Protein AF-0000000067166427 (afdb_homodimer)

InterPro domains:
  IPR001345 Phosphoglycerate/bisphosphoglycerate mutase, active site [PS00175] (255-264)
  IPR003094 Fructose-2,6-bisphosphatase [PR00991] (126-140)
  IPR003094 Fructose-2,6-bisphosphatase [PR00991] (152-166)
  IPR003094 Fructose-2,6-bisphosphatase [PR00991] (178-192)
  IPR003094 Fructose-2,6-bisphosphatase [PR00991] (231-252)
  IPR003094 Fructose-2,6-bisphosphatase [PR00991] (253-275)
  IPR003094 Fructose-2,6-bisphosphatase [PR00991] (330-346)
  IPR003094 Fructose-2,6-bisphosphatase [PTHR10606] (32-430)
  IPR013078 Histidine phosphatase superfamily, clade-1 [PF00300] (253-425)
  IPR013078 Histidine phosphatase superfamily, clade-1 [SM00855] (252-399)
  IPR013078 Histidine phosphatase superfamily, clade-1 [cd07067] (253-432)
  IPR013079 6-phosphofructo-2-kinase [PF01591] (29-250)
  IPR027417 P-loop containing nucleoside triphosphate hydrolase [G3DSA:3.40.50.300] (39-248)
  IPR027417 P-loop containing nucleoside triphosphate hydrolase [SSF52540] (40-251)
  IPR029033 Histidine phosphatase superfamily [G3DSA:3.40.50.1240] (249-439)
  IPR029033 Histidine phosphatase superfamily [SSF53254] (253-432)

pLDDT: mean 77.47, std 27.69, range [13.41, 98.5]

Solvent-accessible surface area (backbone atoms only — not comparable to full-atom values): 59251 Å² total; per-residue (Å²): 130,79,78,75,74,88,74,52,67,40,62,41,82,46,59,65,37,61,38,66,65,79,54,82,71,74,79,64,76,81,50,70,54,54,77,80,64,92,54,40,34,36,38,36,35,26,34,63,79,55,37,51,59,66,30,50,51,47,42,48,36,49,52,38,38,66,75,69,40,46,45,49,78,45,48,35,65,56,45,40,47,69,70,47,79,74,64,82,59,41,66,57,54,30,86,82,32,62,68,42,49,50,52,54,49,49,26,48,51,52,47,50,50,51,46,48,46,36,52,72,69,65,75,31,38,34,38,34,41,44,47,38,59,40,33,62,68,55,47,48,51,51,50,51,55,29,58,75,70,61,37,44,65,34,36,40,32,33,42,58,84,53,65,68,60,34,50,48,39,40,57,66,55,46,59,75,28,80,74,32,66,91,53,52,68,67,58,44,50,54,37,49,53,49,31,41,50,37,49,58,74,60,51,45,74,91,40,75,74,90,42,58,87,44,31,34,36,37,35,33,60,80,58,44,31,37,39,39,28,51,58,81,44,70,70,48,43,51,49,51,50,53,60,63,35,43,66,81,68,85,41,38,41,33,43,26,41,27,30,47,24,50,36,58,76,70,52,26,40,64,72,68,47,46,54,30,74,67,10,50,51,30,16,46,42,50,28,53,51,54,60,71,62,66,62,73,80,64,41,36,38,22,16,54,42,43,24,22,43,54,28,47,56,52,52,75,56,82,67,36,34,30,61,66,39,38,59,68,42,42,34,80,52,46,59,32,32,70,66,55,38,44,72,77,34,46,66,59,45,52,42,33,70,73,39,55,34,58,20,33,33,64,88,41,39,21,53,55,53,51,49,60,58,31,45,67,54,52,52,48,58,47,53,48,53,34,36,36,38,30,30,30,58,64,42,47,23,48,55,47,18,61,60,63,68,49,50,67,84,50,26,78,68,51,88,65,61,72,43,30,38,36,39,34,31,76,45,74,72,62,36,52,42,45,38,50,41,70,56,57,84,78,84,75,67,75,56,68,53,66,53,64,71,65,70,69,73,70,75,78,71,72,74,74,72,74,76,63,82,79,69,77,77,73,77,78,70,78,73,75,74,73,81,74,78,76,74,75,80,78,87,83,85,90,86,88,93,83,89,92,82,88,82,91,84,84,91,80,84,83,83,84,86,88,89,90,79,85,90,82,90,86,86,131,130,80,76,76,74,88,73,53,66,41,62,41,80,44,59,64,37,60,39,64,65,78,56,82,69,74,80,64,76,80,48,71,55,53,76,80,64,92,55,39,33,35,37,36,33,26,34,63,79,54,39,51,59,66,30,51,51,47,43,48,35,50,51,39,37,68,76,69,39,47,46,48,77,46,50,37,66,57,44,41,48,69,71,44,77,74,66,83,61,40,66,58,54,30,88,81,33,61,67,42,48,50,51,53,48,50,26,48,51,51,48,50,52,50,45,47,47,36,50,74,69,66,76,31,38,35,37,35,39,44,48,40,60,38,34,63,67,56,46,48,52,52,49,51,53,29,57,75,69,59,37,45,64,35,37,40,31,32,42,60,84,53,64,69,59,35,51,50,40,40,59,66,54,46,60,74,28,80,75,33,67,90,52,53,68,67,56,43,50,53,38,49,52,49,31,41,49,34,49,58,75,61,51,46,75,91,40,77,74,89,42,56,86,43,28,33,36,37,35,34,59,80,58,44,31,36,40,39,27,51,60,80,44,70,68,48,43,52,50,52,50,53,59,63,36,44,66,81,68,84,40,38,41,34,42,25,40,26,29,46,24,51,38,56,75,69,52,25,40,64,73,69,46,45,56,30,74,67,10,50,52,31,16,46,43,49,29,52,51,53,61,71,63,66,62,74,79,62,42,37,38,23,18,53,42,42,24,24,44,53,26,47,57,52,52,74,56,81,68,36,33,29,59,66,40,40,59,68,42,43,35,80,53,47,60,32,32,70,68,54,39,44,70,77,35,46,68,60,46,51,42,34,71,73,38,55,33,56,20,34,33,66,87,41,39,22,51,56,53,50,48,60,57,32,46,68,56,52,52,48,58,45,52,48,53,34,36,36,39,29,30,29,56,66,42,45,23,49,55,47,18,61,59,62,65,48,50,70,84,51,26,78,69,52,89,66,61,70,43,30,38,34,40,35,31,77,44,74,72,61,36,53,42,44,37,50,41,67,56,61,85,79,83,78,66,71,56,69,53,67,53,63,72,66,68,69,72,70,76,76,72,71,75,75,72,74,77,65,81,79,71,78,79,74,75,85,70,81,75,78,77,78,83,76,81,79,77,79,85,76,91,82,85,92,82,88,90,82,93,82,89,83,88,83,84,82,85,83,89,83,84,84,87,80,94,79,82,82,84,77,90,74,89,133

Radius of gyration: 35.1 Å; Cα contacts (8 Å, |Δi|>4): 1684; chains: 2; bounding box: 89×103×136 Å

Secondary structure (DSSP, 8-state):
-----TT-EEE-TTT--EEES-TTS------SS----SS-EEEEEES-TTSSHHHHHHHHHHHHHHTT--EEEEEHHHHHHHH-S----GGGG-TT-HHHHHHHHHHHHHHHHHHHHHHHHS---EEEEES---SHHHHHHHHHHHHHHT-EEEEEEEE---HHHHHHHIIIIITTSGGGTT--HHHHHHHHHHHHHHHHTT-----TTTTTTS-EEEEETTTTEEEEE---SHHHHHHHHHHHT---S---EEEEEPPPBHHHHHT--S----B-HHHHHHHHHHHHHHHHHT-TT-EEEE-SSHHHHHHHHTTTS--EE-GGGSPPP-GGGTT--HHHHHHH-HHHHHHHHH-TTT---TTS--HHHHHHHTHHHHHHHHH-SSEEEEE-HHHHHHHHHHHTT--TTTGGG----TTEEEEEEE-GGG-EEEEEEE-SSSS-------B-------------------------------------------------------------------------/-----TT-EEE-TTT--EEES-TTSS-----SS----SS-EEEEEES-TTSSHHHHHHHHHHHHHHTT--EEEEEHHHHHHHH-S----GGGG-TT-HHHHHHHHHHHHHHHHHHHHHHHHS---EEEEES---SHHHHHHHHHHHHHHT-EEEEEEEE---HHHHHHHIIIIITTSGGGTT--HHHHHHHHHHHHHHHHTT-----TTTTTTS-EEEEETTTTEEEEE---SHHHHHHHHHHHT---S---EEEEEPPPBHHHHHT--S----B-HHHHHHHHHHHHHHHHHT-TT-EEEE-SSHHHHHHHHTTTS--EE-GGGSPP--GGGTT--HHHHHHH-HHHHHHHHH-TTT---TTS--HHHHHHHTHHHHHHHHH-SSEEEEE-HHHHHHHHHHHTT--TTTGGG----TTEEEEEEE-GGG-EEEEEEE-SSSS-------B-------------------------------------------------------------------------

Sequence (1048 aa):
MAAVASGQLTQNPLQKVWVPLSLHRLRRRGSTVPQFTNCPTMVILVGLPARGKTYISRKLTRYLNWIGMPTRVFNVGQYRREAVQSYKNYEFFRHDNEEAMQIRRQCALAALQDVRTYLSSEEGQVAVFDATNTTRERRALIMQFARENGYKVLFVESICDDPAIIEENIKQVKLSSPDYKGCTPEEAVADFLQRIECYKATYEPLDEQLDSGLSYIKIFDVGVRYLANRVQGHVQSRTVYYLMNTHVTPRAIYLSRHGESQLNLKGRIGGDAGLSTRGRQYAQALAEFIRSQSIRELKVWTSHMKRTIETAEALGVPYEQWKALNEIDAGVCEEMTYEEIQERYPEEFALRDQDKYRYRYPKGESYEDLVQRLEPVIMELERQENVLVICHQAVMRCLLAYFLDKSSEELPYLRCPLHTVLKLTPVAYGEWGHNRYHLGGGGGRTDITPCVCPSPPHPKGWPQLHHGPFCPLHSFDGEIRVRSGVHLPQRGGGEHPSRAAPGEGGAYFGGGGGVEKKGTLSACMAAVASGQLTQNPLQKVWVPLSLHRLRRRGSTVPQFTNCPTMVILVGLPARGKTYISRKLTRYLNWIGMPTRVFNVGQYRREAVQSYKNYEFFRHDNEEAMQIRRQCALAALQDVRTYLSSEEGQVAVFDATNTTRERRALIMQFARENGYKVLFVESICDDPAIIEENIKQVKLSSPDYKGCTPEEAVADFLQRIECYKATYEPLDEQLDSGLSYIKIFDVGVRYLANRVQGHVQSRTVYYLMNTHVTPRAIYLSRHGESQLNLKGRIGGDAGLSTRGRQYAQALAEFIRSQSIRELKVWTSHMKRTIETAEALGVPYEQWKALNEIDAGVCEEMTYEEIQERYPEEFALRDQDKYRYRYPKGESYEDLVQRLEPVIMELERQENVLVICHQAVMRCLLAYFLDKSSEELPYLRCPLHTVLKLTPVAYGEWGHNRYHLGGGGGRTDITPCVCPSPPHPKGWPQLHHGPFCPLHSFDGEIRVRSGVHLPQRGGGEHPSRAAPGEGGAYFGGGGGVEKKGTLSAC

Organism: Gallus gallus (NCBI:txid9031)

Foldseek 3Di:
DPPPDDDDWDADQFQRDTDDPVPPPDVPPPPPQPPQDPAAAEEEEAEFPLLCLLLLQVLLCLLCVLLPAHEDEQELVVLLCVVDVAADFLVLLAPPPPVSVVSSVVSLVVSLVVVLCCVPPVVHRYYYYRDNLFAPVSVVVVVVSCVVSRYHYEYEYREEDDPVSSLVSCQAPVCPPSNQVPHDSVVSSVRVVSNSVSSVVRGDDDDCPVCLPHFYKYAYHFQPDIDTHPQDGPSSVVSVLLSNQAGDDWFKEKEAEFFAFPLNVVQFDADQGAHDPLRLVLLLLVLVVVVVVVDPPEAEEEEPGHRLVSSVVNNVDDYHYDPLQADWWLAPRGRHHLVRCCVVPVPLNVSCVVQVQSGAHDRTGHLSRSSNSCSVVQSVVSRDGHYYYHGHDSSSLSSCCSQQVNDSRCSRPDDHDHQKMKMWIDDPSNHIWIFIFRRGDPDRPRPRPRPPVPPPPPPDDPPPPPPDDPPPPPPPPPDPPPVPPPPPDPDDYDDDDDDDDDDDDDDDYYDDDYDDDDDDDDDD/DPPPDDDDWDADQFQRDTDDPVCPPDVPPPPPQPPQDPAAAEEEEAEFPLLCLLLLQVLLCLLCVLLPAHEDEQELVVLLCVVPVAQDFLVLLAPPPVVSVVSSVVSLVVSLVVVLCCVPPVVHRYYYYRDNLFAPVSVVVVVVSCVVSRYHYEYEYREEDDPVSSLVSQQAPVCPPSNQVPHDSVVSSVRVVVNSVSSVVRGDDDDCPVCLVHFYKYAYHFQPDIDTHPQDGPSSVVSVLLSNQAGDDWFKEKEAEFFAFPLNVVQFDADQGAHDPLRLVLLLLVLVVVVVVVDPPEAEEEEPGHRLVSSVVNNVDDYHYDPLQADWWLAPRGRHHLVRCCVVPVVLNVSCVVQVQSGAHVRTGHLSRSSNSCSVVQSVVSRDGHYYYHGHDSSSLSSCCSQQVNDSRCSNVDDHDHQKMKMWIDDPSNHIWIFIFRRGDPDRPRPRPRPPVPPPPDPDDPPPPPPDDPPDPPPPPPDPDPPPDPDPDDDDDDDDDDDDDDDDDYDYDDDYDDDDDDDDDDDD

Structure (mmCIF, N/CA/C/O backbone):
data_AF-0000000067166427-model_v1
#
loop_
_entity.id
_entity.type
_entity.pdbx_description
1 polymer '6-phosphofructo-2-kinase/fructose-2,6-biphosphatase 1'
#
loop_
_atom_site.group_PDB
_atom_site.id
_atom_site.type_symbol
_atom_site.label_atom_id
_atom_site.label_alt_id
_atom_site.label_comp_id
_atom_site.label_asym_id
_atom_site.label_entity_id
_atom_site.label_seq_id
_atom_site.pdbx_PDB_ins_code
_atom_site.Cartn_x
_atom_site.Cartn_y
_atom_site.Cartn_z
_atom_site.occupancy
_atom_site.B_iso_or_equiv
_atom_site.auth_seq_id
_atom_site.auth_comp_id
_atom_site.auth_asym_id
_atom_site.auth_atom_id
_atom_site.pdbx_PDB_model_num
ATOM 1 N N . MET A 1 1 ? -5.441 40.406 -30.062 1 19.94 1 MET A N 1
ATOM 2 C CA . MET A 1 1 ? -5.957 39.375 -29.188 1 19.94 1 MET A CA 1
ATOM 3 C C . MET A 1 1 ? -4.906 38.938 -28.172 1 19.94 1 MET A C 1
ATOM 5 O O . MET A 1 1 ? -3.799 38.562 -28.547 1 19.94 1 MET A O 1
ATOM 9 N N . ALA A 1 2 ? -4.871 39.469 -26.984 1 23.67 2 ALA A N 1
ATOM 10 C CA . ALA A 1 2 ? -3.809 39.531 -25.984 1 23.67 2 ALA A CA 1
ATOM 11 C C . ALA A 1 2 ? -3.342 38.156 -25.562 1 23.67 2 ALA A C 1
ATOM 13 O O . ALA A 1 2 ? -4.16 37.25 -25.375 1 23.67 2 ALA A O 1
ATOM 14 N N . ALA A 1 3 ? -2.223 37.656 -26.062 1 28.84 3 ALA A N 1
ATOM 15 C CA . ALA A 1 3 ? -1.554 36.406 -25.656 1 28.84 3 ALA A CA 1
ATOM 16 C C . ALA A 1 3 ? -1.739 36.156 -24.172 1 28.84 3 ALA A C 1
ATOM 18 O O . ALA A 1 3 ? -1.253 36.906 -23.328 1 28.84 3 ALA A O 1
ATOM 19 N N . VAL A 1 4 ? -2.877 35.844 -23.734 1 35.09 4 VAL A N 1
ATOM 20 C CA . VAL A 1 4 ? -3.117 35.438 -22.344 1 35.09 4 VAL A CA 1
ATOM 21 C C . VAL A 1 4 ? -1.902 34.688 -21.797 1 35.09 4 VAL A C 1
ATOM 23 O O . VAL A 1 4 ? -1.38 33.781 -22.453 1 35.09 4 VAL A O 1
ATOM 26 N N . ALA A 1 5 ? -0.968 35.281 -21.016 1 37.97 5 ALA A N 1
ATOM 27 C CA . ALA A 1 5 ? 0.292 34.938 -20.359 1 37.97 5 ALA A CA 1
ATOM 28 C C . ALA A 1 5 ? 0.264 33.5 -19.828 1 37.97 5 ALA A C 1
ATOM 30 O O . ALA A 1 5 ? -0.624 33.125 -19.062 1 37.97 5 ALA A O 1
ATOM 31 N N . SER A 1 6 ? 0.683 32.406 -20.312 1 41.84 6 SER A N 1
ATOM 32 C CA . SER A 1 6 ? 1.153 31.047 -20.125 1 41.84 6 SER A CA 1
ATOM 33 C C . SER A 1 6 ? 1.799 30.859 -18.766 1 41.84 6 SER A C 1
ATOM 35 O O . SER A 1 6 ? 2.729 31.578 -18.406 1 41.84 6 SER A O 1
ATOM 37 N N . GLY A 1 7 ? 1.054 30.703 -17.578 1 58.16 7 GLY A N 1
ATOM 38 C CA . GLY A 1 7 ? 1.692 30.438 -16.297 1 58.16 7 GLY A CA 1
ATOM 39 C C . GLY A 1 7 ? 0.864 30.906 -15.109 1 58.16 7 GLY A C 1
ATOM 40 O O . GLY A 1 7 ? 1.258 30.703 -13.961 1 58.16 7 GLY A O 1
ATOM 41 N N . GLN A 1 8 ? -0.155 31.547 -15.422 1 74.81 8 GLN A N 1
ATOM 42 C CA . GLN A 1 8 ? -0.875 32.062 -14.258 1 74.81 8 GLN A CA 1
ATOM 43 C C . GLN A 1 8 ? -1.743 30.969 -13.633 1 74.81 8 GLN A C 1
ATOM 45 O O . GLN A 1 8 ? -2.375 30.188 -14.344 1 74.81 8 GLN A O 1
ATOM 50 N N . LEU A 1 9 ? -1.599 30.766 -12.344 1 84.62 9 LEU A N 1
ATOM 51 C CA . LEU A 1 9 ? -2.352 29.766 -11.586 1 84.62 9 LEU A CA 1
ATOM 52 C C . LEU A 1 9 ? -3.465 30.422 -10.781 1 84.62 9 LEU A C 1
ATOM 54 O O . LEU A 1 9 ? -3.365 31.594 -10.422 1 84.62 9 LEU A O 1
ATOM 58 N N . THR A 1 10 ? -4.641 29.812 -10.836 1 82.38 10 THR A N 1
ATOM 59 C CA . THR A 1 10 ? -5.707 30.188 -9.914 1 82.38 10 THR A CA 1
ATOM 60 C C . THR A 1 10 ? -5.992 29.062 -8.922 1 82.38 10 THR A C 1
ATOM 62 O O . THR A 1 10 ? -5.723 27.891 -9.211 1 82.38 10 THR A O 1
ATOM 65 N N . GLN A 1 11 ? -6.426 29.5 -7.824 1 80.56 11 GLN A N 1
ATOM 66 C CA . GLN A 1 11 ? -6.703 28.5 -6.805 1 80.56 11 GLN A CA 1
ATOM 67 C C . GLN A 1 11 ? -8.195 28.203 -6.715 1 80.56 11 GLN A C 1
ATOM 69 O O . GLN A 1 11 ? -9.008 29.125 -6.609 1 80.56 11 GLN A O 1
ATOM 74 N N . ASN A 1 12 ? -8.539 26.953 -6.844 1 80.62 12 ASN A N 1
ATOM 75 C CA . ASN A 1 12 ? -9.922 26.562 -6.578 1 80.62 12 ASN A CA 1
ATOM 76 C C . ASN A 1 12 ? -10.32 26.844 -5.133 1 80.62 12 ASN A C 1
ATOM 78 O O . ASN A 1 12 ? -9.695 26.328 -4.203 1 80.62 12 ASN A O 1
ATOM 82 N N . PRO A 1 13 ? -11.242 27.672 -4.93 1 82.31 13 PRO A N 1
ATOM 83 C CA . PRO A 1 13 ? -11.562 28.078 -3.562 1 82.31 13 PRO A CA 1
ATOM 84 C C . PRO A 1 13 ? -12.031 26.906 -2.693 1 82.31 13 PRO A C 1
ATOM 86 O O . PRO A 1 13 ? -11.828 26.922 -1.476 1 82.31 13 PRO A O 1
ATOM 89 N N . LEU A 1 14 ? -12.641 25.969 -3.293 1 83.69 14 LEU A N 1
ATOM 90 C CA . LEU A 1 14 ? -13.203 24.844 -2.553 1 83.69 14 LEU A CA 1
ATOM 91 C C . LEU A 1 14 ? -12.109 23.875 -2.148 1 83.69 14 LEU A C 1
ATOM 93 O O . LEU A 1 14 ? -11.953 23.562 -0.964 1 83.69 14 LEU A O 1
ATOM 97 N N . GLN A 1 15 ? -11.242 23.453 -3.059 1 79.56 15 GLN A N 1
ATOM 98 C CA . GLN A 1 15 ? -10.242 22.406 -2.84 1 79.56 15 GLN A CA 1
ATOM 99 C C . GLN A 1 15 ? -8.891 23.016 -2.477 1 79.56 15 GLN A C 1
ATOM 101 O O . GLN A 1 15 ? -8 22.328 -1.986 1 79.56 15 GLN A O 1
ATOM 106 N N . LYS A 1 16 ? -8.812 24.344 -2.725 1 78.5 16 LYS A N 1
ATOM 107 C CA . LYS A 1 16 ? -7.582 25.078 -2.439 1 78.5 16 LYS A CA 1
ATOM 108 C C . LYS A 1 16 ? -6.406 24.5 -3.219 1 78.5 16 LYS A C 1
ATOM 110 O O . LYS A 1 16 ? -5.324 24.297 -2.664 1 78.5 16 LYS A O 1
ATOM 115 N N . VAL A 1 17 ? -6.695 24.016 -4.387 1 75.5 17 VAL A N 1
ATOM 116 C CA . VAL A 1 17 ? -5.66 23.516 -5.285 1 75.5 17 VAL A CA 1
ATOM 117 C C . VAL A 1 17 ? -5.418 24.516 -6.41 1 75.5 17 VAL A C 1
ATOM 119 O O . VAL A 1 17 ? -6.352 25.188 -6.867 1 75.5 17 VAL A O 1
ATOM 122 N N . TRP A 1 18 ? -4.195 24.625 -6.773 1 79.69 18 TRP A N 1
ATOM 123 C CA . TRP A 1 18 ? -3.812 25.531 -7.855 1 79.69 18 TRP A CA 1
ATOM 124 C C . TRP A 1 18 ? -4.012 24.875 -9.211 1 79.69 18 TRP A C 1
ATOM 126 O O . TRP A 1 18 ? -3.631 23.719 -9.406 1 79.69 18 TRP A O 1
ATOM 136 N N . VAL A 1 19 ? -4.762 25.531 -10.047 1 78.44 19 VAL A N 1
ATOM 137 C CA . VAL A 1 19 ? -5.016 25.031 -11.398 1 78.44 19 VAL A CA 1
ATOM 138 C C . VAL A 1 19 ? -4.676 26.109 -12.422 1 78.44 19 VAL A C 1
ATOM 140 O O . VAL A 1 19 ? -4.781 27.312 -12.133 1 78.44 19 VAL A O 1
ATOM 143 N N . PRO A 1 20 ? -4.137 25.688 -13.625 1 77.38 20 PRO A N 1
ATOM 144 C CA . PRO A 1 20 ? -3.891 26.688 -14.664 1 77.38 20 PRO A CA 1
ATOM 145 C C . PRO A 1 20 ? -5.164 27.406 -15.102 1 77.38 20 PRO A C 1
ATOM 147 O O . PRO A 1 20 ? -6.246 26.812 -15.086 1 77.38 20 PRO A O 1
ATOM 150 N N . LEU A 1 21 ? -5.121 28.672 -15.281 1 65.06 21 LEU A N 1
ATOM 151 C CA . LEU A 1 21 ? -6.262 29.469 -15.703 1 65.06 21 LEU A CA 1
ATOM 152 C C . LEU A 1 21 ? -6.793 29 -17.047 1 65.06 21 LEU A C 1
ATOM 154 O O . LEU A 1 21 ? -7.996 29.078 -17.312 1 65.06 21 LEU A O 1
ATOM 158 N N . SER A 1 22 ? -6 28.734 -18.172 1 57.34 22 SER A N 1
ATOM 159 C CA . SER A 1 22 ? -6.457 28.359 -19.5 1 57.34 22 SER A CA 1
ATOM 160 C C . SER A 1 22 ? -7.082 26.969 -19.516 1 57.34 22 SER A C 1
ATOM 162 O O . SER A 1 22 ? -6.402 25.984 -19.797 1 57.34 22 SER A O 1
ATOM 164 N N . LEU A 1 23 ? -7.91 26.625 -18.812 1 48.72 23 LEU A N 1
ATOM 165 C CA . LEU A 1 23 ? -8.43 25.281 -18.594 1 48.72 23 LEU A CA 1
ATOM 166 C C . LEU A 1 23 ? -8.93 24.672 -19.891 1 48.72 23 LEU A C 1
ATOM 168 O O . LEU A 1 23 ? -9.539 23.594 -19.875 1 48.72 23 LEU A O 1
ATOM 172 N N . HIS A 1 24 ? -9.297 25.391 -21.016 1 40.91 24 HIS A N 1
ATOM 173 C CA . HIS A 1 24 ? -9.859 24.516 -22.031 1 40.91 24 HIS A CA 1
ATOM 174 C C . HIS A 1 24 ? -9.008 23.25 -22.219 1 40.91 24 HIS A C 1
ATOM 176 O O . HIS A 1 24 ? -9.477 22.25 -22.766 1 40.91 24 HIS A O 1
ATOM 182 N N . ARG A 1 25 ? -7.73 23.453 -22.5 1 38.03 25 ARG A N 1
ATOM 183 C CA . ARG A 1 25 ? -6.934 22.391 -23.109 1 38.03 25 ARG A CA 1
ATOM 184 C C . ARG A 1 25 ? -6.934 21.141 -22.25 1 38.03 25 ARG A C 1
ATOM 186 O O . ARG A 1 25 ? -7.219 20.047 -22.734 1 38.03 25 ARG A O 1
ATOM 193 N N . LEU A 1 26 ? -5.875 20.875 -21.406 1 38.66 26 LEU A N 1
ATOM 194 C CA . LEU A 1 26 ? -5.555 19.547 -20.891 1 38.66 26 LEU A CA 1
ATOM 195 C C . LEU A 1 26 ? -6.48 19.172 -19.734 1 38.66 26 LEU A C 1
ATOM 197 O O . LEU A 1 26 ? -6.523 19.875 -18.719 1 38.66 26 LEU A O 1
ATOM 201 N N . ARG A 1 27 ? -7.766 18.969 -20.016 1 39 27 ARG A N 1
ATOM 202 C CA . ARG A 1 27 ? -8.703 18.391 -19.078 1 39 27 ARG A CA 1
ATOM 203 C C . ARG A 1 27 ? -7.961 17.656 -17.953 1 39 27 ARG A C 1
ATOM 205 O O . ARG A 1 27 ? -7.684 16.453 -18.062 1 39 27 A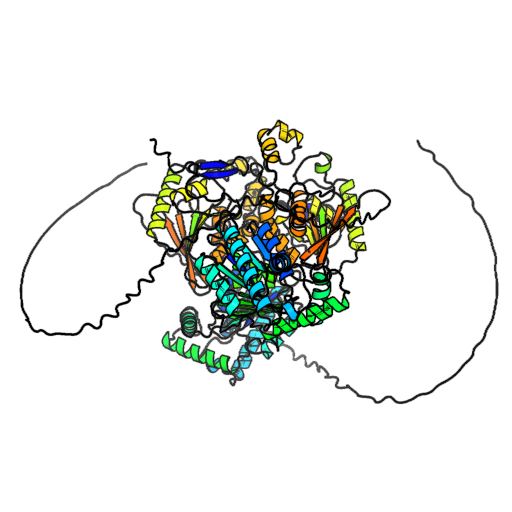RG A O 1
ATOM 212 N N . ARG A 1 28 ? -6.926 18.219 -17.391 1 40.34 28 ARG A N 1
ATOM 213 C CA . ARG A 1 28 ? -6.219 17.672 -16.234 1 40.34 28 ARG A CA 1
ATOM 214 C C . ARG A 1 28 ? -7.133 17.609 -15.023 1 40.34 28 ARG A C 1
ATOM 216 O O . ARG A 1 28 ? -7.691 18.625 -14.609 1 40.34 28 ARG A O 1
ATOM 223 N N . ARG A 1 29 ? -7.98 16.672 -14.875 1 37.59 29 ARG A N 1
ATOM 224 C CA . ARG A 1 29 ? -8.812 16.5 -13.688 1 37.59 29 ARG A CA 1
ATOM 225 C C . ARG A 1 29 ? -8.031 16.844 -12.414 1 37.59 29 ARG A C 1
ATOM 227 O O . ARG A 1 29 ? -6.941 16.312 -12.195 1 37.59 29 ARG A O 1
ATOM 234 N N . GLY A 1 30 ? -8.07 17.938 -11.844 1 37.91 30 GLY A N 1
ATOM 235 C CA . GLY A 1 30 ? -7.66 18.469 -10.555 1 37.91 30 GLY A CA 1
ATOM 236 C C . GLY A 1 30 ? -7.812 17.484 -9.422 1 37.91 30 GLY A C 1
ATOM 237 O O . GLY A 1 30 ? -8.211 17.844 -8.312 1 37.91 30 GLY A O 1
ATOM 238 N N . SER A 1 31 ? -7.996 16.266 -9.711 1 40.12 31 SER A N 1
ATOM 239 C CA . SER A 1 31 ? -8.219 15.43 -8.539 1 40.12 31 SER A CA 1
ATOM 240 C C . SER A 1 31 ? -6.953 15.297 -7.699 1 40.12 31 SER A C 1
ATOM 242 O O . SER A 1 31 ? -5.844 15.375 -8.234 1 40.12 31 SER A O 1
ATOM 244 N N . THR A 1 32 ? -7.035 15.727 -6.48 1 43.25 32 THR A N 1
ATOM 245 C CA . THR A 1 32 ? -6.031 15.555 -5.434 1 43.25 32 THR A CA 1
ATOM 246 C C . THR A 1 32 ? -5.418 14.164 -5.5 1 43.25 32 THR A C 1
ATOM 248 O O . THR A 1 32 ? -4.395 13.898 -4.863 1 43.25 32 THR A O 1
ATOM 251 N N . VAL A 1 33 ? -6.156 13.258 -6.164 1 44.97 33 VAL A N 1
ATOM 252 C CA . VAL A 1 33 ? -5.629 11.898 -6.258 1 44.97 33 VAL A CA 1
ATOM 253 C C . VAL A 1 33 ? -4.969 11.695 -7.621 1 44.97 33 VAL A C 1
ATOM 255 O O . VAL A 1 33 ? -5.52 12.086 -8.648 1 44.97 33 VAL A O 1
ATOM 258 N N . PRO A 1 34 ? -3.67 11.492 -7.656 1 45.69 34 PRO A N 1
ATOM 259 C CA . PRO A 1 34 ? -2.986 11.266 -8.93 1 45.69 34 PRO A CA 1
ATOM 260 C C . PRO A 1 34 ? -3.801 10.398 -9.891 1 45.69 34 PRO A C 1
ATOM 262 O O . PRO A 1 34 ? -4.414 9.414 -9.469 1 45.69 34 PRO A O 1
ATOM 265 N N . GLN A 1 35 ? -4.371 10.953 -10.945 1 47.72 35 GLN A N 1
ATOM 266 C CA . GLN A 1 35 ? -4.949 10.117 -11.992 1 47.72 35 GLN A CA 1
ATOM 267 C C . GLN A 1 35 ? -3.895 9.211 -12.625 1 47.72 35 GLN A C 1
ATOM 269 O O . GLN A 1 35 ? -3.172 9.633 -13.531 1 47.72 35 GLN A O 1
ATOM 274 N N . PHE A 1 36 ? -3.504 8.211 -11.883 1 47.62 36 PHE A N 1
ATOM 275 C CA . PHE A 1 36 ? -2.414 7.312 -12.258 1 47.62 36 PHE A CA 1
ATOM 276 C C . PHE A 1 36 ? -2.688 6.652 -13.602 1 47.62 36 PHE A C 1
ATOM 278 O O . PHE A 1 36 ? -1.81 6.004 -14.172 1 47.62 36 PHE A O 1
ATOM 285 N N . THR A 1 37 ? -4.152 6.645 -14.055 1 52.75 37 THR A N 1
ATOM 286 C CA . THR A 1 37 ? -4.332 5.77 -15.203 1 52.75 37 THR A CA 1
ATOM 287 C C . THR A 1 37 ? -4.629 6.582 -16.469 1 52.75 37 THR A C 1
ATOM 289 O O . THR A 1 37 ? -5.621 7.312 -16.516 1 52.75 37 THR A O 1
ATOM 292 N N . ASN A 1 38 ? -3.617 6.801 -17.266 1 59.28 38 ASN A N 1
ATOM 293 C CA . ASN A 1 38 ? -3.871 7.375 -18.578 1 59.28 38 ASN A CA 1
ATOM 294 C C . ASN A 1 38 ? -4.723 6.441 -19.438 1 59.28 38 ASN A C 1
ATOM 296 O O . ASN A 1 38 ? -5.375 6.887 -20.391 1 59.28 38 ASN A O 1
ATOM 300 N N . CYS A 1 39 ? -4.824 5.129 -19.031 1 76.88 39 CYS A N 1
ATOM 301 C CA . CYS A 1 39 ? -5.555 4.18 -19.875 1 76.88 39 CYS A CA 1
ATOM 302 C C . CYS A 1 39 ? -6.605 3.434 -19.062 1 76.88 39 CYS A C 1
ATOM 304 O O . CYS A 1 39 ? -6.305 2.906 -17.984 1 76.88 39 CYS A O 1
ATOM 306 N N . PRO A 1 40 ? -7.91 3.48 -19.594 1 91.12 40 PRO A N 1
ATOM 307 C CA . PRO A 1 40 ? -8.945 2.711 -18.891 1 91.12 40 PRO A CA 1
ATOM 308 C C . PRO A 1 40 ? -8.609 1.224 -18.812 1 91.12 40 PRO A C 1
ATOM 310 O O . PRO A 1 40 ? -7.875 0.702 -19.641 1 91.12 40 PRO A O 1
ATOM 313 N N . THR A 1 41 ? -9.086 0.557 -17.734 1 95.12 41 THR A N 1
ATOM 314 C CA . THR A 1 41 ? -8.727 -0.837 -17.484 1 95.12 41 THR A CA 1
ATOM 315 C C . THR A 1 41 ? -9.984 -1.691 -17.328 1 95.12 41 THR A C 1
ATOM 317 O O . THR A 1 41 ? -10.945 -1.272 -16.672 1 95.12 41 THR A O 1
ATOM 320 N N . MET A 1 42 ? -10 -2.824 -18 1 97.44 42 MET A N 1
ATOM 321 C CA . MET A 1 42 ? -11.039 -3.83 -17.797 1 97.44 42 MET A CA 1
ATOM 322 C C . MET A 1 42 ? -10.539 -4.957 -16.906 1 97.44 42 MET A C 1
ATOM 324 O O . MET A 1 42 ? -9.469 -5.52 -17.141 1 97.44 42 MET A O 1
ATOM 328 N N . VAL A 1 43 ? -11.258 -5.23 -15.812 1 97.88 43 VAL A N 1
ATOM 329 C CA . VAL A 1 43 ? -11.008 -6.398 -14.977 1 97.88 43 VAL A CA 1
ATOM 330 C C . VAL A 1 43 ? -12.008 -7.5 -15.305 1 97.88 43 VAL A C 1
ATOM 332 O O . VAL A 1 43 ? -13.211 -7.34 -15.078 1 97.88 43 VAL A O 1
ATOM 335 N N . ILE A 1 44 ? -11.5 -8.578 -15.859 1 98.44 44 ILE A N 1
ATOM 336 C CA . ILE A 1 44 ? -12.367 -9.641 -16.359 1 98.44 44 ILE A CA 1
ATOM 337 C C . ILE A 1 44 ? -12.328 -10.828 -15.398 1 98.44 44 ILE A C 1
ATOM 339 O O . ILE A 1 44 ? -11.281 -11.461 -15.219 1 98.44 44 ILE A O 1
ATOM 343 N N . LEU A 1 45 ? -13.445 -11.141 -14.805 1 97.94 45 LEU A N 1
ATOM 344 C CA . LEU A 1 45 ? -13.5 -12.305 -13.93 1 97.94 45 LEU A CA 1
ATOM 345 C C . LEU A 1 45 ? -13.602 -13.594 -14.742 1 97.94 45 LEU A C 1
ATOM 347 O O . LEU A 1 45 ? -14.211 -13.609 -15.812 1 97.94 45 LEU A O 1
ATOM 351 N N . VAL A 1 46 ? -12.992 -14.586 -14.297 1 97.94 46 VAL A N 1
ATOM 352 C CA . VAL A 1 46 ? -12.977 -15.914 -14.891 1 97.94 46 VAL A CA 1
ATOM 353 C C . VAL A 1 46 ? -13.211 -16.969 -13.805 1 97.94 46 VAL A C 1
ATOM 355 O O . VAL A 1 46 ? -12.703 -16.844 -12.688 1 97.94 46 VAL A O 1
ATOM 358 N N . GLY A 1 47 ? -13.992 -17.969 -14.117 1 96.31 47 GLY A N 1
ATOM 359 C CA . GLY A 1 47 ? -14.164 -19.062 -13.188 1 96.31 47 GLY A CA 1
ATOM 360 C C . GLY A 1 47 ? -15.547 -19.688 -13.242 1 96.31 47 GLY A C 1
ATOM 361 O O . GLY A 1 47 ? -16.484 -19.094 -13.781 1 96.31 47 GLY A O 1
ATOM 362 N N . LEU A 1 48 ? -15.703 -20.844 -12.641 1 95.25 48 LEU A N 1
ATOM 363 C CA . LEU A 1 48 ? -16.984 -21.547 -12.57 1 95.25 48 LEU A CA 1
ATOM 364 C C . LEU A 1 48 ? -17.938 -20.844 -11.602 1 95.25 48 LEU A C 1
ATOM 366 O O . LEU A 1 48 ? -17.5 -20.047 -10.766 1 95.25 48 LEU A O 1
ATOM 370 N N . PRO A 1 49 ? -19.219 -21.047 -11.82 1 91.88 49 PRO A N 1
ATOM 371 C CA . PRO A 1 49 ? -20.188 -20.438 -10.891 1 91.88 49 PRO A CA 1
ATOM 372 C C . PRO A 1 49 ? -19.953 -20.859 -9.445 1 91.88 49 PRO A C 1
ATOM 374 O O . PRO A 1 49 ? -19.469 -21.969 -9.188 1 91.88 49 PRO A O 1
ATOM 377 N N . ALA A 1 50 ? -20.234 -20 -8.508 1 89.62 50 ALA A N 1
ATOM 378 C CA . ALA A 1 50 ? -20.203 -20.219 -7.062 1 89.62 50 ALA A CA 1
ATOM 379 C C . ALA A 1 50 ? -18.766 -20.344 -6.566 1 89.62 50 ALA A C 1
ATOM 381 O O . ALA A 1 50 ? -18.484 -21.094 -5.629 1 89.62 50 ALA A O 1
ATOM 382 N N . ARG A 1 51 ? -17.859 -19.75 -7.273 1 91.75 51 ARG A N 1
ATOM 383 C CA . ARG A 1 51 ? -16.469 -19.766 -6.848 1 91.75 51 ARG A CA 1
ATOM 384 C C . ARG A 1 51 ? -16.062 -18.422 -6.223 1 91.75 51 ARG A C 1
ATOM 386 O O . ARG A 1 51 ? -14.883 -18.172 -6.004 1 91.75 51 ARG A O 1
ATOM 393 N N . GLY A 1 52 ? -16.984 -17.516 -6.008 1 86.94 52 GLY A N 1
ATOM 394 C CA . GLY A 1 52 ? -16.719 -16.266 -5.289 1 86.94 52 GLY A CA 1
ATOM 395 C C . GLY A 1 52 ? -16.453 -15.094 -6.203 1 86.94 52 GLY A C 1
ATOM 396 O O . GLY A 1 52 ? -15.984 -14.047 -5.754 1 86.94 52 GLY A O 1
ATOM 397 N N . LYS A 1 53 ? -16.719 -15.172 -7.473 1 89.81 53 LYS A N 1
ATOM 398 C CA . LYS A 1 53 ? -16.453 -14.117 -8.445 1 89.81 53 LYS A CA 1
ATOM 399 C C . LYS A 1 53 ? -17.219 -12.844 -8.078 1 89.81 53 LYS A C 1
ATOM 401 O O . LYS A 1 53 ? -16.641 -11.75 -8.102 1 89.81 53 LYS A O 1
ATOM 406 N N . THR A 1 54 ? -18.5 -13.016 -7.777 1 84.69 54 THR A N 1
ATOM 407 C CA . THR A 1 54 ? -19.312 -11.852 -7.453 1 84.69 54 THR A CA 1
ATOM 408 C C . THR A 1 54 ? -18.828 -11.18 -6.176 1 84.69 54 THR A C 1
ATOM 410 O O . THR A 1 54 ? -18.844 -9.945 -6.066 1 84.69 54 THR A O 1
ATOM 413 N N . TYR A 1 55 ? -18.406 -11.961 -5.242 1 85.25 55 TYR A N 1
ATOM 414 C CA . TYR A 1 55 ? -17.797 -11.43 -4.031 1 85.25 55 TYR A CA 1
ATOM 415 C C . TYR A 1 55 ? -16.578 -10.586 -4.367 1 85.25 55 TYR A C 1
ATOM 417 O O . TYR A 1 55 ? -16.438 -9.461 -3.877 1 85.25 55 TYR A O 1
ATOM 425 N N . ILE A 1 56 ? -15.742 -11.125 -5.191 1 91.19 56 ILE A N 1
ATOM 426 C CA . ILE A 1 56 ? -14.523 -10.438 -5.613 1 91.19 56 ILE A CA 1
ATOM 427 C C . ILE A 1 56 ? -14.883 -9.141 -6.34 1 91.19 56 ILE A C 1
ATOM 429 O O . ILE A 1 56 ? -14.289 -8.094 -6.074 1 91.19 56 ILE A O 1
ATOM 433 N N . SER A 1 57 ? -15.836 -9.227 -7.211 1 92.62 57 SER A N 1
ATOM 434 C CA . SER A 1 57 ? -16.25 -8.078 -8.008 1 92.62 57 SER A CA 1
ATOM 435 C C . SER A 1 57 ? -16.75 -6.941 -7.121 1 92.62 57 SER A C 1
ATOM 437 O O . SER A 1 57 ? -16.375 -5.781 -7.316 1 92.62 57 SER A O 1
ATOM 439 N N . ARG A 1 58 ? -17.562 -7.238 -6.195 1 89.25 58 ARG A N 1
ATOM 440 C CA . ARG A 1 58 ? -18.141 -6.223 -5.32 1 89.25 58 ARG A CA 1
ATOM 441 C C . ARG A 1 58 ? -17.078 -5.602 -4.422 1 89.25 58 ARG A C 1
ATOM 443 O O . ARG A 1 58 ? -17.016 -4.379 -4.277 1 89.25 58 ARG A O 1
ATOM 450 N N . LYS A 1 59 ? -16.266 -6.434 -3.846 1 91.19 59 LYS A N 1
ATOM 451 C CA . LYS A 1 59 ? -15.211 -5.945 -2.963 1 91.19 59 LYS A CA 1
ATOM 452 C C . LYS A 1 59 ? -14.227 -5.059 -3.721 1 91.19 59 LYS A C 1
ATOM 454 O O . LYS A 1 59 ? -13.852 -3.99 -3.24 1 91.19 59 LYS A O 1
ATOM 459 N N . LEU A 1 60 ? -13.891 -5.582 -4.828 1 93.94 60 LEU A N 1
ATOM 460 C CA . LEU A 1 60 ? -12.938 -4.84 -5.645 1 93.94 60 LEU A CA 1
ATOM 461 C C . LEU A 1 60 ? -13.508 -3.492 -6.066 1 93.94 60 LEU A C 1
ATOM 463 O O . LEU A 1 60 ? -12.82 -2.473 -6.004 1 93.94 60 LEU A O 1
ATOM 467 N N . THR A 1 61 ? -14.742 -3.453 -6.48 1 94.44 61 THR A N 1
ATOM 468 C CA . THR A 1 61 ? -15.398 -2.229 -6.922 1 94.44 61 THR A CA 1
ATOM 469 C C . THR A 1 61 ? -15.492 -1.221 -5.781 1 94.44 61 THR A C 1
ATOM 471 O O . THR A 1 61 ? -15.227 -0.033 -5.973 1 94.44 61 THR A O 1
ATOM 474 N N . ARG A 1 62 ? -15.836 -1.682 -4.645 1 92.5 62 ARG A N 1
ATOM 475 C CA . ARG A 1 62 ? -15.906 -0.823 -3.467 1 92.5 62 ARG A CA 1
ATOM 476 C C . ARG A 1 62 ? -14.555 -0.19 -3.17 1 92.5 62 ARG A C 1
ATOM 478 O O . ARG A 1 62 ? -14.461 1.02 -2.953 1 92.5 62 ARG A O 1
ATOM 485 N N . TYR A 1 63 ? -13.523 -0.972 -3.143 1 93.31 63 TYR A N 1
ATOM 486 C CA . TYR A 1 63 ? -12.18 -0.502 -2.832 1 93.31 63 TYR A CA 1
ATOM 487 C C . TYR A 1 63 ? -11.711 0.521 -3.857 1 93.31 63 TYR A C 1
ATOM 489 O O . TYR A 1 63 ? -11.258 1.608 -3.494 1 93.31 63 TYR A O 1
ATOM 497 N N . LEU A 1 64 ? -11.867 0.144 -5.152 1 92.88 64 LEU A N 1
ATOM 498 C CA . LEU A 1 64 ? -11.367 1.014 -6.211 1 92.88 64 LEU A CA 1
ATOM 499 C C . LEU A 1 64 ? -12.125 2.336 -6.234 1 92.88 64 LEU A C 1
ATOM 501 O O . LEU A 1 64 ? -11.523 3.398 -6.418 1 92.88 64 LEU A O 1
ATOM 505 N N . ASN A 1 65 ? -13.414 2.334 -6.043 1 91.25 65 ASN A N 1
ATOM 506 C CA . ASN A 1 65 ? -14.188 3.57 -5.957 1 91.25 65 ASN A CA 1
ATOM 507 C C . ASN A 1 65 ? -13.758 4.414 -4.762 1 91.25 65 ASN A C 1
ATOM 509 O O . ASN A 1 65 ? -13.672 5.641 -4.859 1 91.25 65 ASN A O 1
ATOM 513 N N . TRP A 1 66 ? -13.531 3.73 -3.729 1 89 66 TRP A N 1
ATOM 514 C CA . TRP A 1 66 ? -13.156 4.422 -2.5 1 89 66 TRP A CA 1
ATOM 515 C C . TRP A 1 66 ? -11.836 5.164 -2.672 1 89 66 TRP A C 1
ATOM 517 O O . TRP A 1 66 ? -11.672 6.281 -2.178 1 89 66 TRP A O 1
ATOM 527 N N . ILE A 1 67 ? -10.906 4.598 -3.391 1 83.69 67 ILE A N 1
ATOM 528 C CA . ILE A 1 67 ? -9.594 5.23 -3.52 1 83.69 67 ILE A CA 1
ATOM 529 C C . ILE A 1 67 ? -9.617 6.223 -4.676 1 83.69 67 ILE A C 1
ATOM 531 O O . ILE A 1 67 ? -8.57 6.738 -5.078 1 83.69 67 ILE A O 1
ATOM 535 N N . GLY A 1 68 ? -10.758 6.395 -5.305 1 81.38 68 GLY A N 1
ATOM 536 C CA . GLY A 1 68 ? -10.914 7.473 -6.266 1 81.38 68 GLY A CA 1
ATOM 537 C C . GLY A 1 68 ? -10.797 7.008 -7.707 1 81.38 68 GLY A C 1
ATOM 538 O O . GLY A 1 68 ? -10.531 7.812 -8.602 1 81.38 68 GLY A O 1
ATOM 539 N N . MET A 1 69 ? -10.891 5.77 -7.938 1 87.5 69 MET A N 1
ATOM 540 C CA . MET A 1 69 ? -10.953 5.219 -9.289 1 87.5 69 MET A CA 1
ATOM 541 C C . MET A 1 69 ? -12.367 4.777 -9.633 1 87.5 69 MET A C 1
ATOM 543 O O . MET A 1 69 ? -12.781 3.674 -9.281 1 87.5 69 MET A O 1
ATOM 547 N N . PRO A 1 70 ? -13.016 5.664 -10.375 1 91.19 70 PRO A N 1
ATOM 548 C CA . PRO A 1 70 ? -14.391 5.293 -10.703 1 91.19 70 PRO A CA 1
ATOM 549 C C . PRO A 1 70 ? -14.492 3.91 -11.344 1 91.19 70 PRO A C 1
ATOM 551 O O . PRO A 1 70 ? -13.883 3.666 -12.391 1 91.19 70 PRO A O 1
ATOM 554 N N . THR A 1 71 ? -15.219 3.033 -10.711 1 95.25 71 THR A N 1
ATOM 555 C CA . THR A 1 71 ? -15.32 1.632 -11.102 1 95.25 71 THR A CA 1
ATOM 556 C C . THR A 1 71 ? -16.766 1.171 -11.109 1 95.25 71 THR A C 1
ATOM 558 O O . THR A 1 71 ? -17.547 1.527 -10.211 1 95.25 71 THR A O 1
ATOM 561 N N . ARG A 1 72 ? -17.125 0.442 -12.141 1 96.62 72 ARG A N 1
ATOM 562 C CA . ARG A 1 72 ? -18.484 -0.11 -12.242 1 96.62 72 ARG A CA 1
ATOM 563 C C . ARG A 1 72 ? -18.438 -1.588 -12.617 1 96.62 72 ARG A C 1
ATOM 565 O O . ARG A 1 72 ? -17.609 -2.008 -13.422 1 96.62 72 ARG A O 1
ATOM 572 N N . VAL A 1 73 ? -19.422 -2.334 -12.031 1 96.19 73 VAL A N 1
ATOM 573 C CA . VAL A 1 73 ? -19.531 -3.76 -12.328 1 96.19 73 VAL A CA 1
ATOM 574 C C . VAL A 1 73 ? -20.562 -3.984 -13.438 1 96.19 73 VAL A C 1
ATOM 576 O O . VAL A 1 73 ? 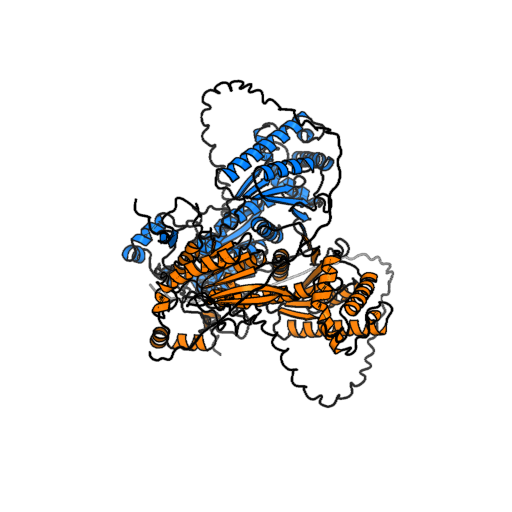-21.609 -3.352 -13.453 1 96.19 73 VAL A O 1
ATOM 579 N N . PHE A 1 74 ? -20.172 -4.727 -14.375 1 97.12 74 PHE A N 1
ATOM 580 C CA . PHE A 1 74 ? -21.062 -5.211 -15.414 1 97.12 74 PHE A CA 1
ATOM 581 C C . PHE A 1 74 ? -21.266 -6.719 -15.297 1 97.12 74 PHE A C 1
ATOM 583 O O . PHE A 1 74 ? -20.438 -7.496 -15.805 1 97.12 74 PHE A O 1
ATOM 590 N N . ASN A 1 75 ? -22.297 -7.078 -14.609 1 94.81 75 ASN A N 1
ATOM 591 C CA . ASN A 1 75 ? -22.609 -8.477 -14.359 1 94.81 75 ASN A CA 1
ATOM 592 C C . ASN A 1 75 ? -23.438 -9.086 -15.492 1 94.81 75 ASN A C 1
ATOM 594 O O . ASN A 1 75 ? -24.609 -8.75 -15.648 1 94.81 75 ASN A O 1
ATOM 598 N N . VAL A 1 76 ? -22.938 -10.039 -16.172 1 93.81 76 VAL A N 1
ATOM 599 C CA . VAL A 1 76 ? -23.578 -10.602 -17.359 1 93.81 76 VAL A CA 1
ATOM 600 C C . VAL A 1 76 ? -24.797 -11.422 -16.938 1 93.81 76 VAL A C 1
ATOM 602 O O . VAL A 1 76 ? -25.766 -11.523 -17.688 1 93.81 76 VAL A O 1
ATOM 605 N N . GLY A 1 77 ? -24.781 -11.992 -15.727 1 89.56 77 GLY A N 1
ATOM 606 C CA . GLY A 1 77 ? -25.953 -12.68 -15.219 1 89.56 77 GLY A CA 1
ATOM 607 C C . GLY A 1 77 ? -27.188 -11.789 -15.148 1 89.56 77 GLY A C 1
ATOM 608 O O . GLY A 1 77 ? -28.297 -12.242 -15.406 1 89.56 77 GLY A O 1
ATOM 609 N N . GLN A 1 78 ? -27 -10.594 -14.859 1 89.69 78 GLN A N 1
ATOM 610 C CA . GLN A 1 78 ? -28.094 -9.641 -14.805 1 89.69 78 GLN A CA 1
ATOM 611 C C . GLN A 1 78 ? -28.656 -9.367 -16.188 1 89.69 78 GLN A C 1
ATOM 613 O O . GLN A 1 78 ? -29.875 -9.25 -16.375 1 89.69 78 GLN A O 1
ATOM 618 N N . TYR A 1 79 ? -27.797 -9.234 -17.141 1 93.12 79 TYR A N 1
ATOM 619 C CA . TYR A 1 79 ? -28.234 -9.039 -18.531 1 93.12 79 TYR A CA 1
ATOM 620 C C . TYR A 1 79 ? -29.047 -10.227 -19 1 93.12 79 TYR A C 1
ATOM 622 O O . TYR A 1 79 ? -30.062 -10.055 -19.703 1 93.12 79 TYR A O 1
ATOM 630 N N . ARG A 1 80 ? -28.609 -11.406 -18.625 1 90.56 80 ARG A N 1
ATOM 631 C CA . ARG A 1 80 ? -29.344 -12.617 -18.984 1 90.56 80 ARG A CA 1
ATOM 632 C C . ARG A 1 80 ? -30.734 -12.617 -18.359 1 90.56 80 ARG A C 1
ATOM 634 O O . ARG A 1 80 ? -31.719 -12.961 -19.031 1 90.56 80 ARG A O 1
ATOM 641 N N . ARG A 1 81 ? -30.812 -12.273 -17.094 1 87.44 81 ARG A N 1
ATOM 642 C CA . ARG A 1 81 ? -32.094 -12.258 -16.375 1 87.44 81 ARG A CA 1
ATOM 643 C C . ARG A 1 81 ? -33.062 -11.25 -17 1 87.44 81 ARG A C 1
ATOM 645 O O . ARG A 1 81 ? -34.25 -11.469 -17.031 1 87.44 81 ARG A O 1
ATOM 652 N N . GLU A 1 82 ? -32.531 -10.242 -17.5 1 88.38 82 GLU A N 1
ATOM 653 C CA . GLU A 1 82 ? -33.344 -9.234 -18.156 1 88.38 82 GLU A CA 1
ATOM 654 C C . GLU A 1 82 ? -33.812 -9.711 -19.531 1 88.38 82 GLU A C 1
ATOM 656 O O . GLU A 1 82 ? -34.906 -9.398 -19.969 1 88.38 82 GLU A O 1
ATOM 661 N N . ALA A 1 83 ? -32.938 -10.484 -20.094 1 87 83 ALA A N 1
ATOM 662 C CA . ALA A 1 83 ? -33.25 -10.977 -21.422 1 87 83 ALA A CA 1
ATOM 663 C C . ALA A 1 83 ? -34.219 -12.172 -21.375 1 87 83 ALA A C 1
ATOM 665 O O . ALA A 1 83 ? -35.094 -12.312 -22.219 1 87 83 ALA A O 1
ATOM 666 N N . VAL A 1 84 ? -33.844 -13.062 -20.438 1 84.38 84 VAL A N 1
ATOM 667 C CA . VAL A 1 84 ? -34.688 -14.258 -20.281 1 84.38 84 VAL A CA 1
ATOM 668 C C . VAL A 1 84 ? -35.438 -14.195 -18.953 1 84.38 84 VAL A C 1
ATOM 670 O O . VAL A 1 84 ? -34.906 -14.547 -17.906 1 84.38 84 VAL A O 1
ATOM 673 N N . GLN A 1 85 ? -36.562 -13.766 -18.953 1 74.38 85 GLN A N 1
ATOM 674 C CA . GLN A 1 85 ? -37.344 -13.523 -17.734 1 74.38 85 GLN A CA 1
ATOM 675 C C . GLN A 1 85 ? -37.75 -14.836 -17.062 1 74.38 85 GLN A C 1
ATOM 677 O O . GLN A 1 85 ? -38 -14.875 -15.859 1 74.38 85 GLN A O 1
ATOM 682 N N . SER A 1 86 ? -37.75 -15.867 -17.812 1 74.19 86 SER A N 1
ATOM 683 C CA . SER A 1 86 ? -38.156 -17.109 -17.188 1 74.19 86 SER A CA 1
ATOM 684 C C . SER A 1 86 ? -37.062 -18.156 -17.234 1 74.19 86 SER A C 1
ATOM 686 O O . SER A 1 86 ? -36.75 -18.672 -18.312 1 74.19 86 SER A O 1
ATOM 688 N N . TYR A 1 87 ? -36.344 -18.344 -16.219 1 76 87 TYR A N 1
ATOM 689 C CA . TYR A 1 87 ? -35.344 -19.391 -16.078 1 76 87 TYR A CA 1
ATOM 690 C C . TYR A 1 87 ? -36 -20.719 -15.711 1 76 87 TYR A C 1
ATOM 692 O O . TYR A 1 87 ? -36.75 -20.812 -14.734 1 76 87 TYR A O 1
ATOM 700 N N . LYS A 1 88 ? -35.781 -21.641 -16.516 1 76.25 88 LYS A N 1
ATOM 701 C CA . LYS A 1 88 ? -36.406 -22.938 -16.266 1 76.25 88 LYS A CA 1
ATOM 702 C C . LYS A 1 88 ? -35.5 -23.844 -15.445 1 76.25 88 LYS A C 1
ATOM 704 O O . LYS A 1 88 ? -35.875 -24.25 -14.336 1 76.25 88 LYS A O 1
ATOM 709 N N . ASN A 1 89 ? -34.438 -24.219 -15.977 1 83.44 89 ASN A N 1
ATOM 710 C CA . ASN A 1 89 ? -33.5 -25.078 -15.273 1 83.44 89 ASN A CA 1
ATOM 711 C C . ASN A 1 89 ? -32.094 -25 -15.891 1 83.44 89 ASN A C 1
ATOM 713 O O . ASN A 1 89 ? -31.844 -24.156 -16.75 1 83.44 89 ASN A O 1
ATOM 717 N N . TYR A 1 90 ? -31.281 -25.812 -15.375 1 88.62 90 TYR A N 1
ATOM 718 C CA . TYR A 1 90 ? -29.875 -25.812 -15.711 1 88.62 90 TYR A CA 1
ATOM 719 C C . TYR A 1 90 ? -29.656 -26.062 -17.203 1 88.62 90 TYR A C 1
ATOM 721 O O . TYR A 1 90 ? -28.594 -25.781 -17.734 1 88.62 90 TYR A O 1
ATOM 729 N N . GLU A 1 91 ? -30.609 -26.531 -17.969 1 89.31 91 GLU A N 1
ATOM 730 C CA . GLU A 1 91 ? -30.469 -26.891 -19.375 1 89.31 91 GLU A CA 1
ATOM 731 C C . GLU A 1 91 ? -30.172 -25.656 -20.219 1 89.31 91 GLU A C 1
ATOM 733 O O . GLU A 1 91 ? -29.641 -25.781 -21.328 1 89.31 91 GLU A O 1
ATOM 738 N N . PHE A 1 92 ? -30.531 -24.547 -19.703 1 90.44 92 PHE A N 1
ATOM 739 C CA . PHE A 1 92 ? -30.234 -23.281 -20.359 1 90.44 92 PHE A CA 1
ATOM 740 C C . PHE A 1 92 ? -28.719 -23.109 -20.547 1 90.44 92 PHE A C 1
ATOM 742 O O . PHE A 1 92 ? -28.281 -22.422 -21.469 1 90.44 92 PHE A O 1
ATOM 749 N N . PHE A 1 93 ? -27.969 -23.828 -19.781 1 91.81 93 PHE A N 1
ATOM 750 C CA . PHE A 1 93 ? -26.531 -23.578 -19.766 1 91.81 93 PHE A CA 1
ATOM 751 C C . PHE A 1 93 ? -25.766 -24.719 -20.422 1 91.81 93 PHE A C 1
ATOM 753 O O . PHE A 1 93 ? -24.547 -24.734 -20.453 1 91.81 93 PHE A O 1
ATOM 760 N N . ARG A 1 94 ? -26.469 -25.625 -21 1 90.94 94 ARG A N 1
ATOM 761 C CA . ARG A 1 94 ? -25.844 -26.719 -21.719 1 90.94 94 ARG A CA 1
ATOM 762 C C . ARG A 1 94 ? -25.125 -26.219 -22.969 1 90.94 94 ARG A C 1
ATOM 764 O O . ARG A 1 94 ? -25.625 -25.328 -23.656 1 90.94 94 ARG A O 1
ATOM 771 N N . HIS A 1 95 ? -24 -26.844 -23.312 1 88.62 95 HIS A N 1
ATOM 772 C CA . HIS A 1 95 ? -23.188 -26.406 -24.438 1 88.62 95 HIS A CA 1
ATOM 773 C C . HIS A 1 95 ? -23.828 -26.797 -25.766 1 88.62 95 HIS A C 1
ATOM 775 O O . HIS A 1 95 ? -23.484 -26.234 -26.812 1 88.62 95 HIS A O 1
ATOM 781 N N . ASP A 1 96 ? -24.734 -27.766 -25.688 1 90.06 96 ASP A N 1
ATOM 782 C CA . ASP A 1 96 ? -25.359 -28.219 -26.922 1 90.06 96 ASP A CA 1
ATOM 783 C C . ASP A 1 96 ? -26.688 -27.5 -27.141 1 90.06 96 ASP A C 1
ATOM 785 O O . ASP A 1 96 ? -27.375 -27.75 -28.141 1 90.06 96 ASP A O 1
ATOM 789 N N . ASN A 1 97 ? -27.094 -26.672 -26.25 1 92.06 97 ASN A N 1
ATOM 790 C CA . ASN A 1 97 ? -28.266 -25.828 -26.438 1 92.06 97 ASN A CA 1
ATOM 791 C C . ASN A 1 97 ? -27.953 -24.578 -27.25 1 92.06 97 ASN A C 1
ATOM 793 O O . ASN A 1 97 ? -27.609 -23.531 -26.688 1 92.06 97 ASN A O 1
ATOM 797 N N . GLU A 1 98 ? -28.156 -24.594 -28.5 1 91.81 98 GLU A N 1
ATOM 798 C CA . GLU A 1 98 ? -27.703 -23.562 -29.422 1 91.81 98 GLU A CA 1
ATOM 799 C C . GLU A 1 98 ? -28.438 -22.234 -29.172 1 91.81 98 GLU A C 1
ATOM 801 O O . GLU A 1 98 ? -27.828 -21.172 -29.234 1 91.81 98 GLU A O 1
ATOM 806 N N . GLU A 1 99 ? -29.688 -22.328 -28.969 1 90.69 99 GLU A N 1
ATOM 807 C CA . GLU A 1 99 ? -30.469 -21.125 -28.719 1 90.69 99 GLU A CA 1
ATOM 808 C C . GLU A 1 99 ? -29.984 -20.391 -27.469 1 90.69 99 GLU A C 1
ATOM 810 O O . GLU A 1 99 ? -29.797 -19.172 -27.484 1 90.69 99 GLU A O 1
ATOM 815 N N . ALA A 1 100 ? -29.875 -21.125 -26.453 1 91.38 100 ALA A N 1
ATOM 816 C CA . ALA A 1 100 ? -29.422 -20.547 -25.203 1 91.38 100 ALA A CA 1
ATOM 817 C C . ALA A 1 100 ? -28.016 -19.969 -25.344 1 91.38 100 ALA A C 1
ATOM 819 O O . ALA A 1 100 ? -27.703 -18.922 -24.75 1 91.38 100 ALA A O 1
ATOM 820 N N . MET A 1 101 ? -27.156 -20.609 -26.125 1 91 101 MET A N 1
ATOM 821 C CA . MET A 1 101 ? -25.797 -20.141 -26.375 1 91 101 MET A CA 1
ATOM 822 C C . MET A 1 101 ? -25.812 -18.781 -27.062 1 91 101 MET A C 1
ATOM 824 O O . MET A 1 101 ? -24.984 -17.922 -26.75 1 91 101 MET A O 1
ATOM 828 N N . GLN A 1 102 ? -26.703 -18.656 -27.953 1 92.06 102 GLN A N 1
ATOM 829 C CA . GLN A 1 102 ? -26.812 -17.406 -28.672 1 92.06 102 GLN A CA 1
ATOM 830 C C . GLN A 1 102 ? -27.281 -16.281 -27.75 1 92.06 102 GLN A C 1
ATOM 832 O O . GLN A 1 102 ? -26.781 -15.156 -27.828 1 92.06 102 GLN A O 1
ATOM 837 N N . ILE A 1 103 ? -28.203 -16.625 -26.938 1 92.56 103 ILE A N 1
ATOM 838 C CA . ILE A 1 103 ? -28.703 -15.633 -26 1 92.56 103 ILE A CA 1
ATOM 839 C C . ILE A 1 103 ? -27.578 -15.203 -25.047 1 92.56 103 ILE A C 1
ATOM 841 O O . ILE A 1 103 ? -27.391 -14.008 -24.797 1 92.56 103 ILE A O 1
ATOM 845 N N . ARG A 1 104 ? -26.828 -16.094 -24.547 1 91.62 104 ARG A N 1
ATOM 846 C CA . ARG A 1 104 ? -25.719 -15.797 -23.641 1 91.62 104 ARG A CA 1
ATOM 847 C C . ARG A 1 104 ? -24.672 -14.93 -24.344 1 91.62 104 ARG A C 1
ATOM 849 O O . ARG A 1 104 ? -24.125 -14 -23.734 1 91.62 104 ARG A O 1
ATOM 856 N N . ARG A 1 105 ? -24.406 -15.25 -25.516 1 92.06 105 ARG A N 1
ATOM 857 C CA . ARG A 1 105 ? -23.453 -14.461 -26.297 1 92.06 105 ARG A CA 1
ATOM 858 C C . ARG A 1 105 ? -23.938 -13.031 -26.484 1 92.06 105 ARG A C 1
ATOM 860 O O . ARG A 1 105 ? -23.172 -12.078 -26.344 1 92.06 105 ARG A O 1
ATOM 867 N N . GLN A 1 106 ? -25.188 -12.906 -26.797 1 93.62 106 GLN A N 1
ATOM 868 C CA . GLN A 1 106 ? -25.766 -11.578 -27 1 93.62 106 GLN A CA 1
ATOM 869 C C . GLN A 1 106 ? -25.734 -10.758 -25.719 1 93.62 106 GLN A C 1
ATOM 871 O O . GLN A 1 106 ? -25.5 -9.547 -25.75 1 93.62 106 GLN A O 1
ATOM 876 N N . CYS A 1 107 ? -25.984 -11.398 -24.656 1 95.06 107 CYS A N 1
ATOM 877 C CA . CYS A 1 107 ? -25.922 -10.711 -23.359 1 95.06 107 CYS A CA 1
ATOM 878 C C . CYS A 1 107 ? -24.516 -10.211 -23.062 1 95.06 107 CYS A C 1
ATOM 880 O O . CYS A 1 107 ? -24.344 -9.094 -22.578 1 95.06 107 CYS A O 1
ATOM 882 N N . ALA A 1 108 ? -23.531 -11.031 -23.359 1 95.5 108 ALA A N 1
ATOM 883 C CA . ALA A 1 108 ? -22.141 -10.648 -23.156 1 95.5 108 ALA A CA 1
ATOM 884 C C . ALA A 1 108 ? -21.766 -9.461 -24.047 1 95.5 108 ALA A C 1
ATOM 886 O O . ALA A 1 108 ? -21.094 -8.531 -23.594 1 95.5 108 ALA A O 1
ATOM 887 N N . LEU A 1 109 ? -22.234 -9.516 -25.25 1 95.56 109 LEU A N 1
ATOM 888 C CA . LEU A 1 109 ? -21.938 -8.438 -26.188 1 95.56 109 LEU A CA 1
ATOM 889 C C . LEU A 1 109 ? -22.625 -7.137 -25.766 1 95.56 109 LEU A C 1
ATOM 891 O O . LEU A 1 109 ? -22.031 -6.059 -25.875 1 95.56 109 LEU A O 1
ATOM 895 N N . ALA A 1 110 ? -23.828 -7.277 -25.281 1 96.75 110 ALA A N 1
ATOM 896 C CA . ALA A 1 110 ? -24.531 -6.105 -24.781 1 96.75 110 ALA A CA 1
ATOM 897 C C . ALA A 1 110 ? -23.812 -5.488 -23.594 1 96.75 110 ALA A C 1
ATOM 899 O O . ALA A 1 110 ? -23.703 -4.266 -23.484 1 96.75 110 ALA A O 1
ATOM 900 N N . ALA A 1 111 ? -23.359 -6.32 -22.734 1 97.38 111 ALA A N 1
ATOM 901 C CA . ALA A 1 111 ? -22.594 -5.848 -21.578 1 97.38 111 ALA A CA 1
ATOM 902 C C . ALA A 1 111 ? -21.312 -5.129 -22.016 1 97.38 111 ALA A C 1
ATOM 904 O O . ALA A 1 111 ? -20.953 -4.094 -21.453 1 97.38 111 ALA A O 1
ATOM 905 N N . LEU A 1 112 ? -20.625 -5.68 -23 1 97.56 112 LEU A N 1
ATOM 906 C CA . LEU A 1 112 ? -19.406 -5.074 -23.5 1 97.56 112 LEU A CA 1
ATOM 907 C C . LEU A 1 112 ? -19.672 -3.697 -24.094 1 97.56 112 LEU A C 1
ATOM 909 O O . LEU A 1 112 ? -18.875 -2.775 -23.953 1 97.56 112 LEU A O 1
ATOM 913 N N . GLN A 1 113 ? -20.781 -3.594 -24.719 1 96.88 113 GLN A N 1
ATOM 914 C CA . GLN A 1 113 ? -21.156 -2.293 -25.266 1 96.88 113 GLN A CA 1
ATOM 915 C C . GLN A 1 113 ? -21.375 -1.27 -24.156 1 96.88 113 GLN A C 1
ATOM 917 O O . GLN A 1 113 ? -21 -0.106 -24.297 1 96.88 113 GLN A O 1
ATOM 922 N N . ASP A 1 114 ? -22 -1.715 -23.172 1 97.44 114 ASP A N 1
ATOM 923 C CA . ASP A 1 114 ? -22.188 -0.831 -22.031 1 97.44 114 ASP A CA 1
ATOM 924 C C . ASP A 1 114 ? -20.859 -0.461 -21.391 1 97.44 114 ASP A C 1
ATOM 926 O O . ASP A 1 114 ? -20.688 0.657 -20.891 1 97.44 114 ASP A O 1
ATOM 930 N N . VAL A 1 115 ? -19.969 -1.423 -21.391 1 97.62 115 VAL A N 1
ATOM 931 C CA . VAL A 1 115 ? -18.625 -1.148 -20.891 1 97.62 115 VAL A CA 1
ATOM 932 C C . VAL A 1 115 ? -17.984 -0.039 -21.734 1 97.62 115 VAL A C 1
ATOM 934 O O . VAL A 1 115 ? -17.391 0.894 -21.188 1 97.62 115 VAL A O 1
ATOM 937 N N . ARG A 1 116 ? -18.109 -0.152 -22.984 1 96.69 116 ARG A N 1
ATOM 938 C CA . ARG A 1 116 ? -17.562 0.86 -23.875 1 96.69 116 ARG A CA 1
ATOM 939 C C . ARG A 1 116 ? -18.156 2.234 -23.578 1 96.69 116 ARG A C 1
ATOM 941 O O . ARG A 1 116 ? -17.422 3.23 -23.516 1 96.69 116 ARG A O 1
ATOM 948 N N . THR A 1 117 ? -19.422 2.277 -23.391 1 96.62 117 THR A N 1
ATOM 949 C CA . THR A 1 117 ? -20.078 3.537 -23.078 1 96.62 117 THR A CA 1
ATOM 950 C C . THR A 1 117 ? -19.562 4.117 -21.766 1 96.62 117 THR A C 1
ATOM 952 O O . THR A 1 117 ? -19.266 5.312 -21.688 1 96.62 117 THR A O 1
ATOM 955 N N . TYR A 1 118 ? -19.391 3.297 -20.844 1 96.44 118 TYR A N 1
ATOM 956 C CA . TYR A 1 118 ? -18.969 3.719 -19.516 1 96.44 118 TYR A CA 1
ATOM 957 C C . TYR A 1 118 ? -17.531 4.227 -19.547 1 96.44 118 TYR A C 1
ATOM 959 O O . TYR A 1 118 ? -17.219 5.289 -19 1 96.44 118 TYR A O 1
ATOM 967 N N . LEU A 1 119 ? -16.609 3.514 -20.203 1 94 119 LEU A N 1
ATOM 968 C CA . LEU A 1 119 ? -15.188 3.82 -20.172 1 94 119 LEU A CA 1
ATOM 969 C C . LEU A 1 119 ? -14.852 4.934 -21.156 1 94 119 LEU A C 1
ATOM 971 O O . LEU A 1 119 ? -13.891 5.684 -20.953 1 94 119 LEU A O 1
ATOM 975 N N . SER A 1 120 ? -15.609 5.086 -22.188 1 88.62 120 SER A N 1
ATOM 976 C CA . SER A 1 120 ? -15.258 6.039 -23.234 1 88.62 120 SER A CA 1
ATOM 977 C C . SER A 1 120 ? -16.078 7.32 -23.109 1 88.62 120 SER A C 1
ATOM 979 O O . SER A 1 120 ? -15.617 8.391 -23.516 1 88.62 120 SER A O 1
ATOM 981 N N . SER A 1 121 ? -17.266 7.266 -22.484 1 85.56 121 SER A N 1
ATOM 982 C CA . SER A 1 121 ? -18.141 8.422 -22.547 1 85.56 121 SER A CA 1
ATOM 983 C C . SER A 1 121 ? -18.484 8.938 -21.156 1 85.56 121 SER A C 1
ATOM 985 O O . SER A 1 121 ? -18.781 10.125 -20.969 1 85.56 121 SER A O 1
ATOM 987 N N . GLU A 1 122 ? -18.562 8.094 -20.141 1 84.69 122 GLU A N 1
ATOM 988 C CA . GLU A 1 122 ? -19.047 8.469 -18.812 1 84.69 122 GLU A CA 1
ATOM 989 C C . GLU A 1 122 ? -17.891 8.68 -17.844 1 84.69 122 GLU A C 1
ATOM 991 O O . GLU A 1 122 ? -18.062 8.625 -16.625 1 84.69 122 GLU A O 1
ATOM 996 N N . GLU A 1 123 ? -16.672 8.867 -18.234 1 81.75 123 GLU A N 1
ATOM 997 C CA . GLU A 1 123 ? -15.5 9.156 -17.406 1 81.75 123 GLU A CA 1
ATOM 998 C C . GLU A 1 123 ? -15.164 7.977 -16.5 1 81.75 123 GLU A C 1
ATOM 1000 O O . GLU A 1 123 ? -14.664 8.172 -15.391 1 81.75 123 GLU A O 1
ATOM 1005 N N . GLY A 1 124 ? -15.641 6.789 -16.859 1 89.88 124 GLY A N 1
ATOM 1006 C CA . GLY A 1 124 ? -15.211 5.602 -16.141 1 89.88 124 GLY A CA 1
ATOM 1007 C C . GLY A 1 124 ? -13.734 5.285 -16.328 1 89.88 124 GLY A C 1
ATOM 1008 O O . GLY A 1 124 ? -13.156 5.621 -17.359 1 89.88 124 GLY A O 1
ATOM 1009 N N . GLN A 1 125 ? -13.18 4.664 -15.25 1 91.38 125 GLN A N 1
ATOM 1010 C CA . GLN A 1 125 ? -11.773 4.316 -15.352 1 91.38 125 GLN A CA 1
ATOM 1011 C C . GLN A 1 125 ? -11.57 2.805 -15.336 1 91.38 125 GLN A C 1
ATOM 1013 O O . GLN A 1 125 ? -10.68 2.283 -16 1 91.38 125 GLN A O 1
ATOM 1018 N N . VAL A 1 126 ? -12.344 2.127 -14.547 1 96.19 126 VAL A N 1
ATOM 1019 C CA . VAL A 1 126 ? -12.219 0.677 -14.438 1 96.19 126 VAL A CA 1
ATOM 1020 C C . VAL A 1 126 ? -13.586 0.025 -14.625 1 96.19 126 VAL A C 1
ATOM 1022 O O . VAL A 1 126 ? -14.586 0.49 -14.07 1 96.19 126 VAL A O 1
ATOM 1025 N N . ALA A 1 127 ? -13.68 -0.922 -15.469 1 98 127 ALA A N 1
ATOM 1026 C CA . ALA A 1 127 ? -14.883 -1.732 -15.648 1 98 127 ALA A CA 1
ATOM 1027 C C . ALA A 1 127 ? -14.641 -3.18 -15.234 1 98 127 ALA A C 1
ATOM 1029 O O . ALA A 1 127 ? -13.727 -3.832 -15.742 1 98 127 ALA A O 1
ATOM 1030 N N . VAL A 1 128 ? -15.43 -3.639 -14.266 1 97.88 128 VAL A N 1
ATOM 1031 C CA . VAL A 1 128 ? -15.344 -5.031 -13.844 1 97.88 128 VAL A CA 1
ATOM 1032 C C . VAL A 1 128 ? -16.375 -5.863 -14.609 1 97.88 128 VAL A C 1
ATOM 1034 O O . VAL A 1 128 ? -17.578 -5.641 -14.484 1 97.88 128 VAL A O 1
ATOM 1037 N N . PHE A 1 129 ? -15.883 -6.715 -15.453 1 98 129 PHE A N 1
ATOM 1038 C CA . PHE A 1 129 ? -16.734 -7.59 -16.25 1 98 129 PHE A CA 1
ATOM 1039 C C . PHE A 1 129 ? -16.938 -8.93 -15.547 1 98 129 PHE A C 1
ATOM 1041 O O . PHE A 1 129 ? -16.109 -9.828 -15.656 1 98 129 PHE A O 1
ATOM 1048 N N . ASP A 1 130 ? -18.078 -9.039 -14.852 1 96.06 130 ASP A N 1
ATOM 1049 C CA . ASP A 1 130 ? -18.359 -10.172 -13.977 1 96.06 130 ASP A CA 1
ATOM 1050 C C . ASP A 1 130 ? -19.156 -11.242 -14.719 1 96.06 130 ASP A C 1
ATOM 1052 O O . ASP A 1 130 ? -20.391 -11.141 -14.844 1 96.06 130 ASP A O 1
ATOM 1056 N N . ALA A 1 131 ? -18.5 -12.211 -15.211 1 95.5 131 ALA A N 1
ATOM 1057 C CA . ALA A 1 131 ? -19.031 -13.383 -15.891 1 95.5 131 ALA A CA 1
ATOM 1058 C C . ALA A 1 131 ? -18.109 -14.594 -15.719 1 95.5 131 ALA A C 1
ATOM 1060 O O . ALA A 1 131 ? -17.078 -14.5 -15.055 1 95.5 131 ALA A O 1
ATOM 1061 N N . THR A 1 132 ? -18.484 -15.75 -16.219 1 94.81 132 THR A N 1
ATOM 1062 C CA . THR A 1 132 ? -17.672 -16.953 -16.078 1 94.81 132 THR A CA 1
ATOM 1063 C C . THR A 1 132 ? -16.484 -16.906 -17.016 1 94.81 132 THR A C 1
ATOM 1065 O O . THR A 1 132 ? -15.367 -17.266 -16.641 1 94.81 132 THR A O 1
ATOM 1068 N N . ASN A 1 133 ? -16.688 -16.422 -18.234 1 95.75 133 ASN A N 1
ATOM 1069 C CA . ASN A 1 133 ? -15.648 -16.328 -19.25 1 95.75 133 ASN A CA 1
ATOM 1070 C C . ASN A 1 133 ? -14.812 -17.609 -19.312 1 95.75 133 ASN A C 1
ATOM 1072 O O . ASN A 1 133 ? -13.578 -17.547 -19.25 1 95.75 133 ASN A O 1
ATOM 1076 N N . THR A 1 134 ? -15.438 -18.719 -19.562 1 92.56 134 THR A N 1
ATOM 1077 C CA . THR A 1 134 ? -14.922 -20.062 -19.297 1 92.56 134 THR A CA 1
ATOM 1078 C C . THR A 1 134 ? -13.992 -20.516 -20.438 1 92.56 134 THR A C 1
ATOM 1080 O O . THR A 1 134 ? -13.102 -21.328 -20.219 1 92.56 134 THR A O 1
ATOM 1083 N N . THR A 1 135 ? -14.164 -20.016 -21.641 1 94.31 135 THR A N 1
ATOM 1084 C CA . THR A 1 135 ? -13.414 -20.531 -22.766 1 94.31 135 THR A CA 1
ATOM 1085 C C . THR A 1 135 ? -12.383 -19.516 -23.25 1 94.31 135 THR A C 1
ATOM 1087 O O . THR A 1 135 ? -12.547 -18.312 -23.031 1 94.31 135 THR A O 1
ATOM 1090 N N . ARG A 1 136 ? -11.336 -20.031 -23.875 1 95.81 136 ARG A N 1
ATOM 1091 C CA . ARG A 1 136 ? -10.305 -19.188 -24.453 1 95.81 136 ARG A CA 1
ATOM 1092 C C . ARG A 1 136 ? -10.875 -18.312 -25.562 1 95.81 136 ARG A C 1
ATOM 1094 O O . ARG A 1 136 ? -10.461 -17.172 -25.75 1 95.81 136 ARG A O 1
ATOM 1101 N N . GLU A 1 137 ? -11.797 -18.938 -26.297 1 93.75 137 GLU A N 1
ATOM 1102 C CA . GLU A 1 137 ? -12.438 -18.203 -27.375 1 93.75 137 GLU A CA 1
ATOM 1103 C C . GLU A 1 137 ? -13.18 -16.984 -26.844 1 93.75 137 GLU A C 1
ATOM 1105 O O . GLU A 1 137 ? -13.078 -15.898 -27.422 1 93.75 137 GLU A O 1
ATOM 1110 N N . ARG A 1 138 ? -13.898 -17.172 -25.812 1 94.25 138 ARG A N 1
ATOM 1111 C CA . ARG A 1 138 ? -14.625 -16.078 -25.172 1 94.25 138 ARG A CA 1
ATOM 1112 C C . ARG A 1 138 ? -13.664 -14.992 -24.688 1 94.25 138 ARG A C 1
ATOM 1114 O O . ARG A 1 138 ? -13.914 -13.805 -24.891 1 94.25 138 ARG A O 1
ATOM 1121 N N . ARG A 1 139 ? -12.586 -15.305 -24.109 1 97.19 139 ARG A N 1
ATOM 1122 C CA . ARG A 1 139 ? -11.609 -14.359 -23.578 1 97.19 139 ARG A CA 1
ATOM 1123 C C . ARG A 1 139 ? -10.875 -13.648 -24.719 1 97.19 139 ARG A C 1
ATOM 1125 O O . ARG A 1 139 ? -10.516 -12.477 -24.594 1 97.19 139 ARG A O 1
ATOM 1132 N N . ALA A 1 140 ? -10.695 -14.375 -25.797 1 96.31 140 ALA A N 1
ATOM 1133 C CA . ALA A 1 140 ? -10.094 -13.758 -26.984 1 96.31 140 ALA A CA 1
ATOM 1134 C C . ALA A 1 140 ? -10.984 -12.656 -27.547 1 96.31 140 ALA A C 1
ATOM 1136 O O . ALA A 1 140 ? -10.5 -11.617 -28 1 96.31 140 ALA A O 1
ATOM 1137 N N . LEU A 1 141 ? -12.258 -12.969 -27.531 1 95.69 141 LEU A N 1
ATOM 1138 C CA . LEU A 1 141 ? -13.219 -11.961 -27.984 1 95.69 141 LEU A CA 1
ATOM 1139 C C . LEU A 1 141 ? -13.141 -10.711 -27.109 1 95.69 141 LEU A C 1
ATOM 1141 O O . LEU A 1 141 ? -13.156 -9.594 -27.641 1 95.69 141 LEU A O 1
ATOM 1145 N N . ILE A 1 142 ? -13.055 -10.867 -25.875 1 97.31 142 ILE A N 1
ATOM 1146 C CA . ILE A 1 142 ? -12.969 -9.75 -24.938 1 97.31 142 ILE A CA 1
ATOM 1147 C C . ILE A 1 142 ? -11.664 -9 -25.156 1 97.31 142 ILE A C 1
ATOM 1149 O O . ILE A 1 142 ? -11.641 -7.766 -25.141 1 97.31 142 ILE A O 1
ATOM 1153 N N . MET A 1 143 ? -10.602 -9.742 -25.344 1 97.38 143 MET A N 1
ATOM 1154 C CA . MET A 1 143 ? -9.289 -9.141 -25.594 1 97.38 143 MET A CA 1
ATOM 1155 C C . MET A 1 143 ? -9.305 -8.297 -26.859 1 97.38 143 MET A C 1
ATOM 1157 O O . MET A 1 143 ? -8.719 -7.215 -26.891 1 97.38 143 MET A O 1
ATOM 1161 N N . GLN A 1 144 ? -9.93 -8.852 -27.859 1 96.62 144 GLN A N 1
ATOM 1162 C CA . GLN A 1 144 ? -10.047 -8.109 -29.125 1 96.62 144 GLN A CA 1
ATOM 1163 C C . GLN A 1 144 ? -10.836 -6.82 -28.922 1 96.62 144 GLN A C 1
ATOM 1165 O O . GLN A 1 144 ? -10.438 -5.762 -29.422 1 96.62 144 GLN A O 1
ATOM 1170 N N . PHE A 1 145 ? -11.891 -6.906 -28.234 1 97.31 145 PHE A N 1
ATOM 1171 C CA . PHE A 1 145 ? -12.695 -5.734 -27.906 1 97.31 145 PHE A CA 1
ATOM 1172 C C . PHE A 1 145 ? -11.859 -4.691 -27.172 1 97.31 145 PHE A C 1
ATOM 1174 O O . PHE A 1 145 ? -11.898 -3.508 -27.516 1 97.31 145 PHE A O 1
ATOM 1181 N N . ALA A 1 146 ? -11.102 -5.082 -26.188 1 96.62 146 ALA A N 1
ATOM 1182 C CA . ALA A 1 146 ? -10.266 -4.184 -25.391 1 96.62 146 ALA A CA 1
ATOM 1183 C C . ALA A 1 146 ? -9.203 -3.521 -26.266 1 96.62 146 ALA A C 1
ATOM 1185 O O . ALA A 1 146 ? -8.961 -2.316 -26.156 1 96.62 146 ALA A O 1
ATOM 1186 N N . ARG A 1 147 ? -8.609 -4.309 -27.125 1 94.88 147 ARG A N 1
ATOM 1187 C CA . ARG A 1 147 ? -7.566 -3.799 -28 1 94.88 147 ARG A CA 1
ATOM 1188 C C . ARG A 1 147 ? -8.117 -2.74 -28.953 1 94.88 147 ARG A C 1
ATOM 1190 O O . ARG A 1 147 ? -7.488 -1.699 -29.156 1 94.88 147 ARG A O 1
ATOM 1197 N N . GLU A 1 148 ? -9.242 -3.014 -29.438 1 95.06 148 GLU A N 1
ATOM 1198 C CA . GLU A 1 148 ? -9.875 -2.104 -30.391 1 95.06 148 GLU A CA 1
ATOM 1199 C C . GLU A 1 148 ? -10.227 -0.774 -29.734 1 95.06 148 GLU A C 1
ATOM 1201 O O . GLU A 1 148 ? -10.281 0.262 -30.391 1 95.06 148 GLU A O 1
ATOM 1206 N N . ASN A 1 149 ? -10.445 -0.802 -28.5 1 94.62 149 ASN A N 1
ATOM 1207 C CA . ASN A 1 149 ? -10.859 0.413 -27.797 1 94.62 149 ASN A CA 1
ATOM 1208 C C . ASN A 1 149 ? -9.734 0.988 -26.953 1 94.62 149 ASN A C 1
ATOM 1210 O O . ASN A 1 149 ? -9.922 2.004 -26.281 1 94.62 149 ASN A O 1
ATOM 1214 N N . GLY A 1 150 ? -8.586 0.331 -26.906 1 91.88 150 GLY A N 1
ATOM 1215 C CA . GLY A 1 150 ? -7.426 0.829 -26.188 1 91.88 150 GLY A CA 1
ATOM 1216 C C . GLY A 1 150 ? -7.523 0.633 -24.688 1 91.88 150 GLY A C 1
ATOM 1217 O O . GLY A 1 150 ? -7.098 1.495 -23.922 1 91.88 150 GLY A O 1
ATOM 1218 N N . TYR A 1 151 ? -8.18 -0.407 -24.266 1 94.44 151 TYR A N 1
ATOM 1219 C CA . TYR A 1 151 ? -8.312 -0.702 -22.844 1 94.44 151 TYR A CA 1
ATOM 1220 C C . TYR A 1 151 ? -7.25 -1.697 -22.391 1 94.44 151 TYR A C 1
ATOM 1222 O O . TYR A 1 151 ? -6.891 -2.613 -23.141 1 94.44 151 TYR A O 1
ATOM 1230 N N . LYS A 1 152 ? -6.727 -1.533 -21.188 1 94 152 LYS A N 1
ATOM 1231 C CA . LYS A 1 152 ? -5.926 -2.576 -20.547 1 94 152 LYS A CA 1
ATOM 1232 C C . LYS A 1 152 ? -6.816 -3.652 -19.938 1 94 152 LYS A C 1
ATOM 1234 O O . LYS A 1 152 ? -7.969 -3.389 -19.578 1 94 152 LYS A O 1
ATOM 1239 N N . VAL A 1 153 ? -6.211 -4.859 -19.906 1 96.56 153 VAL A N 1
ATOM 1240 C CA . VAL A 1 153 ? -7.035 -5.953 -19.406 1 96.56 153 VAL A CA 1
ATOM 1241 C C . VAL A 1 153 ? -6.293 -6.695 -18.297 1 96.56 153 VAL A C 1
ATOM 1243 O O . VAL A 1 153 ? -5.09 -6.941 -18.391 1 96.56 153 VAL A O 1
ATOM 1246 N N . LEU A 1 154 ? -7 -6.988 -17.203 1 97.5 154 LEU A N 1
ATOM 1247 C CA . LEU A 1 154 ? -6.562 -7.891 -16.156 1 97.5 154 LEU A CA 1
ATOM 1248 C C . LEU A 1 154 ? -7.59 -8.992 -15.914 1 97.5 154 LEU A C 1
ATOM 1250 O O . LEU A 1 154 ? -8.742 -8.711 -15.57 1 97.5 154 LEU A O 1
ATOM 1254 N N . PHE A 1 155 ? -7.156 -10.219 -16.156 1 98.25 155 PHE A N 1
ATOM 1255 C CA . PHE A 1 155 ? -8.031 -11.344 -15.836 1 98.25 155 PHE A CA 1
ATOM 1256 C C . PHE A 1 155 ? -7.883 -11.758 -14.375 1 98.25 155 PHE A C 1
ATOM 1258 O O . PHE A 1 155 ? -6.773 -11.781 -13.844 1 98.25 155 PHE A O 1
ATOM 1265 N N . VAL A 1 156 ? -9 -11.992 -13.711 1 97.69 156 VAL A N 1
ATOM 1266 C CA . VAL A 1 156 ? -9.016 -12.508 -12.344 1 97.69 156 VAL A CA 1
ATOM 1267 C C . VAL A 1 156 ? -9.758 -13.844 -12.312 1 97.69 156 VAL A C 1
ATOM 1269 O O . VAL A 1 156 ? -10.992 -13.875 -12.391 1 97.69 156 VAL A O 1
ATOM 1272 N N . GLU A 1 157 ? -9.023 -14.922 -12.156 1 97.81 157 GLU A N 1
ATOM 1273 C CA . GLU A 1 157 ? -9.648 -16.234 -12.125 1 97.81 157 GLU A CA 1
ATOM 1274 C C . GLU A 1 157 ? -9.773 -16.75 -10.695 1 97.81 157 GLU A C 1
ATOM 1276 O O . GLU A 1 157 ? -8.781 -16.828 -9.961 1 97.81 157 GLU A O 1
ATOM 1281 N N . SER A 1 158 ? -10.953 -17.031 -10.328 1 95.25 158 SER A N 1
ATOM 1282 C CA . SER A 1 158 ? -11.227 -17.609 -9.016 1 95.25 158 SER A CA 1
ATOM 1283 C C . SER A 1 158 ? -11.406 -19.125 -9.109 1 95.25 158 SER A C 1
ATOM 1285 O O . SER A 1 158 ? -12.305 -19.609 -9.797 1 95.25 158 SER A O 1
ATOM 1287 N N . ILE A 1 159 ? -10.562 -19.891 -8.414 1 95.12 159 ILE A N 1
ATOM 1288 C CA . ILE A 1 159 ? -10.57 -21.344 -8.453 1 95.12 159 ILE A CA 1
ATOM 1289 C C . ILE A 1 159 ? -10.789 -21.906 -7.051 1 95.12 159 ILE A C 1
ATOM 1291 O O . ILE A 1 159 ? -10.086 -21.516 -6.109 1 95.12 159 ILE A O 1
ATOM 1295 N N . CYS A 1 160 ? -11.773 -22.703 -6.902 1 92.12 160 CYS A N 1
ATOM 1296 C CA . CYS A 1 160 ? -12.055 -23.406 -5.652 1 92.12 160 CYS A CA 1
ATOM 1297 C C . CYS A 1 160 ? -12.656 -24.781 -5.918 1 92.12 160 CYS A C 1
ATOM 1299 O O . CYS A 1 160 ? -13.672 -24.891 -6.617 1 92.12 160 CYS A O 1
ATOM 1301 N N . ASP A 1 161 ? -12.055 -25.812 -5.355 1 89.38 161 ASP A N 1
ATOM 1302 C CA . ASP A 1 161 ? -12.547 -27.156 -5.578 1 89.38 161 ASP A CA 1
ATOM 1303 C C . ASP A 1 161 ? -13.078 -27.766 -4.285 1 89.38 161 ASP A C 1
ATOM 1305 O O . ASP A 1 161 ? -13.5 -28.938 -4.266 1 89.38 161 ASP A O 1
ATOM 1309 N N . ASP A 1 162 ? -13.125 -27.016 -3.27 1 89.56 162 ASP A N 1
ATOM 1310 C CA . ASP A 1 162 ? -13.664 -27.5 -2.004 1 89.56 162 ASP A CA 1
ATOM 1311 C C . ASP A 1 162 ? -15.195 -27.547 -2.045 1 89.56 162 ASP A C 1
ATOM 1313 O O . ASP A 1 162 ? -15.852 -26.516 -2.115 1 89.56 162 ASP A O 1
ATOM 1317 N N . PRO A 1 163 ? -15.75 -28.75 -1.919 1 89.62 163 PRO A N 1
ATOM 1318 C CA . PRO A 1 163 ? -17.203 -28.875 -2.043 1 89.62 163 PRO A CA 1
ATOM 1319 C C . PRO A 1 163 ? -17.969 -28.141 -0.94 1 89.62 163 PRO A C 1
ATOM 1321 O O . PRO A 1 163 ? -19.062 -27.625 -1.175 1 89.62 163 PRO A O 1
ATOM 1324 N N . ALA A 1 164 ? -17.375 -28.094 0.175 1 87.25 164 ALA A N 1
ATOM 1325 C CA . ALA A 1 164 ? -18.031 -27.422 1.287 1 87.25 164 ALA A CA 1
ATOM 1326 C C . ALA A 1 164 ? -18.172 -25.938 1.021 1 87.25 164 ALA A C 1
ATOM 1328 O O . ALA A 1 164 ? -19.219 -25.344 1.289 1 87.25 164 ALA A O 1
ATOM 1329 N N . ILE A 1 165 ? -17.172 -25.344 0.502 1 84.81 165 ILE A N 1
ATOM 1330 C CA . ILE A 1 165 ? -17.172 -23.922 0.194 1 84.81 165 ILE A CA 1
ATOM 1331 C C . ILE A 1 165 ? -18.156 -23.641 -0.949 1 84.81 165 ILE A C 1
ATOM 1333 O O . ILE A 1 165 ? -18.906 -22.672 -0.909 1 84.81 165 ILE A O 1
ATOM 1337 N N . ILE A 1 166 ? -18.172 -24.5 -1.922 1 88.38 166 ILE A N 1
ATOM 1338 C CA . ILE A 1 166 ? -19.047 -24.359 -3.08 1 88.38 166 ILE A CA 1
ATOM 1339 C C . ILE A 1 166 ? -20.5 -24.422 -2.641 1 88.38 166 ILE A C 1
ATOM 1341 O O . ILE A 1 166 ? -21.312 -23.578 -3.029 1 88.38 166 ILE A O 1
ATOM 1345 N N . GLU A 1 167 ? -20.766 -25.328 -1.807 1 86.06 167 GLU A N 1
ATOM 1346 C CA . GLU A 1 167 ? -22.141 -25.5 -1.317 1 86.06 167 GLU A CA 1
ATOM 1347 C C . GLU A 1 167 ? -22.578 -24.297 -0.493 1 86.06 167 GLU A C 1
ATOM 1349 O O . GLU A 1 167 ? -23.719 -23.844 -0.603 1 86.06 167 GLU A O 1
ATOM 1354 N N . GLU A 1 168 ? -21.703 -23.859 0.259 1 81.75 168 GLU A N 1
ATOM 1355 C CA . GLU A 1 168 ? -22.016 -22.688 1.069 1 81.75 168 GLU A CA 1
ATOM 1356 C C . GLU A 1 168 ? -22.281 -21.469 0.194 1 81.75 168 GLU A C 1
ATOM 1358 O O . GLU A 1 168 ? -23.188 -20.672 0.48 1 81.75 168 GLU A O 1
ATOM 1363 N N . ASN A 1 169 ? -21.5 -21.312 -0.798 1 81.56 169 ASN A N 1
ATOM 1364 C CA . ASN A 1 169 ? -21.688 -20.203 -1.725 1 81.56 169 ASN A CA 1
ATOM 1365 C C . ASN A 1 169 ? -23.031 -20.297 -2.453 1 81.56 169 ASN A C 1
ATOM 1367 O O . ASN A 1 169 ? -23.672 -19.281 -2.715 1 81.56 169 ASN A O 1
ATOM 1371 N N . ILE A 1 170 ? -23.422 -21.516 -2.762 1 85.44 170 ILE A N 1
ATOM 1372 C CA . ILE A 1 170 ? -24.703 -21.719 -3.434 1 85.44 170 ILE A CA 1
ATOM 1373 C C . ILE A 1 170 ? -25.844 -21.344 -2.5 1 85.44 170 ILE A C 1
ATOM 1375 O O . ILE A 1 170 ? -26.766 -20.625 -2.902 1 85.44 170 ILE A O 1
ATOM 1379 N N . LYS A 1 171 ? -25.688 -21.688 -1.315 1 78.38 171 LYS A N 1
ATOM 1380 C CA . LYS A 1 171 ? -26.734 -21.438 -0.337 1 78.38 171 LYS A CA 1
ATOM 1381 C C . LYS A 1 171 ? -26.859 -19.938 -0.026 1 78.38 171 LYS A C 1
ATOM 1383 O O . LYS A 1 171 ? -27.969 -19.422 0.144 1 78.38 171 LYS A O 1
ATOM 1388 N N . GLN A 1 172 ? -25.766 -19.281 0.052 1 71.88 172 GLN A N 1
ATOM 1389 C CA . GLN A 1 172 ? -25.766 -17.875 0.437 1 71.88 172 GLN A CA 1
ATOM 1390 C C . GLN A 1 172 ? -26.234 -16.984 -0.714 1 71.88 172 GLN A C 1
ATOM 1392 O O . GLN A 1 172 ? -26.906 -15.977 -0.493 1 71.88 172 GLN A O 1
ATOM 1397 N N . VAL A 1 173 ? -25.844 -17.203 -1.775 1 64.19 173 VAL A N 1
ATOM 1398 C CA . VAL A 1 173 ? -26.031 -16.25 -2.865 1 64.19 173 VAL A CA 1
ATOM 1399 C C . VAL A 1 173 ? -27.234 -16.656 -3.713 1 64.19 173 VAL A C 1
ATOM 1401 O O . VAL A 1 173 ? -28.016 -15.812 -4.148 1 64.19 173 VAL A O 1
ATOM 1404 N N . LYS A 1 174 ? -27.375 -17.875 -3.865 1 59.59 174 LYS A N 1
ATOM 1405 C CA . LYS A 1 174 ? -28.203 -18.266 -5.004 1 59.59 174 LYS A CA 1
ATOM 1406 C C . LYS A 1 174 ? -29.625 -18.625 -4.562 1 59.59 174 LYS A C 1
ATOM 1408 O O . LYS A 1 174 ? -30.562 -18.594 -5.363 1 59.59 174 LYS A O 1
ATOM 1413 N N . LEU A 1 175 ? -29.672 -18.703 -3.211 1 63.22 175 LEU A N 1
ATOM 1414 C CA . LEU A 1 175 ? -31.031 -18.984 -2.762 1 63.22 175 LEU A CA 1
ATOM 1415 C C . LEU A 1 175 ? -31.906 -17.734 -2.842 1 63.22 175 LEU A C 1
ATOM 1417 O O . LEU A 1 175 ? -33.125 -17.828 -3 1 63.22 175 LEU A O 1
ATOM 1421 N N . SER A 1 176 ? -31.172 -16.578 -2.846 1 63.78 176 SER A N 1
ATOM 1422 C CA . SER A 1 176 ? -31.922 -15.336 -2.938 1 63.78 176 SER A CA 1
ATOM 1423 C C . SER A 1 176 ? -31.938 -14.797 -4.367 1 63.78 176 SER A C 1
ATOM 1425 O O . SER A 1 176 ? -32.531 -13.75 -4.637 1 63.78 176 SER A O 1
ATOM 1427 N N . SER A 1 177 ? -31.438 -15.594 -5.246 1 72 177 SER A N 1
ATOM 1428 C CA . SER A 1 177 ? -31.375 -15.164 -6.637 1 72 177 SER A CA 1
ATOM 1429 C C . SER A 1 177 ? -32.75 -15.227 -7.297 1 72 177 SER A C 1
ATOM 1431 O O . SER A 1 177 ? -33.562 -16.109 -7.004 1 72 177 SER A O 1
ATOM 1433 N N . PRO A 1 178 ? -33 -14.281 -8.188 1 74.88 178 PRO A N 1
ATOM 1434 C CA . PRO A 1 178 ? -34.281 -14.281 -8.93 1 74.88 178 PRO A CA 1
ATOM 1435 C C . PRO A 1 178 ? -34.469 -15.547 -9.766 1 74.88 178 PRO A C 1
ATOM 1437 O O . PRO A 1 178 ? -35.594 -15.914 -10.094 1 74.88 178 PRO A O 1
ATOM 1440 N N . ASP A 1 179 ? -33.375 -16.234 -10.062 1 79.06 179 ASP A N 1
ATOM 1441 C CA . ASP A 1 179 ? -33.469 -17.438 -10.891 1 79.06 179 ASP A CA 1
ATOM 1442 C C . ASP A 1 179 ? -34.188 -18.562 -10.156 1 79.06 179 ASP A C 1
ATOM 1444 O O . ASP A 1 179 ? -34.75 -19.453 -10.789 1 79.06 179 ASP A O 1
ATOM 1448 N N . TYR A 1 180 ? -34.188 -18.469 -8.867 1 81.75 180 TYR A N 1
ATOM 1449 C CA . TYR A 1 180 ? -34.75 -19.578 -8.109 1 81.75 180 TYR A CA 1
ATOM 1450 C C . TYR A 1 180 ? -35.875 -19.141 -7.211 1 81.75 180 TYR A C 1
ATOM 1452 O O . TYR A 1 180 ? -36.125 -19.75 -6.168 1 81.75 180 TYR A O 1
ATOM 1460 N N . LYS A 1 181 ? -36.438 -18.031 -7.641 1 78.44 181 LYS A N 1
ATOM 1461 C CA . LYS A 1 181 ? -37.625 -17.594 -6.914 1 78.44 181 LYS A CA 1
ATOM 1462 C C . LYS A 1 181 ? -38.719 -18.672 -6.934 1 78.44 181 LYS A C 1
ATOM 1464 O O . LYS A 1 181 ? -39.062 -19.188 -7.996 1 78.44 181 LYS A O 1
ATOM 1469 N N . GLY A 1 182 ? -39.125 -19.109 -5.777 1 75.44 182 GLY A N 1
ATOM 1470 C CA . GLY A 1 182 ? -40.219 -20.062 -5.672 1 75.44 182 GLY A CA 1
ATOM 1471 C C . GLY A 1 182 ? -39.75 -21.516 -5.562 1 75.44 182 GLY A C 1
ATOM 1472 O O . GLY A 1 182 ? -40.562 -22.422 -5.449 1 75.44 182 GLY A O 1
ATOM 1473 N N . CYS A 1 183 ? -38.5 -21.75 -5.691 1 81.44 183 CYS A N 1
ATOM 1474 C CA . CYS A 1 183 ? -37.969 -23.094 -5.566 1 81.44 183 CYS A CA 1
ATOM 1475 C C . CYS A 1 183 ? -37.531 -23.375 -4.133 1 81.44 183 CYS A C 1
ATOM 1477 O O . CYS A 1 183 ? -37.219 -22.453 -3.379 1 81.44 183 CYS A O 1
ATOM 1479 N N . THR A 1 184 ? -37.625 -24.609 -3.775 1 83.94 184 THR A N 1
ATOM 1480 C CA . THR A 1 184 ? -37.094 -24.984 -2.477 1 83.94 184 THR A CA 1
ATOM 1481 C C . THR A 1 184 ? -35.562 -24.906 -2.48 1 83.94 184 THR A C 1
ATOM 1483 O O . THR A 1 184 ? -34.938 -25.031 -3.533 1 83.94 184 THR A O 1
ATOM 1486 N N . PRO A 1 185 ? -35 -24.672 -1.37 1 83.06 185 PRO A N 1
ATOM 1487 C CA . PRO A 1 185 ? -33.531 -24.578 -1.281 1 83.06 185 PRO A CA 1
ATOM 1488 C C . PRO A 1 185 ? -32.844 -25.828 -1.82 1 83.06 185 PRO A C 1
ATOM 1490 O O . PRO A 1 185 ? -31.781 -25.719 -2.467 1 83.06 185 PRO A O 1
ATOM 1493 N N . GLU A 1 186 ? -33.375 -26.969 -1.589 1 85.56 186 GLU A N 1
ATOM 1494 C CA . GLU A 1 186 ? -32.75 -28.219 -2.033 1 85.56 186 GLU A CA 1
ATOM 1495 C C . GLU A 1 186 ? -32.781 -28.328 -3.555 1 85.56 186 GLU A C 1
ATOM 1497 O O . GLU A 1 186 ? -31.812 -28.75 -4.168 1 85.56 186 GLU A O 1
ATOM 1502 N N . GLU A 1 187 ? -33.906 -27.969 -4.086 1 86.94 187 GLU A N 1
ATOM 1503 C CA . GLU A 1 187 ? -34.031 -28.016 -5.539 1 86.94 187 GLU A CA 1
ATOM 1504 C C . GLU A 1 187 ? -33.094 -27 -6.207 1 86.94 187 GLU A C 1
ATOM 1506 O O . GLU A 1 187 ? -32.531 -27.281 -7.258 1 86.94 187 GLU A O 1
ATOM 1511 N N . ALA A 1 188 ? -33.062 -25.891 -5.582 1 86.25 188 ALA A N 1
ATOM 1512 C CA . ALA A 1 188 ? -32.219 -24.844 -6.117 1 86.25 188 ALA A CA 1
ATOM 1513 C C . ALA A 1 188 ? -30.734 -25.266 -6.109 1 86.25 188 ALA A C 1
ATOM 1515 O O . ALA A 1 188 ? -30.016 -25.047 -7.086 1 86.25 188 ALA A O 1
ATOM 1516 N N . VAL A 1 189 ? -30.359 -25.891 -5.047 1 87.88 189 VAL A N 1
ATOM 1517 C CA . VAL A 1 189 ? -28.984 -26.344 -4.918 1 87.88 189 VAL A CA 1
ATOM 1518 C C . VAL A 1 189 ? -28.688 -27.422 -5.957 1 87.88 189 VAL A C 1
ATOM 1520 O O . VAL A 1 189 ? -27.641 -27.406 -6.605 1 87.88 189 VAL A O 1
ATOM 1523 N N . ALA A 1 190 ? -29.609 -28.312 -6.102 1 89.62 190 ALA A N 1
ATOM 1524 C CA . ALA A 1 190 ? -29.438 -29.422 -7.051 1 89.62 190 ALA A CA 1
ATOM 1525 C C . ALA A 1 190 ? -29.328 -28.891 -8.477 1 89.62 190 ALA A C 1
ATOM 1527 O O . ALA A 1 190 ? -28.5 -29.359 -9.258 1 89.62 190 ALA A O 1
ATOM 1528 N N . ASP A 1 191 ? -30.203 -28.031 -8.789 1 90.88 191 ASP A N 1
ATOM 1529 C CA . ASP A 1 191 ? -30.172 -27.438 -10.125 1 90.88 191 ASP A CA 1
ATOM 1530 C C . ASP A 1 191 ? -28.859 -26.672 -10.359 1 90.88 191 ASP A C 1
ATOM 1532 O O . ASP A 1 191 ? -28.266 -26.766 -11.438 1 90.88 191 ASP A O 1
ATOM 1536 N N . PHE A 1 192 ? -28.484 -25.938 -9.398 1 91.12 192 PHE A N 1
ATOM 1537 C CA . PHE A 1 192 ? -27.281 -25.125 -9.539 1 91.12 192 PHE A CA 1
ATOM 1538 C C . PHE A 1 192 ? -26.062 -26.016 -9.695 1 91.12 192 PHE A C 1
ATOM 1540 O O . PHE A 1 192 ? -25.125 -25.672 -10.43 1 91.12 192 PHE A O 1
ATOM 1547 N N . LEU A 1 193 ? -26.078 -27.094 -9.023 1 92.12 193 LEU A N 1
ATOM 1548 C CA . LEU A 1 193 ? -24.969 -28.031 -9.164 1 92.12 193 LEU A CA 1
ATOM 1549 C C . LEU A 1 193 ? -24.906 -28.578 -10.594 1 92.12 193 LEU A C 1
ATOM 1551 O O . LEU A 1 193 ? -23.812 -28.766 -11.133 1 92.12 193 LEU A O 1
ATOM 1555 N N . GLN A 1 194 ? -26.031 -28.812 -11.156 1 92.94 194 GLN A N 1
ATOM 1556 C CA . GLN A 1 194 ? -26.078 -29.25 -12.547 1 92.94 194 GLN A CA 1
ATOM 1557 C C . GLN A 1 194 ? -25.594 -28.141 -13.484 1 92.94 194 GLN A C 1
ATOM 1559 O O . GLN A 1 194 ? -24.953 -28.406 -14.492 1 92.94 194 GLN A O 1
ATOM 1564 N N . ARG A 1 195 ? -26 -26.953 -13.125 1 92.19 195 ARG A N 1
ATOM 1565 C CA . ARG A 1 195 ? -25.516 -25.812 -13.883 1 92.19 195 ARG A CA 1
ATOM 1566 C C . ARG A 1 195 ? -23.984 -25.75 -13.883 1 92.19 195 ARG A C 1
ATOM 1568 O O . ARG A 1 195 ? -23.375 -25.484 -14.922 1 92.19 195 ARG A O 1
ATOM 1575 N N . ILE A 1 196 ? -23.375 -26 -12.781 1 93.56 196 ILE A N 1
ATOM 1576 C CA . ILE A 1 196 ? -21.922 -26 -12.648 1 93.56 196 ILE A CA 1
ATOM 1577 C C . ILE A 1 196 ? -21.312 -27.078 -13.555 1 93.56 196 ILE A C 1
ATOM 1579 O O . ILE A 1 196 ? -20.297 -26.844 -14.219 1 93.56 196 ILE A O 1
ATOM 1583 N N . GLU A 1 197 ? -21.969 -28.188 -13.641 1 94 197 GLU A N 1
ATOM 1584 C CA . GLU A 1 197 ? -21.484 -29.281 -14.469 1 94 197 GLU A CA 1
ATOM 1585 C C . GLU A 1 197 ? -21.516 -28.906 -15.953 1 94 197 GLU A C 1
ATOM 1587 O O . GLU A 1 197 ? -20.641 -29.312 -16.719 1 94 197 GLU A O 1
ATOM 1592 N N . CYS A 1 198 ? -22.531 -28.234 -16.266 1 93.94 198 CYS A N 1
ATOM 1593 C CA . CYS A 1 198 ? -22.625 -27.766 -17.656 1 93.94 198 CYS A CA 1
ATOM 1594 C C . CYS A 1 198 ? -21.453 -26.875 -18.016 1 93.94 198 CYS A C 1
ATOM 1596 O O . CYS A 1 198 ? -20.844 -27.047 -19.078 1 93.94 198 CYS A O 1
ATOM 1598 N N . TYR A 1 199 ? -21.031 -25.953 -17.125 1 93.94 199 TYR A N 1
ATOM 1599 C CA . TYR A 1 199 ? -19.906 -25.062 -17.359 1 93.94 199 TYR A CA 1
ATOM 1600 C C . TYR A 1 199 ? -18.594 -25.812 -17.312 1 93.94 199 TYR A C 1
ATOM 1602 O O . TYR A 1 199 ? -17.672 -25.516 -18.078 1 93.94 199 TYR A O 1
ATOM 1610 N N . LYS A 1 200 ? -18.547 -26.75 -16.422 1 94.56 200 LYS A N 1
ATOM 1611 C CA . LYS A 1 200 ? -17.312 -27.516 -16.234 1 94.56 200 LYS A CA 1
ATOM 1612 C C . LYS A 1 200 ? -16.938 -28.281 -17.5 1 94.56 200 LYS A C 1
ATOM 1614 O O . LYS A 1 200 ? -15.758 -28.469 -17.781 1 94.56 200 LYS A O 1
ATOM 1619 N N . ALA A 1 201 ? -17.922 -28.656 -18.25 1 93.44 201 ALA A N 1
ATOM 1620 C CA . ALA A 1 201 ? -17.734 -29.453 -19.469 1 93.44 201 ALA A CA 1
ATOM 1621 C C . ALA A 1 201 ? -16.922 -28.688 -20.5 1 93.44 201 ALA A C 1
ATOM 1623 O O . ALA A 1 201 ? -16.203 -29.297 -21.312 1 93.44 201 ALA A O 1
ATOM 1624 N N . THR A 1 202 ? -16.922 -27.438 -20.453 1 92.69 202 THR A N 1
ATOM 1625 C CA . THR A 1 202 ? -16.234 -26.641 -21.469 1 92.69 202 THR A CA 1
ATOM 1626 C C . THR A 1 202 ? -15.234 -25.688 -20.844 1 92.69 202 THR A C 1
ATOM 1628 O O . THR A 1 202 ? -14.688 -24.812 -21.516 1 92.69 202 THR A O 1
ATOM 1631 N N . TYR A 1 203 ? -14.961 -25.797 -19.594 1 95.5 203 TYR A N 1
ATOM 1632 C CA . TYR A 1 203 ? -14.133 -24.844 -18.859 1 95.5 203 TYR A CA 1
ATOM 1633 C C . TYR A 1 203 ? -12.664 -25 -19.25 1 95.5 203 TYR A C 1
ATOM 1635 O O . TYR A 1 203 ? -12.094 -26.094 -19.156 1 95.5 203 TYR A O 1
ATOM 1643 N N . GLU A 1 204 ? -12.062 -23.969 -19.781 1 96.81 204 GLU A N 1
ATOM 1644 C CA . GLU A 1 204 ? -10.641 -23.844 -20.078 1 96.81 204 GLU A CA 1
ATOM 1645 C C . GLU A 1 204 ? -9.969 -22.828 -19.172 1 96.81 204 GLU A C 1
ATOM 1647 O O . GLU A 1 204 ? -9.883 -21.641 -19.516 1 96.81 204 GLU A O 1
ATOM 1652 N N . PRO A 1 205 ? -9.453 -23.312 -18.016 1 96.12 205 PRO A N 1
ATOM 1653 C CA . PRO A 1 205 ? -8.812 -22.375 -17.094 1 96.12 205 PRO A CA 1
ATOM 1654 C C . PRO A 1 205 ? -7.641 -21.625 -17.75 1 96.12 205 PRO A C 1
ATOM 1656 O O . PRO A 1 205 ? -7.105 -22.078 -18.75 1 96.12 205 PRO A O 1
ATOM 1659 N N . LEU A 1 206 ? -7.312 -20.484 -17.203 1 96.69 206 LEU A N 1
ATOM 1660 C CA . LEU A 1 206 ? -6.109 -19.781 -17.656 1 96.69 206 LEU A CA 1
ATOM 1661 C C . LEU A 1 206 ? -4.879 -20.672 -17.5 1 96.69 206 LEU A C 1
ATOM 1663 O O . LEU A 1 206 ? -4.715 -21.344 -16.484 1 96.69 206 LEU A O 1
ATOM 1667 N N . ASP A 1 207 ? -4.145 -20.703 -18.578 1 95.38 207 ASP A N 1
ATOM 1668 C CA . ASP A 1 207 ? -2.988 -21.594 -18.641 1 95.38 207 ASP A CA 1
ATOM 1669 C C . ASP A 1 207 ? -1.687 -20.797 -18.672 1 95.38 207 ASP A C 1
ATOM 1671 O O . ASP A 1 207 ? -1.578 -19.781 -19.375 1 95.38 207 ASP A O 1
ATOM 1675 N N . GLU A 1 208 ? -0.705 -21.234 -17.953 1 91 208 GLU A N 1
ATOM 1676 C CA . GLU A 1 208 ? 0.554 -20.516 -17.781 1 91 208 GLU A CA 1
ATOM 1677 C C . GLU A 1 208 ? 1.308 -20.391 -19.109 1 91 208 GLU A C 1
ATOM 1679 O O . GLU A 1 208 ? 2 -19.406 -19.344 1 91 208 GLU A O 1
ATOM 1684 N N . GLN A 1 209 ? 1.203 -21.391 -19.938 1 91.75 209 GLN A N 1
ATOM 1685 C CA . GLN A 1 209 ? 1.931 -21.391 -21.203 1 91.75 209 GLN A CA 1
ATOM 1686 C C . GLN A 1 209 ? 1.11 -20.75 -22.312 1 91.75 209 GLN A C 1
ATOM 1688 O O . GLN A 1 209 ? 1.56 -19.781 -22.938 1 91.75 209 GLN A O 1
ATOM 1693 N N . LEU A 1 210 ? -0.14 -21.203 -22.469 1 94.69 210 LEU A N 1
ATOM 1694 C CA . LEU A 1 210 ? -0.982 -20.734 -23.562 1 94.69 210 LEU A CA 1
ATOM 1695 C C . LEU A 1 210 ? -1.368 -19.266 -23.359 1 94.69 210 LEU A C 1
ATOM 1697 O O . LEU A 1 210 ? -1.572 -18.547 -24.344 1 94.69 210 LEU A O 1
ATOM 1701 N N . ASP A 1 211 ? -1.409 -18.875 -22.078 1 95.75 211 ASP A N 1
ATOM 1702 C CA . ASP A 1 211 ? -1.866 -17.531 -21.766 1 95.75 211 ASP A CA 1
ATOM 1703 C C . ASP A 1 211 ? -0.742 -16.703 -21.156 1 95.75 211 ASP A C 1
ATOM 1705 O O . ASP A 1 211 ? -0.998 -15.789 -20.359 1 95.75 211 ASP A O 1
ATOM 1709 N N . SER A 1 212 ? 0.492 -16.984 -21.5 1 92.56 212 SER A N 1
ATOM 1710 C CA . SER A 1 212 ? 1.663 -16.359 -20.891 1 92.56 212 SER A CA 1
ATOM 1711 C C . SER A 1 212 ? 1.726 -14.867 -21.203 1 92.56 212 SER A C 1
ATOM 1713 O O . SER A 1 212 ? 2.334 -14.094 -20.469 1 92.56 212 SER A O 1
ATOM 1715 N N . GLY A 1 213 ? 1.057 -14.5 -22.266 1 93.06 213 GLY A N 1
ATOM 1716 C CA . GLY A 1 213 ? 1.1 -13.109 -22.672 1 93.06 213 GLY A CA 1
ATOM 1717 C C . GLY A 1 213 ? 0.02 -12.266 -22.031 1 93.06 213 GLY A C 1
ATOM 1718 O O . GLY A 1 213 ? 0.019 -11.039 -22.156 1 93.06 213 GLY A O 1
ATOM 1719 N N . LEU A 1 214 ? -0.852 -12.859 -21.297 1 95.5 214 LEU A N 1
ATOM 1720 C CA . LEU A 1 214 ? -1.972 -12.148 -20.688 1 95.5 214 LEU A CA 1
ATOM 1721 C C . LEU A 1 214 ? -1.615 -11.68 -19.281 1 95.5 214 LEU A C 1
ATOM 1723 O O . LEU A 1 214 ? -0.722 -12.234 -18.641 1 95.5 214 LEU A O 1
ATOM 1727 N N . SER A 1 215 ? -2.184 -10.555 -18.906 1 95.81 215 SER A N 1
ATOM 1728 C CA . SER A 1 215 ? -2.141 -10.125 -17.516 1 95.81 215 SER A CA 1
ATOM 1729 C C . SER A 1 215 ? -3.252 -10.773 -16.688 1 95.81 215 SER A C 1
ATOM 1731 O O . SER A 1 215 ? -4.43 -10.641 -17.016 1 95.81 215 SER A O 1
ATOM 1733 N N . TYR A 1 216 ? -2.879 -11.586 -15.68 1 97.5 216 TYR A N 1
ATOM 1734 C CA . TYR A 1 216 ? -3.939 -12.211 -14.898 1 97.5 216 TYR A CA 1
ATOM 1735 C C . TYR A 1 216 ? -3.461 -12.539 -13.484 1 97.5 216 TYR A C 1
ATOM 1737 O O . TYR A 1 216 ? -2.26 -12.508 -13.211 1 97.5 216 TYR A O 1
ATOM 1745 N N . ILE A 1 217 ? -4.398 -12.711 -12.641 1 96.5 217 ILE A N 1
ATOM 1746 C CA . ILE A 1 217 ? -4.184 -13.289 -11.312 1 96.5 217 ILE A CA 1
ATOM 1747 C C . ILE A 1 217 ? -5.148 -14.445 -11.094 1 96.5 217 ILE A C 1
ATOM 1749 O O . ILE A 1 217 ? -6.332 -14.352 -11.422 1 96.5 217 ILE A O 1
ATOM 1753 N N . LYS A 1 218 ? -4.602 -15.555 -10.664 1 96.56 218 LYS A N 1
ATOM 1754 C CA . LYS A 1 218 ? -5.395 -16.703 -10.234 1 96.56 218 LYS A CA 1
ATOM 1755 C C . LYS A 1 218 ? -5.457 -16.781 -8.711 1 96.56 218 LYS A C 1
ATOM 1757 O O . LYS A 1 218 ? -4.434 -16.672 -8.031 1 96.56 218 LYS A O 1
ATOM 1762 N N . ILE A 1 219 ? -6.645 -16.875 -8.227 1 94.88 219 ILE A N 1
ATOM 1763 C CA . ILE A 1 219 ? -6.871 -17.016 -6.793 1 94.88 219 ILE A CA 1
ATOM 1764 C C . ILE A 1 219 ? -7.34 -18.438 -6.477 1 94.88 219 ILE A C 1
ATOM 1766 O O . ILE A 1 219 ? -8.406 -18.859 -6.926 1 94.88 219 ILE A O 1
ATOM 1770 N N . PHE A 1 220 ? -6.531 -19.156 -5.66 1 92.94 220 PHE A N 1
ATOM 1771 C CA . PHE A 1 220 ? -6.832 -20.547 -5.359 1 92.94 220 PHE A CA 1
ATOM 1772 C C . PHE A 1 220 ? -7.402 -20.688 -3.955 1 92.94 220 PHE A C 1
ATOM 1774 O O . PHE A 1 220 ? -6.867 -20.125 -3.002 1 92.94 220 PHE A O 1
ATOM 1781 N N . ASP A 1 221 ? -8.461 -21.422 -3.834 1 87.88 221 ASP A N 1
ATOM 1782 C CA . ASP A 1 221 ? -9.023 -21.891 -2.572 1 87.88 221 ASP A CA 1
ATOM 1783 C C . ASP A 1 221 ? -9.25 -20.719 -1.605 1 87.88 221 ASP A C 1
ATOM 1785 O O . ASP A 1 221 ? -8.766 -20.75 -0.471 1 87.88 221 ASP A O 1
ATOM 1789 N N . VAL A 1 222 ? -9.891 -19.75 -2.117 1 79.88 222 VAL A N 1
ATOM 1790 C CA . VAL A 1 222 ? -10.367 -18.609 -1.336 1 79.88 222 VAL A CA 1
ATOM 1791 C C . VAL A 1 222 ? -9.18 -17.875 -0.719 1 79.88 222 VAL A C 1
ATOM 1793 O O . VAL A 1 222 ? -9.172 -17.594 0.484 1 79.88 222 VAL A O 1
ATOM 1796 N N . GLY A 1 223 ? -8.07 -17.828 -1.388 1 79.75 223 GLY A N 1
ATOM 1797 C CA . GLY A 1 223 ? -7 -16.922 -0.995 1 79.75 223 GLY A CA 1
ATOM 1798 C C . GLY A 1 223 ? -5.859 -17.625 -0.285 1 79.75 223 GLY A C 1
ATOM 1799 O O . GLY A 1 223 ? -5.059 -16.984 0.401 1 79.75 223 GLY A O 1
ATOM 1800 N N . VAL A 1 224 ? -5.77 -18.922 -0.464 1 84.12 224 VAL A N 1
ATOM 1801 C CA . VAL A 1 224 ? -4.645 -19.672 0.105 1 84.12 224 VAL A CA 1
ATOM 1802 C C . VAL A 1 224 ? -3.406 -19.469 -0.766 1 84.12 224 VAL A C 1
ATOM 1804 O O . VAL A 1 224 ? -2.287 -19.391 -0.255 1 84.12 224 VAL A O 1
ATOM 1807 N N . ARG A 1 225 ? -3.65 -19.438 -2.057 1 91.81 225 ARG A N 1
ATOM 1808 C CA . ARG A 1 225 ? -2.566 -19.312 -3.025 1 91.81 225 ARG A CA 1
ATOM 1809 C C . ARG A 1 225 ? -2.955 -18.375 -4.164 1 91.81 225 ARG A C 1
ATOM 1811 O O . ARG A 1 225 ? -4.121 -18.312 -4.559 1 91.81 225 ARG A O 1
ATOM 1818 N N . TYR A 1 226 ? -1.938 -17.656 -4.672 1 94 226 TYR A N 1
ATOM 1819 C CA . TYR A 1 226 ? -2.145 -16.719 -5.766 1 94 226 TYR A CA 1
ATOM 1820 C C . TYR A 1 226 ? -1.09 -16.906 -6.848 1 94 226 TYR A C 1
ATOM 1822 O O . TYR A 1 226 ? 0.078 -17.156 -6.551 1 94 226 TYR A O 1
ATOM 1830 N N . LEU A 1 227 ? -1.512 -16.875 -8.047 1 95.06 227 LEU A N 1
ATOM 1831 C CA . LEU A 1 227 ? -0.608 -16.812 -9.188 1 95.06 227 LEU A CA 1
ATOM 1832 C C . LEU A 1 227 ? -0.867 -15.562 -10.023 1 95.06 227 LEU A C 1
ATOM 1834 O O . LEU A 1 227 ? -1.976 -15.367 -10.531 1 95.06 227 LEU A O 1
ATOM 1838 N N . ALA A 1 228 ? 0.105 -14.695 -10.023 1 94.5 228 ALA A N 1
ATOM 1839 C CA . ALA A 1 228 ? -0.016 -13.453 -10.781 1 94.5 228 ALA A CA 1
ATOM 1840 C C . ALA A 1 228 ? 0.931 -13.453 -11.977 1 94.5 228 ALA A C 1
ATOM 1842 O O . ALA A 1 228 ? 2.074 -13.898 -11.875 1 94.5 228 ALA A O 1
ATOM 1843 N N . ASN A 1 229 ? 0.393 -13.07 -13.156 1 94.94 229 ASN A N 1
ATOM 1844 C CA . ASN A 1 229 ? 1.165 -13.031 -14.391 1 94.94 229 ASN A CA 1
ATOM 1845 C C . ASN A 1 229 ? 1.108 -11.656 -15.047 1 94.94 229 ASN A C 1
ATOM 1847 O O . ASN A 1 229 ? 0.026 -11.102 -15.25 1 94.94 229 ASN A O 1
ATOM 1851 N N . ARG A 1 230 ? 2.25 -11.039 -15.398 1 92.25 230 ARG A N 1
ATOM 1852 C CA . ARG A 1 230 ? 2.434 -9.797 -16.141 1 92.25 230 ARG A CA 1
ATOM 1853 C C . ARG A 1 230 ? 1.571 -8.68 -15.562 1 92.25 230 ARG A C 1
ATOM 1855 O O . ARG A 1 230 ? 0.802 -8.047 -16.297 1 92.25 230 ARG A O 1
ATOM 1862 N N . VAL A 1 231 ? 1.735 -8.438 -14.305 1 88.88 231 VAL A N 1
ATOM 1863 C CA . VAL A 1 231 ? 1.034 -7.363 -13.609 1 88.88 231 VAL A CA 1
ATOM 1864 C C . VAL A 1 231 ? 1.853 -6.074 -13.695 1 88.88 231 VAL A C 1
ATOM 1866 O O . VAL A 1 231 ? 2.779 -5.871 -12.906 1 88.88 231 VAL A O 1
ATOM 1869 N N . GLN A 1 232 ? 1.689 -5.125 -14.602 1 76.88 232 GLN A N 1
ATOM 1870 C CA . GLN A 1 232 ? 2.584 -4 -14.859 1 76.88 232 GLN A CA 1
ATOM 1871 C C . GLN A 1 232 ? 1.854 -2.67 -14.68 1 76.88 232 GLN A C 1
ATOM 1873 O O . GLN A 1 232 ? 2.488 -1.63 -14.492 1 76.88 232 GLN A O 1
ATOM 1878 N N . GLY A 1 233 ? 0.623 -2.561 -14.539 1 80.38 233 GLY A N 1
ATOM 1879 C CA . GLY A 1 233 ? -0.09 -1.297 -14.43 1 80.38 233 GLY A CA 1
ATOM 1880 C C . GLY A 1 233 ? -0.528 -0.981 -13.016 1 80.38 233 GLY A C 1
ATOM 1881 O O . GLY A 1 233 ? -0.566 -1.868 -12.156 1 80.38 233 GLY A O 1
ATOM 1882 N N . HIS A 1 234 ? -0.679 0.323 -12.836 1 81.31 234 HIS A N 1
ATOM 1883 C CA . HIS A 1 234 ? -1.081 0.791 -11.516 1 81.31 234 HIS A CA 1
ATOM 1884 C C . HIS A 1 234 ? -2.35 0.087 -11.039 1 81.31 234 HIS A C 1
ATOM 1886 O O . HIS A 1 234 ? -2.379 -0.478 -9.945 1 81.31 234 HIS A O 1
ATOM 1892 N N . VAL A 1 235 ? -3.35 0.095 -11.914 1 88 235 VAL A N 1
ATOM 1893 C CA . VAL A 1 235 ? -4.633 -0.498 -11.547 1 88 235 VAL A CA 1
ATOM 1894 C C . VAL A 1 235 ? -4.461 -1.998 -11.32 1 88 235 VAL A C 1
ATOM 1896 O O . VAL A 1 235 ? -5 -2.551 -10.352 1 88 235 VAL A O 1
ATOM 1899 N N . GLN A 1 236 ? -3.662 -2.611 -12.148 1 90.5 236 GLN A N 1
ATOM 1900 C CA . GLN A 1 236 ? -3.436 -4.047 -12.039 1 90.5 236 GLN A CA 1
ATOM 1901 C C . GLN A 1 236 ? -2.725 -4.391 -10.734 1 90.5 236 GLN A C 1
ATOM 1903 O O . GLN A 1 236 ? -3.141 -5.301 -10.016 1 90.5 236 GLN A O 1
ATOM 1908 N N . SER A 1 237 ? -1.751 -3.645 -10.438 1 88.12 237 SER A N 1
ATOM 1909 C CA . SER A 1 237 ? -0.968 -3.906 -9.234 1 88.12 237 SER A CA 1
ATOM 1910 C C . SER A 1 237 ? -1.8 -3.684 -7.977 1 88.12 237 SER A C 1
ATOM 1912 O O . SER A 1 237 ? -1.74 -4.48 -7.039 1 88.12 237 SER A O 1
ATOM 1914 N N . ARG A 1 238 ? -2.531 -2.645 -7.957 1 88.25 238 ARG A N 1
ATOM 1915 C CA . ARG A 1 238 ? -3.375 -2.344 -6.805 1 88.25 238 ARG A CA 1
ATOM 1916 C C . ARG A 1 238 ? -4.461 -3.4 -6.629 1 88.25 238 ARG A C 1
ATOM 1918 O O . ARG A 1 238 ? -4.785 -3.779 -5.5 1 88.25 238 ARG A O 1
ATOM 1925 N N . THR A 1 239 ? -5.012 -3.807 -7.742 1 93.12 239 THR A N 1
ATOM 1926 C CA . THR A 1 239 ? -6.031 -4.848 -7.715 1 93.12 239 THR A CA 1
ATOM 1927 C C . THR A 1 239 ? -5.473 -6.141 -7.125 1 93.12 239 THR A C 1
ATOM 1929 O O . THR A 1 239 ? -6.074 -6.73 -6.227 1 93.12 239 THR A O 1
ATOM 1932 N N . VAL A 1 240 ? -4.32 -6.492 -7.605 1 92.5 240 VAL A N 1
ATOM 1933 C CA . VAL A 1 240 ? -3.691 -7.727 -7.145 1 92.5 240 VAL A CA 1
ATOM 1934 C C . VAL A 1 240 ? -3.354 -7.613 -5.66 1 92.5 240 VAL A C 1
ATOM 1936 O O . VAL A 1 240 ? -3.633 -8.531 -4.883 1 92.5 240 VAL A O 1
ATOM 1939 N N . TYR A 1 241 ? -2.846 -6.516 -5.262 1 89.38 241 TYR A N 1
ATOM 1940 C CA . TYR A 1 241 ? -2.492 -6.297 -3.863 1 89.38 241 TYR A CA 1
ATOM 1941 C C . TYR A 1 241 ? -3.723 -6.398 -2.971 1 89.38 241 TYR A C 1
ATOM 1943 O O . TYR A 1 241 ? -3.693 -7.066 -1.935 1 89.38 241 TYR A O 1
ATOM 1951 N N . TYR A 1 242 ? -4.758 -5.695 -3.396 1 92.81 242 TYR A N 1
ATOM 1952 C CA . TYR A 1 242 ? -5.992 -5.715 -2.615 1 92.81 242 TYR A CA 1
ATOM 1953 C C . TYR A 1 242 ? -6.531 -7.133 -2.48 1 92.81 242 TYR A C 1
ATOM 1955 O O . TYR A 1 242 ? -6.887 -7.566 -1.382 1 92.81 242 TYR A O 1
ATOM 1963 N N . LEU A 1 243 ? -6.566 -7.895 -3.555 1 92.06 243 LEU A N 1
ATOM 1964 C CA . LEU A 1 243 ? -7.137 -9.234 -3.566 1 92.06 243 LEU A CA 1
ATOM 1965 C C . LEU A 1 243 ? -6.305 -10.188 -2.713 1 92.06 243 LEU A C 1
ATOM 1967 O O . LEU A 1 243 ? -6.848 -11.102 -2.088 1 92.06 243 LEU A O 1
ATOM 1971 N N . MET A 1 244 ? -5.062 -9.953 -2.633 1 89.5 244 MET A N 1
ATOM 1972 C CA . MET A 1 244 ? -4.168 -10.812 -1.864 1 89.5 244 MET A CA 1
ATOM 1973 C C . MET A 1 244 ? -4.297 -10.539 -0.37 1 89.5 244 MET A C 1
ATOM 1975 O O . MET A 1 244 ? -3.809 -11.312 0.454 1 89.5 244 MET A O 1
ATOM 1979 N N . ASN A 1 245 ? -4.938 -9.453 -0.007 1 86.56 245 ASN A N 1
ATOM 1980 C CA . ASN A 1 245 ? -5.027 -9.078 1.401 1 86.56 245 ASN A CA 1
ATOM 1981 C C . ASN A 1 245 ? -6.441 -9.25 1.939 1 86.56 245 ASN A C 1
ATOM 1983 O O . ASN A 1 245 ? -6.719 -8.914 3.094 1 86.56 245 ASN A O 1
ATOM 1987 N N . THR A 1 246 ? -7.289 -9.711 1.154 1 84.88 246 THR A N 1
ATOM 1988 C CA . THR A 1 246 ? -8.656 -9.945 1.613 1 84.88 246 THR A CA 1
ATOM 1989 C C . THR A 1 246 ? -8.875 -11.422 1.931 1 84.88 246 THR A C 1
ATOM 1991 O O . THR A 1 246 ? -8.227 -12.289 1.351 1 84.88 246 THR A O 1
ATOM 1994 N N . HIS A 1 247 ? -9.703 -11.648 2.943 1 79.75 247 HIS A N 1
ATOM 1995 C CA . HIS A 1 247 ? -10.031 -13.016 3.328 1 79.75 247 HIS A CA 1
ATOM 1996 C C . HIS A 1 247 ? -11.484 -13.133 3.762 1 79.75 247 HIS A C 1
ATOM 1998 O O . HIS A 1 247 ? -12.148 -12.117 3.998 1 79.75 247 HIS A O 1
ATOM 2004 N N . VAL A 1 248 ? -11.922 -14.414 3.861 1 75.25 248 VAL A N 1
ATOM 2005 C CA . VAL A 1 248 ? -13.328 -14.672 4.168 1 75.25 248 VAL A CA 1
ATOM 2006 C C . VAL A 1 248 ? -13.461 -15.164 5.609 1 75.25 248 VAL A C 1
ATOM 2008 O O . VAL A 1 248 ? -14.562 -15.484 6.062 1 75.25 248 VAL A O 1
ATOM 2011 N N . THR A 1 249 ? -12.414 -15.125 6.316 1 77.56 249 THR A N 1
ATOM 2012 C CA . THR A 1 249 ? -12.445 -15.578 7.703 1 77.56 249 THR A CA 1
ATOM 2013 C C . THR A 1 249 ? -13.398 -14.711 8.523 1 77.56 249 THR A C 1
ATOM 2015 O O . THR A 1 249 ? -13.438 -13.492 8.352 1 77.56 249 THR A O 1
ATOM 2018 N N . PRO A 1 250 ? -14.164 -15.422 9.312 1 83.56 250 PRO A N 1
ATOM 2019 C CA . PRO A 1 250 ? -15.039 -14.633 10.188 1 83.56 250 PRO A CA 1
ATOM 2020 C C . PRO A 1 250 ? -14.258 -13.656 11.07 1 83.56 250 PRO A C 1
ATOM 2022 O O . PRO A 1 250 ? -13.203 -14.008 11.602 1 83.56 250 PRO A O 1
ATOM 2025 N N . ARG A 1 251 ? -14.797 -12.469 11.047 1 90.25 251 ARG A N 1
ATOM 2026 C CA . ARG A 1 251 ? -14.109 -11.43 11.805 1 90.25 251 ARG A CA 1
ATOM 2027 C C . ARG A 1 251 ? -15.07 -10.312 12.188 1 90.25 251 ARG A C 1
ATOM 2029 O O . ARG A 1 251 ? -16.203 -10.273 11.711 1 90.25 251 ARG A O 1
ATOM 2036 N N . ALA A 1 252 ? -14.57 -9.469 13.109 1 94.88 252 ALA A N 1
ATOM 2037 C CA . ALA A 1 252 ? -15.344 -8.305 13.539 1 94.88 252 ALA A CA 1
ATOM 2038 C C . ALA A 1 252 ? -14.461 -7.07 13.672 1 94.88 252 ALA A C 1
ATOM 2040 O O . ALA A 1 252 ? -13.328 -7.156 14.164 1 94.88 252 ALA A O 1
ATOM 2041 N N . ILE A 1 253 ? -14.977 -6.02 13.133 1 96.44 253 ILE A N 1
ATOM 2042 C CA . ILE A 1 253 ? -14.32 -4.723 13.297 1 96.44 253 ILE A CA 1
ATOM 2043 C C . ILE A 1 253 ? -15.164 -3.828 14.195 1 96.44 253 ILE A C 1
ATOM 2045 O O . ILE A 1 253 ? -16.344 -3.592 13.922 1 96.44 253 ILE A O 1
ATOM 2049 N N . TYR A 1 254 ? -14.586 -3.424 15.281 1 97.81 254 TYR A N 1
ATOM 2050 C CA . TYR A 1 254 ? -15.242 -2.508 16.203 1 97.81 254 TYR A CA 1
ATOM 2051 C C . TYR A 1 254 ? -14.758 -1.079 16 1 97.81 254 TYR A C 1
ATOM 2053 O O . TYR A 1 254 ? -13.547 -0.826 15.984 1 97.81 254 TYR A O 1
ATOM 2061 N N . LEU A 1 255 ? -15.711 -0.201 15.781 1 98.12 255 LEU A N 1
ATOM 2062 C CA . LEU A 1 255 ? -15.391 1.214 15.625 1 98.12 255 LEU A CA 1
ATOM 2063 C C . LEU A 1 255 ? -15.977 2.033 16.766 1 98.12 255 LEU A C 1
ATOM 2065 O O . LEU A 1 255 ? -17.156 1.893 17.094 1 98.12 255 LEU A O 1
ATOM 2069 N N . SER A 1 256 ? -15.133 2.865 17.344 1 98.25 256 SER A N 1
ATOM 2070 C CA . SER A 1 256 ? -15.57 3.771 18.406 1 98.25 256 SER A CA 1
ATOM 2071 C C . SER A 1 256 ? -14.836 5.102 18.328 1 98.25 256 SER A C 1
ATOM 2073 O O . SER A 1 256 ? -13.625 5.137 18.078 1 98.25 256 SER A O 1
ATOM 2075 N N . ARG A 1 257 ? -15.562 6.133 18.547 1 98.12 257 ARG A N 1
ATOM 2076 C CA . ARG A 1 257 ? -14.883 7.391 18.828 1 98.12 257 ARG A CA 1
ATOM 2077 C C . ARG A 1 257 ? -14.25 7.371 20.219 1 98.12 257 ARG A C 1
ATOM 2079 O O . ARG A 1 257 ? -14.586 6.527 21.047 1 98.12 257 ARG A O 1
ATOM 2086 N N . HIS A 1 258 ? -13.305 8.25 20.391 1 98.06 258 HIS A N 1
ATOM 2087 C CA . HIS A 1 258 ? -12.805 8.484 21.75 1 98.06 258 HIS A CA 1
ATOM 2088 C C . HIS A 1 258 ? -13.93 8.906 22.688 1 98.06 258 HIS A C 1
ATOM 2090 O O . HIS A 1 258 ? -15.008 9.289 22.234 1 98.06 258 HIS A O 1
ATOM 2096 N N . GLY A 1 259 ? -13.664 8.797 24 1 97.56 259 GLY A N 1
ATOM 2097 C CA . GLY A 1 259 ? -14.594 9.383 24.953 1 97.56 259 GLY A CA 1
ATOM 2098 C C . GLY A 1 259 ? -14.727 10.891 24.812 1 97.56 259 GLY A C 1
ATOM 2099 O O . GLY A 1 259 ? -13.859 11.539 24.219 1 97.56 259 GLY A O 1
ATOM 2100 N N . GLU A 1 260 ? -15.742 11.391 25.406 1 97.44 260 GLU A N 1
ATOM 2101 C CA . GLU A 1 260 ? -15.953 12.836 25.375 1 97.44 260 GLU A CA 1
ATOM 2102 C C . GLU A 1 260 ? -14.719 13.586 25.875 1 97.44 260 GLU A C 1
ATOM 2104 O O . GLU A 1 260 ? -14.148 13.234 26.906 1 97.44 260 GLU A O 1
ATOM 2109 N N . SER A 1 261 ? -14.289 14.492 25.047 1 96.75 261 SER A N 1
ATOM 2110 C CA . SER A 1 261 ? -13.133 15.297 25.422 1 96.75 261 SER A CA 1
ATOM 2111 C C . SER A 1 261 ? -13.57 16.625 26.047 1 96.75 261 SER A C 1
ATOM 2113 O O . SER A 1 261 ? -14.734 17 25.953 1 96.75 261 SER A O 1
ATOM 2115 N N . GLN A 1 262 ? -12.625 17.344 26.641 1 96.69 262 GLN A N 1
ATOM 2116 C CA . GLN A 1 262 ? -12.891 18.656 27.203 1 96.69 262 GLN A CA 1
ATOM 2117 C C . GLN A 1 262 ? -13.344 19.641 26.109 1 96.69 262 GLN A C 1
ATOM 2119 O O . GLN A 1 262 ? -14.164 20.516 26.375 1 96.69 262 GLN A O 1
ATOM 2124 N N . LEU A 1 263 ? -12.828 19.469 24.953 1 95.44 263 LEU A N 1
ATOM 2125 C CA . LEU A 1 263 ? -13.203 20.359 23.859 1 95.44 263 LEU A CA 1
ATOM 2126 C C . LEU A 1 263 ? -14.586 19.984 23.312 1 95.44 263 LEU A C 1
ATOM 2128 O O . LEU A 1 263 ? -15.328 20.859 22.859 1 95.44 263 LEU A O 1
ATOM 2132 N N . ASN A 1 264 ? -14.898 18.734 23.344 1 94.56 264 ASN A N 1
ATOM 2133 C CA . ASN A 1 264 ? -16.266 18.359 23 1 94.56 264 ASN A CA 1
ATOM 2134 C C . ASN A 1 264 ? -17.281 19.094 23.859 1 94.56 264 ASN A C 1
ATOM 2136 O O . ASN A 1 264 ? -18.312 19.531 23.359 1 94.56 264 ASN A O 1
ATOM 2140 N N . LEU A 1 265 ? -16.984 19.172 25.125 1 94 265 LEU A N 1
ATOM 2141 C CA . LEU A 1 265 ? -17.859 19.844 26.078 1 94 265 LEU A CA 1
ATOM 2142 C C . LEU A 1 265 ? -18.078 21.297 25.703 1 94 265 LEU A C 1
ATOM 2144 O O . LEU A 1 265 ? -19.156 21.844 25.891 1 94 265 LEU A O 1
ATOM 2148 N N . LYS A 1 266 ? -17.125 21.891 25.172 1 94.69 266 LYS A N 1
ATOM 2149 C CA . LYS A 1 266 ? -17.156 23.297 24.828 1 94.69 266 LYS A CA 1
ATOM 2150 C C . LYS A 1 266 ? -17.609 23.516 23.391 1 94.69 266 LYS A C 1
ATOM 2152 O O . LYS A 1 266 ? -17.703 24.641 22.922 1 94.69 266 LYS A O 1
ATOM 2157 N N . GLY A 1 267 ? -17.828 22.438 22.609 1 94.44 267 GLY A N 1
ATOM 2158 C CA . GLY A 1 267 ? -18.266 22.516 21.234 1 94.44 267 GLY A CA 1
ATOM 2159 C C . GLY A 1 267 ? -17.172 22.969 20.266 1 94.44 267 GLY A C 1
ATOM 2160 O O . GLY A 1 267 ? -17.469 23.531 19.219 1 94.44 267 GLY A O 1
ATOM 2161 N N . ARG A 1 268 ? -15.953 22.781 20.688 1 95.5 268 ARG A N 1
ATOM 2162 C CA . ARG A 1 268 ? -14.82 23.188 19.859 1 95.5 268 ARG A CA 1
ATOM 2163 C C . ARG A 1 268 ? -14.305 22.031 19.016 1 95.5 268 ARG A C 1
ATOM 2165 O O . ARG A 1 268 ? -14.25 20.891 19.5 1 95.5 268 ARG A O 1
ATOM 2172 N N . ILE A 1 269 ? -13.945 22.359 17.812 1 92.44 269 ILE A N 1
ATOM 2173 C CA . ILE A 1 269 ? -13.523 21.266 16.922 1 92.44 269 ILE A CA 1
ATOM 2174 C C . ILE A 1 269 ? -12.016 21.094 17 1 92.44 269 ILE A C 1
ATOM 2176 O O . ILE A 1 269 ? -11.289 22.031 17.344 1 92.44 269 ILE A O 1
ATOM 2180 N N . GLY A 1 270 ? -11.586 19.906 16.703 1 91.88 270 GLY A N 1
ATOM 2181 C CA . GLY A 1 270 ? -10.172 19.594 16.625 1 91.88 270 GLY A CA 1
ATOM 2182 C C . GLY A 1 270 ? -9.484 19.656 17.984 1 91.88 270 GLY A C 1
ATOM 2183 O O . GLY A 1 270 ? -10.023 19.172 18.984 1 91.88 270 GLY A O 1
ATOM 2184 N N . GLY A 1 271 ? -8.258 20.078 18 1 90.69 271 GLY A N 1
ATOM 2185 C CA . GLY A 1 271 ? -7.48 20.156 19.234 1 90.69 271 GLY A CA 1
ATOM 2186 C C . GLY A 1 271 ? -7.055 18.797 19.75 1 90.69 271 GLY A C 1
ATOM 2187 O O . GLY A 1 271 ? -7.344 17.766 19.141 1 90.69 271 GLY A O 1
ATOM 2188 N N . ASP A 1 272 ? -6.332 18.812 20.906 1 92.56 272 ASP A N 1
ATOM 2189 C CA . ASP A 1 272 ? -5.812 17.594 21.5 1 92.56 272 ASP A CA 1
ATOM 2190 C C . ASP A 1 272 ? -6.047 17.578 23 1 92.56 272 ASP A C 1
ATOM 2192 O O . ASP A 1 272 ? -5.129 17.297 23.781 1 92.56 272 ASP A O 1
ATOM 2196 N N . ALA A 1 273 ? -7.285 17.906 23.344 1 93.62 273 ALA A N 1
ATOM 2197 C CA . ALA A 1 273 ? -7.664 17.922 24.75 1 93.62 273 ALA A CA 1
ATOM 2198 C C . ALA A 1 273 ? -7.898 16.5 25.266 1 93.62 273 ALA A C 1
ATOM 2200 O O . ALA A 1 273 ? -8.188 15.594 24.484 1 93.62 273 ALA A O 1
ATOM 2201 N N . GLY A 1 274 ? -7.785 16.375 26.547 1 95.25 274 GLY A N 1
ATOM 2202 C CA . GLY A 1 274 ? -8.062 15.094 27.188 1 95.25 274 GLY A CA 1
ATOM 2203 C C . GLY A 1 274 ? -9.539 14.836 27.391 1 95.25 274 GLY A C 1
ATOM 2204 O O . GLY A 1 274 ? -10.383 15.633 26.969 1 95.25 274 GLY A O 1
ATOM 2205 N N . LEU A 1 275 ? -9.758 13.734 28.031 1 96.88 275 LEU A N 1
ATOM 2206 C CA . LEU A 1 275 ? -11.133 13.289 28.234 1 96.88 275 LEU A CA 1
ATOM 2207 C C . LEU A 1 275 ? -11.797 14.086 29.359 1 96.88 275 LEU A C 1
ATOM 2209 O O . LEU A 1 275 ? -11.133 14.516 30.297 1 96.88 275 LEU A O 1
ATOM 2213 N N . SER A 1 276 ? -13.094 14.281 29.25 1 96.94 276 SER A N 1
ATOM 2214 C CA . SER A 1 276 ? -13.922 14.758 30.359 1 96.94 276 SER A CA 1
ATOM 2215 C C . SER A 1 276 ? -14.227 13.633 31.344 1 96.94 276 SER A C 1
ATOM 2217 O O . SER A 1 276 ? -13.812 12.492 31.141 1 96.94 276 SER A O 1
ATOM 2219 N N . THR A 1 277 ? -14.906 14.016 32.406 1 95.81 277 THR A N 1
ATOM 2220 C CA . THR A 1 277 ? -15.305 13.008 33.375 1 95.81 277 THR A CA 1
ATOM 2221 C C . THR A 1 277 ? -16.188 11.953 32.719 1 95.81 277 THR A C 1
ATOM 2223 O O . THR A 1 277 ? -16 10.758 32.938 1 95.81 277 THR A O 1
ATOM 2226 N N . ARG A 1 278 ? -17.078 12.414 31.953 1 95.88 278 ARG A N 1
ATOM 2227 C CA . ARG A 1 278 ? -17.953 11.484 31.25 1 95.88 278 ARG A CA 1
ATOM 2228 C C . ARG A 1 278 ? -17.156 10.648 30.25 1 95.88 278 ARG A C 1
ATOM 2230 O O . ARG A 1 278 ? -17.484 9.484 30.016 1 95.88 278 ARG A O 1
ATOM 2237 N N . GLY A 1 279 ? -16.188 11.25 29.625 1 97.25 279 GLY A N 1
ATOM 2238 C CA . GLY A 1 279 ? -15.312 10.531 28.703 1 97.25 279 GLY A CA 1
ATOM 2239 C C . GLY A 1 279 ? -14.547 9.406 29.375 1 97.25 279 GLY A C 1
ATOM 2240 O O . GLY A 1 279 ? -14.391 8.328 28.797 1 97.25 279 GLY A O 1
ATOM 2241 N N . ARG A 1 280 ? -14.141 9.641 30.562 1 96.5 280 ARG A N 1
ATOM 2242 C CA . ARG A 1 280 ? -13.438 8.617 31.328 1 96.5 280 ARG A CA 1
ATOM 2243 C C . ARG A 1 280 ? -14.375 7.48 31.719 1 96.5 280 ARG A C 1
ATOM 2245 O O . ARG A 1 280 ? -13.969 6.316 31.75 1 96.5 280 ARG A O 1
ATOM 2252 N N . GLN A 1 281 ? -15.539 7.902 32.062 1 96.5 281 GLN A N 1
ATOM 2253 C CA . GLN A 1 281 ? -16.547 6.887 32.344 1 96.5 281 GLN A CA 1
ATOM 2254 C C . GLN A 1 281 ? -16.797 5.996 31.141 1 96.5 281 GLN A C 1
ATOM 2256 O O . GLN A 1 281 ? -16.938 4.781 31.266 1 96.5 281 GLN A O 1
ATOM 2261 N N . TYR A 1 282 ? -16.797 6.609 30.047 1 97.44 282 TYR A N 1
ATOM 2262 C CA . TYR A 1 282 ? -17 5.844 28.812 1 97.44 282 TYR A CA 1
ATOM 2263 C C . TYR A 1 282 ? -15.82 4.895 28.578 1 97.44 282 TYR A C 1
ATOM 2265 O O . TYR A 1 282 ? -16.016 3.746 28.172 1 97.44 282 TYR A O 1
ATOM 2273 N N . ALA A 1 283 ? -14.641 5.395 28.734 1 97.44 283 ALA A N 1
ATOM 2274 C CA . ALA A 1 283 ? -13.461 4.562 28.547 1 97.44 283 ALA A CA 1
ATOM 2275 C C . ALA A 1 283 ? -13.547 3.285 29.375 1 97.44 283 ALA A C 1
ATOM 2277 O O . ALA A 1 283 ? -13.242 2.195 28.891 1 97.44 283 ALA A O 1
ATOM 2278 N N . GLN A 1 284 ? -14.016 3.453 30.562 1 96.31 284 GLN A N 1
ATOM 2279 C CA . GLN A 1 284 ? -14.172 2.303 31.438 1 96.31 284 GLN A CA 1
ATOM 2280 C C . GLN A 1 284 ? -15.289 1.383 30.953 1 96.31 284 GLN A C 1
ATOM 2282 O O . GLN A 1 284 ? -15.156 0.159 30.984 1 96.31 284 GLN A O 1
ATOM 2287 N N . ALA A 1 285 ? -16.344 2.021 30.562 1 97.06 285 ALA A N 1
ATOM 2288 C CA . ALA A 1 285 ? -17.469 1.244 30.031 1 97.06 285 ALA A CA 1
ATOM 2289 C C . ALA A 1 285 ? -17.031 0.461 28.781 1 97.06 285 ALA A C 1
ATOM 2291 O O . ALA A 1 285 ? -17.453 -0.682 28.594 1 97.06 285 ALA A O 1
ATOM 2292 N N . LEU A 1 286 ? -16.266 1.039 27.953 1 97.38 286 LEU A N 1
ATOM 2293 C CA . LEU A 1 286 ? -15.75 0.388 26.75 1 97.38 286 LEU A CA 1
ATOM 2294 C C . LEU A 1 286 ? -14.891 -0.82 27.109 1 97.38 286 LEU A C 1
ATOM 2296 O O . LEU A 1 286 ? -14.992 -1.87 26.484 1 97.38 286 LEU A O 1
ATOM 2300 N N . ALA A 1 287 ? -14.094 -0.621 28.109 1 96.19 287 ALA A N 1
ATOM 2301 C CA . ALA A 1 287 ? -13.25 -1.715 28.578 1 96.19 287 ALA A CA 1
ATOM 2302 C C . ALA A 1 287 ? -14.094 -2.904 29.031 1 96.19 287 ALA A C 1
ATOM 2304 O O . ALA A 1 287 ? -13.797 -4.051 28.688 1 96.19 287 ALA A O 1
ATOM 2305 N N . GLU A 1 288 ? -15.094 -2.609 29.766 1 95.31 288 GLU A N 1
ATOM 2306 C CA . GLU A 1 288 ? -15.984 -3.656 30.25 1 95.31 288 GLU A CA 1
ATOM 2307 C C . GLU A 1 288 ? -16.719 -4.34 29.109 1 95.31 288 GLU A C 1
ATOM 2309 O O . GLU A 1 288 ? -16.875 -5.566 29.094 1 95.31 288 GLU A O 1
ATOM 2314 N N . PHE A 1 289 ? -17.141 -3.562 28.234 1 95.38 289 PHE A N 1
ATOM 2315 C CA . PHE A 1 289 ? -17.844 -4.09 27.078 1 95.38 289 PHE A CA 1
ATOM 2316 C C . PHE A 1 289 ? -16.938 -5.039 26.281 1 95.38 289 PHE A C 1
ATOM 2318 O O . PHE A 1 289 ? -17.359 -6.152 25.953 1 95.38 289 PHE A O 1
ATOM 2325 N N . ILE A 1 290 ? -15.742 -4.641 26 1 95.56 290 ILE A N 1
ATOM 2326 C CA . ILE A 1 290 ? -14.805 -5.438 25.203 1 95.56 290 ILE A CA 1
ATOM 2327 C C . ILE A 1 290 ? -14.453 -6.719 25.953 1 95.56 290 ILE A C 1
ATOM 2329 O O . ILE A 1 290 ? -14.375 -7.793 25.359 1 95.56 290 ILE A O 1
ATOM 2333 N N . ARG A 1 291 ? -14.25 -6.633 27.219 1 93.06 291 ARG A N 1
ATOM 2334 C CA . ARG A 1 291 ? -13.969 -7.812 28.031 1 93.06 291 ARG A CA 1
ATOM 2335 C C . ARG A 1 291 ? -15.125 -8.805 27.969 1 93.06 291 ARG A C 1
ATOM 2337 O O . ARG A 1 291 ? -14.906 -10.016 27.891 1 93.06 291 ARG A O 1
ATOM 2344 N N . SER A 1 292 ? -16.281 -8.242 27.969 1 92.94 292 SER A N 1
ATOM 2345 C CA . SER A 1 292 ? -17.469 -9.086 27.969 1 92.94 292 SER A CA 1
ATOM 2346 C C . SER A 1 292 ? -17.625 -9.82 26.625 1 92.94 292 SER A C 1
ATOM 2348 O O . SER A 1 292 ? -18.266 -10.875 26.562 1 92.94 292 SER A O 1
ATOM 2350 N N . GLN A 1 293 ? -17.109 -9.289 25.594 1 90.94 293 GLN A N 1
ATOM 2351 C CA . GLN A 1 293 ? -17.234 -9.883 24.266 1 90.94 293 GLN A CA 1
ATOM 2352 C C . GLN A 1 293 ? -16.297 -11.078 24.094 1 90.94 293 GLN A C 1
ATOM 2354 O O . GLN A 1 293 ? -16.484 -11.898 23.203 1 90.94 293 GLN A O 1
ATOM 2359 N N . SER A 1 294 ? -15.266 -11.258 24.922 1 89.81 294 SER A N 1
ATOM 2360 C CA . SER A 1 294 ? -14.289 -12.344 24.875 1 89.81 294 SER A CA 1
ATOM 2361 C C . SER A 1 294 ? -13.758 -12.547 23.469 1 89.81 294 SER A C 1
ATOM 2363 O O . SER A 1 294 ? -13.773 -13.672 22.953 1 89.81 294 SER A O 1
ATOM 2365 N N . ILE A 1 295 ? -13.367 -11.516 22.906 1 90.56 295 ILE A N 1
ATOM 2366 C CA . ILE A 1 295 ? -12.883 -11.547 21.531 1 90.56 295 ILE A CA 1
ATOM 2367 C C . ILE A 1 295 ? -11.469 -12.141 21.5 1 90.56 295 ILE A C 1
ATOM 2369 O O . ILE A 1 295 ? -10.578 -11.688 22.219 1 90.56 295 ILE A O 1
ATOM 2373 N N . ARG A 1 296 ? -11.352 -13.125 20.672 1 87.94 296 ARG A N 1
ATOM 2374 C CA . ARG A 1 296 ? -10.055 -13.773 20.531 1 87.94 296 ARG A CA 1
ATOM 2375 C C . ARG A 1 296 ? -9.086 -12.891 19.75 1 87.94 296 ARG A C 1
ATOM 2377 O O . ARG A 1 296 ? -9.445 -12.344 18.703 1 87.94 296 ARG A O 1
ATOM 2384 N N . GLU A 1 297 ? -7.828 -12.656 20.188 1 86.69 297 GLU A N 1
ATOM 2385 C CA . GLU A 1 297 ? -6.723 -11.977 19.516 1 86.69 297 GLU A CA 1
ATOM 2386 C C . GLU A 1 297 ? -7.145 -10.602 19.016 1 86.69 297 GLU A C 1
ATOM 2388 O O . GLU A 1 297 ? -6.93 -10.266 17.844 1 86.69 297 GLU A O 1
ATOM 2393 N N . LEU A 1 298 ? -7.734 -9.852 19.875 1 92.5 298 LEU A N 1
ATOM 2394 C CA . LEU A 1 298 ? -8.203 -8.516 19.531 1 92.5 298 LEU A CA 1
ATOM 2395 C C . LEU A 1 298 ? -7.039 -7.535 19.422 1 92.5 298 LEU A C 1
ATOM 2397 O O . LEU A 1 298 ? -6.211 -7.449 20.328 1 92.5 298 LEU A O 1
ATOM 2401 N N . LYS A 1 299 ? -6.961 -6.898 18.281 1 92.88 299 LYS A N 1
ATOM 2402 C CA . LYS A 1 299 ? -6.023 -5.789 18.109 1 92.88 299 LYS A CA 1
ATOM 2403 C C . LYS A 1 299 ? -6.711 -4.449 18.359 1 92.88 299 LYS A C 1
ATOM 2405 O O . LYS A 1 299 ? -7.863 -4.258 17.953 1 92.88 299 LYS A O 1
ATOM 2410 N N . VAL A 1 300 ? -6.004 -3.521 19.031 1 95.44 300 VAL A N 1
ATOM 2411 C CA . VAL A 1 300 ? -6.562 -2.207 19.328 1 95.44 300 VAL A CA 1
ATOM 2412 C C . VAL A 1 300 ? -5.715 -1.124 18.672 1 95.44 300 VAL A C 1
ATOM 2414 O O . VAL A 1 300 ? -4.492 -1.104 18.812 1 95.44 300 VAL A O 1
ATOM 2417 N N . TRP A 1 301 ? -6.41 -0.305 17.844 1 95.69 301 TRP A N 1
ATOM 2418 C CA . TRP A 1 301 ? -5.734 0.785 17.156 1 95.69 301 TRP A CA 1
ATOM 2419 C C . TRP A 1 301 ? -6.23 2.139 17.641 1 95.69 301 TRP A C 1
ATOM 2421 O O . TRP A 1 301 ? -7.426 2.312 17.906 1 95.69 301 TRP A O 1
ATOM 2431 N N . THR A 1 302 ? -5.273 3.078 17.812 1 95.5 302 THR A N 1
ATOM 2432 C CA . THR A 1 302 ? -5.605 4.445 18.203 1 95.5 302 THR A CA 1
ATOM 2433 C C . THR A 1 302 ? -4.883 5.449 17.312 1 95.5 302 THR A C 1
ATOM 2435 O O . THR A 1 302 ? -3.967 5.086 16.578 1 95.5 302 THR A O 1
ATOM 2438 N N . SER A 1 303 ? -5.418 6.664 17.359 1 94 303 SER A N 1
ATOM 2439 C CA . SER A 1 303 ? -4.656 7.773 16.797 1 94 303 SER A CA 1
ATOM 2440 C C . SER A 1 303 ? -3.518 8.188 17.719 1 94 303 SER A C 1
ATOM 2442 O O . SER A 1 303 ? -3.25 7.527 18.719 1 94 303 SER A O 1
ATOM 2444 N N . HIS A 1 304 ? -2.844 9.289 17.391 1 88.31 304 HIS A N 1
ATOM 2445 C CA . HIS A 1 304 ? -1.775 9.828 18.219 1 88.31 304 HIS A CA 1
ATOM 2446 C C . HIS A 1 304 ? -2.312 10.859 19.203 1 88.31 304 HIS A C 1
ATOM 2448 O O . HIS A 1 304 ? -1.561 11.391 20.031 1 88.31 304 HIS A O 1
ATOM 2454 N N . MET A 1 305 ? -3.568 11.062 19.203 1 93.12 305 MET A N 1
ATOM 2455 C CA . MET A 1 305 ? -4.121 12.148 20.016 1 93.12 305 MET A CA 1
ATOM 2456 C C . MET A 1 305 ? -4.418 11.68 21.438 1 93.12 305 MET A C 1
ATOM 2458 O O . MET A 1 305 ? -4.723 10.508 21.656 1 93.12 305 MET A O 1
ATOM 2462 N N . LYS A 1 306 ? -4.387 12.562 22.297 1 94.19 306 LYS A N 1
ATOM 2463 C CA . LYS A 1 306 ? -4.477 12.289 23.734 1 94.19 306 LYS A CA 1
ATOM 2464 C C . LYS A 1 306 ? -5.781 11.578 24.078 1 94.19 306 LYS A C 1
ATOM 2466 O O . LYS A 1 306 ? -5.781 10.586 24.812 1 94.19 306 LYS A O 1
ATOM 2471 N N . ARG A 1 307 ? -6.844 12.039 23.562 1 96.38 307 ARG A N 1
ATOM 2472 C CA . ARG A 1 307 ? -8.164 11.539 23.938 1 96.38 307 ARG A CA 1
ATOM 2473 C C . ARG A 1 307 ? -8.344 10.086 23.516 1 96.38 307 ARG A C 1
ATOM 2475 O O . ARG A 1 307 ? -8.977 9.305 24.219 1 96.38 307 ARG A O 1
ATOM 2482 N N . THR A 1 308 ? -7.812 9.68 22.328 1 96.94 308 THR A N 1
ATOM 2483 C CA . THR A 1 308 ? -7.934 8.297 21.891 1 96.94 308 THR A CA 1
ATOM 2484 C C . THR A 1 308 ? -7.039 7.387 22.734 1 96.94 308 THR A C 1
ATOM 2486 O O . THR A 1 308 ? -7.426 6.266 23.062 1 96.94 308 THR A O 1
ATOM 2489 N N . ILE A 1 309 ? -5.895 7.871 23.094 1 94.25 309 ILE A N 1
ATOM 2490 C CA . ILE A 1 309 ? -4.961 7.082 23.891 1 94.25 309 ILE A CA 1
ATOM 2491 C C . ILE A 1 309 ? -5.516 6.895 25.297 1 94.25 309 ILE A C 1
ATOM 2493 O O . ILE A 1 309 ? -5.48 5.789 25.844 1 94.25 309 ILE A O 1
ATOM 2497 N N . GLU A 1 310 ? -6.066 7.973 25.844 1 95.69 310 GLU A N 1
ATOM 2498 C CA . GLU A 1 310 ? -6.688 7.875 27.156 1 95.69 310 GLU A CA 1
ATOM 2499 C C . GLU A 1 310 ? -7.812 6.844 27.156 1 95.69 310 GLU A C 1
ATOM 2501 O O . GLU A 1 310 ? -7.965 6.086 28.125 1 95.69 310 GLU A O 1
ATOM 2506 N N . THR A 1 311 ? -8.531 6.848 26.125 1 97.38 311 THR A N 1
ATOM 2507 C CA . THR A 1 311 ? -9.641 5.902 26.016 1 97.38 311 THR A CA 1
ATOM 2508 C C . THR A 1 311 ? -9.117 4.473 25.922 1 97.38 311 THR A C 1
ATOM 2510 O O . THR A 1 311 ? -9.656 3.568 26.562 1 97.38 311 THR A O 1
ATOM 2513 N N . ALA A 1 312 ? -8.086 4.246 25.172 1 95.69 312 ALA A N 1
ATOM 2514 C CA . ALA A 1 312 ? -7.52 2.912 24.953 1 95.69 312 ALA A CA 1
ATOM 2515 C C . ALA A 1 312 ? -6.836 2.402 26.219 1 95.69 312 ALA A C 1
ATOM 2517 O O . ALA A 1 312 ? -6.824 1.199 26.484 1 95.69 312 ALA A O 1
ATOM 2518 N N . GLU A 1 313 ? -6.266 3.289 27.016 1 92.88 313 GLU A N 1
ATOM 2519 C CA . GLU A 1 313 ? -5.531 2.912 28.219 1 92.88 313 GLU A CA 1
ATOM 2520 C C . GLU A 1 313 ? -6.441 2.201 29.219 1 92.88 313 GLU A C 1
ATOM 2522 O O . GLU A 1 313 ? -5.992 1.318 29.953 1 92.88 313 GLU A O 1
ATOM 2527 N N . ALA A 1 314 ? -7.648 2.561 29.203 1 93.19 314 ALA A N 1
ATOM 2528 C CA . ALA A 1 314 ? -8.609 1.956 30.125 1 93.19 314 ALA A CA 1
ATOM 2529 C C . ALA A 1 314 ? -8.805 0.474 29.828 1 93.19 314 ALA A C 1
ATOM 2531 O O . ALA A 1 314 ? -9.219 -0.297 30.688 1 93.19 314 ALA A O 1
ATOM 2532 N N . LEU A 1 315 ? -8.516 0.108 28.594 1 93.31 315 LEU A N 1
ATOM 2533 C CA . LEU A 1 315 ? -8.695 -1.283 28.188 1 93.31 315 LEU A CA 1
ATOM 2534 C C . LEU A 1 315 ? -7.66 -2.18 28.859 1 93.31 315 LEU A C 1
ATOM 2536 O O . LEU A 1 315 ? -7.883 -3.381 29.016 1 93.31 315 LEU A O 1
ATOM 2540 N N . GLY A 1 316 ? -6.508 -1.719 29.141 1 87.75 316 GLY A N 1
ATOM 2541 C CA . GLY A 1 316 ? -5.461 -2.479 29.797 1 87.75 316 GLY A CA 1
ATOM 2542 C C . GLY A 1 316 ? -4.75 -3.445 28.875 1 87.75 316 GLY A C 1
ATOM 2543 O O . GLY A 1 316 ? -4.199 -4.453 29.312 1 87.75 316 GLY A O 1
ATOM 2544 N N . VAL A 1 317 ? -4.93 -3.232 27.625 1 87.5 317 VAL A N 1
ATOM 2545 C CA . VAL A 1 317 ? -4.285 -4.09 26.641 1 87.5 317 VAL A CA 1
ATOM 2546 C C . VAL A 1 317 ? -3.373 -3.252 25.734 1 87.5 317 VAL A C 1
ATOM 2548 O O . VAL A 1 317 ? -3.537 -2.033 25.641 1 87.5 317 VAL A O 1
ATOM 2551 N N . PRO A 1 318 ? -2.389 -3.877 25.156 1 86.31 318 PRO A N 1
ATOM 2552 C CA . PRO A 1 318 ? -1.546 -3.133 24.219 1 86.31 318 PRO A CA 1
ATOM 2553 C C . PRO A 1 318 ? -2.326 -2.6 23.016 1 86.31 318 PRO A C 1
ATOM 2555 O O . PRO A 1 318 ? -3.285 -3.232 22.562 1 86.31 318 PRO A O 1
ATOM 2558 N N . TYR A 1 319 ? -1.956 -1.416 22.609 1 89.62 319 TYR A N 1
ATOM 2559 C CA . TYR A 1 319 ? -2.574 -0.816 21.438 1 89.62 319 TYR A CA 1
ATOM 2560 C C . TYR A 1 319 ? -1.519 -0.246 20.5 1 89.62 319 TYR A C 1
ATOM 2562 O O . TYR A 1 319 ? -0.381 -0.004 20.906 1 89.62 319 TYR A O 1
ATOM 2570 N N . GLU A 1 320 ? -1.938 -0.158 19.25 1 86.56 320 GLU A N 1
ATOM 2571 C CA . GLU A 1 320 ? -1.078 0.42 18.219 1 86.56 320 GLU A CA 1
ATOM 2572 C C . GLU A 1 320 ? -1.549 1.818 17.828 1 86.56 320 GLU A C 1
ATOM 2574 O O . GLU A 1 320 ? -2.748 2.049 17.656 1 86.56 320 GLU A O 1
ATOM 2579 N N . GLN A 1 321 ? -0.555 2.744 17.719 1 86.62 321 GLN A N 1
ATOM 2580 C CA . GLN A 1 321 ? -0.883 4.121 17.359 1 86.62 321 GLN A CA 1
ATOM 2581 C C . GLN A 1 321 ? -0.601 4.383 15.883 1 86.62 321 GLN A C 1
ATOM 2583 O O . GLN A 1 321 ? 0.476 4.051 15.383 1 86.62 321 GLN A O 1
ATOM 2588 N N . TRP A 1 322 ? -1.667 4.938 15.211 1 85.75 322 TRP A N 1
ATOM 2589 C CA . TRP A 1 322 ? -1.563 5.293 13.805 1 85.75 322 TRP A CA 1
ATOM 2590 C C . TRP A 1 322 ? -1.765 6.789 13.602 1 85.75 322 TRP A C 1
ATOM 2592 O O . TRP A 1 322 ? -2.822 7.332 13.93 1 85.75 322 TRP A O 1
ATOM 2602 N N . LYS A 1 323 ? -0.796 7.445 13.031 1 84.44 323 LYS A N 1
ATOM 2603 C CA . LYS A 1 323 ? -0.981 8.852 12.703 1 84.44 323 LYS A CA 1
ATOM 2604 C C . LYS A 1 323 ? -2.109 9.039 11.695 1 84.44 323 LYS A C 1
ATOM 2606 O O . LYS A 1 323 ? -2.838 10.031 11.75 1 84.44 323 LYS A O 1
ATOM 2611 N N . ALA A 1 324 ? -2.215 7.996 10.828 1 89 324 ALA A N 1
ATOM 2612 C CA . ALA A 1 324 ? -3.246 8.047 9.797 1 89 324 ALA A CA 1
ATOM 2613 C C . ALA A 1 324 ? -4.641 8.117 10.414 1 89 324 ALA A C 1
ATOM 2615 O O . ALA A 1 324 ? -5.598 8.539 9.758 1 89 324 ALA A O 1
ATOM 2616 N N . LEU A 1 325 ? -4.773 7.797 11.688 1 95.06 325 LEU A N 1
ATOM 2617 C CA . LEU A 1 325 ? -6.066 7.781 12.367 1 95.06 325 LEU A CA 1
ATOM 2618 C C . LEU A 1 325 ? -6.324 9.102 13.078 1 95.06 325 LEU A C 1
ATOM 2620 O O . LEU A 1 325 ? -7.371 9.289 13.703 1 95.06 325 LEU A O 1
ATOM 2624 N N . ASN A 1 326 ? -5.434 10.055 12.961 1 93.31 326 ASN A N 1
ATOM 2625 C CA . ASN A 1 326 ? -5.676 11.367 13.547 1 93.31 326 ASN A CA 1
ATOM 2626 C C . ASN A 1 326 ? -6.918 12.023 12.961 1 93.31 326 ASN A C 1
ATOM 2628 O O . ASN A 1 326 ? -7.285 11.75 11.812 1 93.31 326 ASN A O 1
ATOM 2632 N N . GLU A 1 327 ? -7.457 12.883 13.75 1 95.94 327 GLU A N 1
ATOM 2633 C CA . GLU A 1 327 ? -8.633 13.617 13.289 1 95.94 327 GLU A CA 1
ATOM 2634 C C . GLU A 1 327 ? -8.289 14.516 12.109 1 95.94 327 GLU A C 1
ATOM 2636 O O . GLU A 1 327 ? -7.117 14.82 11.875 1 95.94 327 GLU A O 1
ATOM 2641 N N . ILE A 1 328 ? -9.344 14.805 11.359 1 95.31 328 ILE A N 1
ATOM 2642 C CA . ILE A 1 328 ? -9.188 15.711 10.234 1 95.31 328 ILE A CA 1
ATOM 2643 C C . ILE A 1 328 ? -8.57 17.031 10.703 1 95.31 328 ILE A C 1
ATOM 2645 O O . ILE A 1 328 ? -8.945 17.547 11.758 1 95.31 328 ILE A O 1
ATOM 2649 N N . ASP A 1 329 ? -7.602 17.547 10.023 1 91.75 329 ASP A N 1
ATOM 2650 C CA . ASP A 1 329 ? -6.961 18.812 10.359 1 91.75 329 ASP A CA 1
ATOM 2651 C C . ASP A 1 329 ? -7.816 19.984 9.914 1 91.75 329 ASP A C 1
ATOM 2653 O O . ASP A 1 329 ? -7.988 20.219 8.711 1 91.75 329 ASP A O 1
ATOM 2657 N N . ALA A 1 330 ? -8.281 20.781 10.867 1 92.94 330 ALA A N 1
ATOM 2658 C CA . ALA A 1 330 ? -9.164 21.891 10.547 1 92.94 330 ALA A CA 1
ATOM 2659 C C . ALA A 1 330 ? -8.359 23.156 10.258 1 92.94 330 ALA A C 1
ATOM 2661 O O . ALA A 1 330 ? -8.922 24.25 10.148 1 92.94 330 ALA A O 1
ATOM 2662 N N . GLY A 1 331 ? -7.066 22.984 10.219 1 89 331 GLY A N 1
ATOM 2663 C CA . GLY A 1 331 ? -6.223 24.109 9.844 1 89 331 GLY A CA 1
ATOM 2664 C C . GLY A 1 331 ? -6.406 25.328 10.734 1 89 331 GLY A C 1
ATOM 2665 O O . GLY A 1 331 ? -6.301 25.219 11.961 1 89 331 GLY A O 1
ATOM 2666 N N . VAL A 1 332 ? -6.801 26.484 10.133 1 87.19 332 VAL A N 1
ATOM 2667 C CA . VAL A 1 332 ? -6.922 27.734 10.852 1 87.19 332 VAL A CA 1
ATOM 2668 C C . VAL A 1 332 ? -8.156 27.703 11.758 1 87.19 332 VAL A C 1
ATOM 2670 O O . VAL A 1 332 ? -8.289 28.531 12.664 1 87.19 332 VAL A O 1
ATOM 2673 N N . CYS A 1 333 ? -9 26.781 11.539 1 92.12 333 CYS A N 1
ATOM 2674 C CA . CYS A 1 333 ? -10.25 26.719 12.289 1 92.12 333 CYS A CA 1
ATOM 2675 C C . CYS A 1 333 ? -10.102 25.844 13.523 1 92.12 333 CYS A C 1
ATOM 2677 O O . CYS A 1 333 ? -11.062 25.656 14.273 1 92.12 333 CYS A O 1
ATOM 2679 N N . GLU A 1 334 ? -8.961 25.297 13.766 1 91.94 334 GLU A N 1
ATOM 2680 C CA . GLU A 1 334 ? -8.734 24.422 14.906 1 91.94 334 GLU A CA 1
ATOM 2681 C C . GLU A 1 334 ? -9.141 25.094 16.219 1 91.94 334 GLU A C 1
ATOM 2683 O O . GLU A 1 334 ? -8.883 26.281 16.406 1 91.94 334 GLU A O 1
ATOM 2688 N N . GLU A 1 335 ? -9.828 24.344 17.062 1 93.5 335 GLU A N 1
ATOM 2689 C CA . GLU A 1 335 ? -10.219 24.719 18.422 1 93.5 335 GLU A CA 1
ATOM 2690 C C . GLU A 1 335 ? -11.219 25.859 18.406 1 93.5 335 GLU A C 1
ATOM 2692 O O . GLU A 1 335 ? -11.312 26.625 19.375 1 93.5 335 GLU A O 1
ATOM 2697 N N . MET A 1 336 ? -11.906 26.031 17.312 1 94.94 336 MET A N 1
ATOM 2698 C CA . MET A 1 336 ? -12.992 27 17.234 1 94.94 336 MET A CA 1
ATOM 2699 C C . MET A 1 336 ? -14.352 26.312 17.266 1 94.94 336 MET A C 1
ATOM 2701 O O . MET A 1 336 ? -14.461 25.125 16.922 1 94.94 336 MET A O 1
ATOM 2705 N N . THR A 1 337 ? -15.312 27.062 17.703 1 95.12 337 THR A N 1
ATOM 2706 C CA . THR A 1 337 ? -16.688 26.609 17.547 1 95.12 337 THR A CA 1
ATOM 2707 C C . THR A 1 337 ? -17.203 26.906 16.141 1 95.12 337 THR A C 1
ATOM 2709 O O . THR A 1 337 ? -16.625 27.734 15.43 1 95.12 337 THR A O 1
ATOM 2712 N N . TYR A 1 338 ? -18.281 26.266 15.797 1 92.69 338 TYR A N 1
ATOM 2713 C CA . TYR A 1 338 ? -18.844 26.531 14.484 1 92.69 338 TYR A CA 1
ATOM 2714 C C . TYR A 1 338 ? -19.328 27.984 14.383 1 92.69 338 TYR A C 1
ATOM 2716 O O . TYR A 1 338 ? -19.234 28.594 13.32 1 92.69 338 TYR A O 1
ATOM 2724 N N . GLU A 1 339 ? -19.766 28.484 15.445 1 94.12 339 GLU A N 1
ATOM 2725 C CA . GLU A 1 339 ? -20.203 29.875 15.484 1 94.12 339 GLU A CA 1
ATOM 2726 C C . GLU A 1 339 ? -19.031 30.828 15.266 1 94.12 339 GLU A C 1
ATOM 2728 O O . GLU A 1 339 ? -19.141 31.812 14.523 1 94.12 339 GLU A O 1
ATOM 2733 N N . GLU A 1 340 ? -17.969 30.5 15.898 1 95.94 340 GLU A N 1
ATOM 2734 C CA . GLU A 1 340 ? -16.766 31.312 15.727 1 95.94 340 GLU A CA 1
ATOM 2735 C C . GLU A 1 340 ? -16.266 31.25 14.281 1 95.94 340 GLU A C 1
ATOM 2737 O O . GLU A 1 340 ? -15.805 32.25 13.734 1 95.94 340 GLU A O 1
ATOM 2742 N N . ILE A 1 341 ? -16.359 30.125 13.641 1 94.19 341 ILE A N 1
ATOM 2743 C CA . ILE A 1 341 ? -15.922 29.953 12.258 1 94.19 341 ILE A CA 1
ATOM 2744 C C . ILE A 1 341 ? -16.812 30.766 11.328 1 94.19 341 ILE A C 1
ATOM 2746 O O . ILE A 1 341 ? -16.312 31.422 10.406 1 94.19 341 ILE A O 1
ATOM 2750 N N . GLN A 1 342 ? -18.094 30.719 11.586 1 93.69 342 GLN A N 1
ATOM 2751 C CA . GLN A 1 342 ? -19.031 31.484 10.773 1 93.69 342 GLN A CA 1
ATOM 2752 C C . GLN A 1 342 ? -18.734 32.969 10.867 1 93.69 342 GLN A C 1
ATOM 2754 O O . GLN A 1 342 ? -18.844 33.719 9.875 1 93.69 342 GLN A O 1
ATOM 2759 N N . GLU A 1 343 ? -18.344 33.438 11.984 1 96.06 343 GLU A N 1
ATOM 2760 C CA . GLU A 1 343 ? -18.078 34.875 12.227 1 96.06 343 GLU A CA 1
ATOM 2761 C C . GLU A 1 343 ? -16.734 35.281 11.633 1 96.06 343 GLU A C 1
ATOM 2763 O O . GLU A 1 343 ? -16.641 36.312 10.953 1 96.06 343 GLU A O 1
ATOM 2768 N N . ARG A 1 344 ? -15.758 34.469 11.852 1 95.12 344 ARG A N 1
ATOM 2769 C CA . ARG A 1 344 ? -14.391 34.844 11.492 1 95.12 344 ARG A CA 1
ATOM 2770 C C . ARG A 1 344 ? -14.086 34.5 10.047 1 95.12 344 ARG A C 1
ATOM 2772 O O . ARG A 1 344 ? -13.289 35.188 9.391 1 95.12 344 ARG A O 1
ATOM 2779 N N . TYR A 1 345 ? -14.719 33.375 9.602 1 94.56 345 TYR A N 1
ATOM 2780 C CA . TYR A 1 345 ? -14.461 32.906 8.25 1 94.56 345 TYR A CA 1
ATOM 2781 C C . TYR A 1 345 ? -15.766 32.562 7.535 1 94.56 345 TYR A C 1
ATOM 2783 O O . TYR A 1 345 ? -15.984 31.406 7.137 1 94.56 345 TYR A O 1
ATOM 2791 N N . PRO A 1 346 ? -16.562 33.594 7.254 1 94.12 346 PRO A N 1
ATOM 2792 C CA . PRO A 1 346 ? -17.875 33.312 6.66 1 94.12 346 PRO A CA 1
ATOM 2793 C C . PRO A 1 346 ? -17.781 32.656 5.285 1 94.12 346 PRO A C 1
ATOM 2795 O O . PRO A 1 346 ? -18.625 31.828 4.938 1 94.12 346 PRO A O 1
ATOM 2798 N N . GLU A 1 347 ? -16.766 33 4.527 1 93.38 347 GLU A N 1
ATOM 2799 C CA . GLU A 1 347 ? -16.625 32.406 3.203 1 93.38 347 GLU A CA 1
ATOM 2800 C C . GLU A 1 347 ? -16.297 30.922 3.299 1 93.38 347 GLU A C 1
ATOM 2802 O O . GLU A 1 347 ? -16.812 30.125 2.531 1 93.38 347 GLU A O 1
ATOM 2807 N N . GLU A 1 348 ? -15.43 30.594 4.195 1 92.5 348 GLU A N 1
ATOM 2808 C CA . GLU A 1 348 ? -15.078 29.188 4.41 1 92.5 348 GLU A CA 1
ATOM 2809 C C . GLU A 1 348 ? -16.297 28.375 4.871 1 92.5 348 GLU A C 1
ATOM 2811 O O . GLU A 1 348 ? -16.469 27.234 4.469 1 92.5 348 GLU A O 1
ATOM 2816 N N . PHE A 1 349 ? -17.031 29.016 5.68 1 92.44 349 PHE A N 1
ATOM 2817 C CA . PHE A 1 349 ? -18.234 28.359 6.184 1 92.44 349 PHE A CA 1
ATOM 2818 C C . PHE A 1 349 ? -19.188 28.031 5.043 1 92.44 349 PHE A C 1
ATOM 2820 O O . PHE A 1 349 ? -19.75 26.938 4.988 1 92.44 349 PHE A O 1
ATOM 2827 N N . ALA A 1 350 ? -19.344 28.938 4.145 1 92.75 350 ALA A N 1
ATOM 2828 C CA . ALA A 1 350 ? -20.234 28.766 2.994 1 92.75 350 ALA A CA 1
ATOM 2829 C C . ALA A 1 350 ? -19.688 27.719 2.035 1 92.75 350 ALA A C 1
ATOM 2831 O O . ALA A 1 350 ? -20.453 26.906 1.493 1 92.75 350 ALA A O 1
ATOM 2832 N N . LEU A 1 351 ? -18.438 27.734 1.808 1 92.75 351 LEU A N 1
ATOM 2833 C CA . LEU A 1 351 ? -17.797 26.781 0.906 1 92.75 351 LEU A CA 1
ATOM 2834 C C . LEU A 1 351 ? -17.953 25.344 1.435 1 92.75 351 LEU A C 1
ATOM 2836 O O . LEU A 1 351 ? -18.188 24.422 0.663 1 92.75 351 LEU A O 1
ATOM 2840 N N . ARG A 1 352 ? -17.766 25.203 2.674 1 93.12 352 ARG A N 1
ATOM 2841 C CA . ARG A 1 352 ? -17.906 23.891 3.295 1 93.12 352 ARG A CA 1
ATOM 2842 C C . ARG A 1 352 ? -19.328 23.344 3.115 1 93.12 352 ARG A C 1
ATOM 2844 O O . ARG A 1 352 ? -19.516 22.156 2.846 1 93.12 352 ARG A O 1
ATOM 2851 N N . ASP A 1 353 ? -20.281 24.203 3.254 1 90.88 353 ASP A N 1
ATOM 2852 C CA . ASP A 1 353 ? -21.688 23.812 3.111 1 90.88 353 ASP A CA 1
ATOM 2853 C C . ASP A 1 353 ? -22 23.422 1.671 1 90.88 353 ASP A C 1
ATOM 2855 O O . ASP A 1 353 ? -22.875 22.594 1.429 1 90.88 353 ASP A O 1
ATOM 2859 N N . GLN A 1 354 ? -21.344 23.984 0.807 1 91.75 354 GLN A N 1
ATOM 2860 C CA . GLN A 1 354 ? -21.578 23.703 -0.607 1 91.75 354 GLN A CA 1
ATOM 2861 C C . GLN A 1 354 ? -21.125 22.281 -0.967 1 91.75 354 GLN A C 1
ATOM 2863 O O . GLN A 1 354 ? -21.828 21.578 -1.701 1 91.75 354 GLN A O 1
ATOM 2868 N N . ASP A 1 355 ? -19.984 21.859 -0.531 1 93.5 355 ASP A N 1
ATOM 2869 C CA . ASP A 1 355 ? -19.438 20.531 -0.783 1 93.5 355 ASP A CA 1
ATOM 2870 C C . ASP A 1 355 ? -18.516 20.094 0.355 1 93.5 355 ASP A C 1
ATOM 2872 O O . ASP A 1 355 ? -17.297 20.203 0.249 1 93.5 355 ASP A O 1
ATOM 2876 N N . LYS A 1 356 ? -19.109 19.484 1.285 1 94.31 356 LYS A N 1
ATOM 2877 C CA . LYS A 1 356 ? -18.406 19.156 2.521 1 94.31 356 LYS A CA 1
ATOM 2878 C C . LYS A 1 356 ? -17.312 18.125 2.27 1 94.31 356 LYS A C 1
ATOM 2880 O O . LYS A 1 356 ? -16.266 18.156 2.932 1 94.31 356 LYS A O 1
ATOM 2885 N N . TYR A 1 357 ? -17.516 17.297 1.327 1 93.88 357 TYR A N 1
ATOM 2886 C CA . TYR A 1 357 ? -16.547 16.234 1.056 1 93.88 357 TYR A CA 1
ATOM 2887 C C . TYR A 1 357 ? -15.266 16.797 0.461 1 93.88 357 TYR A C 1
ATOM 2889 O O . TYR A 1 357 ? -14.164 16.406 0.854 1 93.88 357 TYR A O 1
ATOM 2897 N N . ARG A 1 358 ? -15.391 17.75 -0.426 1 91.69 358 ARG A N 1
ATOM 2898 C CA . ARG A 1 358 ? -14.234 18.266 -1.165 1 91.69 358 ARG A CA 1
ATOM 2899 C C . ARG A 1 358 ? -13.672 19.516 -0.507 1 91.69 358 ARG A C 1
ATOM 2901 O O . ARG A 1 358 ? -12.531 19.906 -0.781 1 91.69 358 ARG A O 1
ATOM 2908 N N . TYR A 1 359 ? -14.438 20.141 0.324 1 94.19 359 TYR A N 1
ATOM 2909 C CA . TYR A 1 359 ? -13.984 21.344 0.989 1 94.19 359 TYR A CA 1
ATOM 2910 C C . TYR A 1 359 ? -12.734 21.078 1.828 1 94.19 359 TYR A C 1
ATOM 2912 O O . TYR A 1 359 ? -12.711 20.141 2.635 1 94.19 359 TYR A O 1
ATOM 2920 N N . ARG A 1 360 ? -11.766 21.844 1.567 1 91.88 360 ARG A N 1
ATOM 2921 C CA . ARG A 1 360 ? -10.523 21.766 2.322 1 91.88 360 ARG A CA 1
ATOM 2922 C C . ARG A 1 360 ? -10.367 22.969 3.252 1 91.88 360 ARG A C 1
ATOM 2924 O O . ARG A 1 360 ? -10.453 24.109 2.811 1 91.88 360 ARG A O 1
ATOM 2931 N N . TYR A 1 361 ? -10.117 22.703 4.547 1 92.38 361 TYR A N 1
ATOM 2932 C CA . TYR A 1 361 ? -9.797 23.797 5.469 1 92.38 361 TYR A CA 1
ATOM 2933 C C . TYR A 1 361 ? -8.516 24.5 5.051 1 92.38 361 TYR A C 1
ATOM 2935 O O . TYR A 1 361 ? -7.543 23.859 4.656 1 92.38 361 TYR A O 1
ATOM 2943 N N . PRO A 1 362 ? -8.594 25.812 5.141 1 87 362 PRO A N 1
ATOM 2944 C CA . PRO A 1 362 ? -7.328 26.5 4.859 1 87 362 PRO A CA 1
ATOM 2945 C C . PRO A 1 362 ? -6.18 25.984 5.73 1 87 362 PRO A C 1
ATOM 2947 O O . PRO A 1 362 ? -6.289 25.984 6.957 1 87 362 PRO A O 1
ATOM 2950 N N . LYS A 1 363 ? -5.141 25.516 5.09 1 82.38 363 LYS A N 1
ATOM 2951 C CA . LYS A 1 363 ? -3.973 24.953 5.758 1 82.38 363 LYS A CA 1
ATOM 2952 C C . LYS A 1 363 ? -4.328 23.656 6.496 1 82.38 363 LYS A C 1
ATOM 2954 O O . LYS A 1 363 ? -3.705 23.328 7.508 1 82.38 363 LYS A O 1
ATOM 2959 N N . GLY A 1 364 ? -5.383 23.062 6.016 1 89.56 364 GLY A N 1
ATOM 2960 C CA . GLY A 1 364 ? -5.832 21.828 6.645 1 89.56 364 GLY A CA 1
ATOM 2961 C C . GLY A 1 364 ? -6.129 20.734 5.648 1 89.56 364 GLY A C 1
ATOM 2962 O O . GLY A 1 364 ? -5.383 20.531 4.688 1 89.56 364 GLY A O 1
ATOM 2963 N N . GLU A 1 365 ? -7.18 19.891 6.004 1 91.31 365 GLU A N 1
ATOM 2964 C CA . GLU A 1 365 ? -7.516 18.719 5.195 1 91.31 365 GLU A CA 1
ATOM 2965 C C . GLU A 1 365 ? -8.992 18.734 4.801 1 91.31 365 GLU A C 1
ATOM 2967 O O . GLU A 1 365 ? -9.789 19.453 5.395 1 91.31 365 GLU A O 1
ATOM 2972 N N . SER A 1 366 ? -9.25 18.047 3.754 1 93.31 366 SER A N 1
ATOM 2973 C CA . SER A 1 366 ? -10.617 17.719 3.359 1 93.31 366 SER A CA 1
ATOM 2974 C C . SER A 1 366 ? -10.953 16.266 3.684 1 93.31 366 SER A C 1
ATOM 2976 O O . SER A 1 366 ? -10.078 15.492 4.059 1 93.31 366 SER A O 1
ATOM 2978 N N . TYR A 1 367 ? -12.234 15.922 3.604 1 94.75 367 TYR A N 1
ATOM 2979 C CA . TYR A 1 367 ? -12.609 14.516 3.709 1 94.75 367 TYR A CA 1
ATOM 2980 C C . TYR A 1 367 ? -11.93 13.695 2.621 1 94.75 367 TYR A C 1
ATOM 2982 O O . TYR A 1 367 ? -11.562 12.539 2.848 1 94.75 367 TYR A O 1
ATOM 2990 N N . GLU A 1 368 ? -11.797 14.258 1.511 1 91.06 368 GLU A N 1
ATOM 2991 C CA . GLU A 1 368 ? -11.125 13.57 0.415 1 91.06 368 GLU A CA 1
ATOM 2992 C C . GLU A 1 368 ? -9.68 13.242 0.778 1 91.06 368 GLU A C 1
ATOM 2994 O O . GLU A 1 368 ? -9.195 12.141 0.493 1 91.06 368 GLU A O 1
ATOM 2999 N N . ASP A 1 369 ? -9.031 14.203 1.423 1 89.62 369 ASP A N 1
ATOM 3000 C CA . ASP A 1 369 ? -7.672 13.969 1.899 1 89.62 369 ASP A CA 1
ATOM 3001 C C . ASP A 1 369 ? -7.637 12.852 2.943 1 89.62 369 ASP A C 1
ATOM 3003 O O . ASP A 1 369 ? -6.727 12.023 2.943 1 89.62 369 ASP A O 1
ATOM 3007 N N . LEU A 1 370 ? -8.578 12.93 3.779 1 93.5 370 LEU A N 1
ATOM 3008 C CA . LEU A 1 370 ? -8.68 11.938 4.852 1 93.5 370 LEU A CA 1
ATOM 3009 C C . LEU A 1 370 ? -8.844 10.539 4.281 1 93.5 370 LEU A C 1
ATOM 3011 O O . LEU A 1 370 ? -8.195 9.594 4.742 1 93.5 370 LEU A O 1
ATOM 3015 N N . VAL A 1 371 ? -9.641 10.398 3.322 1 93 371 VAL A N 1
ATOM 3016 C CA . VAL A 1 371 ? -9.883 9.117 2.676 1 93 371 VAL A CA 1
ATOM 3017 C C . VAL A 1 371 ? -8.586 8.578 2.09 1 93 371 VAL A C 1
ATOM 3019 O O . VAL A 1 371 ? -8.273 7.391 2.242 1 93 371 VAL A O 1
ATOM 3022 N N . GLN A 1 372 ? -7.855 9.406 1.562 1 85.81 372 GLN A N 1
ATOM 3023 C CA . GLN A 1 372 ? -6.609 8.992 0.926 1 85.81 372 GLN A CA 1
ATOM 3024 C C . GLN A 1 372 ? -5.598 8.5 1.96 1 85.81 372 GLN A C 1
ATOM 3026 O O . GLN A 1 372 ? -4.969 7.461 1.774 1 85.81 372 GLN A O 1
ATOM 3031 N N . ARG A 1 373 ? -5.469 9.211 3.037 1 87.5 373 ARG A N 1
ATOM 3032 C CA . ARG A 1 373 ? -4.441 8.812 3.994 1 87.5 373 ARG A CA 1
ATOM 3033 C C . ARG A 1 373 ? -4.891 7.613 4.816 1 87.5 373 ARG A C 1
ATOM 3035 O O . ARG A 1 373 ? -4.086 6.996 5.52 1 87.5 373 ARG A O 1
ATOM 3042 N N . LEU A 1 374 ? -6.176 7.258 4.746 1 93.31 374 LEU A N 1
ATOM 3043 C CA . LEU A 1 374 ? -6.684 6.117 5.5 1 93.31 374 LEU A CA 1
ATOM 3044 C C . LEU A 1 374 ? -6.559 4.832 4.691 1 93.31 374 LEU A C 1
ATOM 3046 O O . LEU A 1 374 ? -6.859 3.744 5.191 1 93.31 374 LEU A O 1
ATOM 3050 N N . GLU A 1 375 ? -6.066 4.863 3.537 1 88.88 375 GLU A N 1
ATOM 3051 C CA . GLU A 1 375 ? -5.992 3.682 2.684 1 88.88 375 GLU A CA 1
ATOM 3052 C C . GLU A 1 375 ? -5.164 2.578 3.336 1 88.88 375 GLU A C 1
ATOM 3054 O O . GLU A 1 375 ? -5.586 1.421 3.381 1 88.88 375 GLU A O 1
ATOM 3059 N N . PRO A 1 376 ? -4.035 2.906 3.906 1 85.62 376 PRO A N 1
ATOM 3060 C CA . PRO A 1 376 ? -3.285 1.839 4.574 1 85.62 376 PRO A CA 1
ATOM 3061 C C . PRO A 1 376 ? -4.051 1.219 5.738 1 85.62 376 PRO A C 1
ATOM 3063 O O . PRO A 1 376 ? -3.918 0.022 6.004 1 85.62 376 PRO A O 1
ATOM 3066 N N . VAL A 1 377 ? -4.809 1.995 6.375 1 91.5 377 VAL A N 1
ATOM 3067 C CA . VAL A 1 377 ? -5.609 1.504 7.488 1 91.5 377 VAL A CA 1
ATOM 3068 C C . VAL A 1 377 ? -6.66 0.52 6.977 1 91.5 377 VAL A C 1
ATOM 3070 O O . VAL A 1 377 ? -6.84 -0.559 7.547 1 91.5 377 VAL A O 1
ATOM 3073 N N . ILE A 1 378 ? -7.285 0.905 5.914 1 93.31 378 ILE A N 1
ATOM 3074 C CA . ILE A 1 378 ? -8.312 0.051 5.332 1 93.31 378 ILE A CA 1
ATOM 3075 C C . ILE A 1 378 ? -7.695 -1.265 4.867 1 93.31 378 ILE A C 1
ATOM 3077 O O . ILE A 1 378 ? -8.273 -2.336 5.062 1 93.31 378 ILE A O 1
ATOM 3081 N N . MET A 1 379 ? -6.578 -1.194 4.281 1 89.12 379 MET A N 1
ATOM 3082 C CA . MET A 1 379 ? -5.895 -2.398 3.816 1 89.12 379 MET A CA 1
ATOM 3083 C C . MET A 1 379 ? -5.582 -3.33 4.98 1 89.12 379 MET A C 1
ATOM 3085 O O . MET A 1 379 ? -5.766 -4.543 4.879 1 89.12 379 MET A O 1
ATOM 3089 N N . GLU A 1 380 ? -5.164 -2.766 6.039 1 89 380 GLU A N 1
ATOM 3090 C CA . GLU A 1 380 ? -4.855 -3.576 7.211 1 89 380 GLU A CA 1
ATOM 3091 C C . GLU A 1 380 ? -6.125 -4.145 7.844 1 89 380 GLU A C 1
ATOM 3093 O O . GLU A 1 380 ? -6.129 -5.277 8.328 1 89 380 GLU A O 1
ATOM 3098 N N . LEU A 1 381 ? -7.168 -3.348 7.879 1 93 381 LEU A N 1
ATOM 3099 C CA . LEU A 1 381 ? -8.438 -3.828 8.422 1 93 381 LEU A CA 1
ATOM 3100 C C . LEU A 1 381 ? -8.969 -5 7.602 1 93 381 LEU A C 1
ATOM 3102 O O . LEU A 1 381 ? -9.562 -5.926 8.148 1 93 381 LEU A O 1
ATOM 3106 N N . GLU A 1 382 ? -8.75 -4.941 6.277 1 90.12 382 GLU A N 1
ATOM 3107 C CA . GLU A 1 382 ? -9.188 -6.027 5.406 1 90.12 382 GLU A CA 1
ATOM 3108 C C . GLU A 1 382 ? -8.375 -7.293 5.656 1 90.12 382 GLU A C 1
ATOM 3110 O O . GLU A 1 382 ? -8.883 -8.406 5.484 1 90.12 382 GLU A O 1
ATOM 3115 N N . ARG A 1 383 ? -7.23 -7.105 6.098 1 86 383 ARG A N 1
ATOM 3116 C CA . ARG A 1 383 ? -6.332 -8.242 6.285 1 86 383 ARG A CA 1
ATOM 3117 C C . ARG A 1 383 ? -6.508 -8.852 7.672 1 86 383 ARG A C 1
ATOM 3119 O O . ARG A 1 383 ? -6.422 -10.07 7.836 1 86 383 ARG A O 1
ATOM 3126 N N . GLN A 1 384 ? -6.777 -8.047 8.656 1 87.25 384 GLN A N 1
ATOM 3127 C CA . GLN A 1 384 ? -6.836 -8.484 10.047 1 87.25 384 GLN A CA 1
ATOM 3128 C C . GLN A 1 384 ? -8.172 -9.164 10.352 1 87.25 384 GLN A C 1
ATOM 3130 O O . GLN A 1 384 ? -9.078 -9.156 9.523 1 87.25 384 GLN A O 1
ATOM 3135 N N . GLU A 1 385 ? -8.141 -9.828 11.461 1 89.69 385 GLU A N 1
ATOM 3136 C CA . GLU A 1 385 ? -9.367 -10.484 11.914 1 89.69 385 GLU A CA 1
ATOM 3137 C C . GLU A 1 385 ? -10.18 -9.57 12.828 1 89.69 385 GLU A C 1
ATOM 3139 O O . GLU A 1 385 ? -10.891 -8.68 12.359 1 89.69 385 GLU A O 1
ATOM 3144 N N . ASN A 1 386 ? -9.922 -9.633 14.156 1 94.38 386 ASN A N 1
ATOM 3145 C CA . ASN A 1 386 ? -10.672 -8.805 15.086 1 94.38 386 ASN A CA 1
ATOM 3146 C C . ASN A 1 386 ? -9.883 -7.559 15.484 1 94.38 386 ASN A C 1
ATOM 3148 O O . ASN A 1 386 ? -8.773 -7.66 16 1 94.38 386 ASN A O 1
ATOM 3152 N N . VAL A 1 387 ? -10.508 -6.383 15.164 1 96.12 387 VAL A N 1
ATOM 3153 C CA . VAL A 1 387 ? -9.828 -5.125 15.438 1 96.12 387 VAL A CA 1
ATOM 3154 C C . VAL A 1 387 ? -10.805 -4.141 16.094 1 96.12 387 VAL A C 1
ATOM 3156 O O . VAL A 1 387 ? -11.961 -4.051 15.688 1 96.12 387 VAL A O 1
ATOM 3159 N N . LEU A 1 388 ? -10.344 -3.463 17.125 1 98.06 388 LEU A N 1
ATOM 3160 C CA . LEU A 1 388 ? -11.023 -2.297 17.688 1 98.06 388 LEU A CA 1
ATOM 3161 C C . LEU A 1 388 ? -10.289 -1.013 17.312 1 98.06 388 LEU A C 1
ATOM 3163 O O . LEU A 1 388 ? -9.109 -0.85 17.641 1 98.06 388 LEU A O 1
ATOM 3167 N N . VAL A 1 389 ? -10.969 -0.192 16.625 1 98.25 389 VAL A N 1
ATOM 3168 C CA . VAL A 1 389 ? -10.391 1.097 16.25 1 98.25 389 VAL A CA 1
ATOM 3169 C C . VAL A 1 389 ? -11.016 2.203 17.094 1 98.25 389 VAL A C 1
ATOM 3171 O O . VAL A 1 389 ? -12.219 2.461 17.016 1 98.25 389 VAL A O 1
ATOM 3174 N N . ILE A 1 390 ? -10.227 2.809 17.953 1 98.5 390 ILE A N 1
ATOM 3175 C CA . ILE A 1 390 ? -10.633 3.996 18.688 1 98.5 390 ILE A CA 1
ATOM 3176 C C . ILE A 1 390 ? -10.172 5.25 17.953 1 98.5 390 ILE A C 1
ATOM 3178 O O . ILE A 1 390 ? -8.969 5.535 17.891 1 98.5 390 ILE A O 1
ATOM 3182 N N . CYS A 1 391 ? -11.102 5.93 17.422 1 98.19 391 CYS A N 1
ATOM 3183 C CA . CYS A 1 391 ? -10.742 7.02 16.531 1 98.19 391 CYS A CA 1
ATOM 3184 C C . CYS A 1 391 ? -11.641 8.227 16.75 1 98.19 391 CYS A C 1
ATOM 3186 O O . CYS A 1 391 ? -12.086 8.477 17.875 1 98.19 391 CYS A O 1
ATOM 3188 N N . HIS A 1 392 ? -11.727 9.109 15.742 1 98.19 392 HIS A N 1
ATOM 3189 C CA . HIS A 1 392 ? -12.438 10.383 15.805 1 98.19 392 HIS A CA 1
ATOM 3190 C C . HIS A 1 392 ? -13.625 10.391 14.852 1 98.19 392 HIS A C 1
ATOM 3192 O O . HIS A 1 392 ? -13.859 9.414 14.133 1 98.19 392 HIS A O 1
ATOM 3198 N N . GLN A 1 393 ? -14.375 11.406 14.898 1 97.56 393 GLN A N 1
ATOM 3199 C CA . GLN A 1 393 ? -15.625 11.484 14.148 1 97.56 393 GLN A CA 1
ATOM 3200 C C . GLN A 1 393 ? -15.375 11.391 12.648 1 97.56 393 GLN A C 1
ATOM 3202 O O . GLN A 1 393 ? -15.93 10.523 11.977 1 97.56 393 GLN A O 1
ATOM 3207 N N . ALA A 1 394 ? -14.555 12.297 12.141 1 97.94 394 ALA A N 1
ATOM 3208 C CA . ALA A 1 394 ? -14.344 12.312 10.695 1 97.94 394 ALA A CA 1
ATOM 3209 C C . ALA A 1 394 ? -13.719 11.008 10.219 1 97.94 394 ALA A C 1
ATOM 3211 O O . ALA A 1 394 ? -14.062 10.5 9.156 1 97.94 394 ALA A O 1
ATOM 3212 N N . VAL A 1 395 ? -12.82 10.469 10.984 1 98.06 395 VAL A N 1
ATOM 3213 C CA . VAL A 1 395 ? -12.148 9.219 10.648 1 98.06 395 VAL A CA 1
ATOM 3214 C C . VAL A 1 395 ? -13.164 8.07 10.625 1 98.06 395 VAL A C 1
ATOM 3216 O O . VAL A 1 395 ? -13.188 7.277 9.688 1 98.06 395 VAL A O 1
ATOM 3219 N N . MET A 1 396 ? -13.977 8.055 11.625 1 98.12 396 MET A N 1
ATOM 3220 C CA . MET A 1 396 ? -14.977 6.996 11.719 1 98.12 396 MET A CA 1
ATOM 3221 C C . MET A 1 396 ? -15.945 7.059 10.547 1 98.12 396 MET A C 1
ATOM 3223 O O . MET A 1 396 ? -16.359 6.02 10.016 1 98.12 396 MET A O 1
ATOM 3227 N N . ARG A 1 397 ? -16.328 8.258 10.148 1 98 397 ARG A N 1
ATOM 3228 C CA . ARG A 1 397 ? -17.188 8.43 8.992 1 98 397 ARG A CA 1
ATOM 3229 C C . ARG A 1 397 ? -16.578 7.801 7.746 1 98 397 ARG A C 1
ATOM 3231 O O . ARG A 1 397 ? -17.266 7.117 6.984 1 98 397 ARG A O 1
ATOM 3238 N N . CYS A 1 398 ? -15.328 8.023 7.582 1 97.62 398 CYS A N 1
ATOM 3239 C CA . CYS A 1 398 ? -14.641 7.504 6.402 1 97.62 398 CYS A CA 1
ATOM 3240 C C . CYS A 1 398 ? -14.578 5.98 6.434 1 97.62 398 CYS A C 1
ATOM 3242 O O . CYS A 1 398 ? -14.844 5.324 5.426 1 97.62 398 CYS A O 1
ATOM 3244 N N . LEU A 1 399 ? -14.219 5.426 7.602 1 97.25 399 LEU A N 1
ATOM 3245 C CA . LEU A 1 399 ? -14.133 3.977 7.727 1 97.25 399 LEU A CA 1
ATOM 3246 C C . LEU A 1 399 ? -15.492 3.332 7.504 1 97.25 399 LEU A C 1
ATOM 3248 O O . LEU A 1 399 ? -15.609 2.336 6.785 1 97.25 399 LEU A O 1
ATOM 3252 N N . LEU A 1 400 ? -16.484 3.957 8.078 1 96.38 400 LEU A N 1
ATOM 3253 C CA . LEU A 1 400 ? -17.844 3.441 7.934 1 96.38 400 LEU A CA 1
ATOM 3254 C C . LEU A 1 400 ? -18.297 3.514 6.48 1 96.38 400 LEU A C 1
ATOM 3256 O O . LEU A 1 400 ? -18.938 2.588 5.98 1 96.38 400 LEU A O 1
ATOM 3260 N N . ALA A 1 401 ? -17.984 4.605 5.898 1 95.75 401 ALA A N 1
ATOM 3261 C CA . ALA A 1 401 ? -18.391 4.777 4.504 1 95.75 401 ALA A CA 1
ATOM 3262 C C . ALA A 1 401 ? -17.781 3.688 3.623 1 95.75 401 ALA A C 1
ATOM 3264 O O . ALA A 1 401 ? -18.438 3.186 2.707 1 95.75 401 ALA A O 1
ATOM 3265 N N . TYR A 1 402 ? -16.531 3.328 3.852 1 95.56 402 TYR A N 1
ATOM 3266 C CA . TYR A 1 402 ? -15.883 2.271 3.078 1 95.56 402 TYR A CA 1
ATOM 3267 C C . TYR A 1 402 ? -16.609 0.942 3.266 1 95.56 402 TYR A C 1
ATOM 3269 O O . TYR A 1 402 ? -17.031 0.31 2.291 1 95.56 402 TYR A O 1
ATOM 3277 N N . PHE A 1 403 ? -16.812 0.542 4.461 1 94.25 403 PHE A N 1
ATOM 3278 C CA . PHE A 1 403 ? -17.328 -0.794 4.73 1 94.25 403 PHE A CA 1
ATOM 3279 C C . PHE A 1 403 ? -18.812 -0.883 4.375 1 94.25 403 PHE A C 1
ATOM 3281 O O . PHE A 1 403 ? -19.297 -1.945 3.98 1 94.25 403 PHE A O 1
ATOM 3288 N N . LEU A 1 404 ? -19.484 0.228 4.461 1 92.31 404 LEU A N 1
ATOM 3289 C CA . LEU A 1 404 ? -20.906 0.211 4.168 1 92.31 404 LEU A CA 1
ATOM 3290 C C . LEU A 1 404 ? -21.172 0.686 2.742 1 92.31 404 LEU A C 1
ATOM 3292 O O . LEU A 1 404 ? -22.328 0.882 2.354 1 92.31 404 LEU A O 1
ATOM 3296 N N . ASP A 1 405 ? -20.172 0.965 2.016 1 90.75 405 ASP A N 1
ATOM 3297 C CA . ASP A 1 405 ? -20.234 1.341 0.606 1 90.75 405 ASP A CA 1
ATOM 3298 C C . ASP A 1 405 ? -21.078 2.6 0.414 1 90.75 405 ASP A C 1
ATOM 3300 O O . ASP A 1 405 ? -22.031 2.604 -0.377 1 90.75 405 ASP A O 1
ATOM 3304 N N . LYS A 1 406 ? -20.75 3.604 1.219 1 92.62 406 LYS A N 1
ATOM 3305 C CA . LYS A 1 406 ? -21.422 4.895 1.093 1 92.62 406 LYS A CA 1
ATOM 3306 C C . LYS A 1 406 ? -20.688 5.809 0.12 1 92.62 406 LYS A C 1
ATOM 3308 O O . LYS A 1 406 ? -19.469 5.727 -0.009 1 92.62 406 LYS A O 1
ATOM 3313 N N . SER A 1 407 ? -21.391 6.633 -0.544 1 90.5 407 SER A N 1
ATOM 3314 C CA . SER A 1 407 ? -20.828 7.543 -1.53 1 90.5 407 SER A CA 1
ATOM 3315 C C . SER A 1 407 ? -20.094 8.695 -0.855 1 90.5 407 SER A C 1
ATOM 3317 O O . SER A 1 407 ? -20.234 8.914 0.349 1 90.5 407 SER A O 1
ATOM 3319 N N . SER A 1 408 ? -19.359 9.414 -1.661 1 90.5 408 SER A N 1
ATOM 3320 C CA . SER A 1 408 ? -18.641 10.586 -1.182 1 90.5 408 SER A CA 1
ATOM 3321 C C . SER A 1 408 ? -19.594 11.664 -0.695 1 90.5 408 SER A C 1
ATOM 3323 O O . SER A 1 408 ? -19.266 12.438 0.209 1 90.5 408 SER A O 1
ATOM 3325 N N . GLU A 1 409 ? -20.766 11.711 -1.245 1 91.19 409 GLU A N 1
ATOM 3326 C CA . GLU A 1 409 ? -21.766 12.703 -0.857 1 91.19 409 GLU A CA 1
ATOM 3327 C C . GLU A 1 409 ? -22.359 12.383 0.509 1 91.19 409 GLU A C 1
ATOM 3329 O O . GLU A 1 409 ? -22.656 13.289 1.29 1 91.19 409 GLU A O 1
ATOM 3334 N N . GLU A 1 410 ? -22.453 11.117 0.83 1 94.69 410 GLU A N 1
ATOM 3335 C CA . GLU A 1 410 ? -23.062 10.68 2.076 1 94.69 410 GLU A CA 1
ATOM 3336 C C . GLU A 1 410 ? -22.047 10.633 3.211 1 94.69 410 GLU A C 1
ATOM 3338 O O . GLU A 1 410 ? -22.406 10.812 4.379 1 94.69 410 GLU A O 1
ATOM 3343 N N . LEU A 1 411 ? -20.828 10.445 2.895 1 95.56 411 LEU A N 1
ATOM 3344 C CA . LEU A 1 411 ? -19.734 10.125 3.816 1 95.56 411 LEU A CA 1
ATOM 3345 C C . LEU A 1 411 ? -19.625 11.18 4.91 1 95.56 411 LEU A C 1
ATOM 3347 O O . LEU A 1 411 ? -19.656 10.859 6.098 1 95.56 411 LEU A O 1
ATOM 3351 N N . PRO A 1 412 ? -19.672 12.516 4.539 1 96.38 412 PRO A N 1
ATOM 3352 C CA . PRO A 1 412 ? -19.453 13.531 5.566 1 96.38 412 PRO A CA 1
ATOM 3353 C C . PRO A 1 412 ? -20.609 13.656 6.543 1 96.38 412 PRO A C 1
ATOM 3355 O O . PRO A 1 412 ? -20.484 14.312 7.586 1 96.38 412 PRO A O 1
ATOM 3358 N N . TYR A 1 413 ? -21.719 12.992 6.25 1 95.56 413 TYR A N 1
ATOM 3359 C CA . TYR A 1 413 ? -22.922 13.211 7.047 1 95.56 413 TYR A CA 1
ATOM 3360 C C . TYR A 1 413 ? -23.312 11.945 7.805 1 95.56 413 TYR A C 1
ATOM 3362 O O . TYR A 1 413 ? -24.359 11.906 8.453 1 95.56 413 TYR A O 1
ATOM 3370 N N . LEU A 1 414 ? -22.484 10.938 7.738 1 96.19 414 LEU A N 1
ATOM 3371 C CA . LEU A 1 414 ? -22.781 9.711 8.469 1 96.19 414 LEU A CA 1
ATOM 3372 C C . LEU A 1 414 ? -22.766 9.961 9.977 1 96.19 414 LEU A C 1
ATOM 3374 O O . LEU A 1 414 ? -21.922 10.703 10.484 1 96.19 414 LEU A O 1
ATOM 3378 N N . ARG A 1 415 ? -23.703 9.367 10.68 1 94.44 415 ARG A N 1
ATOM 3379 C CA . ARG A 1 415 ? -23.828 9.562 12.117 1 94.44 415 ARG A CA 1
ATOM 3380 C C . ARG A 1 415 ? -22.844 8.695 12.891 1 94.44 415 ARG A C 1
ATOM 3382 O O . ARG A 1 415 ? -22.891 7.469 12.797 1 94.44 415 ARG A O 1
ATOM 3389 N N . CYS A 1 416 ? -21.984 9.297 13.625 1 95.56 416 CYS A N 1
ATOM 3390 C CA . CYS A 1 416 ? -21 8.641 14.477 1 95.56 416 CYS A CA 1
ATOM 3391 C C . CYS A 1 416 ? -21 9.234 15.875 1 95.56 416 CYS A C 1
ATOM 3393 O O . CYS A 1 416 ? -20.062 9.953 16.25 1 95.56 416 CYS A O 1
ATOM 3395 N N . PRO A 1 417 ? -21.953 8.891 16.703 1 95.06 417 PRO A N 1
ATOM 3396 C CA . PRO A 1 417 ? -22.094 9.508 18.016 1 95.06 417 PRO A CA 1
ATOM 3397 C C . PRO A 1 417 ? -21 9.078 19 1 95.06 417 PRO A C 1
ATOM 3399 O O . PRO A 1 417 ? -20.406 8.008 18.828 1 95.06 417 PRO A O 1
ATOM 3402 N N . LEU A 1 418 ? -20.797 9.938 19.953 1 96.62 418 LEU A N 1
ATOM 3403 C CA . LEU A 1 418 ? -19.922 9.586 21.062 1 96.62 418 LEU A CA 1
ATOM 3404 C C . LEU A 1 418 ? -20.531 8.469 21.906 1 96.62 418 LEU A C 1
ATOM 3406 O O . LEU A 1 418 ? -21.75 8.305 21.938 1 96.62 418 LEU A O 1
ATOM 3410 N N . HIS A 1 419 ? -19.641 7.703 22.516 1 97.06 419 HIS A N 1
ATOM 3411 C CA . HIS A 1 419 ? -19.969 6.711 23.531 1 97.06 419 HIS A CA 1
ATOM 3412 C C . HIS A 1 419 ? -20.812 5.582 22.938 1 97.06 419 HIS A C 1
ATOM 3414 O O . HIS A 1 419 ? -21.75 5.094 23.578 1 97.06 419 HIS A O 1
ATOM 3420 N N . THR A 1 420 ? -20.594 5.355 21.734 1 96.69 420 THR A N 1
ATOM 3421 C CA . THR A 1 420 ? -21.234 4.27 21 1 96.69 420 THR A CA 1
ATOM 3422 C C . THR A 1 420 ? -20.188 3.414 20.297 1 96.69 420 THR A C 1
ATOM 3424 O O . THR A 1 420 ? -19.234 3.939 19.719 1 96.69 420 THR A O 1
ATOM 3427 N N . VAL A 1 421 ? -20.391 2.102 20.375 1 97.31 421 VAL A N 1
ATOM 3428 C CA . VAL A 1 421 ? -19.516 1.172 19.656 1 97.31 421 VAL A CA 1
ATOM 3429 C C . VAL A 1 421 ? -20.281 0.566 18.484 1 97.31 421 VAL A C 1
ATOM 3431 O O . VAL A 1 421 ? -21.406 0.105 18.641 1 97.31 421 VAL A O 1
ATOM 3434 N N . LEU A 1 422 ? -19.688 0.643 17.328 1 97.25 422 LEU A N 1
ATOM 3435 C CA . LEU A 1 422 ? -20.25 -0.005 16.156 1 97.25 422 LEU A CA 1
ATOM 3436 C C . LEU A 1 422 ? -19.484 -1.287 15.828 1 97.25 422 LEU A C 1
ATOM 3438 O O . LEU A 1 422 ? -18.266 -1.271 15.695 1 97.25 422 LEU A O 1
ATOM 3442 N N . LYS A 1 423 ? -20.156 -2.363 15.766 1 96.44 423 LYS A N 1
ATOM 3443 C CA . LYS A 1 423 ? -19.578 -3.648 15.398 1 96.44 423 LYS A CA 1
ATOM 3444 C C . LYS A 1 423 ? -19.922 -4.008 13.953 1 96.44 423 LYS A C 1
ATOM 3446 O O . LYS A 1 423 ? -21.094 -4.137 13.602 1 96.44 423 LYS A O 1
ATOM 3451 N N . LEU A 1 424 ? -18.906 -4.137 13.117 1 95.88 424 LEU A N 1
ATOM 3452 C CA . LEU A 1 424 ? -19.062 -4.531 11.727 1 95.88 424 LEU A CA 1
ATOM 3453 C C . LEU A 1 424 ? -18.688 -5.996 11.531 1 95.88 424 LEU A C 1
ATOM 3455 O O . LEU A 1 424 ? -17.641 -6.445 12.008 1 95.88 424 LEU A O 1
ATOM 3459 N N . THR A 1 425 ? -19.516 -6.727 10.898 1 92.5 425 THR A N 1
ATOM 3460 C CA . THR A 1 425 ? -19.266 -8.125 10.586 1 92.5 425 THR A CA 1
ATOM 3461 C C . THR A 1 425 ? -19.578 -8.414 9.117 1 92.5 425 THR A C 1
ATOM 3463 O O . THR A 1 425 ? -20.547 -7.891 8.562 1 92.5 425 THR A O 1
ATOM 3466 N N . PRO A 1 426 ? -18.641 -9.227 8.523 1 85.69 426 PRO A N 1
ATOM 3467 C CA . PRO A 1 426 ? -18.906 -9.578 7.129 1 85.69 426 PRO A CA 1
ATOM 3468 C C . PRO A 1 426 ? -20.188 -10.398 6.965 1 85.69 426 PRO A C 1
ATOM 3470 O O . PRO A 1 426 ? -20.484 -11.25 7.805 1 85.69 426 PRO A O 1
ATOM 3473 N N . VAL A 1 427 ? -20.891 -10.023 6.004 1 79 427 VAL A N 1
ATOM 3474 C CA . VAL A 1 427 ? -22.078 -10.805 5.637 1 79 427 VAL A CA 1
ATOM 3475 C C . VAL A 1 427 ? -21.922 -11.336 4.211 1 79 427 VAL A C 1
ATOM 3477 O O . VAL A 1 427 ? -20.844 -11.227 3.617 1 79 427 VAL A O 1
ATOM 3480 N N . ALA A 1 428 ? -22.953 -11.852 3.705 1 68.56 428 ALA A N 1
ATOM 3481 C CA . ALA A 1 428 ? -22.875 -12.484 2.391 1 68.56 428 ALA A CA 1
ATOM 3482 C C . ALA A 1 428 ? -22.578 -11.453 1.305 1 68.56 428 ALA A C 1
ATOM 3484 O O . ALA A 1 428 ? -22.844 -10.266 1.483 1 68.56 428 ALA A O 1
ATOM 3485 N N . TYR A 1 429 ? -21.969 -11.805 0.186 1 65.81 429 TYR A N 1
ATOM 3486 C CA . TYR A 1 429 ? -21.734 -11.078 -1.054 1 65.81 429 TYR A CA 1
ATOM 3487 C C . TYR A 1 429 ? -20.766 -9.93 -0.834 1 65.81 429 TYR A C 1
ATOM 3489 O O . TYR A 1 429 ? -20.875 -8.875 -1.471 1 65.81 429 TYR A O 1
ATOM 3497 N N . GLY A 1 430 ? -19.922 -10.062 0.25 1 69.25 430 GLY A N 1
ATOM 3498 C CA . GLY A 1 430 ? -18.922 -9.023 0.425 1 69.25 430 GLY A CA 1
ATOM 3499 C C . GLY A 1 430 ? -19.453 -7.789 1.125 1 69.25 430 GLY A C 1
ATOM 3500 O O . GLY A 1 430 ? -18.781 -6.758 1.181 1 69.25 430 GLY A O 1
ATOM 3501 N N . GLU A 1 431 ? -20.656 -7.887 1.628 1 78.81 431 GLU A N 1
ATOM 3502 C CA . GLU A 1 431 ? -21.266 -6.781 2.369 1 78.81 431 GLU A CA 1
ATOM 3503 C C . GLU A 1 431 ? -21 -6.914 3.867 1 78.81 431 GLU A C 1
ATOM 3505 O O . GLU A 1 431 ? -20.516 -7.945 4.328 1 78.81 431 GLU A O 1
ATOM 3510 N N . TRP A 1 432 ? -21.219 -5.809 4.523 1 86.25 432 TRP A N 1
ATOM 3511 C CA . TRP A 1 432 ? -20.969 -5.777 5.961 1 86.25 432 TRP A CA 1
ATOM 3512 C C . TRP A 1 432 ? -22.25 -5.418 6.719 1 86.25 432 TRP A C 1
ATOM 3514 O O . TRP A 1 432 ? -23 -4.535 6.297 1 86.25 432 TRP A O 1
ATOM 3524 N N . GLY A 1 433 ? -22.562 -6.238 7.738 1 87.12 433 GLY A N 1
ATOM 3525 C CA . GLY A 1 433 ? -23.578 -5.859 8.711 1 87.12 433 GLY A CA 1
ATOM 3526 C C . GLY A 1 433 ? -23.016 -5.062 9.875 1 87.12 433 GLY A C 1
ATOM 3527 O O . GLY A 1 433 ? -21.812 -5.07 10.117 1 87.12 433 GLY A O 1
ATOM 3528 N N . HIS A 1 434 ? -23.859 -4.188 10.438 1 90.38 434 HIS A N 1
ATOM 3529 C CA . HIS A 1 434 ? -23.344 -3.432 11.578 1 90.38 434 HIS A CA 1
ATOM 3530 C C . HIS A 1 434 ? -24.375 -3.383 12.711 1 90.38 434 HIS A C 1
ATOM 3532 O O . HIS A 1 434 ? -25.578 -3.369 12.461 1 90.38 434 HIS A O 1
ATOM 3538 N N . ASN A 1 435 ? -23.859 -3.51 13.93 1 92.25 435 ASN A N 1
ATOM 3539 C CA . ASN A 1 435 ? -24.594 -3.334 15.172 1 92.25 435 ASN A CA 1
ATOM 3540 C C . ASN A 1 435 ? -24.031 -2.182 16 1 92.25 435 ASN A C 1
ATOM 3542 O O . ASN A 1 435 ? -22.828 -1.956 16.016 1 92.25 435 ASN A O 1
ATOM 3546 N N . ARG A 1 436 ? -24.984 -1.485 16.656 1 94.38 436 ARG A N 1
ATOM 3547 C CA . ARG A 1 436 ? -24.594 -0.36 17.5 1 94.38 436 ARG A CA 1
ATOM 3548 C C . ARG A 1 436 ? -24.828 -0.668 18.969 1 94.38 436 ARG A C 1
ATOM 3550 O O . ARG A 1 436 ? -25.875 -1.224 19.328 1 94.38 436 ARG A O 1
ATOM 3557 N N . TYR A 1 437 ? -23.812 -0.356 19.781 1 94.62 437 TYR A N 1
ATOM 3558 C CA . TYR A 1 437 ? -23.906 -0.514 21.219 1 94.62 437 TYR A CA 1
ATOM 3559 C C . TYR A 1 437 ? -23.688 0.82 21.922 1 94.62 437 TYR A C 1
ATOM 3561 O O . TYR A 1 437 ? -22.594 1.37 21.922 1 94.62 437 TYR A O 1
ATOM 3569 N N . HIS A 1 438 ? -24.688 1.346 22.578 1 94 438 HIS A N 1
ATOM 3570 C CA . HIS A 1 438 ? -24.578 2.576 23.359 1 94 438 HIS A CA 1
ATOM 3571 C C . HIS A 1 438 ? -24.094 2.295 24.781 1 94 438 HIS A C 1
ATOM 3573 O O . HIS A 1 438 ? -24.75 1.558 25.516 1 94 438 HIS A O 1
ATOM 3579 N N . LEU A 1 439 ? -23 2.699 25.188 1 89.81 439 LEU A N 1
ATOM 3580 C CA . LEU A 1 439 ? -22.406 2.4 26.484 1 89.81 439 LEU A CA 1
ATOM 3581 C C . LEU A 1 439 ? -22.594 3.564 27.453 1 89.81 439 LEU A C 1
ATOM 3583 O O . LEU A 1 439 ? -22.25 3.459 28.625 1 89.81 439 LEU A O 1
ATOM 3587 N N . GLY A 1 440 ? -23.031 4.691 27.312 1 67.31 440 GLY A N 1
ATOM 3588 C CA . GLY A 1 440 ? -23.188 5.801 28.234 1 67.31 440 GLY A CA 1
ATOM 3589 C C . GLY A 1 440 ? -24.188 5.504 29.344 1 67.31 440 GLY A C 1
ATOM 3590 O O . GLY A 1 440 ? -24.547 4.348 29.578 1 67.31 440 GLY A O 1
ATOM 3591 N N . GLY A 1 441 ? -25.531 6.02 29.672 1 53.12 441 GLY A N 1
ATOM 3592 C CA . GLY A 1 441 ? -26.312 6.109 30.891 1 53.12 441 GLY A CA 1
ATOM 3593 C C . GLY A 1 441 ? -26.594 4.758 31.516 1 53.12 441 GLY A C 1
ATOM 3594 O O . GLY A 1 441 ? -26.188 3.721 30.984 1 53.12 441 GLY A O 1
ATOM 3595 N N . GLY A 1 442 ? -27.875 4.527 32.531 1 42.53 442 GLY A N 1
ATOM 3596 C CA . GLY A 1 442 ? -28.406 3.439 33.344 1 42.53 442 GLY A CA 1
ATOM 3597 C C . GLY A 1 442 ? -28.422 2.107 32.625 1 42.53 442 GLY A C 1
ATOM 3598 O O . GLY A 1 442 ? -27.922 2 31.5 1 42.53 442 GLY A O 1
ATOM 3599 N N . GLY A 1 443 ? -29.734 1.394 32.562 1 38.5 443 GLY A N 1
ATOM 3600 C CA . GLY A 1 443 ? -30.047 0.041 32.125 1 38.5 443 GLY A CA 1
ATOM 3601 C C . GLY A 1 443 ? -29.594 -0.252 30.703 1 38.5 443 GLY A C 1
ATOM 3602 O O . GLY A 1 443 ? -29.781 0.563 29.797 1 38.5 443 GLY A O 1
ATOM 3603 N N . GLY A 1 444 ? -28.516 -0.784 30.531 1 38.75 444 GLY A N 1
ATOM 3604 C CA . GLY A 1 444 ? -27.859 -1.274 29.328 1 38.75 444 GLY A CA 1
ATOM 3605 C C . GLY A 1 444 ? -28.828 -1.758 28.266 1 38.75 444 GLY A C 1
ATOM 3606 O O . GLY A 1 444 ? -29.172 -2.938 28.234 1 38.75 444 GLY A O 1
ATOM 3607 N N . ARG A 1 445 ? -29.922 -1.071 28 1 33.94 445 ARG A N 1
ATOM 3608 C CA . ARG A 1 445 ? -30.719 -1.678 26.953 1 33.94 445 ARG A CA 1
ATOM 3609 C C . ARG A 1 445 ? -29.953 -1.754 25.641 1 33.94 445 ARG A C 1
ATOM 3611 O O . ARG A 1 445 ? -29.438 -0.742 25.156 1 33.94 445 ARG A O 1
ATOM 3618 N N . THR A 1 446 ? -29.266 -2.865 25.328 1 40.44 446 THR A N 1
ATOM 3619 C CA . THR A 1 446 ? -28.734 -3.309 24.047 1 40.44 446 THR A CA 1
ATOM 3620 C C . THR A 1 446 ? -29.719 -3.014 22.922 1 40.44 446 THR A C 1
ATOM 3622 O O . THR A 1 446 ? -30.812 -3.592 22.875 1 40.44 446 THR A O 1
ATOM 3625 N N . ASP A 1 447 ? -30.062 -1.866 22.625 1 36 447 ASP A N 1
ATOM 3626 C CA . ASP A 1 447 ? -30.875 -1.793 21.406 1 36 447 ASP A CA 1
ATOM 3627 C C . ASP A 1 447 ? -30.109 -2.359 20.203 1 36 447 ASP A C 1
ATOM 3629 O O . ASP A 1 447 ? -29.094 -1.803 19.797 1 36 447 ASP A O 1
ATOM 3633 N N . ILE A 1 448 ? -30.016 -3.611 20.109 1 37.16 448 ILE A N 1
ATOM 3634 C CA . ILE A 1 448 ? -29.562 -4.336 18.922 1 37.16 448 ILE A CA 1
ATOM 3635 C C . ILE A 1 448 ? -30.359 -3.906 17.703 1 37.16 448 ILE A C 1
ATOM 3637 O O . ILE A 1 448 ? -31.516 -4.312 17.531 1 37.16 448 ILE A O 1
ATOM 3641 N N . THR A 1 449 ? -30.547 -2.695 17.406 1 34.59 449 THR A N 1
ATOM 3642 C CA . THR A 1 449 ? -31.219 -2.549 16.125 1 34.59 449 THR A CA 1
ATOM 3643 C C . THR A 1 449 ? -30.328 -3.064 14.992 1 34.59 449 THR A C 1
ATOM 3645 O O . THR A 1 449 ? -29.234 -2.541 14.766 1 34.59 449 THR A O 1
ATOM 3648 N N . PRO A 1 450 ? -30.359 -4.27 14.719 1 36 450 PRO A N 1
ATOM 3649 C CA . PRO A 1 450 ? -29.719 -4.715 13.492 1 36 450 PRO A CA 1
ATOM 3650 C C . PRO A 1 450 ? -30.031 -3.812 12.297 1 36 450 PRO A C 1
ATOM 3652 O O . PRO A 1 450 ? -31.188 -3.67 11.914 1 36 450 PRO A O 1
ATOM 3655 N N . CYS A 1 451 ? -29.641 -2.648 12.32 1 33.47 451 CYS A N 1
ATOM 3656 C CA . CYS A 1 451 ? -30 -1.902 11.125 1 33.47 451 CYS A CA 1
ATOM 3657 C C . CYS A 1 451 ? -29.406 -2.551 9.883 1 33.47 451 CYS A C 1
ATOM 3659 O O . CYS A 1 451 ? -28.188 -2.564 9.703 1 33.47 451 CYS A O 1
ATOM 3661 N N . VAL A 1 452 ? -29.875 -3.625 9.531 1 34.69 452 VAL A N 1
ATOM 3662 C CA . VAL A 1 452 ? -29.578 -4.051 8.172 1 34.69 452 VAL A CA 1
ATOM 3663 C C . VAL A 1 452 ? -29.969 -2.957 7.184 1 34.69 452 VAL A C 1
ATOM 3665 O O . VAL A 1 452 ? -31.141 -2.592 7.094 1 34.69 452 VAL A O 1
ATOM 3668 N N . CYS A 1 453 ? -29.328 -1.914 7.082 1 32.28 453 CYS A N 1
ATOM 3669 C CA . CYS A 1 453 ? -29.734 -0.963 6.055 1 32.28 453 CYS A CA 1
ATOM 3670 C C . CYS A 1 453 ? -30.219 -1.688 4.805 1 32.28 453 CYS A C 1
ATOM 3672 O O . CYS A 1 453 ? -29.484 -2.506 4.238 1 32.28 453 CYS A O 1
ATOM 3674 N N . PRO A 1 454 ? -31.469 -1.863 4.707 1 30.2 454 PRO A N 1
ATOM 3675 C CA . PRO A 1 454 ? -31.891 -2.463 3.438 1 30.2 454 PRO A CA 1
ATOM 3676 C C . PRO A 1 454 ? -31.156 -1.875 2.234 1 30.2 454 PRO A C 1
ATOM 3678 O O . PRO A 1 454 ? -30.703 -0.728 2.283 1 30.2 454 PRO A O 1
ATOM 3681 N N . SER A 1 455 ? -30.516 -2.656 1.585 1 29.05 455 SER A N 1
ATOM 3682 C CA . SER A 1 455 ? -29.922 -2.188 0.334 1 29.05 455 SER A CA 1
ATOM 3683 C C . SER A 1 455 ? -30.812 -1.138 -0.332 1 29.05 455 SER A C 1
ATOM 3685 O O . SER A 1 455 ? -32.031 -1.313 -0.426 1 29.05 455 SER A O 1
ATOM 3687 N N . PRO A 1 456 ? -30.578 0.157 -0.117 1 28.59 456 PRO A N 1
ATOM 3688 C CA . PRO A 1 456 ? -31.547 1.029 -0.774 1 28.59 456 PRO A CA 1
ATOM 3689 C C . PRO A 1 456 ? -32.188 0.389 -2.012 1 28.59 456 PRO A C 1
ATOM 3691 O O . PRO A 1 456 ? -31.562 -0.472 -2.645 1 28.59 456 PRO A O 1
ATOM 3694 N N . PRO A 1 457 ? -33.531 0.224 -1.963 1 27.12 457 PRO A N 1
ATOM 3695 C CA . PRO A 1 457 ? -34.062 -0.315 -3.225 1 27.12 457 PRO A CA 1
ATOM 3696 C C . PRO A 1 457 ? -33.281 0.194 -4.441 1 27.12 457 PRO A C 1
ATOM 3698 O O . PRO A 1 457 ? -32.625 1.234 -4.371 1 27.12 457 PRO A O 1
ATOM 3701 N N . HIS A 1 458 ? -32.938 -0.621 -5.285 1 25.75 458 HIS A N 1
ATOM 3702 C CA . HIS A 1 458 ? -32.281 -0.256 -6.543 1 25.75 458 HIS A CA 1
ATOM 3703 C C . HIS A 1 458 ? -32.812 1.075 -7.066 1 25.75 458 HIS A C 1
ATOM 3705 O O . HIS A 1 458 ? -34 1.384 -6.91 1 25.75 458 HIS A O 1
ATOM 3711 N N . PRO A 1 459 ? -32.031 2.152 -7.012 1 25.42 459 PRO A N 1
ATOM 3712 C CA . PRO A 1 459 ? -32.625 3.367 -7.566 1 25.42 459 PRO A CA 1
ATOM 3713 C C . PRO A 1 459 ? -33.781 3.072 -8.539 1 25.42 459 PRO A C 1
ATOM 3715 O O . PRO A 1 459 ? -33.812 1.997 -9.141 1 25.42 459 PRO A O 1
ATOM 3718 N N . LYS A 1 460 ? -34.969 3.633 -8.281 1 25.14 460 LYS A N 1
ATOM 3719 C CA . LYS A 1 460 ? -36.062 3.625 -9.234 1 25.14 460 LYS A CA 1
ATOM 3720 C C . LYS A 1 460 ? -35.562 3.592 -10.672 1 25.14 460 LYS A C 1
ATOM 3722 O O . LYS A 1 460 ? -34.438 4.051 -10.953 1 25.14 460 LYS A O 1
ATOM 3727 N N . GLY A 1 461 ? -36.125 2.771 -11.578 1 21.27 461 GLY A N 1
ATOM 3728 C CA . GLY A 1 461 ? -35.906 2.586 -13 1 21.27 461 GLY A CA 1
ATOM 3729 C C . GLY A 1 461 ? -35.656 3.887 -13.742 1 21.27 461 GLY A C 1
ATOM 3730 O O . GLY A 1 461 ? -36.094 4.953 -13.297 1 21.27 461 GLY A O 1
ATOM 3731 N N . TRP A 1 462 ? -34.562 4.148 -14.344 1 22.02 462 TRP A N 1
ATOM 3732 C CA . TRP A 1 462 ? -34.469 5.289 -15.25 1 22.02 462 TRP A CA 1
ATOM 3733 C C . TRP A 1 462 ? -35.812 5.598 -15.891 1 22.02 462 TRP A C 1
ATOM 3735 O O . TRP A 1 462 ? -36.594 4.688 -16.188 1 22.02 462 TRP A O 1
ATOM 3745 N N . PRO A 1 463 ? -36.469 6.625 -15.508 1 24.08 463 PRO A N 1
ATOM 3746 C CA . PRO A 1 463 ? -37.719 6.852 -16.25 1 24.08 463 PRO A CA 1
ATOM 3747 C C . PRO A 1 463 ? -37.656 6.277 -17.672 1 24.08 463 PRO A C 1
ATOM 3749 O O . PRO A 1 463 ? -36.594 6.184 -18.266 1 24.08 463 PRO A O 1
ATOM 3752 N N . GLN A 1 464 ? -38.594 5.418 -17.953 1 20.14 464 GLN A N 1
ATOM 3753 C CA . GLN A 1 464 ? -38.844 4.863 -19.281 1 20.14 464 GLN A CA 1
ATOM 3754 C C . GLN A 1 464 ? -38.781 5.945 -20.359 1 20.14 464 GLN A C 1
ATOM 3756 O O . GLN A 1 464 ? -39.594 6.859 -20.375 1 20.14 464 GLN A O 1
ATOM 3761 N N . LEU A 1 465 ? -37.594 6.52 -20.703 1 22.67 465 LEU A N 1
ATOM 3762 C CA . LEU A 1 465 ? -37.656 7.312 -21.922 1 22.67 465 LEU A CA 1
ATOM 3763 C C . LEU A 1 465 ? -38.656 6.73 -22.906 1 22.67 465 LEU A C 1
ATOM 3765 O O . LEU A 1 465 ? -38.625 5.535 -23.203 1 22.67 465 LEU A O 1
ATOM 3769 N N . HIS A 1 466 ? -39.906 7.16 -22.797 1 20.88 466 HIS A N 1
ATOM 3770 C CA . HIS A 1 466 ? -40.906 6.895 -23.828 1 20.88 466 HIS A CA 1
ATOM 3771 C C . HIS A 1 466 ? -40.25 6.754 -25.203 1 20.88 466 HIS A C 1
ATOM 3773 O O . HIS A 1 466 ? -39.406 7.562 -25.578 1 20.88 466 HIS A O 1
ATOM 3779 N N . HIS A 1 467 ? -40.125 5.504 -25.672 1 21.36 467 HIS A N 1
ATOM 3780 C CA . HIS A 1 467 ? -39.75 5.043 -27 1 21.36 467 HIS A CA 1
ATOM 3781 C C . HIS A 1 467 ? -40.438 5.855 -28.094 1 21.36 467 HIS A C 1
ATOM 3783 O O . HIS A 1 467 ? -41.656 5.828 -28.203 1 21.36 467 HIS A O 1
ATOM 3789 N N . GLY A 1 468 ? -40.219 7.184 -28.188 1 20.8 468 GLY A N 1
ATOM 3790 C CA . GLY A 1 468 ? -40.812 7.715 -29.406 1 20.8 468 GLY A CA 1
ATOM 3791 C C . GLY A 1 468 ? -40.719 6.762 -30.578 1 20.8 468 GLY A C 1
ATOM 3792 O O . GLY A 1 468 ? -39.969 5.785 -30.531 1 20.8 468 GLY A O 1
ATOM 3793 N N . PRO A 1 469 ? -41.594 6.797 -31.547 1 21.11 469 PRO A N 1
ATOM 3794 C CA . PRO A 1 469 ? -41.719 5.801 -32.625 1 21.11 469 PRO A CA 1
ATOM 3795 C C . PRO A 1 469 ? -40.375 5.426 -33.219 1 21.11 469 PRO A C 1
ATOM 3797 O O . PRO A 1 469 ? -39.406 6.195 -33.125 1 21.11 469 PRO A O 1
ATOM 3800 N N . PHE A 1 470 ? -40.031 4.145 -33.188 1 19.77 470 PHE A N 1
ATOM 3801 C CA . PHE A 1 470 ? -38.969 3.436 -33.875 1 19.77 470 PHE A CA 1
ATOM 3802 C C . PHE A 1 470 ? -38.812 3.943 -35.312 1 19.77 470 PHE A C 1
ATOM 3804 O O . PHE A 1 470 ? -39.688 3.715 -36.156 1 19.77 470 PHE A O 1
ATOM 3811 N N . CYS A 1 471 ? -38.469 5.211 -35.531 1 20.22 471 CYS A N 1
ATOM 3812 C CA . CYS A 1 471 ? -38.406 5.504 -36.938 1 20.22 471 CYS A CA 1
ATOM 3813 C C . CYS A 1 471 ? -37.625 4.418 -37.688 1 20.22 471 CYS A C 1
ATOM 3815 O O . CYS A 1 471 ? -36.625 3.924 -37.219 1 20.22 471 CYS A O 1
ATOM 3817 N N . PRO A 1 472 ? -38.188 3.727 -38.719 1 19.12 472 PRO A N 1
ATOM 3818 C CA . PRO A 1 472 ? -37.688 2.619 -39.531 1 19.12 472 PRO A CA 1
ATOM 3819 C C . PRO A 1 472 ? -36.25 2.834 -40.031 1 19.12 472 PRO A C 1
ATOM 3821 O O . PRO A 1 472 ? -35.844 3.973 -40.25 1 19.12 472 PRO A O 1
ATOM 3824 N N . LEU A 1 473 ? -35.312 2.123 -39.312 1 19.44 473 LEU A N 1
ATOM 3825 C CA . LEU A 1 473 ? -33.938 2.088 -39.75 1 19.44 473 LEU A CA 1
ATOM 3826 C C . LEU A 1 473 ? -33.812 1.959 -41.25 1 19.44 473 LEU A C 1
ATOM 3828 O O . LEU A 1 473 ? -34.344 1.01 -41.844 1 19.44 473 LEU A O 1
ATOM 3832 N N . HIS A 1 474 ? -34 3.023 -42.031 1 18.83 474 HIS A N 1
ATOM 3833 C CA . HIS A 1 474 ? -33.75 2.895 -43.438 1 18.83 474 HIS A CA 1
ATOM 3834 C C . HIS A 1 474 ? -32.469 2.133 -43.688 1 18.83 474 HIS A C 1
ATOM 3836 O O . HIS A 1 474 ? -31.531 2.18 -42.875 1 18.83 474 HIS A O 1
ATOM 3842 N N . SER A 1 475 ? -32.562 1.036 -44.531 1 18.91 475 SER A N 1
ATOM 3843 C CA . SER A 1 475 ? -31.703 0.035 -45.156 1 18.91 475 SER A CA 1
ATOM 3844 C C . SER A 1 475 ? -30.453 0.672 -45.75 1 18.91 475 SER A C 1
ATOM 3846 O O . SER A 1 475 ? -30.453 1.096 -46.906 1 18.91 475 SER A O 1
ATOM 3848 N N . PHE A 1 476 ? -29.734 1.544 -45 1 18.14 476 PHE A N 1
ATOM 3849 C CA . PHE A 1 476 ? -28.641 2.078 -45.812 1 18.14 476 PHE A CA 1
ATOM 3850 C C . PHE A 1 476 ? -27.781 0.952 -46.375 1 18.14 476 PHE A C 1
ATOM 3852 O O . PHE A 1 476 ? -27.234 0.144 -45.625 1 18.14 476 PHE A O 1
ATOM 3859 N N . ASP A 1 477 ? -28.016 0.394 -47.625 1 18.86 477 ASP A N 1
ATOM 3860 C CA . ASP A 1 477 ? -27.406 -0.538 -48.562 1 18.86 477 ASP A CA 1
ATOM 3861 C C . ASP A 1 477 ? -25.938 -0.214 -48.781 1 18.86 477 ASP A C 1
ATOM 3863 O O . ASP A 1 477 ? -25.297 -0.752 -49.688 1 18.86 477 ASP A O 1
ATOM 3867 N N . GLY A 1 478 ? -25.344 0.752 -48.031 1 18.28 478 GLY A N 1
ATOM 3868 C CA . GLY A 1 478 ? -24.156 1.154 -48.781 1 18.28 478 GLY A CA 1
ATOM 3869 C C . GLY A 1 478 ? -23.172 0.026 -48.969 1 18.28 478 GLY A C 1
ATOM 3870 O O . GLY A 1 478 ? -22.984 -0.806 -48.062 1 18.28 478 GLY A O 1
ATOM 3871 N N . GLU A 1 479 ? -22.906 -0.398 -50.188 1 18.7 479 GLU A N 1
ATOM 3872 C CA . GLU A 1 479 ? -22.078 -1.346 -50.938 1 18.7 479 GLU A CA 1
ATOM 3873 C C . GLU A 1 479 ? -20.609 -1.26 -50.531 1 18.7 479 GLU A C 1
ATOM 3875 O O . GLU A 1 479 ? -19.984 -0.217 -50.688 1 18.7 479 GLU A O 1
ATOM 3880 N N . ILE A 1 480 ? -20.344 -1.622 -49.312 1 18.62 480 ILE A N 1
ATOM 3881 C CA . ILE A 1 480 ? -18.922 -1.602 -49 1 18.62 480 ILE A CA 1
ATOM 3882 C C . ILE A 1 480 ? -18.141 -2.408 -50.031 1 18.62 480 ILE A C 1
ATOM 3884 O O . ILE A 1 480 ? -18.359 -3.613 -50.156 1 18.62 480 ILE A O 1
ATOM 3888 N N . ARG A 1 481 ? -17.875 -1.811 -51.219 1 16.94 481 ARG A N 1
ATOM 3889 C CA . ARG A 1 481 ? -17.031 -2.402 -52.25 1 16.94 481 ARG A CA 1
ATOM 3890 C C . ARG A 1 481 ? -15.711 -2.889 -51.688 1 16.94 481 ARG A C 1
ATOM 3892 O O . ARG A 1 481 ? -15 -2.133 -51 1 16.94 481 ARG A O 1
ATOM 3899 N N . VAL A 1 482 ? -15.656 -4.113 -51.281 1 17.62 482 VAL A N 1
ATOM 3900 C CA . VAL A 1 482 ? -14.508 -4.914 -50.844 1 17.62 482 VAL A CA 1
ATOM 3901 C C . VAL A 1 482 ? -13.383 -4.777 -51.875 1 17.62 482 VAL A C 1
ATOM 3903 O O . VAL A 1 482 ? -13.516 -5.223 -53.031 1 17.62 482 VAL A O 1
ATOM 3906 N N . ARG A 1 483 ? -12.961 -3.455 -52.188 1 16.75 483 ARG A N 1
ATOM 3907 C CA . ARG A 1 483 ? -11.93 -3.43 -53.219 1 16.75 483 ARG A CA 1
ATOM 3908 C C . ARG A 1 483 ? -10.875 -4.5 -52.938 1 16.75 483 ARG A C 1
ATOM 3910 O O . ARG A 1 483 ? -10.352 -4.609 -51.844 1 16.75 483 ARG A O 1
ATOM 3917 N N . SER A 1 484 ? -10.914 -5.652 -53.719 1 16.77 484 SER A N 1
ATOM 3918 C CA . SER A 1 484 ? -10.195 -6.906 -53.938 1 16.77 484 SER A CA 1
ATOM 3919 C C . SER A 1 484 ? -8.695 -6.664 -54.094 1 16.77 484 SER A C 1
ATOM 3921 O O . SER A 1 484 ? -7.883 -7.52 -53.719 1 16.77 484 SER A O 1
ATOM 3923 N N . GLY A 1 485 ? -8.234 -5.461 -54.719 1 16.55 485 GLY A N 1
ATOM 3924 C CA . GLY A 1 485 ? -7.273 -5.75 -55.781 1 16.55 485 GLY A CA 1
ATOM 3925 C C . GLY A 1 485 ? -5.898 -6.109 -55.25 1 16.55 485 GLY A C 1
ATOM 3926 O O . GLY A 1 485 ? -5.117 -5.227 -54.875 1 16.55 485 GLY A O 1
ATOM 3927 N N . VAL A 1 486 ? -5.652 -6.875 -54.156 1 17.47 486 VAL A N 1
ATOM 3928 C CA . VAL A 1 486 ? -4.242 -7.039 -53.812 1 17.47 486 VAL A CA 1
ATOM 3929 C C . VAL A 1 486 ? -3.498 -7.648 -55 1 17.47 486 VAL A C 1
ATOM 3931 O O . VAL A 1 486 ? -3.73 -8.805 -55.375 1 17.47 486 VAL A O 1
ATOM 3934 N N . HIS A 1 487 ? -3.391 -6.934 -56.156 1 16.34 487 HIS A N 1
ATOM 3935 C CA . HIS A 1 487 ? -2.65 -7.551 -57.25 1 16.34 487 HIS A CA 1
ATOM 3936 C C . HIS A 1 487 ? -1.222 -7.883 -56.844 1 16.34 487 HIS A C 1
ATOM 3938 O O . HIS A 1 487 ? -0.533 -7.047 -56.25 1 16.34 487 HIS A O 1
ATOM 3944 N N . LEU A 1 488 ? -0.917 -9.148 -56.562 1 17.16 488 LEU A N 1
ATOM 3945 C CA . LEU A 1 488 ? 0.359 -9.828 -56.344 1 17.16 488 LEU A CA 1
ATOM 3946 C C . LEU A 1 488 ? 1.277 -9.609 -57.562 1 17.16 488 LEU A C 1
ATOM 3948 O O . LEU A 1 488 ? 2.355 -10.203 -57.625 1 17.16 488 LEU A O 1
ATOM 3952 N N . PRO A 1 489 ? 1.55 -8.289 -58.062 1 16.08 489 PRO A N 1
ATOM 3953 C CA . PRO A 1 489 ? 2.23 -8.43 -59.344 1 16.08 489 PRO A CA 1
ATOM 3954 C C . PRO A 1 489 ? 3.539 -9.211 -59.25 1 16.08 489 PRO A C 1
ATOM 3956 O O . PRO A 1 489 ? 4.145 -9.266 -58.156 1 16.08 489 PRO A O 1
ATOM 3959 N N . GLN A 1 490 ? 3.893 -10.156 -60.281 1 15.66 490 GLN A N 1
ATOM 3960 C CA . GLN A 1 490 ? 4.871 -11.117 -60.781 1 15.66 490 GLN A CA 1
ATOM 3961 C C . GLN A 1 490 ? 6.148 -10.43 -61.219 1 15.66 490 GLN A C 1
ATOM 3963 O O . GLN A 1 490 ? 7.148 -11.086 -61.531 1 15.66 490 GLN A O 1
ATOM 3968 N N . ARG A 1 491 ? 6.301 -9.07 -61.469 1 14.98 491 ARG A N 1
ATOM 3969 C CA . ARG A 1 491 ? 7.16 -8.789 -62.625 1 14.98 491 ARG A CA 1
ATOM 3970 C C . ARG A 1 491 ? 8.516 -9.477 -62.469 1 14.98 491 ARG A C 1
ATOM 3972 O O . ARG A 1 491 ? 8.953 -9.758 -61.344 1 14.98 491 ARG A O 1
ATOM 3979 N N . GLY A 1 492 ? 9.234 -9.727 -63.719 1 15.5 492 GLY A N 1
ATOM 3980 C CA . GLY A 1 492 ? 10.172 -10.344 -64.625 1 15.5 492 GLY A CA 1
ATOM 3981 C C . GLY A 1 492 ? 11.617 -9.969 -64.375 1 15.5 492 GLY A C 1
ATOM 3982 O O . GLY A 1 492 ? 11.977 -9.672 -63.219 1 15.5 492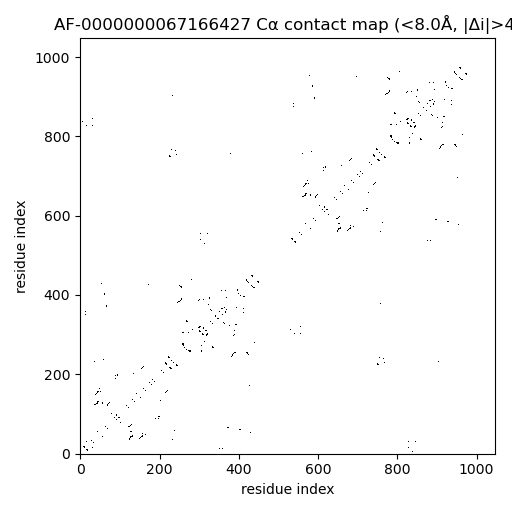 GLY A O 1
ATOM 3983 N N . GLY A 1 493 ? 12.188 -9.102 -65.312 1 15.3 493 GLY A N 1
ATOM 3984 C CA . GLY A 1 493 ? 13.234 -9.336 -66.312 1 15.3 493 GLY A CA 1
ATOM 3985 C C . GLY A 1 493 ? 14.617 -8.984 -65.812 1 15.3 493 GLY A C 1
ATOM 3986 O O . GLY A 1 493 ? 14.797 -8.68 -64.625 1 15.3 493 GLY A O 1
ATOM 3987 N N . GLY A 1 494 ? 15.25 -7.965 -66.625 1 15.12 494 GLY A N 1
ATOM 3988 C CA . GLY A 1 494 ? 16.406 -7.969 -67.5 1 15.12 494 GLY A CA 1
ATOM 3989 C C . GLY A 1 494 ? 17.703 -7.625 -66.812 1 15.12 494 GLY A C 1
ATOM 3990 O O . GLY A 1 494 ? 17.688 -7.219 -65.625 1 15.12 494 GLY A O 1
ATOM 3991 N N . GLU A 1 495 ? 18.625 -6.836 -67.562 1 15.63 495 GLU A N 1
ATOM 3992 C CA . GLU A 1 495 ? 19.938 -7.035 -68.188 1 15.63 495 GLU A CA 1
ATOM 3993 C C . GLU A 1 495 ? 21.047 -6.453 -67.312 1 15.63 495 GLU A C 1
ATOM 3995 O O . GLU A 1 495 ? 22 -7.148 -66.938 1 15.63 495 GLU A O 1
ATOM 4000 N N . HIS A 1 496 ? 21.531 -5.129 -67.688 1 15.18 496 HIS A N 1
ATOM 4001 C CA . HIS A 1 496 ? 22.797 -4.855 -68.375 1 15.18 496 HIS A CA 1
ATOM 4002 C C . HIS A 1 496 ? 23.906 -4.59 -67.375 1 15.18 496 HIS A C 1
ATOM 4004 O O . HIS A 1 496 ? 23.641 -4.266 -66.188 1 15.18 496 HIS A O 1
ATOM 4010 N N . PRO A 1 497 ? 25.125 -3.881 -67.938 1 15.63 497 PRO A N 1
ATOM 4011 C CA . PRO A 1 497 ? 26.562 -4.176 -68 1 15.63 497 PRO A CA 1
ATOM 4012 C C . PRO A 1 497 ? 27.344 -3.6 -66.812 1 15.63 497 PRO A C 1
ATOM 4014 O O . PRO A 1 497 ? 27.703 -4.332 -65.875 1 15.63 497 PRO A O 1
ATOM 4017 N N . SER A 1 498 ? 28.281 -2.523 -67.188 1 14.06 498 SER A N 1
ATOM 4018 C CA . SER A 1 498 ? 29.719 -2.467 -67.375 1 14.06 498 SER A CA 1
ATOM 4019 C C . SER A 1 498 ? 30.438 -1.784 -66.25 1 14.06 498 SER A C 1
ATOM 4021 O O . SER A 1 498 ? 31.406 -2.326 -65.688 1 14.06 498 SER A O 1
ATOM 4023 N N . ARG A 1 499 ? 30.609 -0.317 -66.375 1 14.24 499 ARG A N 1
ATOM 4024 C CA . ARG A 1 499 ? 31.906 0.332 -66.562 1 14.24 499 ARG A CA 1
ATOM 4025 C C . ARG A 1 499 ? 32.656 0.472 -65.25 1 14.24 499 ARG A C 1
ATOM 4027 O O . ARG A 1 499 ? 32.094 0.353 -64.188 1 14.24 499 ARG A O 1
ATOM 4034 N N . ALA A 1 500 ? 33.812 1.456 -65.312 1 14.77 500 ALA A N 1
ATOM 4035 C CA . ALA A 1 500 ? 35.281 1.63 -65.25 1 14.77 500 ALA A CA 1
ATOM 4036 C C . ALA A 1 500 ? 35.656 2.102 -63.844 1 14.77 500 ALA A C 1
ATOM 4038 O O . ALA A 1 500 ? 34.812 2.572 -63.062 1 14.77 500 ALA A O 1
ATOM 4039 N N . ALA A 1 501 ? 37.062 2.318 -63.625 1 15.3 501 ALA A N 1
ATOM 4040 C CA . ALA A 1 501 ? 38.312 2.258 -62.844 1 15.3 501 ALA A CA 1
ATOM 4041 C C . ALA A 1 501 ? 38.5 3.521 -62.031 1 15.3 501 ALA A C 1
ATOM 4043 O O . ALA A 1 501 ? 38.938 3.451 -60.875 1 15.3 501 ALA A O 1
ATOM 4044 N N . PRO A 1 502 ? 38.438 4.82 -62.75 1 14.15 502 PRO A N 1
ATOM 4045 C CA . PRO A 1 502 ? 39.688 5.578 -62.719 1 14.15 502 PRO A CA 1
ATOM 4046 C C . PRO A 1 502 ? 40 6.109 -61.312 1 14.15 502 PRO A C 1
ATOM 4048 O O . PRO A 1 502 ? 39.188 5.984 -60.406 1 14.15 502 PRO A O 1
ATOM 4051 N N . GLY A 1 503 ? 40.5 7.41 -61.438 1 13.84 503 GLY A N 1
ATOM 4052 C CA . GLY A 1 503 ? 41.75 8.172 -61.344 1 13.84 503 GLY A CA 1
ATOM 4053 C C . GLY A 1 503 ? 41.906 8.898 -60.031 1 13.84 503 GLY A C 1
ATOM 4054 O O . GLY A 1 503 ? 42.875 8.641 -59.281 1 13.84 503 GLY A O 1
ATOM 4055 N N . GLU A 1 504 ? 41.688 10.266 -60.062 1 14.34 504 GLU A N 1
ATOM 4056 C CA . GLU A 1 504 ? 42.656 11.344 -60 1 14.34 504 GLU A CA 1
ATOM 4057 C C . GLU A 1 504 ? 42.938 11.758 -58.562 1 14.34 504 GLU A C 1
ATOM 4059 O O . GLU A 1 504 ? 42.188 11.398 -57.656 1 14.34 504 GLU A O 1
ATOM 4064 N N . GLY A 1 505 ? 43.625 13.016 -58.531 1 14.03 505 GLY A N 1
ATOM 4065 C CA . GLY A 1 505 ? 44.781 13.781 -58.156 1 14.03 505 GLY A CA 1
ATOM 4066 C C . GLY A 1 505 ? 44.656 14.414 -56.781 1 14.03 505 GLY A C 1
ATOM 4067 O O . GLY A 1 505 ? 45.5 14.18 -55.906 1 14.03 505 GLY A O 1
ATOM 4068 N N . GLY A 1 506 ? 44.062 15.688 -56.781 1 13.66 506 GLY A N 1
ATOM 4069 C CA . GLY A 1 506 ? 44.812 16.906 -56.562 1 13.66 506 GLY A CA 1
ATOM 4070 C C . GLY A 1 506 ? 45.031 17.234 -55.094 1 13.66 506 GLY A C 1
ATOM 4071 O O . GLY A 1 506 ? 44.5 16.562 -54.219 1 13.66 506 GLY A O 1
ATOM 4072 N N . ALA A 1 507 ? 44.906 18.594 -54.844 1 14.54 507 ALA A N 1
ATOM 4073 C CA . ALA A 1 507 ? 45.812 19.656 -54.438 1 14.54 507 ALA A CA 1
ATOM 4074 C C . ALA A 1 507 ? 45.938 19.734 -52.906 1 14.54 507 ALA A C 1
ATOM 4076 O O . ALA A 1 507 ? 45.125 19.125 -52.188 1 14.54 507 ALA A O 1
ATOM 4077 N N . TYR A 1 508 ? 46.281 21.031 -52.5 1 14.19 508 TYR A N 1
ATOM 4078 C CA . TYR A 1 508 ? 47.312 21.859 -51.938 1 14.19 508 TYR A CA 1
ATOM 4079 C C . TYR A 1 508 ? 47.031 22.172 -50.469 1 14.19 508 TYR A C 1
ATOM 4081 O O . TYR A 1 508 ? 47.844 21.922 -49.594 1 14.19 508 TYR A O 1
ATOM 4089 N N . PHE A 1 509 ? 46.281 23.359 -50.219 1 14.04 509 PHE A N 1
ATOM 4090 C CA . PHE A 1 509 ? 47 24.516 -49.719 1 14.04 509 PHE A CA 1
ATOM 4091 C C . PHE A 1 509 ? 47.062 24.5 -48.188 1 14.04 509 PHE A C 1
ATOM 4093 O O . PHE A 1 509 ? 48.125 24.375 -47.594 1 14.04 509 PHE A O 1
ATOM 4100 N N . GLY A 1 510 ? 46.469 25.609 -47.625 1 13.51 510 GLY A N 1
ATOM 4101 C CA . GLY A 1 510 ? 47.031 26.828 -47.062 1 13.51 510 GLY A CA 1
ATOM 4102 C C . GLY A 1 510 ? 47.156 26.797 -45.531 1 13.51 510 GLY A C 1
ATOM 4103 O O . GLY A 1 510 ? 46.719 25.828 -44.906 1 13.51 510 GLY A O 1
ATOM 4104 N N . GLY A 1 511 ? 46.688 27.922 -45 1 13.96 511 GLY A N 1
ATOM 4105 C CA . GLY A 1 511 ? 47.312 29.031 -44.281 1 13.96 511 GLY A CA 1
ATOM 4106 C C . GLY A 1 511 ? 47.312 28.859 -42.781 1 13.96 511 GLY A C 1
ATOM 4107 O O . GLY A 1 511 ? 46.812 27.875 -42.281 1 13.96 511 GLY A O 1
ATOM 4108 N N . GLY A 1 512 ? 46.875 29.969 -42.156 1 14.23 512 GLY A N 1
ATOM 4109 C CA . GLY A 1 512 ? 47.469 31.031 -41.344 1 14.23 512 GLY A CA 1
ATOM 4110 C C . GLY A 1 512 ? 47.375 30.797 -39.875 1 14.23 512 GLY A C 1
ATOM 4111 O O . GLY A 1 512 ? 46.938 29.719 -39.438 1 14.23 512 GLY A O 1
ATOM 4112 N N . GLY A 1 513 ? 46.781 31.859 -39.219 1 14.35 513 GLY A N 1
ATOM 4113 C CA . GLY A 1 513 ? 47.281 32.906 -38.344 1 14.35 513 GLY A CA 1
ATOM 4114 C C . GLY A 1 513 ? 47.125 32.594 -36.875 1 14.35 513 GLY A C 1
ATOM 4115 O O . GLY A 1 513 ? 47.875 31.734 -36.344 1 14.35 513 GLY A O 1
ATOM 4116 N N . GLY A 1 514 ? 46.281 33.469 -36.188 1 14.39 514 GLY A N 1
ATOM 4117 C CA . GLY A 1 514 ? 46.5 34.594 -35.312 1 14.39 514 GLY A CA 1
ATOM 4118 C C . GLY A 1 514 ? 46.438 34.219 -33.844 1 14.39 514 GLY A C 1
ATOM 4119 O O . GLY A 1 514 ? 46.125 33.094 -33.5 1 14.39 514 GLY A O 1
ATOM 4120 N N . VAL A 1 515 ? 45.719 35.156 -33 1 15.23 515 VAL A N 1
ATOM 4121 C CA . VAL A 1 515 ? 46 36.219 -32.031 1 15.23 515 VAL A CA 1
ATOM 4122 C C . VAL A 1 515 ? 45.906 35.625 -30.625 1 15.23 515 VAL A C 1
ATOM 4124 O O . VAL A 1 515 ? 45.344 34.531 -30.422 1 15.23 515 VAL A O 1
ATOM 4127 N N . GLU A 1 516 ? 45.562 36.688 -29.656 1 15.34 516 GLU A N 1
ATOM 4128 C CA . GLU A 1 516 ? 46 37.531 -28.562 1 15.34 516 GLU A CA 1
ATOM 4129 C C . GLU A 1 516 ? 45.469 37.062 -27.219 1 15.34 516 GLU A C 1
ATOM 4131 O O . GLU A 1 516 ? 44.594 36.188 -27.188 1 15.34 516 GLU A O 1
ATOM 4136 N N . LYS A 1 517 ? 45.062 38.219 -26.328 1 15.73 517 LYS A N 1
ATOM 4137 C CA . LYS A 1 517 ? 45.375 38.875 -25.062 1 15.73 517 LYS A CA 1
ATOM 4138 C C . LYS A 1 517 ? 44.469 38.406 -23.953 1 15.73 517 LYS A C 1
ATOM 4140 O O . LYS A 1 517 ? 44.938 38.062 -22.859 1 15.73 517 LYS A O 1
ATOM 4145 N N . LYS A 1 518 ? 43.188 38.906 -23.812 1 15.74 518 LYS A N 1
ATOM 4146 C CA . LYS A 1 518 ? 42.906 39.875 -22.766 1 15.74 518 LYS A CA 1
ATOM 4147 C C . LYS A 1 518 ? 42.875 39.25 -21.391 1 15.74 518 LYS A C 1
ATOM 4149 O O . LYS A 1 518 ? 42.812 38.031 -21.266 1 15.74 518 LYS A O 1
ATOM 4154 N N . GLY A 1 519 ? 41.906 39.969 -20.703 1 15.19 519 GLY A N 1
ATOM 4155 C CA . GLY A 1 519 ? 41.75 40.906 -19.609 1 15.19 519 GLY A CA 1
ATOM 4156 C C . GLY A 1 519 ? 41.562 40.219 -18.266 1 15.19 519 GLY A C 1
ATOM 4157 O O . GLY A 1 519 ? 41.312 39.031 -18.188 1 15.19 519 GLY A O 1
ATOM 4158 N N . THR A 1 520 ? 41.531 41.188 -17.297 1 16.33 520 THR A N 1
ATOM 4159 C CA . THR A 1 520 ? 41.844 41.75 -15.984 1 16.33 520 THR A CA 1
ATOM 4160 C C . THR A 1 520 ? 40.875 41.219 -14.938 1 16.33 520 THR A C 1
ATOM 4162 O O . THR A 1 520 ? 41.281 40.719 -13.891 1 16.33 520 THR A O 1
ATOM 4165 N N . LEU A 1 521 ? 39.781 42.156 -14.68 1 16.2 521 LEU A N 1
ATOM 4166 C CA . LEU A 1 521 ? 39.531 42.969 -13.492 1 16.2 521 LEU A CA 1
ATOM 4167 C C . LEU A 1 521 ? 39 42.125 -12.352 1 16.2 521 LEU A C 1
ATOM 4169 O O . LEU A 1 521 ? 38.562 41 -12.562 1 16.2 521 LEU A O 1
ATOM 4173 N N . SER A 1 522 ? 38.094 43 -11.531 1 16.36 522 SER A N 1
ATOM 4174 C CA . SER A 1 522 ? 37.875 43.75 -10.312 1 16.36 522 SER A CA 1
ATOM 4175 C C . SER A 1 522 ? 36.969 42.969 -9.352 1 16.36 522 SER A C 1
ATOM 4177 O O . SER A 1 522 ? 37.312 42.781 -8.18 1 16.36 522 SER A O 1
ATOM 4179 N N . ALA A 1 523 ? 35.719 43.688 -9.109 1 17.92 523 ALA A N 1
ATOM 4180 C CA . ALA A 1 523 ? 35.031 44.312 -7.961 1 17.92 523 ALA A CA 1
ATOM 4181 C C . ALA A 1 523 ? 34.406 43.25 -7.074 1 17.92 523 ALA A C 1
ATOM 4183 O O . ALA A 1 523 ? 34.625 43.219 -5.863 1 17.92 523 ALA A O 1
ATOM 4184 N N . CYS A 1 524 ? 32.969 43.5 -7.062 1 17.92 524 CYS A N 1
ATOM 4185 C CA . CYS A 1 524 ? 32 43.688 -5.992 1 17.92 524 CYS A CA 1
ATOM 4186 C C . CYS A 1 524 ? 31.625 42.344 -5.355 1 17.92 524 CYS A C 1
ATOM 4188 O O . CYS A 1 524 ? 31.453 41.344 -6.059 1 17.92 524 CYS A O 1
ATOM 4190 N N . MET B 1 1 ? 2.818 3.881 49.875 1 20.11 1 MET B N 1
ATOM 4191 C CA . MET B 1 1 ? 3.344 3.936 48.5 1 20.11 1 MET B CA 1
ATOM 4192 C C . MET B 1 1 ? 2.252 4.328 47.531 1 20.11 1 MET B C 1
ATOM 4194 O O . MET B 1 1 ? 1.2 3.689 47.469 1 20.11 1 MET B O 1
ATOM 4198 N N . ALA B 1 2 ? 2.133 5.566 47.156 1 24.34 2 ALA B N 1
ATOM 4199 C CA . ALA B 1 2 ? 0.995 6.254 46.562 1 24.34 2 ALA B CA 1
ATOM 4200 C C . ALA B 1 2 ? 0.593 5.605 45.25 1 24.34 2 ALA B C 1
ATOM 4202 O O . ALA B 1 2 ? 1.451 5.234 44.438 1 24.34 2 ALA B O 1
ATOM 4203 N N . ALA B 1 3 ? -0.471 4.832 45.188 1 28.33 3 ALA B N 1
ATOM 4204 C CA . ALA B 1 3 ? -1.07 4.23 44 1 28.33 3 ALA B CA 1
ATOM 4205 C C . ALA B 1 3 ? -0.957 5.16 42.781 1 28.33 3 ALA B C 1
ATOM 4207 O O . ALA B 1 3 ? -1.563 6.234 42.781 1 28.33 3 ALA B O 1
ATOM 4208 N N . VAL B 1 4 ? 0.198 5.41 42.312 1 35.03 4 VAL B N 1
ATOM 4209 C CA . VAL B 1 4 ? 0.396 6.219 41.125 1 35.03 4 VAL B CA 1
ATOM 4210 C C . VAL B 1 4 ? -0.768 6.004 40.156 1 35.03 4 VAL B C 1
ATOM 4212 O O . VAL B 1 4 ? -1.137 4.863 39.844 1 35.03 4 VAL B O 1
ATOM 4215 N N . ALA B 1 5 ? -1.849 6.844 40.062 1 37.91 5 ALA B N 1
ATOM 4216 C CA . ALA B 1 5 ? -3.109 6.953 39.312 1 37.91 5 ALA B CA 1
ATOM 4217 C C . ALA B 1 5 ? -2.961 6.449 37.906 1 37.91 5 ALA B C 1
ATOM 4219 O O . ALA B 1 5 ? -2.086 6.902 37.156 1 37.91 5 ALA B O 1
ATOM 4220 N N . SER B 1 6 ? -3.217 5.316 37.375 1 41.81 6 SER B N 1
ATOM 4221 C CA . SER B 1 6 ? -3.547 4.52 36.188 1 41.81 6 SER B CA 1
ATOM 4222 C C . SER B 1 6 ? -4.246 5.363 35.125 1 41.81 6 SER B C 1
ATOM 4224 O O . SER B 1 6 ? -5.27 5.992 35.406 1 41.81 6 SER B O 1
ATOM 4226 N N . GLY B 1 7 ? -3.549 6.234 34.25 1 57.94 7 GLY B N 1
ATOM 4227 C CA . GLY B 1 7 ? -4.223 6.953 33.188 1 57.94 7 GLY B CA 1
ATOM 4228 C C . GLY B 1 7 ? -3.533 8.25 32.812 1 57.94 7 GLY B C 1
ATOM 4229 O O . GLY B 1 7 ? -3.967 8.945 31.891 1 57.94 7 GLY B O 1
ATOM 4230 N N . GLN B 1 8 ? -2.592 8.562 33.562 1 74.5 8 GLN B N 1
ATOM 4231 C CA . GLN B 1 8 ? -2.012 9.867 33.25 1 74.5 8 GLN B CA 1
ATOM 4232 C C . GLN B 1 8 ? -1.053 9.75 32.062 1 74.5 8 GLN B C 1
ATOM 4234 O O . GLN B 1 8 ? -0.284 8.797 31.969 1 74.5 8 GLN B O 1
ATOM 4239 N N . LEU B 1 9 ? -1.244 10.578 31.062 1 84.56 9 LEU B N 1
ATOM 4240 C CA . LEU B 1 9 ? -0.419 10.617 29.859 1 84.56 9 LEU B CA 1
ATOM 4241 C C . LEU B 1 9 ? 0.56 11.789 29.906 1 84.56 9 LEU B C 1
ATOM 4243 O O . LEU B 1 9 ? 0.296 12.797 30.562 1 84.56 9 LEU B O 1
ATOM 4247 N N . THR B 1 10 ? 1.807 11.5 29.531 1 82.25 10 THR B N 1
ATOM 4248 C CA . THR B 1 10 ? 2.768 12.57 29.297 1 82.25 10 THR B CA 1
ATOM 4249 C C . THR B 1 10 ? 3.133 12.641 27.812 1 82.25 10 THR B C 1
ATOM 4251 O O . THR B 1 10 ? 3.027 11.648 27.094 1 82.25 10 THR B O 1
ATOM 4254 N N . GLN B 1 11 ? 3.441 13.82 27.469 1 80.25 11 GLN B N 1
ATOM 4255 C CA . GLN B 1 11 ? 3.783 13.984 26.047 1 80.25 11 GLN B CA 1
ATOM 4256 C C . GLN B 1 11 ? 5.297 14.047 25.859 1 80.25 11 GLN B C 1
ATOM 4258 O O . GLN B 1 11 ? 5.984 14.812 26.547 1 80.25 11 GLN B O 1
ATOM 4263 N N . ASN B 1 12 ? 5.789 13.203 25.016 1 80.44 12 ASN B N 1
ATOM 4264 C CA . ASN B 1 12 ? 7.188 13.312 24.625 1 80.44 12 ASN B CA 1
ATOM 4265 C C . ASN B 1 12 ? 7.469 14.641 23.922 1 80.44 12 ASN B C 1
ATOM 4267 O O . ASN B 1 12 ? 6.863 14.945 22.891 1 80.44 12 ASN B O 1
ATOM 4271 N N . PRO B 1 13 ? 8.281 15.43 24.469 1 81.81 13 PRO B N 1
ATOM 4272 C CA . PRO B 1 13 ? 8.477 16.766 23.906 1 81.81 13 PRO B CA 1
ATOM 4273 C C . PRO B 1 13 ? 9.031 16.75 22.484 1 81.81 13 PRO B C 1
ATOM 4275 O O . PRO B 1 13 ? 8.758 17.656 21.703 1 81.81 13 PRO B O 1
ATOM 4278 N N . LEU B 1 14 ? 9.789 15.766 22.203 1 83.12 14 LEU B N 1
ATOM 4279 C CA . LEU B 1 14 ? 10.438 15.68 20.891 1 83.12 14 LEU B CA 1
ATOM 4280 C C . LEU B 1 14 ? 9.445 15.234 19.828 1 83.12 14 LEU B C 1
ATOM 4282 O O . LEU B 1 14 ? 9.258 15.922 18.812 1 83.12 14 LEU B O 1
ATOM 4286 N N . GLN B 1 15 ? 8.672 14.172 20.062 1 79.06 15 GLN B N 1
ATOM 4287 C CA . GLN B 1 15 ? 7.797 13.562 19.062 1 79.06 15 GLN B CA 1
ATOM 4288 C C . GLN B 1 15 ? 6.363 14.062 19.219 1 79.06 15 GLN B C 1
ATOM 4290 O O . GLN B 1 15 ? 5.535 13.883 18.328 1 79.06 15 GLN B O 1
ATOM 4295 N N . LYS B 1 16 ? 6.152 14.719 20.375 1 78.25 16 LYS B N 1
ATOM 4296 C CA . LYS B 1 16 ? 4.828 15.25 20.688 1 78.25 16 LYS B CA 1
ATOM 4297 C C . LYS B 1 16 ? 3.775 14.141 20.672 1 78.25 16 LYS B C 1
ATOM 4299 O O . LYS B 1 16 ? 2.697 14.305 20.109 1 78.25 16 LYS B O 1
ATOM 4304 N N . VAL B 1 17 ? 4.18 12.992 21.094 1 75.44 17 VAL B N 1
ATOM 4305 C CA . VAL B 1 17 ? 3.266 11.867 21.234 1 75.44 17 VAL B CA 1
ATOM 4306 C C . VAL B 1 17 ? 2.967 11.609 22.703 1 75.44 17 VAL B C 1
ATOM 4308 O O . VAL B 1 17 ? 3.834 11.797 23.562 1 75.44 17 VAL B O 1
ATOM 4311 N N . TRP B 1 18 ? 1.767 11.266 22.938 1 79.62 18 TRP B N 1
ATOM 4312 C CA . TRP B 1 18 ? 1.338 10.969 24.312 1 79.62 18 TRP B CA 1
ATOM 4313 C C . TRP B 1 18 ? 1.688 9.531 24.688 1 79.62 18 TRP B C 1
ATOM 4315 O O . TRP B 1 18 ? 1.464 8.602 23.906 1 79.62 18 TRP B O 1
ATOM 4325 N N . VAL B 1 19 ? 2.389 9.406 25.766 1 78.19 19 VAL B N 1
ATOM 4326 C CA . VAL B 1 19 ? 2.77 8.086 26.281 1 78.19 19 VAL B CA 1
ATOM 4327 C C . VAL B 1 19 ? 2.365 7.957 27.734 1 78.19 19 VAL B C 1
ATOM 4329 O O . VAL B 1 19 ? 2.311 8.953 28.469 1 78.19 19 VAL B O 1
ATOM 4332 N N . PRO B 1 20 ? 1.948 6.703 28.172 1 77.19 20 PRO B N 1
ATOM 4333 C CA . PRO B 1 20 ? 1.645 6.52 29.594 1 77.19 20 PRO B CA 1
ATOM 4334 C C . PRO B 1 20 ? 2.842 6.805 30.484 1 77.19 20 PRO B C 1
ATOM 4336 O O . PRO B 1 20 ? 3.988 6.578 30.094 1 77.19 20 PRO B O 1
ATOM 4339 N N . LEU B 1 21 ? 2.639 7.457 31.562 1 64.94 21 LEU B N 1
ATOM 4340 C CA . LEU B 1 21 ? 3.697 7.793 32.5 1 64.94 21 LEU B CA 1
ATOM 4341 C C . LEU B 1 21 ? 4.367 6.535 33.062 1 64.94 21 LEU B C 1
ATOM 4343 O O . LEU B 1 21 ? 5.566 6.543 33.344 1 64.94 21 LEU B O 1
ATOM 4347 N N . SER B 1 22 ? 3.691 5.406 33.531 1 57.53 22 SER B N 1
ATOM 4348 C CA . SER B 1 22 ? 4.277 4.215 34.125 1 57.53 22 SER B CA 1
ATOM 4349 C C . SER B 1 22 ? 5.074 3.41 33.125 1 57.53 22 SER B C 1
ATOM 4351 O O . SER B 1 22 ? 4.504 2.637 32.344 1 57.53 22 SER B O 1
ATOM 4353 N N . LEU B 1 23 ? 5.938 3.832 32.5 1 48.81 23 LEU B N 1
ATOM 4354 C CA . LEU B 1 23 ? 6.648 3.25 31.359 1 48.81 23 LEU B CA 1
ATOM 4355 C C . LEU B 1 23 ? 7.223 1.886 31.719 1 48.81 23 LEU B C 1
ATOM 4357 O O . LEU B 1 23 ? 7.941 1.276 30.922 1 48.81 23 LEU B O 1
ATOM 4361 N N . HIS B 1 24 ? 7.555 1.511 33.031 1 41.03 24 HIS B N 1
ATOM 4362 C CA . HIS B 1 24 ? 8.25 0.229 33.062 1 41.03 24 HIS B CA 1
ATOM 4363 C C . HIS B 1 24 ? 7.527 -0.807 32.219 1 41.03 24 HIS B C 1
ATOM 4365 O O . HIS B 1 24 ? 8.086 -1.861 31.906 1 41.03 24 HIS B O 1
ATOM 4371 N N . ARG B 1 25 ? 6.254 -0.99 32.469 1 38.16 25 ARG B N 1
ATOM 4372 C CA . ARG B 1 25 ? 5.586 -2.207 32.031 1 38.16 25 ARG B CA 1
ATOM 4373 C C . ARG B 1 25 ? 5.734 -2.389 30.516 1 38.16 25 ARG B C 1
ATOM 4375 O O . ARG B 1 25 ? 6.195 -3.434 30.062 1 38.16 25 ARG B O 1
ATOM 4382 N N . LEU B 1 26 ? 4.645 -2.182 29.688 1 38.47 26 LEU B N 1
ATOM 4383 C CA . LEU B 1 26 ? 4.504 -2.717 28.344 1 38.47 26 LEU B CA 1
ATOM 4384 C C . LEU B 1 26 ? 5.363 -1.936 27.359 1 38.47 26 LEU B C 1
ATOM 4386 O O . LEU B 1 26 ? 5.219 -0.717 27.219 1 38.47 26 LEU B O 1
ATOM 4390 N N . ARG B 1 27 ? 6.691 -2.08 27.438 1 39.06 27 ARG B N 1
ATOM 4391 C CA . ARG B 1 27 ? 7.609 -1.602 26.406 1 39.06 27 ARG B CA 1
ATOM 4392 C C . ARG B 1 27 ? 6.871 -1.314 25.109 1 39.06 27 ARG B C 1
ATOM 4394 O O . ARG B 1 27 ? 6.703 -2.207 24.266 1 39.06 27 ARG B O 1
ATOM 4401 N N . ARG B 1 28 ? 5.762 -0.62 25.141 1 40.41 28 ARG B N 1
ATOM 4402 C CA . ARG B 1 28 ? 5.043 -0.138 23.953 1 40.41 28 ARG B CA 1
ATOM 4403 C C . ARG B 1 28 ? 5.91 0.814 23.141 1 40.41 28 ARG B C 1
ATOM 4405 O O . ARG B 1 28 ? 6.398 1.82 23.656 1 40.41 28 ARG B O 1
ATOM 4412 N N . ARG B 1 29 ? 6.836 0.408 22.375 1 37.5 29 ARG B N 1
ATOM 4413 C CA . ARG B 1 29 ? 7.625 1.281 21.516 1 37.5 29 ARG B CA 1
ATOM 4414 C C . ARG B 1 29 ? 6.758 2.373 20.906 1 37.5 29 ARG B C 1
ATOM 4416 O O . ARG B 1 29 ? 5.742 2.08 20.266 1 37.5 29 ARG B O 1
ATOM 4423 N N . GLY B 1 30 ? 6.613 3.508 21.375 1 37.62 30 GLY B N 1
ATOM 4424 C CA . GLY B 1 30 ? 6.086 4.781 20.906 1 37.62 30 GLY B CA 1
ATOM 4425 C C . GLY B 1 30 ? 6.332 5.023 19.422 1 37.62 30 GLY B C 1
ATOM 4426 O O . GLY B 1 30 ? 6.797 6.098 19.047 1 37.62 30 GLY B O 1
ATOM 4427 N N . SER B 1 31 ? 6.676 4.059 18.703 1 39.53 31 SER B N 1
ATOM 4428 C CA . SER B 1 31 ? 6.957 4.441 17.328 1 39.53 31 SER B CA 1
ATOM 4429 C C . SER B 1 31 ? 5.684 4.879 16.609 1 39.53 31 SER B C 1
ATOM 4431 O O . SER B 1 31 ? 4.594 4.406 16.922 1 39.53 31 SER B O 1
ATOM 4433 N N . THR B 1 32 ? 5.668 6.094 16.172 1 43.19 32 THR B N 1
ATOM 4434 C CA . THR B 1 32 ? 4.656 6.684 15.297 1 43.19 32 THR B CA 1
ATOM 4435 C C . THR B 1 32 ? 4.203 5.68 14.242 1 43.19 32 THR B C 1
ATOM 4437 O O . THR B 1 32 ? 3.195 5.895 13.562 1 43.19 32 THR B O 1
ATOM 4440 N N . VAL B 1 33 ? 5.066 4.68 14.023 1 44.78 33 VAL B N 1
ATOM 4441 C CA . VAL B 1 33 ? 4.699 3.68 13.023 1 44.78 33 VAL B CA 1
ATOM 4442 C C . VAL B 1 33 ? 4.137 2.441 13.711 1 44.78 33 VAL B C 1
ATOM 4444 O O . VAL B 1 33 ? 4.688 1.974 14.711 1 44.78 33 VAL B O 1
ATOM 4447 N N . PRO B 1 34 ? 2.871 2.162 13.516 1 45.59 34 PRO B N 1
ATOM 4448 C CA . PRO B 1 34 ? 2.285 0.968 14.133 1 45.59 34 PRO B CA 1
ATOM 4449 C C . PRO B 1 34 ? 3.238 -0.224 14.133 1 45.59 34 PRO B C 1
ATOM 4451 O O . PRO B 1 34 ? 3.941 -0.457 13.148 1 45.59 34 PRO B O 1
ATOM 4454 N N . GLN B 1 35 ? 3.803 -0.63 15.266 1 47.88 35 GLN B N 1
ATOM 4455 C CA . GLN B 1 35 ? 4.531 -1.893 15.336 1 47.88 35 GLN B CA 1
ATOM 4456 C C . GLN B 1 35 ? 3.623 -3.072 15 1 47.88 35 GLN B C 1
ATOM 4458 O O . GLN B 1 35 ? 2.92 -3.584 15.875 1 47.88 35 GLN B O 1
ATOM 4463 N N . PHE B 1 36 ? 3.301 -3.201 13.742 1 47.5 36 PHE B N 1
ATOM 4464 C CA . PHE B 1 36 ? 2.35 -4.195 13.258 1 47.5 36 PHE B CA 1
ATOM 4465 C C . PHE B 1 36 ? 2.803 -5.602 13.633 1 47.5 36 PHE B C 1
ATOM 4467 O O . PHE B 1 36 ? 2.053 -6.566 13.469 1 47.5 36 PHE B O 1
ATOM 4474 N N . THR B 1 37 ? 4.285 -5.754 13.992 1 52.72 37 THR B N 1
ATOM 4475 C CA . THR B 1 37 ? 4.664 -7.16 14.07 1 52.72 37 THR B CA 1
ATOM 4476 C C . THR B 1 37 ? 4.91 -7.57 15.523 1 52.72 37 THR B C 1
ATOM 4478 O O . THR B 1 37 ? 5.789 -7.016 16.188 1 52.72 37 THR B O 1
ATOM 4481 N N . ASN B 1 38 ? 3.916 -8.164 16.125 1 59.34 38 ASN B N 1
ATOM 4482 C CA . ASN B 1 38 ? 4.148 -8.781 17.422 1 59.34 38 ASN B CA 1
ATOM 4483 C C . ASN B 1 38 ? 5.164 -9.914 17.344 1 59.34 38 ASN B C 1
ATOM 4485 O O . ASN B 1 38 ? 5.805 -10.258 18.328 1 59.34 38 ASN B O 1
ATOM 4489 N N . CYS B 1 39 ? 5.426 -10.438 16.094 1 76.75 39 CYS B N 1
ATOM 4490 C CA . CYS B 1 39 ? 6.32 -11.586 15.969 1 76.75 39 CYS B CA 1
ATOM 4491 C C . CYS B 1 39 ? 7.406 -11.312 14.938 1 76.75 39 CYS B C 1
ATOM 4493 O O . CYS B 1 39 ? 7.117 -10.867 13.828 1 76.75 39 CYS B O 1
ATOM 4495 N N . PRO B 1 40 ? 8.727 -11.523 15.398 1 91.25 40 PRO B N 1
ATOM 4496 C CA . PRO B 1 40 ? 9.805 -11.359 14.422 1 91.25 40 PRO B CA 1
ATOM 4497 C C . PRO B 1 40 ? 9.648 -12.281 13.211 1 91.25 40 PRO B C 1
ATOM 4499 O O . PRO B 1 40 ? 9.039 -13.352 13.32 1 91.25 40 PRO B O 1
ATOM 4502 N N . THR B 1 41 ? 10.133 -11.836 12.031 1 95.19 41 THR B N 1
ATOM 4503 C CA . THR B 1 41 ? 9.938 -12.578 10.797 1 95.19 41 THR B CA 1
ATOM 4504 C C . THR B 1 41 ? 11.273 -12.844 10.102 1 95.19 41 THR B C 1
ATOM 4506 O O . THR B 1 41 ? 12.141 -11.969 10.055 1 95.19 41 THR B O 1
ATOM 4509 N N . MET B 1 42 ? 11.469 -14.078 9.68 1 97.44 42 MET B N 1
ATOM 4510 C CA . MET B 1 42 ? 12.602 -14.438 8.844 1 97.44 42 MET B CA 1
ATOM 4511 C C . MET B 1 42 ? 12.188 -14.539 7.375 1 97.44 42 MET B C 1
ATOM 4513 O O . MET B 1 42 ? 11.203 -15.211 7.051 1 97.44 42 MET B O 1
ATOM 4517 N N . VAL B 1 43 ? 12.867 -13.812 6.504 1 97.94 43 VAL B N 1
ATOM 4518 C CA . VAL B 1 43 ? 12.711 -13.953 5.062 1 97.94 43 VAL B CA 1
ATOM 4519 C C . VAL B 1 43 ? 13.859 -14.789 4.496 1 97.94 43 VAL B C 1
ATOM 4521 O O . VAL B 1 43 ? 15.016 -14.367 4.535 1 97.94 43 VAL B O 1
ATOM 4524 N N . ILE B 1 44 ? 13.531 -15.953 4.012 1 98.44 44 ILE B N 1
ATOM 4525 C CA . ILE B 1 44 ? 14.539 -16.906 3.572 1 98.44 44 ILE B CA 1
ATOM 4526 C C . ILE B 1 44 ? 14.594 -16.938 2.047 1 98.44 44 ILE B C 1
ATOM 4528 O O . ILE B 1 44 ? 13.625 -17.328 1.396 1 98.44 44 ILE B O 1
ATOM 4532 N N . LEU B 1 45 ? 15.695 -16.562 1.49 1 97.94 45 LEU B N 1
ATOM 4533 C CA . LEU B 1 45 ? 15.844 -16.625 0.04 1 97.94 45 LEU B CA 1
ATOM 4534 C C . LEU B 1 45 ? 16.141 -18.047 -0.41 1 97.94 45 LEU B C 1
ATOM 4536 O O . LEU B 1 45 ? 16.812 -18.797 0.306 1 97.94 45 LEU B O 1
ATOM 4540 N N . VAL B 1 46 ? 15.641 -18.422 -1.487 1 97.94 46 VAL B N 1
ATOM 4541 C CA . VAL B 1 46 ? 15.82 -19.719 -2.117 1 97.94 46 VAL B CA 1
ATOM 4542 C C . VAL B 1 46 ? 16.109 -19.547 -3.604 1 97.94 46 VAL B C 1
ATOM 4544 O O . VAL B 1 46 ? 15.531 -18.672 -4.258 1 97.94 46 VAL B O 1
ATOM 4547 N N . GLY B 1 47 ? 17.016 -20.328 -4.117 1 96.31 47 GLY B N 1
ATOM 4548 C CA . GLY B 1 47 ? 17.266 -20.281 -5.551 1 96.31 47 GLY B CA 1
ATOM 4549 C C . GLY B 1 47 ? 18.719 -20.562 -5.906 1 96.31 47 GLY B C 1
ATOM 4550 O O . GLY B 1 47 ? 19.594 -20.484 -5.047 1 96.31 47 GLY B O 1
ATOM 4551 N N . LEU B 1 48 ? 18.984 -20.812 -7.164 1 95.25 48 LEU B N 1
ATOM 4552 C CA . LEU B 1 48 ? 20.328 -21.062 -7.672 1 95.25 48 LEU B CA 1
ATOM 4553 C C . LEU B 1 48 ? 21.141 -19.766 -7.711 1 95.25 48 LEU B C 1
ATOM 4555 O O . LEU B 1 48 ? 20.562 -18.672 -7.68 1 95.25 48 LEU B O 1
ATOM 4559 N N . PRO B 1 49 ? 22.453 -19.906 -7.656 1 91.94 49 PRO B N 1
ATOM 4560 C CA . PRO B 1 49 ? 23.266 -18.703 -7.746 1 91.94 49 PRO B CA 1
ATOM 4561 C C . PRO B 1 49 ? 23.016 -17.891 -9.016 1 91.94 49 PRO B C 1
ATOM 4563 O O . PRO B 1 49 ? 22.656 -18.469 -10.055 1 91.94 49 PRO B O 1
ATOM 4566 N N . ALA B 1 50 ? 23.141 -16.594 -8.953 1 89.62 50 ALA B N 1
ATOM 4567 C CA . ALA B 1 50 ? 23.047 -15.648 -10.062 1 89.62 50 ALA B CA 1
ATOM 4568 C C . ALA B 1 50 ? 21.609 -15.516 -10.555 1 89.62 50 ALA B C 1
ATOM 4570 O O . ALA B 1 50 ? 21.359 -15.312 -11.75 1 89.62 50 ALA B O 1
ATOM 4571 N N . ARG B 1 51 ? 20.688 -15.789 -9.68 1 91.69 51 ARG B N 1
ATOM 4572 C CA . ARG B 1 51 ? 19.281 -15.641 -10.047 1 91.69 51 ARG B CA 1
ATOM 4573 C C . ARG B 1 51 ? 18.688 -14.367 -9.469 1 91.69 51 ARG B C 1
ATOM 4575 O O . ARG B 1 51 ? 17.469 -14.172 -9.484 1 91.69 51 ARG B O 1
ATOM 4582 N N . GLY B 1 52 ? 19.469 -13.5 -8.859 1 86.88 52 GLY B N 1
ATOM 4583 C CA . GLY B 1 52 ? 19.031 -12.195 -8.398 1 86.88 52 GLY B CA 1
ATOM 4584 C C . GLY B 1 52 ? 18.672 -12.164 -6.926 1 86.88 52 GLY B C 1
ATOM 4585 O O . GLY B 1 52 ? 18.078 -11.203 -6.445 1 86.88 52 GLY B O 1
ATOM 4586 N N . LYS B 1 53 ? 19.016 -13.156 -6.148 1 89.81 53 LYS B N 1
ATOM 4587 C CA . LYS B 1 53 ? 18.688 -13.25 -4.727 1 89.81 53 LYS B CA 1
ATOM 4588 C C . LYS B 1 53 ? 19.25 -12.062 -3.953 1 89.81 53 LYS B C 1
ATOM 4590 O O . LYS B 1 53 ? 18.562 -11.445 -3.145 1 89.81 53 LYS B O 1
ATOM 4595 N N . THR B 1 54 ? 20.531 -11.789 -4.215 1 84.62 54 THR B N 1
ATOM 4596 C CA . THR B 1 54 ? 21.188 -10.703 -3.494 1 84.62 54 THR B CA 1
ATOM 4597 C C . THR B 1 54 ? 20.531 -9.367 -3.836 1 84.62 54 THR B C 1
ATOM 4599 O O . THR B 1 54 ? 20.406 -8.492 -2.971 1 84.62 54 THR B O 1
ATOM 4602 N N . TYR B 1 55 ? 20.172 -9.203 -5.062 1 85.19 55 TYR B N 1
ATOM 4603 C CA . TYR B 1 55 ? 19.422 -8.016 -5.477 1 85.19 55 TYR B CA 1
ATOM 4604 C C . TYR B 1 55 ? 18.125 -7.879 -4.68 1 85.19 55 TYR B C 1
ATOM 4606 O O . TYR B 1 55 ? 17.828 -6.809 -4.148 1 85.19 55 TYR B O 1
ATOM 4614 N N . ILE B 1 56 ? 17.422 -8.953 -4.598 1 91.25 56 ILE B N 1
ATOM 4615 C CA . ILE B 1 56 ? 16.156 -8.984 -3.871 1 91.25 56 ILE B CA 1
ATOM 4616 C C . ILE B 1 56 ? 16.391 -8.664 -2.398 1 91.25 56 ILE B C 1
ATOM 4618 O O . ILE B 1 56 ? 15.672 -7.867 -1.804 1 91.25 56 ILE B O 1
ATOM 4622 N N . SER B 1 57 ? 17.406 -9.266 -1.846 1 92.62 57 SER B N 1
ATOM 4623 C CA . SER B 1 57 ? 17.734 -9.086 -0.435 1 92.62 57 SER B CA 1
ATOM 4624 C C . SER B 1 57 ? 18.047 -7.629 -0.119 1 92.62 57 SER B C 1
ATOM 4626 O O . SER B 1 57 ? 17.547 -7.082 0.867 1 92.62 57 SER B O 1
ATOM 4628 N N . ARG B 1 58 ? 18.812 -7.023 -0.893 1 89.25 58 ARG B N 1
ATOM 4629 C CA . ARG B 1 58 ? 19.219 -5.641 -0.656 1 89.25 58 ARG B CA 1
ATOM 4630 C C . ARG B 1 58 ? 18.047 -4.688 -0.822 1 89.25 58 ARG B C 1
ATOM 4632 O O . ARG B 1 58 ? 17.828 -3.807 0.013 1 89.25 58 ARG B O 1
ATOM 4639 N N . LYS B 1 59 ? 17.297 -4.875 -1.879 1 91.19 59 LYS B N 1
ATOM 4640 C CA . LYS B 1 59 ? 16.141 -4.02 -2.135 1 91.19 59 LYS B CA 1
ATOM 4641 C C . LYS B 1 59 ? 15.109 -4.148 -1.021 1 91.19 59 LYS B C 1
ATOM 4643 O O . LYS B 1 59 ? 14.586 -3.146 -0.54 1 91.19 59 LYS B O 1
ATOM 4648 N N . LEU B 1 60 ? 14.906 -5.367 -0.719 1 93.94 60 LEU B N 1
ATOM 4649 C CA . LEU B 1 60 ? 13.914 -5.629 0.323 1 93.94 60 LEU B CA 1
ATOM 4650 C C . LEU B 1 60 ? 14.352 -5.016 1.65 1 93.94 60 LEU B C 1
ATOM 4652 O O . LEU B 1 60 ? 13.547 -4.402 2.352 1 93.94 60 LEU B O 1
ATOM 4656 N N . THR B 1 61 ? 15.594 -5.156 2.008 1 94.44 61 THR B N 1
ATOM 4657 C CA . THR B 1 61 ? 16.125 -4.633 3.262 1 94.44 61 THR B CA 1
ATOM 4658 C C . THR B 1 61 ? 16.031 -3.111 3.295 1 94.44 61 THR B C 1
ATOM 4660 O O . THR B 1 61 ? 15.633 -2.531 4.305 1 94.44 61 THR B O 1
ATOM 4663 N N . ARG B 1 62 ? 16.359 -2.5 2.229 1 92.56 62 ARG B N 1
ATOM 4664 C CA . ARG B 1 62 ? 16.266 -1.048 2.123 1 92.56 62 ARG B CA 1
ATOM 4665 C C . ARG B 1 62 ? 14.82 -0.582 2.34 1 92.56 62 ARG B C 1
ATOM 4667 O O . ARG B 1 62 ? 14.578 0.341 3.119 1 92.56 62 ARG B O 1
ATOM 4674 N N . TYR B 1 63 ? 13.898 -1.186 1.67 1 93.31 63 TYR B N 1
ATOM 4675 C CA . TYR B 1 63 ? 12.484 -0.812 1.753 1 93.31 63 TYR B CA 1
ATOM 4676 C C . TYR B 1 63 ? 11.961 -0.995 3.17 1 93.31 63 TYR B C 1
ATOM 4678 O O . TYR B 1 63 ? 11.359 -0.079 3.738 1 93.31 63 TYR B O 1
ATOM 4686 N N . LEU B 1 64 ? 12.234 -2.199 3.729 1 92.94 64 LEU B N 1
ATOM 4687 C CA . LEU B 1 64 ? 11.688 -2.506 5.047 1 92.94 64 LEU B CA 1
ATOM 4688 C C . LEU B 1 64 ? 12.281 -1.586 6.109 1 92.94 64 LEU B C 1
ATOM 4690 O O . LEU B 1 64 ? 11.57 -1.119 7 1 92.94 64 LEU B O 1
ATOM 4694 N N . ASN B 1 65 ? 13.555 -1.297 6.059 1 91.31 65 ASN B N 1
ATOM 4695 C CA . ASN B 1 65 ? 14.172 -0.348 6.984 1 91.31 65 ASN B CA 1
ATOM 4696 C C . ASN B 1 65 ? 13.57 1.048 6.828 1 91.31 65 ASN B C 1
ATOM 4698 O O . ASN B 1 65 ? 13.344 1.744 7.82 1 91.31 65 ASN B O 1
ATOM 4702 N N . TRP B 1 66 ? 13.375 1.375 5.629 1 89.12 66 TRP B N 1
ATOM 4703 C CA . TRP B 1 66 ? 12.852 2.707 5.34 1 89.12 66 TRP B CA 1
ATOM 4704 C C . TRP B 1 66 ? 11.461 2.889 5.941 1 89.12 66 TRP B C 1
ATOM 4706 O O . TRP B 1 66 ? 11.141 3.959 6.461 1 89.12 66 TRP B O 1
ATOM 4716 N N . ILE B 1 67 ? 10.648 1.865 5.922 1 83.75 67 ILE B N 1
ATOM 4717 C CA . ILE B 1 67 ? 9.281 2.014 6.414 1 83.75 67 ILE B CA 1
ATOM 4718 C C . ILE B 1 67 ? 9.242 1.769 7.918 1 83.75 67 ILE B C 1
ATOM 4720 O O . ILE B 1 67 ? 8.164 1.669 8.508 1 83.75 67 ILE B O 1
ATOM 4724 N N . GLY B 1 68 ? 10.383 1.539 8.516 1 81.56 68 GLY B N 1
ATOM 4725 C CA . GLY B 1 68 ? 10.461 1.515 9.969 1 81.56 68 GLY B CA 1
ATOM 4726 C C . GLY B 1 68 ? 10.484 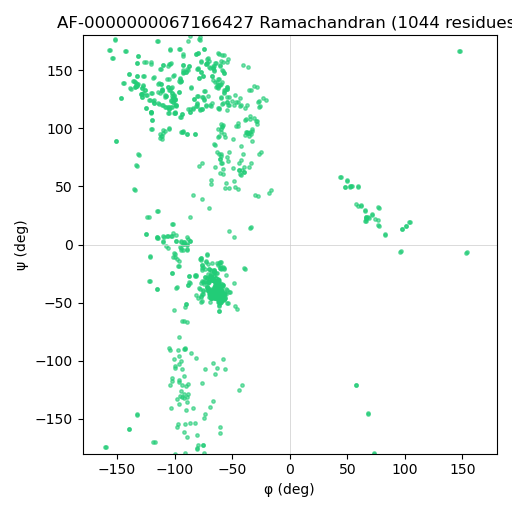0.11 10.539 1 81.56 68 GLY B C 1
ATOM 4727 O O . GLY B 1 68 ? 10.18 -0.09 11.719 1 81.56 68 GLY B O 1
ATOM 4728 N N . MET B 1 69 ? 10.742 -0.847 9.758 1 87.5 69 MET B N 1
ATOM 4729 C CA . MET B 1 69 ? 10.938 -2.219 10.219 1 87.5 69 MET B CA 1
ATOM 4730 C C . MET B 1 69 ? 12.422 -2.594 10.188 1 87.5 69 MET B C 1
ATOM 4732 O O . MET B 1 69 ? 12.945 -2.982 9.141 1 87.5 69 MET B O 1
ATOM 4736 N N . PRO B 1 70 ? 13 -2.506 11.367 1 91.25 70 PRO B N 1
ATOM 4737 C CA . PRO B 1 70 ? 14.422 -2.826 11.375 1 91.25 70 PRO B CA 1
ATOM 4738 C C . PRO B 1 70 ? 14.727 -4.184 10.75 1 91.25 70 PRO B C 1
ATOM 4740 O O . PRO B 1 70 ? 14.211 -5.211 11.203 1 91.25 70 PRO B O 1
ATOM 4743 N N . THR B 1 71 ? 15.516 -4.18 9.711 1 95.31 71 THR B N 1
ATOM 4744 C CA . THR B 1 71 ? 15.805 -5.359 8.906 1 95.31 71 THR B CA 1
ATOM 4745 C C . THR B 1 71 ? 17.297 -5.48 8.641 1 95.31 71 THR B C 1
ATOM 4747 O O . THR B 1 71 ? 17.969 -4.48 8.375 1 95.31 71 THR B O 1
ATOM 4750 N N . ARG B 1 72 ? 17.797 -6.688 8.773 1 96.62 72 ARG B N 1
ATOM 4751 C CA . ARG B 1 72 ? 19.203 -6.953 8.492 1 96.62 72 ARG B CA 1
ATOM 4752 C C . ARG B 1 72 ? 19.375 -8.188 7.613 1 96.62 72 ARG B C 1
ATOM 4754 O O . ARG B 1 72 ? 18.641 -9.164 7.77 1 96.62 72 ARG B O 1
ATOM 4761 N N . VAL B 1 73 ? 20.406 -8.102 6.723 1 96.25 73 VAL B N 1
ATOM 4762 C CA . VAL B 1 73 ? 20.703 -9.219 5.832 1 96.25 73 VAL B CA 1
ATOM 4763 C C . VAL B 1 73 ? 21.812 -10.078 6.438 1 96.25 73 VAL B C 1
ATOM 4765 O O . VAL B 1 73 ? 22.781 -9.562 6.988 1 96.25 73 VAL B O 1
ATOM 4768 N N . PHE B 1 74 ? 21.562 -11.312 6.453 1 97.12 74 PHE B N 1
ATOM 4769 C CA . PHE B 1 74 ? 22.578 -12.305 6.805 1 97.12 74 PHE B CA 1
ATOM 4770 C C . PHE B 1 74 ? 22.938 -13.156 5.594 1 97.12 74 PHE B C 1
ATOM 4772 O O . PHE B 1 74 ? 22.25 -14.133 5.281 1 97.12 74 PHE B O 1
ATOM 4779 N N . ASN B 1 75 ? 23.969 -12.75 4.938 1 94.75 75 ASN B N 1
ATOM 4780 C CA . ASN B 1 75 ? 24.422 -13.414 3.721 1 94.75 75 ASN B CA 1
ATOM 4781 C C . ASN B 1 75 ? 25.391 -14.555 4.039 1 94.75 75 ASN B C 1
ATOM 4783 O O . ASN B 1 75 ? 26.516 -14.32 4.457 1 94.75 75 ASN B O 1
ATOM 4787 N N . VAL B 1 76 ? 25.047 -15.75 3.738 1 93.81 76 VAL B N 1
ATOM 4788 C CA . VAL B 1 76 ? 25.812 -16.922 4.109 1 93.81 76 VAL B CA 1
ATOM 4789 C C . VAL B 1 76 ? 27.094 -16.984 3.283 1 93.81 76 VAL B C 1
ATOM 4791 O O . VAL B 1 76 ? 28.125 -17.516 3.74 1 93.81 76 VAL B O 1
ATOM 4794 N N . GLY B 1 77 ? 27.078 -16.438 2.064 1 89.62 77 GLY B N 1
ATOM 4795 C CA . GLY B 1 77 ? 28.297 -16.344 1.279 1 89.62 77 GLY B CA 1
ATOM 4796 C C . GLY B 1 77 ? 29.406 -15.57 1.981 1 89.62 77 GLY B C 1
ATOM 4797 O O . GLY B 1 77 ? 30.578 -15.914 1.86 1 89.62 77 GLY B O 1
ATOM 4798 N N . GLN B 1 78 ? 29.062 -14.609 2.689 1 89.75 78 GLN B N 1
ATOM 4799 C CA . GLN B 1 78 ? 30.031 -13.828 3.439 1 89.75 78 GLN B CA 1
ATOM 4800 C C . GLN B 1 78 ? 30.641 -14.641 4.582 1 89.75 78 GLN B C 1
ATOM 4802 O O . GLN B 1 78 ? 31.844 -14.555 4.848 1 89.75 78 GLN B O 1
ATOM 4807 N N . TYR B 1 79 ? 29.812 -15.391 5.246 1 93.19 79 TYR B N 1
ATOM 4808 C CA . TYR B 1 79 ? 30.297 -16.266 6.309 1 93.19 79 TYR B CA 1
ATOM 4809 C C . TYR B 1 79 ? 31.297 -17.281 5.762 1 93.19 79 TYR B C 1
ATOM 4811 O O . TYR B 1 79 ? 32.312 -17.578 6.395 1 93.19 79 TYR B O 1
ATOM 4819 N N . ARG B 1 80 ? 30.969 -17.797 4.605 1 90.56 80 ARG B N 1
ATOM 4820 C CA . ARG B 1 80 ? 31.859 -18.75 3.957 1 90.56 80 ARG B CA 1
ATOM 4821 C C . ARG B 1 80 ? 33.188 -18.125 3.623 1 90.56 80 ARG B C 1
ATOM 4823 O O . ARG B 1 80 ? 34.25 -18.719 3.844 1 90.56 80 ARG B O 1
ATOM 4830 N N . ARG B 1 81 ? 33.188 -16.922 3.061 1 87.31 81 ARG B N 1
ATOM 4831 C CA . ARG B 1 81 ? 34.406 -16.219 2.688 1 87.31 81 ARG B CA 1
ATOM 4832 C C . ARG B 1 81 ? 35.25 -15.938 3.91 1 87.31 81 ARG B C 1
ATOM 4834 O O . ARG B 1 81 ? 36.5 -15.953 3.824 1 87.31 81 ARG B O 1
ATOM 4841 N N . GLU B 1 82 ? 34.625 -15.742 4.965 1 88.31 82 GLU B N 1
ATOM 4842 C CA . GLU B 1 82 ? 35.375 -15.5 6.203 1 88.31 82 GLU B CA 1
ATOM 4843 C C . GLU B 1 82 ? 35.969 -16.797 6.754 1 88.31 82 GLU B C 1
ATOM 4845 O O . GLU B 1 82 ? 37.062 -16.797 7.332 1 88.31 82 GLU B O 1
ATOM 4850 N N . ALA B 1 83 ? 35.25 -17.812 6.484 1 87 83 ALA B N 1
ATOM 4851 C CA . ALA B 1 83 ? 35.688 -19.109 6.992 1 87 83 ALA B CA 1
ATOM 4852 C C . ALA B 1 83 ? 36.75 -19.719 6.098 1 87 83 ALA B C 1
ATOM 4854 O O . ALA B 1 83 ? 37.688 -20.344 6.59 1 87 83 ALA B O 1
ATOM 4855 N N . VAL B 1 84 ? 36.469 -19.594 4.793 1 83.88 84 VAL B N 1
ATOM 4856 C CA . VAL B 1 84 ? 37.406 -20.156 3.826 1 83.88 84 VAL B CA 1
ATOM 4857 C C . VAL B 1 84 ? 38.094 -19.016 3.07 1 83.88 84 VAL B C 1
ATOM 4859 O O . VAL B 1 84 ? 37.562 -18.5 2.094 1 83.88 84 VAL B O 1
ATOM 4862 N N . GLN B 1 85 ? 39.156 -18.594 3.467 1 73.94 85 GLN B N 1
ATOM 4863 C CA . GLN B 1 85 ? 39.844 -17.422 2.912 1 73.94 85 GLN B CA 1
ATOM 4864 C C . GLN B 1 85 ? 40.375 -17.719 1.508 1 73.94 85 GLN B C 1
ATOM 4866 O O . GLN B 1 85 ? 40.562 -16.781 0.715 1 73.94 85 GLN B O 1
ATOM 4871 N N . SER B 1 86 ? 40.531 -18.938 1.2 1 74 86 SER B N 1
ATOM 4872 C CA . SER B 1 86 ? 41.062 -19.188 -0.132 1 74 86 SER B CA 1
ATOM 4873 C C . SER B 1 86 ? 40.094 -20.031 -0.959 1 74 86 SER B C 1
ATOM 4875 O O . SER B 1 86 ? 39.906 -21.219 -0.682 1 74 86 SER B O 1
ATOM 4877 N N . TYR B 1 87 ? 39.344 -19.453 -1.791 1 75.94 87 TYR B N 1
ATOM 4878 C CA . TYR B 1 87 ? 38.469 -20.141 -2.736 1 75.94 87 TYR B CA 1
ATOM 4879 C C . TYR B 1 87 ? 39.25 -20.625 -3.945 1 75.94 87 TYR B C 1
ATOM 4881 O O . TYR B 1 87 ? 39.969 -19.859 -4.594 1 75.94 87 TYR B O 1
ATOM 4889 N N . LYS B 1 88 ? 39.219 -21.844 -4.152 1 76.38 88 LYS B N 1
ATOM 4890 C CA . LYS B 1 88 ? 39.969 -22.422 -5.258 1 76.38 88 LYS B CA 1
ATOM 4891 C C . LYS B 1 88 ? 39.156 -22.469 -6.531 1 76.38 88 LYS B C 1
ATOM 4893 O O . LYS B 1 88 ? 39.469 -21.828 -7.531 1 76.38 88 LYS B O 1
ATOM 4898 N N . ASN B 1 89 ? 38.156 -23.25 -6.52 1 83.19 89 ASN B N 1
ATOM 4899 C CA . ASN B 1 89 ? 37.281 -23.375 -7.684 1 83.19 89 ASN B CA 1
ATOM 4900 C C . ASN B 1 89 ? 35.938 -23.953 -7.301 1 83.19 89 ASN B C 1
ATOM 4902 O O . ASN B 1 89 ? 35.625 -24.109 -6.117 1 83.19 89 ASN B O 1
ATOM 4906 N N . TYR B 1 90 ? 35.188 -24.188 -8.305 1 88.44 90 TYR B N 1
ATOM 4907 C CA . TYR B 1 90 ? 33.781 -24.609 -8.164 1 88.44 90 TYR B CA 1
ATOM 4908 C C . TYR B 1 90 ? 33.688 -25.922 -7.402 1 88.44 90 TYR B C 1
ATOM 4910 O O . TYR B 1 90 ? 32.625 -26.281 -6.898 1 88.44 90 TYR B O 1
ATOM 4918 N N . GLU B 1 91 ? 34.719 -26.688 -7.199 1 89.31 91 GLU B N 1
ATOM 4919 C CA . GLU B 1 91 ? 34.719 -28.016 -6.57 1 89.31 91 GLU B CA 1
ATOM 4920 C C . GLU B 1 91 ? 34.312 -27.906 -5.102 1 89.31 91 GLU B C 1
ATOM 4922 O O . GLU B 1 91 ? 33.844 -28.891 -4.508 1 89.31 91 GLU B O 1
ATOM 4927 N N . PHE B 1 92 ? 34.5 -26.766 -4.578 1 90.44 92 PHE B N 1
ATOM 4928 C CA . PHE B 1 92 ? 34.094 -26.5 -3.201 1 90.44 92 PHE B CA 1
ATOM 4929 C C . PHE B 1 92 ? 32.594 -26.719 -3.035 1 90.44 92 PHE B C 1
ATOM 4931 O O . PHE B 1 92 ? 32.125 -27.016 -1.938 1 90.44 92 PHE B O 1
ATOM 4938 N N . PHE B 1 93 ? 31.875 -26.672 -4.121 1 91.88 93 PHE B N 1
ATOM 4939 C CA . PHE B 1 93 ? 30.422 -26.672 -4.027 1 91.88 93 PHE B CA 1
ATOM 4940 C C . PHE B 1 93 ? 29.844 -28 -4.512 1 91.88 93 PHE B C 1
ATOM 4942 O O . PHE B 1 93 ? 28.625 -28.172 -4.586 1 91.88 93 PHE B O 1
ATOM 4949 N N . ARG B 1 94 ? 30.688 -28.922 -4.793 1 90.94 94 ARG B N 1
ATOM 4950 C CA . ARG B 1 94 ? 30.234 -30.25 -5.199 1 90.94 94 ARG B CA 1
ATOM 4951 C C . ARG B 1 94 ? 29.547 -30.953 -4.047 1 90.94 94 ARG B C 1
ATOM 4953 O O . ARG B 1 94 ? 29.969 -30.844 -2.895 1 90.94 94 ARG B O 1
ATOM 4960 N N . HIS B 1 95 ? 28.516 -31.75 -4.355 1 88.81 95 HIS B N 1
ATOM 4961 C CA . HIS B 1 95 ? 27.719 -32.438 -3.342 1 88.81 95 HIS B CA 1
ATOM 4962 C C . HIS B 1 95 ? 28.484 -33.594 -2.742 1 88.81 95 HIS B C 1
ATOM 4964 O O . HIS B 1 95 ? 28.141 -34.094 -1.659 1 88.81 95 HIS B O 1
ATOM 4970 N N . ASP B 1 96 ? 29.484 -34.062 -3.479 1 90 96 ASP B N 1
ATOM 4971 C CA . ASP B 1 96 ? 30.234 -35.219 -2.99 1 90 96 ASP B CA 1
ATOM 4972 C C . ASP B 1 96 ? 31.484 -34.75 -2.217 1 90 96 ASP B C 1
ATOM 4974 O O . ASP B 1 96 ? 32.25 -35.594 -1.727 1 90 96 ASP B O 1
ATOM 4978 N N . ASN B 1 97 ? 31.734 -33.5 -2.15 1 92 97 ASN B N 1
ATOM 4979 C CA . ASN B 1 97 ? 32.812 -32.969 -1.324 1 92 97 ASN B CA 1
ATOM 4980 C C . ASN B 1 97 ? 32.375 -32.812 0.134 1 92 97 ASN B C 1
ATOM 4982 O O . ASN B 1 97 ? 31.891 -31.766 0.544 1 92 97 ASN B O 1
ATOM 4986 N N . GLU B 1 98 ? 32.656 -33.781 0.952 1 91.81 98 GLU B N 1
ATOM 4987 C CA . GLU B 1 98 ? 32.125 -33.875 2.314 1 91.81 98 GLU B CA 1
ATOM 4988 C C . GLU B 1 98 ? 32.688 -32.75 3.195 1 91.81 98 GLU B C 1
ATOM 4990 O O . GLU B 1 98 ? 31.953 -32.188 4.012 1 91.81 98 GLU B O 1
ATOM 4995 N N . GLU B 1 99 ? 33.938 -32.5 3.061 1 90.62 99 GLU B N 1
ATOM 4996 C CA . GLU B 1 99 ? 34.531 -31.438 3.863 1 90.62 99 GLU B CA 1
ATOM 4997 C C . GLU B 1 99 ? 33.906 -30.078 3.578 1 90.62 99 GLU B C 1
ATOM 4999 O O . GLU B 1 99 ? 33.594 -29.344 4.504 1 90.62 99 GLU B O 1
ATOM 5004 N N . ALA B 1 100 ? 33.844 -29.797 2.359 1 91.38 100 ALA B N 1
ATOM 5005 C CA . ALA B 1 100 ? 33.25 -28.531 1.962 1 91.38 100 ALA B CA 1
ATOM 5006 C C . ALA B 1 100 ? 31.781 -28.438 2.414 1 91.38 100 ALA B C 1
ATOM 5008 O O . ALA B 1 100 ? 31.312 -27.359 2.797 1 91.38 100 ALA B O 1
ATOM 5009 N N . MET B 1 101 ? 31.062 -29.531 2.391 1 90.94 101 MET B N 1
ATOM 5010 C CA . MET B 1 101 ? 29.672 -29.578 2.824 1 90.94 101 MET B CA 1
ATOM 5011 C C . MET B 1 101 ? 29.547 -29.25 4.305 1 90.94 101 MET B C 1
ATOM 5013 O O . MET B 1 101 ? 28.609 -28.547 4.715 1 90.94 101 MET B O 1
ATOM 5017 N N . GLN B 1 102 ? 30.469 -29.734 5.027 1 92.06 102 GLN B N 1
ATOM 5018 C CA . GLN B 1 102 ? 30.469 -29.469 6.461 1 92.06 102 GLN B CA 1
ATOM 5019 C C . GLN B 1 102 ? 30.75 -27.984 6.738 1 92.06 102 GLN B C 1
ATOM 5021 O O . GLN B 1 102 ? 30.125 -27.391 7.621 1 92.06 102 GLN B O 1
ATOM 5026 N N . ILE B 1 103 ? 31.656 -27.484 6.004 1 92.5 103 ILE B N 1
ATOM 5027 C CA . ILE B 1 103 ? 31.984 -26.078 6.172 1 92.5 103 ILE B CA 1
ATOM 5028 C C . ILE B 1 103 ? 30.766 -25.219 5.824 1 92.5 103 ILE B C 1
ATOM 5030 O O . ILE B 1 103 ? 30.422 -24.297 6.559 1 92.5 103 ILE B O 1
ATOM 5034 N N . ARG B 1 104 ? 30.094 -25.5 4.781 1 91.62 104 ARG B N 1
ATOM 5035 C CA . ARG B 1 104 ? 28.906 -24.766 4.363 1 91.62 104 ARG B CA 1
ATOM 5036 C C . ARG B 1 104 ? 27.812 -24.859 5.41 1 91.62 104 ARG B C 1
ATOM 5038 O O . ARG B 1 104 ? 27.125 -23.875 5.699 1 91.62 104 ARG B O 1
ATOM 5045 N N . ARG B 1 105 ? 27.656 -26 5.914 1 92.06 105 ARG B N 1
ATOM 5046 C CA . ARG B 1 105 ? 26.656 -26.203 6.961 1 92.06 105 ARG B CA 1
ATOM 5047 C C . ARG B 1 105 ? 26.969 -25.359 8.195 1 92.06 105 ARG B C 1
ATOM 5049 O O . ARG B 1 105 ? 26.078 -24.75 8.781 1 92.06 105 ARG B O 1
ATOM 5056 N N . GLN B 1 106 ? 28.203 -25.375 8.57 1 93.69 106 GLN B N 1
ATOM 5057 C CA . GLN B 1 106 ? 28.625 -24.609 9.742 1 93.69 106 GLN B CA 1
ATOM 5058 C C . GLN B 1 106 ? 28.422 -23.109 9.523 1 93.69 106 GLN B C 1
ATOM 5060 O O . GLN B 1 106 ? 28.062 -22.391 10.453 1 93.69 106 GLN B O 1
ATOM 5065 N N . CYS B 1 107 ? 28.688 -22.672 8.367 1 95.06 107 CYS B N 1
ATOM 5066 C CA . CYS B 1 107 ? 28.484 -21.266 8.047 1 95.06 107 CYS B CA 1
ATOM 5067 C C . CYS B 1 107 ? 27.016 -20.891 8.156 1 95.06 107 CYS B C 1
ATOM 5069 O O . CYS B 1 107 ? 26.672 -19.828 8.688 1 95.06 107 CYS B O 1
ATOM 5071 N N . ALA B 1 108 ? 26.156 -21.766 7.668 1 95.56 108 ALA B N 1
ATOM 5072 C CA . ALA B 1 108 ? 24.703 -21.531 7.75 1 95.56 108 ALA B CA 1
ATOM 5073 C C . ALA B 1 108 ? 24.25 -21.5 9.203 1 95.56 108 ALA B C 1
ATOM 5075 O O . ALA B 1 108 ? 23.453 -20.625 9.586 1 95.56 108 ALA B O 1
ATOM 5076 N N . LEU B 1 109 ? 24.797 -22.391 9.977 1 95.69 109 LEU B N 1
ATOM 5077 C CA . LEU B 1 109 ? 24.438 -22.453 11.383 1 95.69 109 LEU B CA 1
ATOM 5078 C C . LEU B 1 109 ? 24.922 -21.219 12.125 1 95.69 109 LEU B C 1
ATOM 5080 O O . LEU B 1 109 ? 24.219 -20.672 12.984 1 95.69 109 LEU B O 1
ATOM 5084 N N . ALA B 1 110 ? 26.094 -20.797 11.781 1 96.75 110 ALA B N 1
ATOM 5085 C CA . ALA B 1 110 ? 26.641 -19.578 12.391 1 96.75 110 ALA B CA 1
ATOM 5086 C C . ALA B 1 110 ? 25.781 -18.375 12.047 1 96.75 110 ALA B C 1
ATOM 5088 O O . ALA B 1 110 ? 25.516 -17.516 12.906 1 96.75 110 ALA B O 1
ATOM 5089 N N . ALA B 1 111 ? 25.375 -18.312 10.836 1 97.44 111 ALA B N 1
ATOM 5090 C CA . ALA B 1 111 ? 24.5 -17.219 10.406 1 97.44 111 ALA B CA 1
ATOM 5091 C C . ALA B 1 111 ? 23.172 -17.25 11.164 1 97.44 111 ALA B C 1
ATOM 5093 O O . ALA B 1 111 ? 22.672 -16.203 11.562 1 97.44 111 ALA B O 1
ATOM 5094 N N . LEU B 1 112 ? 22.625 -18.422 11.344 1 97.56 112 LEU B N 1
ATOM 5095 C CA . LEU B 1 112 ? 21.359 -18.562 12.062 1 97.56 112 LEU B CA 1
ATOM 5096 C C . LEU B 1 112 ? 21.5 -18.109 13.508 1 97.56 112 LEU B C 1
ATOM 5098 O O . LEU B 1 112 ? 20.578 -17.5 14.07 1 97.56 112 LEU B O 1
ATOM 5102 N N . GLN B 1 113 ? 22.625 -18.391 14.055 1 96.94 113 GLN B N 1
ATOM 5103 C CA . GLN B 1 113 ? 22.859 -17.922 15.414 1 96.94 113 GLN B CA 1
ATOM 5104 C C . GLN B 1 113 ? 22.906 -16.406 15.492 1 96.94 113 GLN B C 1
ATOM 5106 O O . GLN B 1 113 ? 22.391 -15.812 16.438 1 96.94 113 GLN B O 1
ATOM 5111 N N . ASP B 1 114 ? 23.516 -15.859 14.547 1 97.44 114 ASP B N 1
ATOM 5112 C CA . ASP B 1 114 ? 23.531 -14.398 14.484 1 97.44 114 ASP B CA 1
ATOM 5113 C C . ASP B 1 114 ? 22.125 -13.836 14.281 1 97.44 114 ASP B C 1
ATOM 5115 O O . ASP B 1 114 ? 21.797 -12.773 14.805 1 97.44 114 ASP B O 1
ATOM 5119 N N . VAL B 1 115 ? 21.359 -14.562 13.5 1 97.69 115 VAL B N 1
ATOM 5120 C CA . VAL B 1 115 ? 19.969 -14.18 13.312 1 97.69 115 VAL B CA 1
ATOM 5121 C C . VAL B 1 115 ? 19.25 -14.18 14.664 1 97.69 115 VAL B C 1
ATOM 5123 O O . VAL B 1 115 ? 18.516 -13.234 14.984 1 97.69 115 VAL B O 1
ATOM 5126 N N . ARG B 1 116 ? 19.469 -15.195 15.391 1 96.69 116 ARG B N 1
ATOM 5127 C CA . ARG B 1 116 ? 18.844 -15.289 16.703 1 96.69 116 ARG B CA 1
ATOM 5128 C C . ARG B 1 116 ? 19.25 -14.117 17.594 1 96.69 116 ARG B C 1
ATOM 5130 O O . ARG B 1 116 ? 18.406 -13.523 18.266 1 96.69 116 ARG B O 1
ATOM 5137 N N . THR B 1 117 ? 20.484 -13.797 17.578 1 96.62 117 THR B N 1
ATOM 5138 C CA . THR B 1 117 ? 20.969 -12.672 18.375 1 96.62 117 THR B CA 1
ATOM 5139 C C . THR B 1 117 ? 20.312 -11.367 17.938 1 96.62 117 THR B C 1
ATOM 5141 O O . THR B 1 117 ? 19.875 -10.578 18.766 1 96.62 117 THR B O 1
ATOM 5144 N N . TYR B 1 118 ? 20.188 -11.211 16.703 1 96.44 118 TYR B N 1
ATOM 5145 C CA . TYR B 1 118 ? 19.641 -9.984 16.141 1 96.44 118 TYR B CA 1
ATOM 5146 C C . TYR B 1 118 ? 18.156 -9.852 16.469 1 96.44 118 TYR B C 1
ATOM 5148 O O . TYR B 1 118 ? 17.703 -8.789 16.891 1 96.44 118 TYR B O 1
ATOM 5156 N N . LEU B 1 119 ? 17.375 -10.914 16.297 1 94 119 LEU B N 1
ATOM 5157 C CA . LEU B 1 119 ? 15.922 -10.867 16.422 1 94 119 LEU B CA 1
ATOM 5158 C C . LEU B 1 119 ? 15.516 -10.953 17.891 1 94 119 LEU B C 1
ATOM 5160 O O . LEU B 1 119 ? 14.469 -10.43 18.281 1 94 119 LEU B O 1
ATOM 5164 N N . SER B 1 120 ? 16.312 -11.547 18.703 1 88.62 120 SER B N 1
ATOM 5165 C CA . SER B 1 120 ? 15.898 -11.773 20.094 1 88.62 120 SER B CA 1
ATOM 5166 C C . SER B 1 120 ? 16.547 -10.766 21.031 1 88.62 120 SER B C 1
ATOM 5168 O O . SER B 1 120 ? 15.992 -10.453 22.094 1 88.62 120 SER B O 1
ATOM 5170 N N . SER B 1 121 ? 17.703 -10.188 20.656 1 85.44 121 SER B N 1
ATOM 5171 C CA . SER B 1 121 ? 18.438 -9.391 21.625 1 85.44 121 SER B CA 1
ATOM 5172 C C . SER B 1 121 ? 18.625 -7.961 21.141 1 85.44 121 SER B C 1
ATOM 5174 O O . SER B 1 121 ? 18.766 -7.035 21.938 1 85.44 121 SER B O 1
ATOM 5176 N N . GLU B 1 122 ? 18.734 -7.707 19.844 1 84.44 122 GLU B N 1
ATOM 5177 C CA . GLU B 1 122 ? 19.094 -6.398 19.297 1 84.44 122 GLU B CA 1
ATOM 5178 C C . GLU B 1 122 ? 17.859 -5.668 18.766 1 84.44 122 GLU B C 1
ATOM 5180 O O . GLU B 1 122 ? 17.984 -4.758 17.938 1 84.44 122 GLU B O 1
ATOM 5185 N N . GLU B 1 123 ? 16.672 -5.996 19.094 1 81.75 123 GLU B N 1
ATOM 5186 C CA . GLU B 1 123 ? 15.43 -5.324 18.719 1 81.75 123 GLU B CA 1
ATOM 5187 C C . GLU B 1 123 ? 15.18 -5.426 17.219 1 81.75 123 GLU B C 1
ATOM 5189 O O . GLU B 1 123 ? 14.594 -4.523 16.609 1 81.75 123 GLU B O 1
ATOM 5194 N N . GLY B 1 124 ? 15.82 -6.391 16.562 1 89.81 124 GLY B N 1
ATOM 5195 C CA . GLY B 1 124 ? 15.492 -6.652 15.164 1 89.81 124 GLY B CA 1
ATOM 5196 C C . GLY B 1 124 ? 14.086 -7.18 14.969 1 89.81 124 GLY B C 1
ATOM 5197 O O . GLY B 1 124 ? 13.531 -7.828 15.859 1 89.81 124 GLY B O 1
ATOM 5198 N N . GLN B 1 125 ? 13.547 -6.828 13.773 1 91.44 125 GLN B N 1
ATOM 5199 C CA . GLN B 1 125 ? 12.195 -7.297 13.5 1 91.44 125 GLN B CA 1
ATOM 5200 C C . GLN B 1 125 ? 12.188 -8.273 12.328 1 91.44 125 GLN B C 1
ATOM 5202 O O . GLN B 1 125 ? 11.398 -9.227 12.312 1 91.44 125 GLN B O 1
ATOM 5207 N N . VAL B 1 126 ? 12.992 -8.016 11.344 1 96.25 126 VAL B N 1
ATOM 5208 C CA . VAL B 1 126 ? 13.039 -8.867 10.156 1 96.25 126 VAL B CA 1
ATOM 5209 C C . VAL B 1 126 ? 14.484 -9.266 9.867 1 96.25 126 VAL B C 1
ATOM 5211 O O . VAL B 1 126 ? 15.383 -8.422 9.914 1 96.25 126 VAL B O 1
ATOM 5214 N N . ALA B 1 127 ? 14.742 -10.5 9.688 1 97.94 127 ALA B N 1
ATOM 5215 C CA . ALA B 1 127 ? 16.047 -11.008 9.258 1 97.94 127 ALA B CA 1
ATOM 5216 C C . ALA B 1 127 ? 15.945 -11.648 7.871 1 97.94 127 ALA B C 1
ATOM 5218 O O . ALA B 1 127 ? 15.156 -12.562 7.656 1 97.94 127 ALA B O 1
ATOM 5219 N N . VAL B 1 128 ? 16.734 -11.117 6.945 1 97.88 128 VAL B N 1
ATOM 5220 C CA . VAL B 1 128 ? 16.797 -11.695 5.609 1 97.88 128 VAL B CA 1
ATOM 5221 C C . VAL B 1 128 ? 17.953 -12.688 5.527 1 97.88 128 VAL B C 1
ATOM 5223 O O . VAL B 1 128 ? 19.125 -12.305 5.688 1 97.88 128 VAL B O 1
ATOM 5226 N N . PHE B 1 129 ? 17.625 -13.922 5.395 1 98 129 PHE B N 1
ATOM 5227 C CA . PHE B 1 129 ? 18.609 -14.984 5.297 1 98 129 PHE B CA 1
ATOM 5228 C C . PHE B 1 129 ? 18.953 -15.281 3.838 1 98 129 PHE B C 1
ATOM 5230 O O . PHE B 1 129 ? 18.234 -16.047 3.176 1 98 129 PHE B O 1
ATOM 5237 N N . ASP B 1 130 ? 20.031 -14.695 3.367 1 96.12 130 ASP B N 1
ATOM 5238 C CA . ASP B 1 130 ? 20.406 -14.719 1.956 1 96.12 130 ASP B CA 1
ATOM 5239 C C . ASP B 1 130 ? 21.375 -15.875 1.667 1 96.12 130 ASP B C 1
ATOM 5241 O O . ASP B 1 130 ? 22.578 -15.758 1.896 1 96.12 130 ASP B O 1
ATOM 5245 N N . ALA B 1 131 ? 20.859 -16.938 1.212 1 95.56 131 ALA B N 1
ATOM 5246 C CA . ALA B 1 131 ? 21.578 -18.141 0.795 1 95.56 131 ALA B CA 1
ATOM 5247 C C . ALA B 1 131 ? 20.797 -18.891 -0.285 1 95.56 131 ALA B C 1
ATOM 5249 O O . ALA B 1 131 ? 19.719 -18.453 -0.697 1 95.56 131 ALA B O 1
ATOM 5250 N N . THR B 1 132 ? 21.328 -19.953 -0.825 1 94.81 132 THR B N 1
ATOM 5251 C CA . THR B 1 132 ? 20.656 -20.719 -1.877 1 94.81 132 THR B CA 1
ATOM 5252 C C . THR B 1 132 ? 19.516 -21.562 -1.299 1 94.81 132 THR B C 1
ATOM 5254 O O . THR B 1 132 ? 18.438 -21.625 -1.881 1 94.81 132 THR B O 1
ATOM 5257 N N . ASN B 1 133 ? 19.734 -22.141 -0.12 1 95.75 133 ASN B N 1
ATOM 5258 C CA . ASN B 1 133 ? 18.75 -22.984 0.552 1 95.75 133 ASN B CA 1
ATOM 5259 C C . ASN B 1 133 ? 18.078 -23.938 -0.421 1 95.75 133 ASN B C 1
ATOM 5261 O O . ASN B 1 133 ? 16.844 -24.016 -0.486 1 95.75 133 ASN B O 1
ATOM 5265 N N . THR B 1 134 ? 18.859 -24.766 -1.08 1 92.69 134 THR B N 1
ATOM 5266 C CA . THR B 1 134 ? 18.484 -25.484 -2.291 1 92.69 134 THR B CA 1
ATOM 5267 C C . THR B 1 134 ? 17.688 -26.75 -1.95 1 92.69 134 THR B C 1
ATOM 5269 O O . THR B 1 134 ? 16.891 -27.219 -2.76 1 92.69 134 THR B O 1
ATOM 5272 N N . THR B 1 135 ? 17.875 -27.328 -0.779 1 94.38 135 THR B N 1
ATOM 5273 C CA . THR B 1 135 ? 17.25 -28.609 -0.486 1 94.38 135 THR B CA 1
ATOM 5274 C C . THR B 1 135 ? 16.141 -28.453 0.545 1 94.38 135 THR B C 1
ATOM 5276 O O . THR B 1 135 ? 16.141 -27.5 1.328 1 94.38 135 THR B O 1
ATOM 5279 N N . ARG B 1 136 ? 15.203 -29.391 0.491 1 95.88 136 ARG B N 1
ATOM 5280 C CA . ARG B 1 136 ? 14.109 -29.406 1.461 1 95.88 136 ARG B CA 1
ATOM 5281 C C . ARG B 1 136 ? 14.641 -29.625 2.873 1 95.88 136 ARG B C 1
ATOM 5283 O O . ARG B 1 136 ? 14.102 -29.078 3.838 1 95.88 136 ARG B O 1
ATOM 5290 N N . GLU B 1 137 ? 15.664 -30.469 2.91 1 93.81 137 GLU B N 1
ATOM 5291 C CA . GLU B 1 137 ? 16.281 -30.734 4.207 1 93.81 137 GLU B CA 1
ATOM 5292 C C . GLU B 1 137 ? 16.828 -29.453 4.84 1 93.81 137 GLU B C 1
ATOM 5294 O O . GLU B 1 137 ? 16.625 -29.219 6.031 1 93.81 137 GLU B O 1
ATOM 5299 N N . ARG B 1 138 ? 17.5 -28.703 4.055 1 94.31 138 ARG B N 1
ATOM 5300 C CA . ARG B 1 138 ? 18.047 -27.422 4.52 1 94.31 138 ARG B CA 1
ATOM 5301 C C . ARG B 1 138 ? 16.938 -26.484 4.98 1 94.31 138 ARG B C 1
ATOM 5303 O O . ARG B 1 138 ? 17.047 -25.844 6.027 1 94.31 138 ARG B O 1
ATOM 5310 N N . ARG B 1 139 ? 15.867 -26.375 4.301 1 97.19 139 ARG B N 1
ATOM 5311 C CA . ARG B 1 139 ? 14.758 -25.5 4.629 1 97.19 139 ARG B CA 1
ATOM 5312 C C . ARG B 1 139 ? 14.008 -26 5.859 1 97.19 139 ARG B C 1
ATOM 5314 O O . ARG B 1 139 ? 13.5 -25.188 6.648 1 97.19 139 ARG B O 1
ATOM 5321 N N . ALA B 1 140 ? 13.992 -27.312 5.996 1 96.38 140 ALA B N 1
ATOM 5322 C CA . ALA B 1 140 ? 13.383 -27.875 7.195 1 96.38 140 ALA B CA 1
ATOM 5323 C C . ALA B 1 140 ? 14.172 -27.5 8.445 1 96.38 140 ALA B C 1
ATOM 5325 O O . ALA B 1 140 ? 13.586 -27.234 9.5 1 96.38 140 ALA B O 1
ATOM 5326 N N . LEU B 1 141 ? 15.461 -27.531 8.266 1 95.75 141 LEU B N 1
ATOM 5327 C CA . LEU B 1 141 ? 16.328 -27.109 9.375 1 95.75 141 LEU B CA 1
ATOM 5328 C C . LEU B 1 141 ? 16.047 -25.672 9.766 1 95.75 141 LEU B C 1
ATOM 5330 O O . LEU B 1 141 ? 15.945 -25.344 10.953 1 95.75 141 LEU B O 1
ATOM 5334 N N . ILE B 1 142 ? 15.906 -24.828 8.844 1 97.31 142 ILE B N 1
ATOM 5335 C CA . ILE B 1 142 ? 15.633 -23.406 9.078 1 97.31 142 ILE B CA 1
ATOM 5336 C C . ILE B 1 142 ? 14.258 -23.25 9.719 1 97.31 142 ILE B C 1
ATOM 5338 O O . ILE B 1 142 ? 14.086 -22.469 10.648 1 97.31 142 ILE B O 1
ATOM 5342 N N . MET B 1 143 ? 13.305 -24 9.219 1 97.38 143 MET B N 1
ATOM 5343 C CA . MET B 1 143 ? 11.945 -23.969 9.758 1 97.38 143 MET B CA 1
ATOM 5344 C C . MET B 1 143 ? 11.93 -24.391 11.227 1 97.38 143 MET B C 1
ATOM 5346 O O . MET B 1 143 ? 11.227 -23.797 12.039 1 97.38 143 MET B O 1
ATOM 5350 N N . GLN B 1 144 ? 12.672 -25.438 11.484 1 96.62 144 GLN B N 1
ATOM 5351 C CA . GLN B 1 144 ? 12.773 -25.906 12.867 1 96.62 144 GLN B CA 1
ATOM 5352 C C . GLN B 1 144 ? 13.391 -24.828 13.766 1 96.62 144 GLN B C 1
ATOM 5354 O O . GLN B 1 144 ? 12.898 -24.578 14.867 1 96.62 144 GLN B O 1
ATOM 5359 N N . PHE B 1 145 ? 14.406 -24.234 13.312 1 97.31 145 PHE B N 1
ATOM 5360 C CA . PHE B 1 145 ? 15.039 -23.141 14.039 1 97.31 145 PHE B CA 1
ATOM 5361 C C . PHE B 1 145 ? 14.047 -22.016 14.312 1 97.31 145 PHE B C 1
ATOM 5363 O O . PHE B 1 145 ? 13.961 -21.516 15.438 1 97.31 145 PHE B O 1
ATOM 5370 N N . ALA B 1 146 ? 13.289 -21.594 13.328 1 96.69 146 ALA B N 1
ATOM 5371 C CA . ALA B 1 146 ? 12.312 -20.531 13.461 1 96.69 146 ALA B CA 1
ATOM 5372 C C . ALA B 1 146 ? 11.227 -20.906 14.469 1 96.69 146 ALA B C 1
ATOM 5374 O O . ALA B 1 146 ? 10.836 -20.078 15.297 1 96.69 146 ALA B O 1
ATOM 5375 N N . ARG B 1 147 ? 10.781 -22.125 14.391 1 95 147 ARG B N 1
ATOM 5376 C CA . ARG B 1 147 ? 9.742 -22.594 15.289 1 95 147 ARG B CA 1
ATOM 5377 C C . ARG B 1 147 ? 10.211 -22.578 16.734 1 95 147 ARG B C 1
ATOM 5379 O O . ARG B 1 147 ? 9.484 -22.141 17.625 1 95 147 ARG B O 1
ATOM 5386 N N . GLU B 1 148 ? 11.391 -22.984 16.906 1 95.12 148 GLU B N 1
ATOM 5387 C CA . GLU B 1 148 ? 11.969 -23.047 18.25 1 95.12 148 GLU B CA 1
ATOM 5388 C C . GLU B 1 148 ? 12.117 -21.656 18.844 1 95.12 148 GLU B C 1
ATOM 5390 O O . GLU B 1 148 ? 12.078 -21.5 20.078 1 95.12 148 GLU B O 1
ATOM 5395 N N . ASN B 1 149 ? 12.258 -20.719 18.047 1 94.62 149 ASN B N 1
ATOM 5396 C CA . ASN B 1 149 ? 12.492 -19.359 18.547 1 94.62 149 ASN B CA 1
ATOM 5397 C C . ASN B 1 149 ? 11.258 -18.484 18.359 1 94.62 149 ASN B C 1
ATOM 5399 O O . ASN B 1 149 ? 11.281 -17.297 18.703 1 94.62 149 ASN B O 1
ATOM 5403 N N . GLY B 1 150 ? 10.195 -19 17.781 1 91.94 150 GLY B N 1
ATOM 5404 C CA . GLY B 1 150 ? 8.938 -18.281 17.625 1 91.94 150 GLY B CA 1
ATOM 5405 C C . GLY B 1 150 ? 8.977 -17.25 16.516 1 91.94 150 GLY B C 1
ATOM 5406 O O . GLY B 1 150 ? 8.406 -16.172 16.641 1 91.94 150 GLY B O 1
ATOM 5407 N N . TYR B 1 151 ? 9.734 -17.516 15.484 1 94.5 151 TYR B N 1
ATOM 5408 C CA . TYR B 1 151 ? 9.812 -16.609 14.344 1 94.5 151 TYR B CA 1
ATOM 5409 C C . TYR B 1 151 ? 8.859 -17.031 13.234 1 94.5 151 TYR B C 1
ATOM 5411 O O . TYR B 1 151 ? 8.656 -18.234 13.008 1 94.5 151 TYR B O 1
ATOM 5419 N N . LYS B 1 152 ? 8.242 -16.078 12.547 1 94 152 LYS B N 1
ATOM 5420 C CA . LYS B 1 152 ? 7.543 -16.359 11.297 1 94 152 LYS B CA 1
ATOM 5421 C C . LYS B 1 152 ? 8.516 -16.469 10.133 1 94 152 LYS B C 1
ATOM 5423 O O . LYS B 1 152 ? 9.609 -15.898 10.172 1 94 152 LYS B O 1
ATOM 5428 N N . VAL B 1 153 ? 8.062 -17.281 9.148 1 96.56 153 VAL B N 1
ATOM 5429 C CA . VAL B 1 153 ? 8.984 -17.5 8.039 1 96.56 153 VAL B CA 1
ATOM 5430 C C . VAL B 1 153 ? 8.273 -17.219 6.719 1 96.56 153 VAL B C 1
ATOM 5432 O O . VAL B 1 153 ? 7.117 -17.594 6.535 1 96.56 153 VAL B O 1
ATOM 5435 N N . LEU B 1 154 ? 8.945 -16.5 5.84 1 97.5 154 LEU B N 1
ATOM 5436 C CA . LEU B 1 154 ? 8.562 -16.328 4.445 1 97.5 154 LEU B CA 1
ATOM 5437 C C . LEU B 1 154 ? 9.695 -16.734 3.512 1 97.5 154 LEU B C 1
ATOM 5439 O O . LEU B 1 154 ? 10.781 -16.141 3.566 1 97.5 154 LEU B O 1
ATOM 5443 N N . PHE B 1 155 ? 9.438 -17.734 2.711 1 98.25 155 PHE B N 1
ATOM 5444 C CA . PHE B 1 155 ? 10.422 -18.109 1.701 1 98.25 155 PHE B CA 1
ATOM 5445 C C . PHE B 1 155 ? 10.242 -17.281 0.436 1 98.25 155 PHE B C 1
ATOM 5447 O O . PHE B 1 155 ? 9.117 -17.031 0.007 1 98.25 155 PHE B O 1
ATOM 5454 N N . VAL B 1 156 ? 11.328 -16.781 -0.113 1 97.69 156 VAL B N 1
ATOM 5455 C CA . VAL B 1 156 ? 11.336 -16.078 -1.389 1 97.69 156 VAL B CA 1
ATOM 5456 C C . VAL B 1 156 ? 12.227 -16.812 -2.385 1 97.69 156 VAL B C 1
ATOM 5458 O O . VAL B 1 156 ? 13.461 -16.734 -2.291 1 97.69 156 VAL B O 1
ATOM 5461 N N . GLU B 1 157 ? 11.625 -17.469 -3.344 1 97.88 157 GLU B N 1
ATOM 5462 C CA . GLU B 1 157 ? 12.398 -18.219 -4.332 1 97.88 157 GLU B CA 1
ATOM 5463 C C . GLU B 1 157 ? 12.508 -17.438 -5.645 1 97.88 157 GLU B C 1
ATOM 5465 O O . GLU B 1 157 ? 11.492 -17.047 -6.227 1 97.88 157 GLU B O 1
ATOM 5470 N N . SER B 1 158 ? 13.688 -17.203 -6.027 1 95.19 158 SER B N 1
ATOM 5471 C CA . SER B 1 158 ? 13.961 -16.531 -7.301 1 95.19 158 SER B CA 1
ATOM 5472 C C . SER B 1 158 ? 14.32 -17.547 -8.383 1 95.19 158 SER B C 1
ATOM 5474 O O . SER B 1 158 ? 15.312 -18.281 -8.258 1 95.19 158 SER B O 1
ATOM 5476 N N . ILE B 1 159 ? 13.539 -17.609 -9.461 1 95.12 159 ILE B N 1
ATOM 5477 C CA . ILE B 1 159 ? 13.727 -18.578 -10.539 1 95.12 159 ILE B CA 1
ATOM 5478 C C . ILE B 1 159 ? 13.93 -17.828 -11.859 1 95.12 159 ILE B C 1
ATOM 5480 O O . ILE B 1 159 ? 13.141 -16.953 -12.211 1 95.12 159 ILE B O 1
ATOM 5484 N N . CYS B 1 160 ? 15 -18.109 -12.516 1 92.06 160 CYS B N 1
ATOM 5485 C CA . CYS B 1 160 ? 15.289 -17.578 -13.836 1 92.06 160 CYS B CA 1
ATOM 5486 C C . CYS B 1 160 ? 16.062 -18.578 -14.68 1 92.06 160 CYS B C 1
ATOM 5488 O O . CYS B 1 160 ? 17.109 -19.078 -14.258 1 92.06 160 CYS B O 1
ATOM 5490 N N . ASP B 1 161 ? 15.555 -18.875 -15.867 1 89.31 161 ASP B N 1
ATOM 5491 C CA . ASP B 1 161 ? 16.219 -19.859 -16.719 1 89.31 161 ASP B CA 1
ATOM 5492 C C . ASP B 1 161 ? 16.75 -19.188 -18 1 89.31 161 ASP B C 1
ATOM 5494 O O . ASP B 1 161 ? 17.297 -19.859 -18.875 1 89.31 161 ASP B O 1
ATOM 5498 N N . ASP B 1 162 ? 16.641 -17.938 -18.062 1 89.5 162 ASP B N 1
ATOM 5499 C CA . ASP B 1 162 ? 17.172 -17.219 -19.219 1 89.5 162 ASP B CA 1
ATOM 5500 C C . ASP B 1 162 ? 18.688 -17.094 -19.141 1 89.5 162 ASP B C 1
ATOM 5502 O O . ASP B 1 162 ? 19.219 -16.406 -18.281 1 89.5 162 ASP B O 1
ATOM 5506 N N . PRO B 1 163 ? 19.375 -17.703 -20.094 1 89.44 163 PRO B N 1
ATOM 5507 C CA . PRO B 1 163 ? 20.828 -17.703 -20.047 1 89.44 163 PRO B CA 1
ATOM 5508 C C . PRO B 1 163 ? 21.438 -16.297 -20.156 1 89.44 163 PRO B C 1
ATOM 5510 O O . PRO B 1 163 ? 22.469 -16.016 -19.547 1 89.44 163 PRO B O 1
ATOM 5513 N N . ALA B 1 164 ? 20.781 -15.484 -20.875 1 87.19 164 ALA B N 1
ATOM 5514 C CA . ALA B 1 164 ? 21.297 -14.133 -21.047 1 87.19 164 ALA B CA 1
ATOM 5515 C C . ALA B 1 164 ? 21.266 -13.367 -19.734 1 87.19 164 ALA B C 1
ATOM 5517 O O . ALA B 1 164 ? 22.219 -12.656 -19.391 1 87.19 164 ALA B O 1
ATOM 5518 N N . ILE B 1 165 ? 20.219 -13.508 -18.984 1 84.75 165 ILE B N 1
ATOM 5519 C CA . ILE B 1 165 ? 20.094 -12.836 -17.703 1 84.75 165 ILE B CA 1
ATOM 5520 C C . ILE B 1 165 ? 21.078 -13.414 -16.703 1 84.75 165 ILE B C 1
ATOM 5522 O O . ILE B 1 165 ? 21.719 -12.672 -15.945 1 84.75 165 ILE B O 1
ATOM 5526 N N . ILE B 1 166 ? 21.266 -14.703 -16.75 1 88.25 166 ILE B N 1
ATOM 5527 C CA . ILE B 1 166 ? 22.172 -15.383 -15.828 1 88.25 166 ILE B CA 1
ATOM 5528 C C . ILE B 1 166 ? 23.609 -14.922 -16.094 1 88.25 166 ILE B C 1
ATOM 5530 O O . ILE B 1 166 ? 24.328 -14.586 -15.148 1 88.25 166 ILE B O 1
ATOM 5534 N N . GLU B 1 167 ? 23.922 -14.836 -17.297 1 85.88 167 GLU B N 1
ATOM 5535 C CA . GLU B 1 167 ? 25.266 -14.406 -17.656 1 85.88 167 GLU B CA 1
ATOM 5536 C C . GLU B 1 167 ? 25.516 -12.953 -17.25 1 85.88 167 GLU B C 1
ATOM 5538 O O . GLU B 1 167 ? 26.594 -12.617 -16.781 1 85.88 167 GLU B O 1
ATOM 5543 N N . GLU B 1 168 ? 24.562 -12.203 -17.453 1 81.75 168 GLU B N 1
ATOM 5544 C CA . GLU B 1 168 ? 24.688 -10.805 -17.078 1 81.75 168 GLU B CA 1
ATOM 5545 C C . GLU B 1 168 ? 24.844 -10.664 -15.562 1 81.75 168 GLU B C 1
ATOM 5547 O O . GLU B 1 168 ? 25.625 -9.828 -15.094 1 81.75 168 GLU B O 1
ATOM 5552 N N . ASN B 1 169 ? 24.125 -11.422 -14.859 1 81.44 169 ASN B N 1
ATOM 5553 C CA . ASN B 1 169 ? 24.219 -11.398 -13.406 1 81.44 169 ASN B CA 1
ATOM 5554 C C . ASN B 1 169 ? 25.594 -11.852 -12.93 1 81.44 169 ASN B C 1
ATOM 5556 O O . ASN B 1 169 ? 26.125 -11.328 -11.945 1 81.44 169 ASN B O 1
ATOM 5560 N N . ILE B 1 170 ? 26.156 -12.812 -13.633 1 85.31 170 ILE B N 1
ATOM 5561 C CA . ILE B 1 170 ? 27.484 -13.305 -13.289 1 85.31 170 ILE B CA 1
ATOM 5562 C C . ILE B 1 170 ? 28.516 -12.211 -13.539 1 85.31 170 ILE B C 1
ATOM 5564 O O . ILE B 1 170 ? 29.375 -11.953 -12.688 1 85.31 170 ILE B O 1
ATOM 5568 N N . LYS B 1 171 ? 28.328 -11.547 -14.562 1 78.06 171 LYS B N 1
ATOM 5569 C CA . LYS B 1 171 ? 29.297 -10.516 -14.945 1 78.06 171 LYS B CA 1
ATOM 5570 C C . LYS B 1 171 ? 29.219 -9.32 -14.008 1 78.06 171 LYS B C 1
ATOM 5572 O O . LYS B 1 171 ? 30.25 -8.734 -13.656 1 78.06 171 LYS B O 1
ATOM 5577 N N . GLN B 1 172 ? 28.047 -8.961 -13.617 1 71.75 172 GLN B N 1
ATOM 5578 C CA . GLN B 1 172 ? 27.859 -7.773 -12.789 1 71.75 172 GLN B CA 1
ATOM 5579 C C . GLN B 1 172 ? 28.281 -8.031 -11.344 1 71.75 172 GLN B C 1
ATOM 5581 O O . GLN B 1 172 ? 28.797 -7.137 -10.68 1 71.75 172 GLN B O 1
ATOM 5586 N N . VAL B 1 173 ? 27.984 -9.023 -10.852 1 63.47 173 VAL B N 1
ATOM 5587 C CA . VAL B 1 173 ? 28.125 -9.234 -9.414 1 63.47 173 VAL B CA 1
ATOM 5588 C C . VAL B 1 173 ? 29.422 -9.977 -9.125 1 63.47 173 VAL B C 1
ATOM 5590 O O . VAL B 1 173 ? 30.109 -9.664 -8.148 1 63.47 173 VAL B O 1
ATOM 5593 N N . LYS B 1 174 ? 29.75 -10.836 -9.953 1 59.81 174 LYS B N 1
ATOM 5594 C CA . LYS B 1 174 ? 30.688 -11.844 -9.469 1 59.81 174 LYS B CA 1
ATOM 5595 C C . LYS B 1 174 ? 32.094 -11.539 -9.953 1 59.81 174 LYS B C 1
ATOM 5597 O O . LYS B 1 174 ? 33.094 -12.008 -9.359 1 59.81 174 LYS B O 1
ATOM 5602 N N . LEU B 1 175 ? 32.062 -10.562 -10.883 1 62.84 175 LEU B N 1
ATOM 5603 C CA . LEU B 1 175 ? 33.438 -10.219 -11.305 1 62.84 175 LEU B CA 1
ATOM 5604 C C . LEU B 1 175 ? 34.125 -9.383 -10.242 1 62.84 175 LEU B C 1
ATOM 5606 O O . LEU B 1 175 ? 35.375 -9.422 -10.141 1 62.84 175 LEU B O 1
ATOM 5610 N N . SER B 1 176 ? 33.25 -8.766 -9.391 1 63.34 176 SER B N 1
ATOM 5611 C CA . SER B 1 176 ? 33.875 -7.957 -8.328 1 63.34 176 SER B CA 1
ATOM 5612 C C . SER B 1 176 ? 33.875 -8.711 -7.008 1 63.34 176 SER B C 1
ATOM 5614 O O . SER B 1 176 ? 34.375 -8.195 -5.996 1 63.34 176 SER B O 1
ATOM 5616 N N . SER B 1 177 ? 33.531 -9.953 -7.086 1 71.75 177 SER B N 1
ATOM 5617 C CA . SER B 1 177 ? 33.5 -10.758 -5.867 1 71.75 177 SER B CA 1
ATOM 5618 C C . SER B 1 177 ? 34.906 -11.125 -5.41 1 71.75 177 SER B C 1
ATOM 5620 O O . SER B 1 177 ? 35.781 -11.375 -6.238 1 71.75 177 SER B O 1
ATOM 5622 N N . PRO B 1 178 ? 35.094 -11.172 -4.098 1 74.56 178 PRO B N 1
ATOM 5623 C CA . PRO B 1 178 ? 36.375 -11.578 -3.551 1 74.56 178 PRO B CA 1
ATOM 5624 C C . PRO B 1 178 ? 36.781 -13 -3.957 1 74.56 178 PRO B C 1
ATOM 5626 O O . PRO B 1 178 ? 37.969 -13.344 -3.963 1 74.56 178 PRO B O 1
ATOM 5629 N N . ASP B 1 179 ? 35.812 -13.797 -4.355 1 78.69 179 ASP B N 1
ATOM 5630 C CA . ASP B 1 179 ? 36.062 -15.18 -4.73 1 78.69 179 ASP B CA 1
ATOM 5631 C C . ASP B 1 179 ? 36.875 -15.25 -6.023 1 78.69 179 ASP B C 1
ATOM 5633 O O . ASP B 1 179 ? 37.594 -16.234 -6.266 1 78.69 179 ASP B O 1
ATOM 5637 N N . TYR B 1 180 ? 36.812 -14.203 -6.773 1 81.62 180 TYR B N 1
ATOM 5638 C CA . TYR B 1 180 ? 37.438 -14.281 -8.086 1 81.62 180 TYR B CA 1
ATOM 5639 C C . TYR B 1 180 ? 38.469 -13.172 -8.266 1 81.62 180 TYR B C 1
ATOM 5641 O O . TYR B 1 180 ? 38.75 -12.734 -9.391 1 81.62 180 TYR B O 1
ATOM 5649 N N . LYS B 1 181 ? 38.938 -12.727 -7.113 1 78.31 181 LYS B N 1
ATOM 5650 C CA . LYS B 1 181 ? 40 -11.758 -7.184 1 78.31 181 LYS B CA 1
ATOM 5651 C C . LYS B 1 181 ? 41.219 -12.328 -7.934 1 78.31 181 LYS B C 1
ATOM 5653 O O . LYS B 1 181 ? 41.688 -13.422 -7.609 1 78.31 181 LYS B O 1
ATOM 5658 N N . GLY B 1 182 ? 41.594 -11.68 -9 1 75.25 182 GLY B N 1
ATOM 5659 C CA . GLY B 1 182 ? 42.781 -12.078 -9.734 1 75.25 182 GLY B CA 1
ATOM 5660 C C . GLY B 1 182 ? 42.5 -12.969 -10.922 1 75.25 182 GLY B C 1
ATOM 5661 O O . GLY B 1 182 ? 43.406 -13.383 -11.641 1 75.25 182 GLY B O 1
ATOM 5662 N N . CYS B 1 183 ? 41.312 -13.359 -11.094 1 81.5 183 CYS B N 1
ATOM 5663 C CA . CYS B 1 183 ? 40.906 -14.188 -12.227 1 81.5 183 CYS B CA 1
ATOM 5664 C C . CYS B 1 183 ? 40.438 -13.328 -13.398 1 81.5 183 CYS B C 1
ATOM 5666 O O . CYS B 1 183 ? 39.969 -12.195 -13.203 1 81.5 183 CYS B O 1
ATOM 5668 N N . THR B 1 184 ? 40.656 -13.828 -14.547 1 83.88 184 THR B N 1
ATOM 5669 C CA . THR B 1 184 ? 40.094 -13.148 -15.711 1 83.88 184 THR B CA 1
ATOM 5670 C C . THR B 1 184 ? 38.562 -13.281 -15.727 1 83.88 184 THR B C 1
ATOM 5672 O O . THR B 1 184 ? 38.031 -14.234 -15.164 1 83.88 184 THR B O 1
ATOM 5675 N N . PRO B 1 185 ? 37.938 -12.359 -16.297 1 83 185 PRO B N 1
ATOM 5676 C CA . PRO B 1 185 ? 36.469 -12.406 -16.375 1 83 185 PRO B CA 1
ATOM 5677 C C . PRO B 1 185 ? 35.969 -13.695 -17 1 83 185 PRO B C 1
ATOM 5679 O O . PRO B 1 185 ? 34.938 -14.25 -16.562 1 83 185 PRO B O 1
ATOM 5682 N N . GLU B 1 186 ? 36.594 -14.188 -17.984 1 85.62 186 GLU B N 1
ATOM 5683 C CA . GLU B 1 186 ? 36.188 -15.398 -18.688 1 85.62 186 GLU B CA 1
ATOM 5684 C C . GLU B 1 186 ? 36.312 -16.625 -17.781 1 85.62 186 GLU B C 1
ATOM 5686 O O . GLU B 1 186 ? 35.406 -17.484 -17.75 1 85.62 186 GLU B O 1
ATOM 5691 N N . GLU B 1 187 ? 37.406 -16.656 -17.109 1 86.88 187 GLU B N 1
ATOM 5692 C CA . GLU B 1 187 ? 37.625 -17.766 -16.188 1 86.88 187 GLU B CA 1
ATOM 5693 C C . GLU B 1 187 ? 36.625 -17.75 -15.039 1 86.88 187 GLU B C 1
ATOM 5695 O O . GLU B 1 187 ? 36.125 -18.797 -14.609 1 86.88 187 GLU B O 1
ATOM 5700 N N . ALA B 1 188 ? 36.406 -16.578 -14.602 1 86.25 188 ALA B N 1
ATOM 5701 C CA . ALA B 1 188 ? 35.469 -16.406 -13.5 1 86.25 188 ALA B CA 1
ATOM 5702 C C . ALA B 1 188 ? 34.062 -16.859 -13.906 1 86.25 188 ALA B C 1
ATOM 5704 O O . ALA B 1 188 ? 33.375 -17.547 -13.148 1 86.25 188 ALA B O 1
ATOM 5705 N N . VAL B 1 189 ? 33.688 -16.484 -15.094 1 87.81 189 VAL B N 1
ATOM 5706 C CA . VAL B 1 189 ? 32.375 -16.844 -15.594 1 87.81 189 VAL B CA 1
ATOM 5707 C C . VAL B 1 189 ? 32.281 -18.359 -15.758 1 87.81 189 VAL B C 1
ATOM 5709 O O . VAL B 1 189 ? 31.281 -18.969 -15.383 1 87.81 189 VAL B O 1
ATOM 5712 N N . ALA B 1 190 ? 33.312 -18.938 -16.297 1 89.56 190 ALA B N 1
ATOM 5713 C CA . ALA B 1 190 ? 33.312 -20.375 -16.531 1 89.56 190 ALA B CA 1
ATOM 5714 C C . ALA B 1 190 ? 33.219 -21.141 -15.211 1 89.56 190 ALA B C 1
ATOM 5716 O O . ALA B 1 190 ? 32.5 -22.141 -15.109 1 89.56 190 ALA B O 1
ATOM 5717 N N . ASP B 1 191 ? 34 -20.719 -14.305 1 90.81 191 ASP B N 1
ATOM 5718 C CA . ASP B 1 191 ? 33.969 -21.359 -12.992 1 90.81 191 ASP B CA 1
ATOM 5719 C C . ASP B 1 191 ? 32.594 -21.203 -12.336 1 90.81 191 ASP B C 1
ATOM 5721 O O . ASP B 1 191 ? 32.094 -22.156 -11.742 1 90.81 191 ASP B O 1
ATOM 5725 N N . PHE B 1 192 ? 32.094 -20.062 -12.43 1 91 192 PHE B N 1
ATOM 5726 C CA . PHE B 1 192 ? 30.812 -19.781 -11.789 1 91 192 PHE B CA 1
ATOM 5727 C C . PHE B 1 192 ? 29.703 -20.625 -12.43 1 91 192 PHE B C 1
ATOM 5729 O O . PHE B 1 192 ? 28.781 -21.078 -11.742 1 91 192 PHE B O 1
ATOM 5736 N N . LEU B 1 193 ? 29.828 -20.797 -13.68 1 92.12 193 LEU B N 1
ATOM 5737 C CA . LEU B 1 193 ? 28.844 -21.641 -14.367 1 92.12 193 LEU B CA 1
ATOM 5738 C C . LEU B 1 193 ? 28.922 -23.078 -13.859 1 92.12 193 LEU B C 1
ATOM 5740 O O . LEU B 1 193 ? 27.906 -23.75 -13.719 1 92.12 193 LEU B O 1
ATOM 5744 N N . GLN B 1 194 ? 30.109 -23.531 -13.617 1 92.81 194 GLN B N 1
ATOM 5745 C CA . GLN B 1 194 ? 30.281 -24.859 -13.039 1 92.81 194 GLN B CA 1
ATOM 5746 C C . GLN B 1 194 ? 29.719 -24.922 -11.617 1 92.81 194 GLN B C 1
ATOM 5748 O O . GLN B 1 194 ? 29.172 -25.938 -11.203 1 92.81 194 GLN B O 1
ATOM 5753 N N . ARG B 1 195 ? 29.953 -23.859 -10.938 1 92.12 195 ARG B N 1
ATOM 5754 C CA . ARG B 1 195 ? 29.375 -23.75 -9.594 1 92.12 195 ARG B CA 1
ATOM 5755 C C . ARG B 1 195 ? 27.859 -23.891 -9.641 1 92.12 195 ARG B C 1
ATOM 5757 O O . ARG B 1 195 ? 27.281 -24.594 -8.805 1 92.12 195 ARG B O 1
ATOM 5764 N N . ILE B 1 196 ? 27.219 -23.297 -10.57 1 93.5 196 ILE B N 1
ATOM 5765 C CA . ILE B 1 196 ? 25.766 -23.375 -10.734 1 93.5 196 ILE B CA 1
ATOM 5766 C C . ILE B 1 196 ? 25.344 -24.812 -11.008 1 93.5 196 ILE B C 1
ATOM 5768 O O . ILE B 1 196 ? 24.359 -25.297 -10.461 1 93.5 196 ILE B O 1
ATOM 5772 N N . GLU B 1 197 ? 26.141 -25.5 -11.766 1 93.94 197 GLU B N 1
ATOM 5773 C CA . GLU B 1 197 ? 25.844 -26.891 -12.086 1 93.94 197 GLU B CA 1
ATOM 5774 C C . GLU B 1 197 ? 25.922 -27.781 -10.844 1 93.94 197 GLU B C 1
ATOM 5776 O O . GLU B 1 197 ? 25.141 -28.719 -10.695 1 93.94 197 GLU B O 1
ATOM 5781 N N . CYS B 1 198 ? 26.859 -27.469 -10.055 1 93.94 198 CYS B N 1
ATOM 5782 C CA . CYS B 1 198 ? 26.969 -28.219 -8.805 1 93.94 198 CYS B CA 1
ATOM 5783 C C . CYS B 1 198 ? 25.719 -28.062 -7.961 1 93.94 198 CYS B C 1
ATOM 5785 O O . CYS B 1 198 ? 25.203 -29.047 -7.43 1 93.94 198 CYS B O 1
ATOM 5787 N N . TYR B 1 199 ? 25.141 -26.844 -7.863 1 93.88 199 TYR B N 1
ATOM 5788 C CA . TYR B 1 199 ? 23.938 -26.594 -7.086 1 93.88 199 TYR B CA 1
ATOM 5789 C C . TYR B 1 199 ? 22.703 -27.203 -7.766 1 93.88 199 TYR B C 1
ATOM 5791 O O . TYR B 1 199 ? 21.797 -27.703 -7.094 1 93.88 199 TYR B O 1
ATOM 5799 N N . LYS B 1 200 ? 22.734 -27.125 -9.055 1 94.56 200 LYS B N 1
ATOM 5800 C CA . LYS B 1 200 ? 21.594 -27.609 -9.836 1 94.56 200 LYS B CA 1
ATOM 5801 C C . LYS B 1 200 ? 21.391 -29.109 -9.617 1 94.56 200 LYS B C 1
ATOM 5803 O O . LYS B 1 200 ? 20.25 -29.594 -9.641 1 94.56 200 LYS B O 1
ATOM 5808 N N . ALA B 1 201 ? 22.453 -29.812 -9.352 1 93.44 201 ALA B N 1
ATOM 5809 C CA . ALA B 1 201 ? 22.422 -31.266 -9.195 1 93.44 201 ALA B CA 1
ATOM 5810 C C . ALA B 1 201 ? 21.578 -31.656 -7.984 1 93.44 201 ALA B C 1
ATOM 5812 O O . ALA B 1 201 ? 20.984 -32.75 -7.965 1 93.44 201 ALA B O 1
ATOM 5813 N N . THR B 1 202 ? 21.422 -30.828 -7.059 1 92.69 202 THR B N 1
ATOM 5814 C CA . THR B 1 202 ? 20.719 -31.172 -5.836 1 92.69 202 THR B CA 1
ATOM 5815 C C . THR B 1 202 ? 19.578 -30.203 -5.574 1 92.69 202 THR B C 1
ATOM 5817 O O . THR B 1 202 ? 18.969 -30.234 -4.5 1 92.69 202 THR B O 1
ATOM 5820 N N . TYR B 1 203 ? 19.25 -29.359 -6.477 1 95.5 203 TYR B N 1
ATOM 5821 C CA . TYR B 1 203 ? 18.266 -28.297 -6.266 1 95.5 203 TYR B CA 1
ATOM 5822 C C . TYR B 1 203 ? 16.859 -28.859 -6.207 1 95.5 203 TYR B C 1
ATOM 5824 O O . TYR B 1 203 ? 16.422 -29.547 -7.133 1 95.5 203 TYR B O 1
ATOM 5832 N N . GLU B 1 204 ? 16.156 -28.672 -5.121 1 96.88 204 GLU B N 1
ATOM 5833 C CA . GLU B 1 204 ? 14.75 -29 -4.922 1 96.88 204 GLU B CA 1
ATOM 5834 C C . GLU B 1 204 ? 13.914 -27.719 -4.766 1 96.88 204 GLU B C 1
ATOM 5836 O O . GLU B 1 204 ? 13.727 -27.234 -3.654 1 96.88 204 GLU B O 1
ATOM 5841 N N . PRO B 1 205 ? 13.391 -27.234 -5.918 1 96.12 205 PRO B N 1
ATOM 5842 C CA . PRO B 1 205 ? 12.594 -26.016 -5.816 1 96.12 205 PRO B CA 1
ATOM 5843 C C . PRO B 1 205 ? 11.383 -26.172 -4.902 1 96.12 205 PRO B C 1
ATOM 5845 O O . PRO B 1 205 ? 10.961 -27.297 -4.617 1 96.12 205 PRO B O 1
ATOM 5848 N N . LEU B 1 206 ? 10.883 -25.078 -4.41 1 96.69 206 LEU B N 1
ATOM 5849 C CA . LEU B 1 206 ? 9.633 -25.109 -3.654 1 96.69 206 LEU B CA 1
ATOM 5850 C C . LEU B 1 206 ? 8.508 -25.719 -4.492 1 96.69 206 LEU B C 1
ATOM 5852 O O . LEU B 1 206 ? 8.367 -25.391 -5.672 1 96.69 206 LEU B O 1
ATOM 5856 N N . ASP B 1 207 ? 7.855 -26.641 -3.861 1 95.44 207 ASP B N 1
ATOM 5857 C CA . ASP B 1 207 ? 6.82 -27.406 -4.551 1 95.44 207 ASP B CA 1
ATOM 5858 C C . ASP B 1 207 ? 5.434 -27.078 -4.004 1 95.44 207 ASP B C 1
ATOM 5860 O O . ASP B 1 207 ? 5.246 -26.984 -2.789 1 95.44 207 ASP B O 1
ATOM 5864 N N . GLU B 1 208 ? 4.469 -26.938 -4.852 1 91.12 208 GLU B N 1
ATOM 5865 C CA . GLU B 1 208 ? 3.127 -26.5 -4.484 1 91.12 208 GLU B CA 1
ATOM 5866 C C . GLU B 1 208 ? 2.441 -27.516 -3.584 1 91.12 208 GLU B C 1
ATOM 5868 O O . GLU B 1 208 ? 1.646 -27.156 -2.715 1 91.12 208 GLU B O 1
ATOM 5873 N N . GLN B 1 209 ? 2.717 -28.781 -3.789 1 91.75 209 GLN B N 1
ATOM 5874 C CA . GLN B 1 209 ? 2.07 -29.828 -3.018 1 91.75 209 GLN B CA 1
ATOM 5875 C C . GLN B 1 209 ? 2.867 -30.156 -1.76 1 91.75 209 GLN B C 1
ATOM 5877 O O . GLN B 1 209 ? 2.342 -30.078 -0.647 1 91.75 209 GLN B O 1
ATOM 5882 N N . LEU B 1 210 ? 4.168 -30.406 -1.943 1 94.69 210 LEU B N 1
ATOM 5883 C CA . LEU B 1 210 ? 5.004 -30.844 -0.831 1 94.69 210 LEU B CA 1
ATOM 5884 C C . LEU B 1 210 ? 5.199 -29.703 0.173 1 94.69 210 LEU B C 1
ATOM 5886 O O . LEU B 1 210 ? 5.371 -29.953 1.369 1 94.69 210 LEU B O 1
ATOM 5890 N N . ASP B 1 211 ? 5.121 -28.484 -0.367 1 95.81 211 ASP B N 1
ATOM 5891 C CA . ASP B 1 211 ? 5.395 -27.328 0.482 1 95.81 211 ASP B CA 1
ATOM 5892 C C . ASP B 1 211 ? 4.145 -26.469 0.658 1 95.81 211 ASP B C 1
ATOM 5894 O O . ASP B 1 211 ? 4.238 -25.25 0.863 1 95.81 211 ASP B O 1
ATOM 5898 N N . SER B 1 212 ? 2.975 -27.047 0.595 1 92.56 212 SER B N 1
ATOM 5899 C CA . SER B 1 212 ? 1.702 -26.328 0.613 1 92.56 212 SER B CA 1
ATOM 5900 C C . SER B 1 212 ? 1.48 -25.641 1.95 1 92.56 212 SER B C 1
ATOM 5902 O O . SER B 1 212 ? 0.736 -24.656 2.027 1 92.56 212 SER B O 1
ATOM 5904 N N . GLY B 1 213 ? 2.168 -26.141 2.951 1 93.06 213 GLY B N 1
ATOM 5905 C CA . GLY B 1 213 ? 1.98 -25.562 4.273 1 93.06 213 GLY B CA 1
ATOM 5906 C C . GLY B 1 213 ? 2.912 -24.406 4.555 1 93.06 213 GLY B C 1
ATOM 5907 O O . GLY B 1 213 ? 2.775 -23.719 5.574 1 93.06 213 GLY B O 1
ATOM 5908 N N . LEU B 1 214 ? 3.799 -24.109 3.682 1 95.56 214 LEU B N 1
ATOM 5909 C CA . LEU B 1 214 ? 4.789 -23.047 3.887 1 95.56 214 LEU B CA 1
ATOM 5910 C C . LEU B 1 214 ? 4.297 -21.719 3.32 1 95.56 214 LEU B C 1
ATOM 5912 O O . LEU B 1 214 ? 3.438 -21.703 2.438 1 95.56 214 LEU B O 1
ATOM 5916 N N . SER B 1 215 ? 4.703 -20.656 3.953 1 95.88 215 SER B N 1
ATOM 5917 C CA . SER B 1 215 ? 4.527 -19.328 3.381 1 95.88 215 SER B CA 1
ATOM 5918 C C . SER B 1 215 ? 5.66 -18.984 2.42 1 95.88 215 SER B C 1
ATOM 59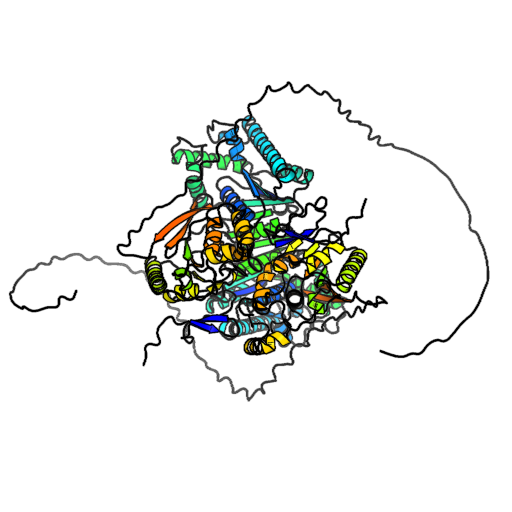20 O O . SER B 1 215 ? 6.832 -19 2.801 1 95.88 215 SER B O 1
ATOM 5922 N N . TYR B 1 216 ? 5.332 -18.766 1.127 1 97.5 216 TYR B N 1
ATOM 5923 C CA . TYR B 1 216 ? 6.414 -18.453 0.205 1 97.5 216 TYR B CA 1
ATOM 5924 C C . TYR B 1 216 ? 5.898 -17.641 -0.981 1 97.5 216 TYR B C 1
ATOM 5926 O O . TYR B 1 216 ? 4.691 -17.562 -1.206 1 97.5 216 TYR B O 1
ATOM 5934 N N . ILE B 1 217 ? 6.793 -17 -1.621 1 96.5 217 ILE B N 1
ATOM 5935 C CA . ILE B 1 217 ? 6.57 -16.375 -2.926 1 96.5 217 ILE B CA 1
ATOM 5936 C C . ILE B 1 217 ? 7.656 -16.828 -3.9 1 96.5 217 ILE B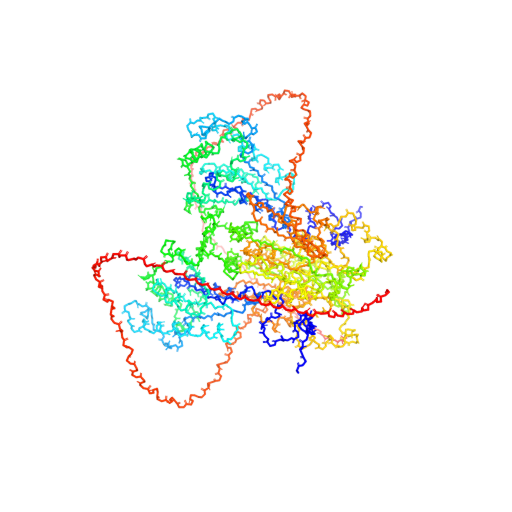 C 1
ATOM 5938 O O . ILE B 1 217 ? 8.836 -16.875 -3.547 1 96.5 217 ILE B O 1
ATOM 5942 N N . LYS B 1 218 ? 7.238 -17.281 -5.039 1 96.62 218 LYS B N 1
ATOM 5943 C CA . LYS B 1 218 ? 8.133 -17.594 -6.148 1 96.62 218 LYS B CA 1
ATOM 5944 C C . LYS B 1 218 ? 8.125 -16.484 -7.191 1 96.62 218 LYS B C 1
ATOM 5946 O O . LYS B 1 218 ? 7.055 -16.016 -7.598 1 96.62 218 LYS B O 1
ATOM 5951 N N . ILE B 1 219 ? 9.273 -16.016 -7.508 1 94.88 219 ILE B N 1
ATOM 5952 C CA . ILE B 1 219 ? 9.43 -14.992 -8.523 1 94.88 219 ILE B CA 1
ATOM 5953 C C . ILE B 1 219 ? 10.047 -15.602 -9.781 1 94.88 219 ILE B C 1
ATOM 5955 O O . ILE B 1 219 ? 11.188 -16.078 -9.758 1 94.88 219 ILE B O 1
ATOM 5959 N N . PHE B 1 220 ? 9.297 -15.539 -10.898 1 92.94 220 PHE B N 1
ATOM 5960 C CA . PHE B 1 220 ? 9.75 -16.172 -12.141 1 92.94 220 PHE B CA 1
ATOM 5961 C C . PHE B 1 220 ? 10.25 -15.117 -13.125 1 92.94 220 PHE B C 1
ATOM 5963 O O . PHE B 1 220 ? 9.602 -14.094 -13.344 1 92.94 220 PHE B O 1
ATOM 5970 N N . ASP B 1 221 ? 11.375 -15.359 -13.695 1 87.81 221 ASP B N 1
ATOM 5971 C CA . ASP B 1 221 ? 11.914 -14.633 -14.844 1 87.81 221 ASP B CA 1
ATOM 5972 C C . ASP B 1 221 ? 11.945 -13.133 -14.57 1 87.81 221 ASP B C 1
ATOM 5974 O O . ASP B 1 221 ? 11.398 -12.344 -15.352 1 87.81 221 ASP B O 1
ATOM 5978 N N . VAL B 1 222 ? 12.492 -12.82 -13.461 1 79.75 222 VAL B N 1
ATOM 5979 C CA . VAL B 1 222 ? 12.781 -11.445 -13.078 1 79.75 222 VAL B CA 1
ATOM 5980 C C . VAL B 1 222 ? 11.477 -10.648 -12.984 1 79.75 222 VAL B C 1
ATOM 5982 O O . VAL B 1 222 ? 11.359 -9.562 -13.547 1 79.75 222 VAL B O 1
ATOM 5985 N N . GLY B 1 223 ? 10.414 -11.266 -12.586 1 79.81 223 GLY B N 1
ATOM 5986 C CA . GLY B 1 223 ? 9.219 -10.523 -12.211 1 79.81 223 GLY B CA 1
ATOM 5987 C C . GLY B 1 223 ? 8.133 -10.578 -13.273 1 79.81 223 GLY B C 1
ATOM 5988 O O . GLY B 1 223 ? 7.223 -9.742 -13.273 1 79.81 223 GLY B O 1
ATOM 5989 N N . VAL B 1 224 ? 8.219 -11.547 -14.141 1 84 224 VAL B N 1
ATOM 5990 C CA . VAL B 1 224 ? 7.16 -11.719 -15.133 1 84 224 VAL B CA 1
ATOM 5991 C C . VAL B 1 224 ? 5.957 -12.406 -14.492 1 84 224 VAL B C 1
ATOM 5993 O O . VAL B 1 224 ? 4.809 -12.102 -14.82 1 84 224 VAL B O 1
ATOM 5996 N N . ARG B 1 225 ? 6.27 -13.344 -13.617 1 91.75 225 ARG B N 1
ATOM 5997 C CA . ARG B 1 225 ? 5.234 -14.133 -12.953 1 91.75 225 ARG B CA 1
ATOM 5998 C C . ARG B 1 225 ? 5.574 -14.352 -11.484 1 91.75 225 ARG B C 1
ATOM 6000 O O . ARG B 1 225 ? 6.746 -14.477 -11.125 1 91.75 225 ARG B O 1
ATOM 6007 N N . TYR B 1 226 ? 4.5 -14.398 -10.672 1 94 226 TYR B N 1
ATOM 6008 C CA . TYR B 1 226 ? 4.652 -14.602 -9.234 1 94 226 TYR B CA 1
ATOM 6009 C C . TYR B 1 226 ? 3.689 -15.672 -8.734 1 94 226 TYR B C 1
ATOM 6011 O O . TYR B 1 226 ? 2.545 -15.75 -9.18 1 94 226 TYR B O 1
ATOM 6019 N N . LEU B 1 227 ? 4.184 -16.516 -7.914 1 95.12 227 LEU B N 1
ATOM 6020 C CA . LEU B 1 227 ? 3.348 -17.453 -7.18 1 95.12 227 LEU B CA 1
ATOM 6021 C C . LEU B 1 227 ? 3.5 -17.266 -5.676 1 95.12 227 LEU B C 1
ATOM 6023 O O . LEU B 1 227 ? 4.602 -17.375 -5.137 1 95.12 227 LEU B O 1
ATOM 6027 N N . ALA B 1 228 ? 2.426 -16.828 -5.074 1 94.5 228 ALA B N 1
ATOM 6028 C CA . ALA B 1 228 ? 2.438 -16.594 -3.631 1 94.5 228 ALA B CA 1
ATOM 6029 C C . ALA B 1 228 ? 1.565 -17.609 -2.906 1 94.5 228 ALA B C 1
ATOM 6031 O O . ALA B 1 228 ? 0.482 -17.969 -3.381 1 94.5 228 ALA B O 1
ATOM 6032 N N . ASN B 1 229 ? 2.125 -18.203 -1.817 1 94.94 229 ASN B N 1
ATOM 6033 C CA . ASN B 1 229 ? 1.423 -19.203 -1.031 1 94.94 229 ASN B CA 1
ATOM 6034 C C . ASN B 1 229 ? 1.348 -18.812 0.442 1 94.94 229 ASN B C 1
ATOM 6036 O O . ASN B 1 229 ? 2.363 -18.484 1.052 1 94.94 229 ASN B O 1
ATOM 6040 N N . ARG B 1 230 ? 0.159 -18.828 1.069 1 92.31 230 ARG B N 1
ATOM 6041 C CA . ARG B 1 230 ? -0.13 -18.625 2.486 1 92.31 230 ARG B CA 1
ATOM 6042 C C . ARG B 1 230 ? 0.558 -17.375 3.012 1 92.31 230 ARG B C 1
ATOM 6044 O O . ARG B 1 230 ? 1.284 -17.422 4.004 1 92.31 230 ARG B O 1
ATOM 6051 N N . VAL B 1 231 ? 0.302 -16.281 2.369 1 88.94 231 VAL B N 1
ATOM 6052 C CA . VAL B 1 231 ? 0.828 -14.984 2.779 1 88.94 231 VAL B CA 1
ATOM 6053 C C . VAL B 1 231 ? -0.135 -14.32 3.762 1 88.94 231 VAL B C 1
ATOM 6055 O O . VAL B 1 231 ? -1.116 -13.695 3.354 1 88.94 231 VAL B O 1
ATOM 6058 N N . GLN B 1 232 ? -0.04 -14.391 5.082 1 77.31 232 GLN B N 1
ATOM 6059 C CA . GLN B 1 232 ? -1.054 -13.969 6.043 1 77.31 232 GLN B CA 1
ATOM 6060 C C . GLN B 1 232 ? -0.51 -12.898 6.98 1 77.31 232 GLN B C 1
ATOM 6062 O O . GLN B 1 232 ? -1.279 -12.164 7.602 1 77.31 232 GLN B O 1
ATOM 6067 N N . GLY B 1 233 ? 0.696 -12.578 7.059 1 80.62 233 GLY B N 1
ATOM 6068 C CA . GLY B 1 233 ? 1.236 -11.602 7.988 1 80.62 233 GLY B CA 1
ATOM 6069 C C . GLY B 1 233 ? 1.55 -10.273 7.336 1 80.62 233 GLY B C 1
ATOM 6070 O O . GLY B 1 233 ? 1.639 -10.18 6.109 1 80.62 233 GLY B O 1
ATOM 6071 N N . HIS B 1 234 ? 1.546 -9.281 8.219 1 81.69 234 HIS B N 1
ATOM 6072 C CA . HIS B 1 234 ? 1.813 -7.93 7.746 1 81.69 234 HIS B CA 1
ATOM 6073 C C . HIS B 1 234 ? 3.127 -7.867 6.977 1 81.69 234 HIS B C 1
ATOM 6075 O O . HIS B 1 234 ? 3.164 -7.395 5.836 1 81.69 234 HIS B O 1
ATOM 6081 N N . VAL B 1 235 ? 4.168 -8.398 7.594 1 88.12 235 VAL B N 1
ATOM 6082 C CA . VAL B 1 235 ? 5.492 -8.352 6.98 1 88.12 235 VAL B CA 1
ATOM 6083 C C . VAL B 1 235 ? 5.492 -9.148 5.68 1 88.12 235 VAL B C 1
ATOM 6085 O O . VAL B 1 235 ? 6.035 -8.703 4.668 1 88.12 235 VAL B O 1
ATOM 6088 N N . GLN B 1 236 ? 4.82 -10.281 5.707 1 90.62 236 GLN B N 1
ATOM 6089 C CA . GLN B 1 236 ? 4.766 -11.141 4.527 1 90.62 236 GLN B CA 1
ATOM 6090 C C . GLN B 1 236 ? 4.023 -10.445 3.381 1 90.62 236 GLN B C 1
ATOM 6092 O O . GLN B 1 236 ? 4.508 -10.43 2.246 1 90.62 236 GLN B O 1
ATOM 6097 N N . SER B 1 237 ? 2.953 -9.859 3.713 1 88.25 237 SER B N 1
ATOM 6098 C CA . SER B 1 237 ? 2.141 -9.203 2.693 1 88.25 237 SER B CA 1
ATOM 6099 C C . SER B 1 237 ? 2.867 -8.008 2.094 1 88.25 237 SER B C 1
ATOM 6101 O O . SER B 1 237 ? 2.852 -7.809 0.876 1 88.25 237 SER B O 1
ATOM 6103 N N . ARG B 1 238 ? 3.471 -7.242 2.91 1 88.38 238 ARG B N 1
ATOM 6104 C CA . ARG B 1 238 ? 4.207 -6.07 2.441 1 88.38 238 ARG B CA 1
ATOM 6105 C C . ARG B 1 238 ? 5.398 -6.484 1.583 1 88.38 238 ARG B C 1
ATOM 6107 O O . ARG B 1 238 ? 5.707 -5.828 0.585 1 88.38 238 ARG B O 1
ATOM 6114 N N . THR B 1 239 ? 6.055 -7.516 2.025 1 93.25 239 THR B N 1
ATOM 6115 C CA . THR B 1 239 ? 7.191 -8.039 1.273 1 93.25 239 THR B CA 1
ATOM 6116 C C . THR B 1 239 ? 6.758 -8.484 -0.121 1 93.25 239 THR B C 1
ATOM 6118 O O . THR B 1 239 ? 7.379 -8.109 -1.118 1 93.25 239 THR B O 1
ATOM 6121 N N . VAL B 1 240 ? 5.688 -9.203 -0.145 1 92.5 240 VAL B N 1
ATOM 6122 C CA . VAL B 1 240 ? 5.184 -9.719 -1.414 1 92.5 240 VAL B CA 1
ATOM 6123 C C . VAL B 1 240 ? 4.754 -8.562 -2.309 1 92.5 240 VAL B C 1
ATOM 6125 O O . VAL B 1 240 ? 5.094 -8.523 -3.494 1 92.5 240 VAL B O 1
ATOM 6128 N N . TYR B 1 241 ? 4.094 -7.613 -1.764 1 89.31 241 TYR B N 1
ATOM 6129 C CA . TYR B 1 241 ? 3.641 -6.453 -2.523 1 89.31 241 TYR B CA 1
ATOM 6130 C C . TYR B 1 241 ? 4.824 -5.691 -3.109 1 89.31 241 TYR B C 1
ATOM 6132 O O . TYR B 1 241 ? 4.816 -5.332 -4.289 1 89.31 241 TYR B O 1
ATOM 6140 N N . TYR B 1 242 ? 5.789 -5.445 -2.24 1 92.75 242 TYR B N 1
ATOM 6141 C CA . TYR B 1 242 ? 6.969 -4.711 -2.688 1 92.75 242 TYR B CA 1
ATOM 6142 C C . TYR B 1 242 ? 7.672 -5.449 -3.822 1 92.75 242 TYR B C 1
ATOM 6144 O O . TYR B 1 242 ? 8.023 -4.848 -4.84 1 92.75 242 TYR B O 1
ATOM 6152 N N . LEU B 1 243 ? 7.848 -6.75 -3.709 1 92 243 LEU B N 1
ATOM 6153 C CA . LEU B 1 243 ? 8.57 -7.547 -4.691 1 92 243 LEU B CA 1
ATOM 6154 C C . LEU B 1 243 ? 7.816 -7.609 -6.012 1 92 243 LEU B C 1
ATOM 6156 O O . LEU B 1 243 ? 8.422 -7.656 -7.082 1 92 243 LEU B O 1
ATOM 6160 N N . MET B 1 244 ? 6.547 -7.547 -5.945 1 89.44 244 MET B N 1
ATOM 6161 C CA . MET B 1 244 ? 5.723 -7.621 -7.148 1 89.44 244 MET B CA 1
ATOM 6162 C C . MET B 1 244 ? 5.727 -6.293 -7.898 1 89.44 244 MET B C 1
ATOM 6164 O O . MET B 1 244 ? 5.285 -6.223 -9.047 1 89.44 244 MET B O 1
ATOM 6168 N N . ASN B 1 245 ? 6.223 -5.242 -7.27 1 86.5 245 ASN B N 1
ATOM 6169 C CA . ASN B 1 245 ? 6.18 -3.926 -7.895 1 86.5 245 ASN B CA 1
ATOM 6170 C C . ASN B 1 245 ? 7.574 -3.447 -8.297 1 86.5 245 ASN B C 1
ATOM 6172 O O . ASN B 1 245 ? 7.738 -2.32 -8.766 1 86.5 245 ASN B O 1
ATOM 6176 N N . THR B 1 246 ? 8.516 -4.246 -8.094 1 84.69 246 THR B N 1
ATOM 6177 C CA . THR B 1 246 ? 9.875 -3.875 -8.484 1 84.69 246 THR B CA 1
ATOM 6178 C C . THR B 1 246 ? 10.258 -4.551 -9.797 1 84.69 246 THR B C 1
ATOM 6180 O O . THR B 1 246 ? 9.758 -5.633 -10.117 1 84.69 246 THR B O 1
ATOM 6183 N N . HIS B 1 247 ? 11.031 -3.82 -10.586 1 79.69 247 HIS B N 1
ATOM 6184 C CA . HIS B 1 247 ? 11.492 -4.363 -11.859 1 79.69 247 HIS B CA 1
ATOM 6185 C C . HIS B 1 247 ? 12.93 -3.934 -12.148 1 79.69 247 HIS B C 1
ATOM 6187 O O . HIS B 1 247 ? 13.461 -3.031 -11.492 1 79.69 247 HIS B O 1
ATOM 6193 N N . VAL B 1 248 ? 13.516 -4.633 -13.164 1 75.25 248 VAL B N 1
ATOM 6194 C CA . VAL B 1 248 ? 14.922 -4.395 -13.484 1 75.25 248 VAL B CA 1
ATOM 6195 C C . VAL B 1 248 ? 15.023 -3.598 -14.781 1 75.25 248 VAL B C 1
ATOM 6197 O O . VAL B 1 248 ? 16.125 -3.328 -15.258 1 75.25 248 VAL B O 1
ATOM 6200 N N . THR B 1 249 ? 13.938 -3.156 -15.266 1 77.62 249 THR B N 1
ATOM 6201 C CA . THR B 1 249 ? 13.945 -2.383 -16.5 1 77.62 249 THR B CA 1
ATOM 6202 C C . THR B 1 249 ? 14.734 -1.089 -16.328 1 77.62 249 THR B C 1
ATOM 6204 O O . THR B 1 249 ? 14.641 -0.438 -15.281 1 77.62 249 THR B O 1
ATOM 6207 N N . PRO B 1 250 ? 15.539 -0.858 -17.328 1 83.62 250 PRO B N 1
ATOM 6208 C CA . PRO B 1 250 ? 16.266 0.413 -17.25 1 83.62 250 PRO B CA 1
ATOM 6209 C C . PRO B 1 250 ? 15.328 1.615 -17.125 1 83.62 250 PRO B C 1
ATOM 6211 O O . PRO B 1 250 ? 14.297 1.676 -17.797 1 83.62 250 PRO B O 1
ATOM 6214 N N . ARG B 1 251 ? 15.719 2.424 -16.188 1 90.19 251 ARG B N 1
ATOM 6215 C CA . ARG B 1 251 ? 14.875 3.586 -15.93 1 90.19 251 ARG B CA 1
ATOM 6216 C C . ARG B 1 251 ? 15.672 4.703 -15.266 1 90.19 251 ARG B C 1
ATOM 6218 O O . ARG B 1 251 ? 16.812 4.5 -14.859 1 90.19 251 ARG B O 1
ATOM 6225 N N . ALA B 1 252 ? 15.016 5.879 -15.25 1 94.75 252 ALA B N 1
ATOM 6226 C CA . ALA B 1 252 ? 15.625 7.035 -14.602 1 94.75 252 ALA B CA 1
ATOM 6227 C C . ALA B 1 252 ? 14.594 7.816 -13.797 1 94.75 252 ALA B C 1
ATOM 6229 O O . ALA B 1 252 ? 13.461 8 -14.242 1 94.75 252 ALA B O 1
ATOM 6230 N N . ILE B 1 253 ? 15.023 8.148 -12.617 1 96.44 253 ILE B N 1
ATOM 6231 C CA . ILE B 1 253 ? 14.211 9.016 -11.773 1 96.44 253 ILE B CA 1
ATOM 6232 C C . ILE B 1 253 ? 14.891 10.375 -11.633 1 96.44 253 ILE B C 1
ATOM 6234 O O . ILE B 1 253 ? 16.047 10.453 -11.211 1 96.44 253 ILE B O 1
ATOM 6238 N N . TYR B 1 254 ? 14.203 11.398 -12.062 1 97.81 254 TYR B N 1
ATOM 6239 C CA . TYR B 1 254 ? 14.695 12.766 -11.922 1 97.81 254 TYR B CA 1
ATOM 6240 C C . TYR B 1 254 ? 14.047 13.461 -10.734 1 97.81 254 TYR B C 1
ATOM 6242 O O . TYR B 1 254 ? 12.828 13.469 -10.594 1 97.81 254 TYR B O 1
ATOM 6250 N N . LEU B 1 255 ? 14.906 13.953 -9.859 1 98.12 255 LEU B N 1
ATOM 6251 C CA . LEU B 1 255 ? 14.43 14.703 -8.703 1 98.12 255 LEU B CA 1
ATOM 6252 C C . LEU B 1 255 ? 14.844 16.172 -8.789 1 98.12 255 LEU B C 1
ATOM 6254 O O . LEU B 1 255 ? 16.016 16.469 -9.047 1 98.12 255 LEU B O 1
ATOM 6258 N N . SER B 1 256 ? 13.867 17.031 -8.594 1 98.25 256 SER B N 1
ATOM 6259 C CA . SER B 1 256 ? 14.133 18.469 -8.57 1 98.25 256 SER B CA 1
ATOM 6260 C C . SER B 1 256 ? 13.25 19.172 -7.551 1 98.25 256 SER B C 1
ATOM 6262 O O . SER B 1 256 ? 12.07 18.859 -7.422 1 98.25 256 SER B O 1
ATOM 6264 N N . ARG B 1 257 ? 13.844 20.078 -6.859 1 98.12 257 ARG B N 1
ATOM 6265 C CA . ARG B 1 257 ? 13.008 21.031 -6.121 1 98.12 257 ARG B CA 1
ATOM 6266 C C . ARG B 1 257 ? 12.305 21.984 -7.07 1 98.12 257 ARG B C 1
ATOM 6268 O O . ARG B 1 257 ? 12.695 22.125 -8.234 1 98.12 257 ARG B O 1
ATOM 6275 N N . HIS B 1 258 ? 11.266 22.578 -6.562 1 98.06 258 HIS B N 1
ATOM 6276 C CA . HIS B 1 258 ? 10.664 23.688 -7.289 1 98.06 258 HIS B CA 1
ATOM 6277 C C . HIS B 1 258 ? 11.672 24.812 -7.516 1 98.06 258 HIS B C 1
ATOM 6279 O O . HIS B 1 258 ? 12.719 24.844 -6.871 1 98.06 258 HIS B O 1
ATOM 6285 N N . GLY B 1 259 ? 11.336 25.703 -8.469 1 97.62 259 GLY B N 1
ATOM 6286 C CA . GLY B 1 259 ? 12.133 26.922 -8.586 1 97.62 259 GLY B CA 1
ATOM 6287 C C . GLY B 1 259 ? 12.094 27.781 -7.344 1 97.62 259 GLY B C 1
ATOM 6288 O O . GLY B 1 259 ? 11.188 27.656 -6.516 1 97.62 259 GLY B O 1
ATOM 6289 N N . GLU B 1 260 ? 13.016 28.672 -7.273 1 97.44 260 GLU B N 1
ATOM 6290 C CA . GLU B 1 260 ? 13.055 29.594 -6.145 1 97.44 260 GLU B CA 1
ATOM 6291 C C . GLU B 1 260 ? 11.711 30.297 -5.961 1 97.44 260 GLU B C 1
ATOM 6293 O O . GLU B 1 260 ? 11.125 30.797 -6.926 1 97.44 260 GLU B O 1
ATOM 6298 N N . SER B 1 261 ? 11.234 30.203 -4.773 1 96.75 261 SER B N 1
ATOM 6299 C CA . SER B 1 261 ? 9.969 30.859 -4.461 1 96.75 261 SER B CA 1
ATOM 6300 C C . SER B 1 261 ? 10.211 32.219 -3.834 1 96.75 261 SER B C 1
ATOM 6302 O O . SER B 1 261 ? 11.328 32.562 -3.428 1 96.75 261 SER B O 1
ATOM 6304 N N . GLN B 1 262 ? 9.156 33.031 -3.725 1 96.69 262 GLN B N 1
ATOM 6305 C CA . GLN B 1 262 ? 9.227 34.344 -3.068 1 96.69 262 GLN B CA 1
ATOM 6306 C C . GLN B 1 262 ? 9.617 34.188 -1.599 1 96.69 262 GLN B C 1
ATOM 6308 O O . GLN B 1 262 ? 10.312 35.031 -1.047 1 96.69 262 GLN B O 1
ATOM 6313 N N . LEU B 1 263 ? 9.18 33.156 -0.993 1 95.5 263 LEU B N 1
ATOM 6314 C CA . LEU B 1 263 ? 9.508 32.906 0.41 1 95.5 263 LEU B CA 1
ATOM 6315 C C . LEU B 1 263 ? 10.945 32.438 0.561 1 95.5 263 LEU B C 1
ATOM 6317 O O . LEU B 1 263 ? 11.602 32.719 1.562 1 95.5 263 LEU B O 1
ATOM 6321 N N . ASN B 1 264 ? 11.406 31.703 -0.406 1 94.62 264 ASN B N 1
ATOM 6322 C CA . ASN B 1 264 ? 12.828 31.359 -0.397 1 94.62 264 ASN B CA 1
ATOM 6323 C C . ASN B 1 264 ? 13.703 32.594 -0.342 1 94.62 264 ASN B C 1
ATOM 6325 O O . ASN B 1 264 ? 14.703 32.625 0.371 1 94.62 264 ASN B O 1
ATOM 6329 N N . LEU B 1 265 ? 13.312 33.594 -1.118 1 94.12 265 LEU B N 1
ATOM 6330 C CA . LEU B 1 265 ? 14.055 34.844 -1.178 1 94.12 265 LEU B CA 1
ATOM 6331 C C . LEU B 1 265 ? 14.109 35.5 0.194 1 94.12 265 LEU B C 1
ATOM 6333 O O . LEU B 1 265 ? 15.117 36.125 0.542 1 94.12 265 LEU B O 1
ATOM 6337 N N . LYS B 1 266 ? 13.141 35.344 0.925 1 94.69 266 LYS B N 1
ATOM 6338 C CA . LYS B 1 266 ? 13.031 36 2.227 1 94.69 266 LYS B CA 1
ATOM 6339 C C . LYS B 1 266 ? 13.531 35.094 3.342 1 94.69 266 LYS B C 1
ATOM 6341 O O . LYS B 1 266 ? 13.508 35.469 4.516 1 94.69 266 LYS B O 1
ATOM 6346 N N . GLY B 1 267 ? 13.898 33.844 3.045 1 94.44 267 GLY B N 1
ATOM 6347 C CA . GLY B 1 267 ? 14.414 32.906 4.02 1 94.44 267 GLY B CA 1
ATOM 6348 C C . GLY B 1 267 ? 13.336 32.312 4.918 1 94.44 267 GLY B C 1
ATOM 6349 O O . GLY B 1 267 ? 13.617 31.922 6.051 1 94.44 267 GLY B O 1
ATOM 6350 N N . ARG B 1 268 ? 12.133 32.375 4.449 1 95.5 268 ARG B N 1
ATOM 6351 C CA . ARG B 1 268 ? 11 31.875 5.23 1 95.5 268 ARG B CA 1
ATOM 6352 C C . ARG B 1 268 ? 10.672 30.438 4.859 1 95.5 268 ARG B C 1
ATOM 6354 O O . ARG B 1 268 ? 10.727 30.062 3.686 1 95.5 268 ARG B O 1
ATOM 6361 N N . ILE B 1 269 ? 10.344 29.672 5.875 1 92.5 269 ILE B N 1
ATOM 6362 C CA . ILE B 1 269 ? 10.109 28.266 5.602 1 92.5 269 ILE B CA 1
ATOM 6363 C C . ILE B 1 269 ? 8.625 28.031 5.336 1 92.5 269 ILE B C 1
ATOM 6365 O O . ILE B 1 269 ? 7.781 28.797 5.781 1 92.5 269 ILE B O 1
ATOM 6369 N N . GLY B 1 270 ? 8.375 26.984 4.586 1 91.94 270 GLY B N 1
ATOM 6370 C CA . GLY B 1 270 ? 7.008 26.578 4.316 1 91.94 270 GLY B CA 1
ATOM 6371 C C . GLY B 1 270 ? 6.246 27.562 3.453 1 91.94 270 GLY B C 1
ATOM 6372 O O . GLY B 1 270 ? 6.781 28.078 2.469 1 91.94 270 GLY B O 1
ATOM 6373 N N . GLY B 1 271 ? 4.984 27.703 3.691 1 90.75 271 GLY B N 1
ATOM 6374 C CA . GLY B 1 271 ? 4.133 28.594 2.922 1 90.75 271 GLY B CA 1
ATOM 6375 C C . GLY B 1 271 ? 3.834 28.078 1.526 1 90.75 271 GLY B C 1
ATOM 6376 O O . GLY B 1 271 ? 4.273 26.984 1.154 1 90.75 271 GLY B O 1
ATOM 6377 N N . ASP B 1 272 ? 3.043 28.875 0.763 1 92.62 272 ASP B N 1
ATOM 6378 C CA . ASP B 1 272 ? 2.633 28.484 -0.583 1 92.62 272 ASP B CA 1
ATOM 6379 C C . ASP B 1 272 ? 2.787 29.641 -1.562 1 92.62 272 ASP B C 1
ATOM 6381 O O . ASP B 1 272 ? 1.867 29.938 -2.324 1 92.62 272 ASP B O 1
ATOM 6385 N N . ALA B 1 273 ? 3.967 30.266 -1.46 1 93.62 273 ALA B N 1
ATOM 6386 C CA . ALA B 1 273 ? 4.262 31.391 -2.346 1 93.62 273 ALA B CA 1
ATOM 6387 C C . ALA B 1 273 ? 4.637 30.906 -3.742 1 93.62 273 ALA B C 1
ATOM 6389 O O . ALA B 1 273 ? 5.074 29.766 -3.914 1 93.62 273 ALA B O 1
ATOM 6390 N N . GLY B 1 274 ? 4.465 31.781 -4.672 1 95.19 274 GLY B N 1
ATOM 6391 C CA . GLY B 1 274 ? 4.855 31.469 -6.039 1 95.19 274 GLY B CA 1
ATOM 6392 C C . GLY B 1 274 ? 6.344 31.641 -6.285 1 95.19 274 GLY B C 1
ATOM 6393 O O . GLY B 1 274 ? 7.102 31.938 -5.363 1 95.19 274 GLY B O 1
ATOM 6394 N N . LEU B 1 275 ? 6.648 31.453 -7.527 1 96.88 275 LEU B N 1
ATOM 6395 C CA . LEU B 1 275 ? 8.055 31.484 -7.922 1 96.88 275 LEU B CA 1
ATOM 6396 C C . LEU B 1 275 ? 8.555 32.938 -8 1 96.88 275 LEU B C 1
ATOM 6398 O O . LEU B 1 275 ? 7.797 33.844 -8.328 1 96.88 275 LEU B O 1
ATOM 6402 N N . SER B 1 276 ? 9.836 33.125 -7.711 1 96.94 276 SER B N 1
ATOM 6403 C CA . SER B 1 276 ? 10.531 34.375 -8.016 1 96.94 276 SER B CA 1
ATOM 6404 C C . SER B 1 276 ? 10.906 34.438 -9.492 1 96.94 276 SER B C 1
ATOM 6406 O O . SER B 1 276 ? 10.648 33.531 -10.25 1 96.94 276 SER B O 1
ATOM 6408 N N . THR B 1 277 ? 11.477 35.562 -9.844 1 95.88 277 THR B N 1
ATOM 6409 C CA . THR B 1 277 ? 11.938 35.719 -11.219 1 95.88 277 THR B CA 1
ATOM 6410 C C . THR B 1 277 ? 12.984 34.656 -11.555 1 95.88 277 THR B C 1
ATOM 6412 O O . THR B 1 277 ? 12.93 34.031 -12.625 1 95.88 277 THR B O 1
ATOM 6415 N N . ARG B 1 278 ? 13.852 34.469 -10.664 1 95.88 278 ARG B N 1
ATOM 6416 C CA . ARG B 1 278 ? 14.867 33.438 -10.859 1 95.88 278 ARG B CA 1
ATOM 6417 C C . ARG B 1 278 ? 14.234 32.031 -10.891 1 95.88 278 ARG B C 1
ATOM 6419 O O . ARG B 1 278 ? 14.703 31.156 -11.609 1 95.88 278 ARG B O 1
ATOM 6426 N N . GLY B 1 279 ? 13.219 31.859 -10.086 1 97.25 279 GLY B N 1
ATOM 6427 C CA . GLY B 1 279 ? 12.492 30.594 -10.086 1 97.25 279 GLY B CA 1
ATOM 6428 C C . GLY B 1 279 ? 11.836 30.297 -11.414 1 97.25 279 GLY B C 1
ATOM 6429 O O . GLY B 1 279 ? 11.844 29.141 -11.875 1 97.25 279 GLY B O 1
ATOM 6430 N N . ARG B 1 280 ? 11.352 31.297 -12.039 1 96.5 280 ARG B N 1
ATOM 6431 C CA . ARG B 1 280 ? 10.727 31.125 -13.352 1 96.5 280 ARG B CA 1
ATOM 6432 C C . ARG B 1 280 ? 11.773 30.812 -14.414 1 96.5 280 ARG B C 1
ATOM 6434 O O . ARG B 1 280 ? 11.508 30.047 -15.344 1 96.5 280 ARG B O 1
ATOM 6441 N N . GLN B 1 281 ? 12.852 31.484 -14.25 1 96.44 281 GLN B N 1
ATOM 6442 C CA . GLN B 1 281 ? 13.953 31.172 -15.148 1 96.44 281 GLN B CA 1
ATOM 6443 C C . GLN B 1 281 ? 14.383 29.719 -15.023 1 96.44 281 GLN B C 1
ATOM 6445 O O . GLN B 1 281 ? 14.656 29.047 -16.031 1 96.44 281 GLN B O 1
ATOM 6450 N N . TYR B 1 282 ? 14.383 29.281 -13.859 1 97.38 282 TYR B N 1
ATOM 6451 C CA . TYR B 1 282 ? 14.734 27.891 -13.633 1 97.38 282 TYR B CA 1
ATOM 6452 C C . TYR B 1 282 ? 13.703 26.953 -14.266 1 97.38 282 TYR B C 1
ATOM 6454 O O . TYR B 1 282 ? 14.055 25.938 -14.867 1 97.38 282 TYR B O 1
ATOM 6462 N N . ALA B 1 283 ? 12.461 27.25 -14.062 1 97.44 283 ALA B N 1
ATOM 6463 C CA . ALA B 1 283 ? 11.398 26.438 -14.641 1 97.44 283 ALA B CA 1
ATOM 6464 C C . ALA B 1 283 ? 11.586 26.266 -16.141 1 97.44 283 ALA B C 1
ATOM 6466 O O . ALA B 1 283 ? 11.438 25.156 -16.672 1 97.44 283 ALA B O 1
ATOM 6467 N N . GLN B 1 284 ? 11.969 27.328 -16.75 1 96.38 284 GLN B N 1
ATOM 6468 C CA . GLN B 1 284 ? 12.219 27.281 -18.188 1 96.38 284 GLN B CA 1
ATOM 6469 C C . GLN B 1 284 ? 13.461 26.453 -18.5 1 96.38 284 GLN B C 1
ATOM 6471 O O . GLN B 1 284 ? 13.469 25.688 -19.469 1 96.38 284 GLN B O 1
ATOM 6476 N N . ALA B 1 285 ? 14.461 26.688 -17.719 1 97 285 ALA B N 1
ATOM 6477 C CA . ALA B 1 285 ? 15.688 25.922 -17.891 1 97 285 ALA B CA 1
ATOM 6478 C C . ALA B 1 285 ? 15.422 24.422 -17.719 1 97 285 ALA B C 1
ATOM 6480 O O . ALA B 1 285 ? 15.992 23.594 -18.438 1 97 285 ALA B O 1
ATOM 6481 N N . LEU B 1 286 ? 14.633 24.078 -16.766 1 97.38 286 LEU B N 1
ATOM 6482 C CA . LEU B 1 286 ? 14.266 22.688 -16.516 1 97.38 286 LEU B CA 1
ATOM 6483 C C . LEU B 1 286 ? 13.547 22.094 -17.719 1 97.38 286 LEU B C 1
ATOM 6485 O O . LEU B 1 286 ? 13.805 20.953 -18.094 1 97.38 286 LEU B O 1
ATOM 6489 N N . ALA B 1 287 ? 12.672 22.875 -18.25 1 96.19 287 ALA B N 1
ATOM 6490 C CA . ALA B 1 287 ? 11.938 22.438 -19.438 1 96.19 287 ALA B CA 1
ATOM 6491 C C . ALA B 1 287 ? 12.891 22.125 -20.594 1 96.19 287 ALA B C 1
ATOM 6493 O O . ALA B 1 287 ? 12.758 21.094 -21.25 1 96.19 287 ALA B O 1
ATOM 6494 N N . GLU B 1 288 ? 13.812 22.984 -20.781 1 95.38 288 GLU B N 1
ATOM 6495 C CA . GLU B 1 288 ? 14.797 22.797 -21.844 1 95.38 288 GLU B CA 1
ATOM 6496 C C . GLU B 1 288 ? 15.664 21.578 -21.578 1 95.38 288 GLU B C 1
ATOM 6498 O O . GLU B 1 288 ? 15.961 20.812 -22.5 1 95.38 288 GLU B O 1
ATOM 6503 N N . PHE B 1 289 ? 16.031 21.453 -20.406 1 95.31 289 PHE B N 1
ATOM 6504 C CA . PHE B 1 289 ? 16.859 20.312 -20.016 1 95.31 289 PHE B CA 1
ATOM 6505 C C . PHE B 1 289 ? 16.125 19 -20.281 1 95.31 289 PHE B C 1
ATOM 6507 O O . PHE B 1 289 ? 16.688 18.078 -20.891 1 95.31 289 PHE B O 1
ATOM 6514 N N . ILE B 1 290 ? 14.898 18.891 -19.844 1 95.56 290 ILE B N 1
ATOM 6515 C CA . ILE B 1 290 ? 14.109 17.672 -20 1 95.56 290 ILE B CA 1
ATOM 6516 C C . ILE B 1 290 ? 13.875 17.391 -21.484 1 95.56 290 ILE B C 1
ATOM 6518 O O . ILE B 1 290 ? 13.961 16.234 -21.906 1 95.56 290 ILE B O 1
ATOM 6522 N N . ARG B 1 291 ? 13.586 18.375 -22.234 1 93 291 ARG B N 1
ATOM 6523 C CA . ARG B 1 291 ? 13.406 18.203 -23.672 1 93 291 ARG B CA 1
ATOM 6524 C C . ARG B 1 291 ? 14.68 17.672 -24.328 1 93 291 ARG B C 1
ATOM 6526 O O . ARG B 1 291 ? 14.609 16.797 -25.203 1 93 291 ARG B O 1
ATOM 6533 N N . SER B 1 292 ? 15.758 18.141 -23.828 1 92.81 292 SER B N 1
ATOM 6534 C CA . SER B 1 292 ? 17.031 17.75 -24.406 1 92.81 292 SER B CA 1
ATOM 6535 C C . SER B 1 292 ? 17.359 16.297 -24.094 1 92.81 292 SER B C 1
ATOM 6537 O O . SER B 1 292 ? 18.109 15.648 -24.812 1 92.81 292 SER B O 1
ATOM 6539 N N . GLN B 1 293 ? 16.844 15.781 -23.047 1 90.88 293 GLN B N 1
ATOM 6540 C CA . GLN B 1 293 ? 17.109 14.406 -22.625 1 90.88 293 GLN B CA 1
ATOM 6541 C C . GLN B 1 293 ? 16.328 13.414 -23.484 1 90.88 293 GLN B C 1
ATOM 6543 O O . GLN B 1 293 ? 16.656 12.227 -23.516 1 90.88 293 GLN B O 1
ATOM 6548 N N . SER B 1 294 ? 15.281 13.797 -24.219 1 89.69 294 SER B N 1
ATOM 6549 C CA . SER B 1 294 ? 14.453 12.953 -25.078 1 89.69 294 SER B CA 1
ATOM 6550 C C . SER B 1 294 ? 14.023 11.688 -24.344 1 89.69 294 SER B C 1
ATOM 6552 O O . SER B 1 294 ? 14.195 10.578 -24.844 1 89.69 294 SER B O 1
ATOM 6554 N N . ILE B 1 295 ? 13.547 11.875 -23.219 1 90.38 295 ILE B N 1
ATOM 6555 C CA . ILE B 1 295 ? 13.133 10.75 -22.375 1 90.38 295 ILE B CA 1
ATOM 6556 C C . ILE B 1 295 ? 11.812 10.18 -22.875 1 90.38 295 ILE B C 1
ATOM 6558 O O . ILE B 1 295 ? 10.836 10.914 -23.047 1 90.38 295 ILE B O 1
ATOM 6562 N N . ARG B 1 296 ? 11.852 8.906 -23.094 1 87.88 296 ARG B N 1
ATOM 6563 C CA . ARG B 1 296 ? 10.641 8.234 -23.562 1 87.88 296 ARG B CA 1
ATOM 6564 C C . ARG B 1 296 ? 9.625 8.086 -22.438 1 87.88 296 ARG B C 1
ATOM 6566 O O . ARG B 1 296 ? 9.969 7.68 -21.328 1 87.88 296 ARG B O 1
ATOM 6573 N N . GLU B 1 297 ? 8.336 8.422 -22.609 1 86.75 297 GLU B N 1
ATOM 6574 C CA . GLU B 1 297 ? 7.199 8.219 -21.734 1 86.75 297 GLU B CA 1
ATOM 6575 C C . GLU B 1 297 ? 7.48 8.766 -20.328 1 86.75 297 GLU B C 1
ATOM 6577 O O . GLU B 1 297 ? 7.285 8.062 -19.328 1 86.75 297 GLU B O 1
ATOM 6582 N N . LEU B 1 298 ? 7.918 9.969 -20.297 1 92.56 298 LEU B N 1
ATOM 6583 C CA . LEU B 1 298 ? 8.242 10.609 -19.031 1 92.56 298 LEU B CA 1
ATOM 6584 C C . LEU B 1 298 ? 6.98 11.008 -18.281 1 92.56 298 LEU B C 1
ATOM 6586 O O . LEU B 1 298 ? 6.098 11.664 -18.844 1 92.56 298 LEU B O 1
ATOM 6590 N N . LYS B 1 299 ? 6.895 10.547 -17.062 1 92.88 299 LYS B N 1
ATOM 6591 C CA . LYS B 1 299 ? 5.844 11.023 -16.172 1 92.88 299 LYS B CA 1
ATOM 6592 C C . LYS B 1 299 ? 6.355 12.141 -15.266 1 92.88 299 LYS B C 1
ATOM 6594 O O . LYS B 1 299 ? 7.496 12.102 -14.805 1 92.88 299 LYS B O 1
ATOM 6599 N N . VAL B 1 300 ? 5.496 13.172 -15.039 1 95.44 300 VAL B N 1
ATOM 6600 C CA . VAL B 1 300 ? 5.875 14.297 -14.195 1 95.44 300 VAL B CA 1
ATOM 6601 C C . VAL B 1 300 ? 4.945 14.375 -12.992 1 95.44 300 VAL B C 1
ATOM 6603 O O . VAL B 1 300 ? 3.723 14.359 -13.133 1 95.44 300 VAL B O 1
ATOM 6606 N N . TRP B 1 301 ? 5.582 14.359 -11.789 1 95.69 301 TRP B N 1
ATOM 6607 C CA . TRP B 1 301 ? 4.82 14.438 -10.547 1 95.69 301 TRP B CA 1
ATOM 6608 C C . TRP B 1 301 ? 5.121 15.742 -9.805 1 95.69 301 TRP B C 1
ATOM 6610 O O . TRP B 1 301 ? 6.27 16.188 -9.773 1 95.69 301 TRP B O 1
ATOM 6620 N N . THR B 1 302 ? 4.043 16.359 -9.266 1 95.56 302 THR B N 1
ATOM 6621 C CA . THR B 1 302 ? 4.191 17.562 -8.453 1 95.56 302 THR B CA 1
ATOM 6622 C C . THR B 1 302 ? 3.402 17.438 -7.156 1 95.56 302 THR B C 1
ATOM 6624 O O . THR B 1 302 ? 2.578 16.531 -7.004 1 95.56 302 THR B O 1
ATOM 6627 N N . SER B 1 303 ? 3.787 18.312 -6.227 1 94.06 303 SER B N 1
ATOM 6628 C CA . SER B 1 303 ? 2.932 18.5 -5.059 1 94.06 303 SER B CA 1
ATOM 6629 C C . SER B 1 303 ? 1.701 19.328 -5.402 1 94.06 303 SER B C 1
ATOM 6631 O O . SER B 1 303 ? 1.457 19.641 -6.57 1 94.06 303 SER B O 1
ATOM 6633 N N . HIS B 1 304 ? 0.918 19.703 -4.395 1 88.25 304 HIS B N 1
ATOM 6634 C CA . HIS B 1 304 ? -0.251 20.547 -4.582 1 88.25 304 HIS B CA 1
ATOM 6635 C C . HIS B 1 304 ? 0.105 22.016 -4.402 1 88.25 304 HIS B C 1
ATOM 6637 O O . HIS B 1 304 ? -0.749 22.891 -4.566 1 88.25 304 HIS B O 1
ATOM 6643 N N . MET B 1 305 ? 1.325 22.297 -4.176 1 93.25 305 MET B N 1
ATOM 6644 C CA . MET B 1 305 ? 1.7 23.672 -3.842 1 93.25 305 MET B CA 1
ATOM 6645 C C . MET B 1 305 ? 1.97 24.484 -5.102 1 93.25 305 MET B C 1
ATOM 6647 O O . MET B 1 305 ? 2.4 23.938 -6.121 1 93.25 305 MET B O 1
ATOM 6651 N N . LYS B 1 306 ? 1.795 25.719 -5.012 1 94.19 306 LYS B N 1
ATOM 6652 C CA . LYS B 1 306 ? 1.84 26.641 -6.141 1 94.19 306 LYS B CA 1
ATOM 6653 C C . LYS B 1 306 ? 3.199 26.594 -6.832 1 94.19 306 LYS B C 1
ATOM 6655 O O . LYS B 1 306 ? 3.275 26.531 -8.062 1 94.19 306 LYS B O 1
ATOM 6660 N N . ARG B 1 307 ? 4.223 26.625 -6.094 1 96.38 307 ARG B N 1
ATOM 6661 C CA . ARG B 1 307 ? 5.574 26.75 -6.637 1 96.38 307 ARG B CA 1
ATOM 6662 C C . ARG B 1 307 ? 5.949 25.516 -7.461 1 96.38 307 ARG B C 1
ATOM 6664 O O . ARG B 1 307 ? 6.633 25.641 -8.477 1 96.38 307 ARG B O 1
ATOM 6671 N N . THR B 1 308 ? 5.531 24.297 -7.023 1 96.94 308 THR B N 1
ATOM 6672 C CA . THR B 1 308 ? 5.84 23.094 -7.789 1 96.94 308 THR B CA 1
ATOM 6673 C C . THR B 1 308 ? 5.016 23.047 -9.07 1 96.94 308 THR B C 1
ATOM 6675 O O . THR B 1 308 ? 5.516 22.625 -10.125 1 96.94 308 THR B O 1
ATOM 6678 N N . ILE B 1 309 ? 3.803 23.5 -9 1 94.25 309 ILE B N 1
ATOM 6679 C CA . ILE B 1 309 ? 2.926 23.484 -10.164 1 94.25 309 ILE B CA 1
ATOM 6680 C C . ILE B 1 309 ? 3.418 24.5 -11.188 1 94.25 309 ILE B C 1
ATOM 6682 O O . ILE B 1 309 ? 3.482 24.219 -12.383 1 94.25 309 ILE B O 1
ATOM 6686 N N . GLU B 1 310 ? 3.803 25.672 -10.688 1 95.75 310 GLU B N 1
ATOM 6687 C CA . GLU B 1 310 ? 4.355 26.688 -11.586 1 95.75 310 GLU B CA 1
ATOM 6688 C C . GLU B 1 310 ? 5.594 26.172 -12.305 1 95.75 310 GLU B C 1
ATOM 6690 O O . GLU B 1 310 ? 5.785 26.438 -13.492 1 95.75 310 GLU B O 1
ATOM 6695 N N . THR B 1 311 ? 6.371 25.469 -11.594 1 97.38 311 THR B N 1
ATOM 6696 C CA . THR B 1 311 ? 7.586 24.906 -12.172 1 97.38 311 THR B CA 1
ATOM 6697 C C . THR B 1 311 ? 7.246 23.859 -13.234 1 97.38 311 THR B C 1
ATOM 6699 O O . THR B 1 311 ? 7.852 23.844 -14.312 1 97.38 311 THR B O 1
ATOM 6702 N N . ALA B 1 312 ? 6.285 23.031 -12.977 1 95.62 312 ALA B N 1
ATOM 6703 C CA . ALA B 1 312 ? 5.898 21.953 -13.891 1 95.62 312 ALA B CA 1
ATOM 6704 C C . ALA B 1 312 ? 5.211 22.5 -15.133 1 95.62 312 ALA B C 1
ATOM 6706 O O . ALA B 1 312 ? 5.328 21.938 -16.219 1 95.62 312 ALA B O 1
ATOM 6707 N N . GLU B 1 313 ? 4.5 23.594 -15 1 92.88 313 GLU B N 1
ATOM 6708 C CA . GLU B 1 313 ? 3.75 24.188 -16.109 1 92.88 313 GLU B CA 1
ATOM 6709 C C . GLU B 1 313 ? 4.68 24.609 -17.234 1 92.88 313 GLU B C 1
ATOM 6711 O O . GLU B 1 313 ? 4.301 24.547 -18.406 1 92.88 313 GLU B O 1
ATOM 6716 N N . ALA B 1 314 ? 5.836 24.969 -16.891 1 93.25 314 ALA B N 1
ATOM 6717 C CA . ALA B 1 314 ? 6.809 25.406 -17.906 1 93.25 314 ALA B CA 1
ATOM 6718 C C . ALA B 1 314 ? 7.191 24.25 -18.812 1 93.25 314 ALA B C 1
ATOM 6720 O O . ALA B 1 314 ? 7.645 24.469 -19.938 1 93.25 314 ALA B O 1
ATOM 6721 N N . LEU B 1 315 ? 7.027 23.031 -18.312 1 93.38 315 LEU B N 1
ATOM 6722 C CA . LEU B 1 315 ? 7.391 21.859 -19.109 1 93.38 315 LEU B CA 1
ATOM 6723 C C . LEU B 1 315 ? 6.434 21.672 -20.281 1 93.38 315 LEU B C 1
ATOM 6725 O O . LEU B 1 315 ? 6.789 21.062 -21.281 1 93.38 315 LEU B O 1
ATOM 6729 N N . GLY B 1 316 ? 5.23 22.062 -20.156 1 87.94 316 GLY B N 1
ATOM 6730 C CA . GLY B 1 316 ? 4.242 21.953 -21.219 1 87.94 316 GLY B CA 1
ATOM 6731 C C . GLY B 1 316 ? 3.705 20.547 -21.406 1 87.94 316 GLY B C 1
ATOM 6732 O O . GLY B 1 316 ? 3.252 20.172 -22.484 1 87.94 316 GLY B O 1
ATOM 6733 N N . VAL B 1 317 ? 3.914 19.734 -20.422 1 87.56 317 VAL B N 1
ATOM 6734 C CA . VAL B 1 317 ? 3.428 18.359 -20.469 1 87.56 317 VAL B CA 1
ATOM 6735 C C . VAL B 1 317 ? 2.479 18.109 -19.312 1 87.56 317 VAL B C 1
ATOM 6737 O O . VAL B 1 317 ? 2.498 18.844 -18.312 1 87.56 317 VAL B O 1
ATOM 6740 N N . PRO B 1 318 ? 1.622 17.141 -19.453 1 86.25 318 PRO B N 1
ATOM 6741 C CA . PRO B 1 318 ? 0.751 16.812 -18.328 1 86.25 318 PRO B CA 1
ATOM 6742 C C . PRO B 1 318 ? 1.529 16.328 -17.094 1 86.25 318 PRO B C 1
ATOM 6744 O O . PRO B 1 318 ? 2.576 15.695 -17.234 1 86.25 318 PRO B O 1
ATOM 6747 N N . TYR B 1 319 ? 1.04 16.734 -15.961 1 89.62 319 TYR B N 1
ATOM 6748 C CA . TYR B 1 319 ? 1.646 16.297 -14.711 1 89.62 319 TYR B CA 1
ATOM 6749 C C . TYR B 1 319 ? 0.583 15.82 -13.727 1 89.62 319 TYR B C 1
ATOM 6751 O O . TYR B 1 319 ? -0.597 16.156 -13.867 1 89.62 319 TYR B O 1
ATOM 6759 N N . GLU B 1 320 ? 1.057 14.977 -12.828 1 86.44 320 GLU B N 1
ATOM 6760 C CA . GLU B 1 320 ? 0.19 14.461 -11.773 1 86.44 320 GLU B CA 1
ATOM 6761 C C . GLU B 1 320 ? 0.512 15.109 -10.422 1 86.44 320 GLU B C 1
ATOM 6763 O O . GLU B 1 320 ? 1.682 15.258 -10.07 1 86.44 320 GLU B O 1
ATOM 6768 N N . GLN B 1 321 ? -0.582 15.5 -9.711 1 86.5 321 GLN B N 1
ATOM 6769 C CA . GLN B 1 321 ? -0.401 16.141 -8.406 1 86.5 321 GLN B CA 1
ATOM 6770 C C . GLN B 1 321 ? -0.628 15.148 -7.27 1 86.5 321 GLN B C 1
ATOM 6772 O O . GLN B 1 321 ? -1.628 14.43 -7.262 1 86.5 321 GLN B O 1
ATOM 6777 N N . TRP B 1 322 ? 0.404 15.117 -6.367 1 85.62 322 TRP B N 1
ATOM 6778 C CA . TRP B 1 322 ? 0.337 14.266 -5.191 1 85.62 322 TRP B CA 1
ATOM 6779 C C . TRP B 1 322 ? 0.369 15.094 -3.91 1 85.62 322 TRP B C 1
ATOM 6781 O O . TRP B 1 322 ? 1.336 15.812 -3.654 1 85.62 322 TRP B O 1
ATOM 6791 N N . LYS B 1 323 ? -0.643 14.961 -3.096 1 84.38 323 LYS B N 1
ATOM 6792 C CA . LYS B 1 323 ? -0.609 15.641 -1.801 1 84.38 323 LYS B CA 1
ATOM 6793 C C . LYS B 1 323 ? 0.543 15.125 -0.942 1 84.38 323 LYS B C 1
ATOM 6795 O O . LYS B 1 323 ? 1.142 15.883 -0.177 1 84.38 323 LYS B O 1
ATOM 6800 N N . ALA B 1 324 ? 0.826 13.812 -1.164 1 89.06 324 ALA B N 1
ATOM 6801 C CA . ALA B 1 324 ? 1.9 13.18 -0.403 1 89.06 324 ALA B CA 1
ATOM 6802 C C . ALA B 1 324 ? 3.238 13.867 -0.671 1 89.06 324 ALA B C 1
ATOM 6804 O O . ALA B 1 324 ? 4.172 13.75 0.124 1 89.06 324 ALA B O 1
ATOM 6805 N N . LEU B 1 325 ? 3.334 14.641 -1.744 1 95.12 325 LEU B N 1
ATOM 6806 C CA . LEU B 1 325 ? 4.582 15.297 -2.121 1 95.12 325 LEU B CA 1
ATOM 6807 C C . LEU B 1 325 ? 4.641 16.719 -1.561 1 95.12 325 LEU B C 1
ATOM 6809 O O . LEU B 1 325 ? 5.625 17.438 -1.769 1 95.12 325 LEU B O 1
ATOM 6813 N N . ASN B 1 326 ? 3.646 17.125 -0.808 1 93.38 326 ASN B N 1
ATOM 6814 C CA . ASN B 1 326 ? 3.697 18.438 -0.174 1 93.38 326 ASN B CA 1
ATOM 6815 C C . ASN B 1 326 ? 4.883 18.562 0.777 1 93.38 326 ASN B C 1
ATOM 6817 O O . ASN B 1 326 ? 5.344 17.562 1.33 1 93.38 326 ASN B O 1
ATOM 6821 N N . GLU B 1 327 ? 5.281 19.766 0.938 1 96 327 GLU B N 1
ATOM 6822 C CA . GLU B 1 327 ? 6.383 20.031 1.861 1 96 327 GLU B CA 1
ATOM 6823 C C . GLU B 1 327 ? 5.996 19.672 3.293 1 96 327 GLU B C 1
ATOM 6825 O O . GLU B 1 327 ? 4.812 19.547 3.611 1 96 327 GLU B O 1
ATOM 6830 N N . ILE B 1 328 ? 7.059 19.406 4.055 1 95.38 328 ILE B N 1
ATOM 6831 C CA . ILE B 1 328 ? 6.855 19.109 5.469 1 95.38 328 ILE B CA 1
ATOM 6832 C C . ILE B 1 328 ? 6.055 20.234 6.125 1 95.38 328 ILE B C 1
ATOM 6834 O O . ILE B 1 328 ? 6.301 21.422 5.863 1 95.38 328 ILE B O 1
ATOM 6838 N N . ASP B 1 329 ? 5.062 19.922 6.898 1 91.81 329 ASP B N 1
ATOM 6839 C CA . ASP B 1 329 ? 4.254 20.906 7.613 1 91.81 329 ASP B CA 1
ATOM 6840 C C . ASP B 1 329 ? 4.984 21.422 8.852 1 91.81 329 ASP B C 1
ATOM 6842 O O . ASP B 1 329 ? 5.195 20.688 9.812 1 91.81 329 ASP B O 1
ATOM 6846 N N . ALA B 1 330 ? 5.301 22.703 8.844 1 92.94 330 ALA B N 1
ATOM 6847 C CA . ALA B 1 330 ? 6.059 23.297 9.945 1 92.94 330 ALA B CA 1
ATOM 6848 C C . ALA B 1 330 ? 5.125 23.781 11.055 1 92.94 330 ALA B C 1
ATOM 6850 O O . ALA B 1 330 ? 5.559 24.453 11.984 1 92.94 330 ALA B O 1
ATOM 6851 N N . GLY B 1 331 ? 3.869 23.5 10.883 1 88.88 331 GLY B N 1
ATOM 6852 C CA . GLY B 1 331 ? 2.918 23.828 11.93 1 88.88 331 GLY B CA 1
ATOM 6853 C C . GLY B 1 331 ? 2.908 25.297 12.289 1 88.88 331 GLY B C 1
ATOM 6854 O O . GLY B 1 331 ? 2.748 26.156 11.414 1 88.88 331 GLY B O 1
ATOM 6855 N N . VAL B 1 332 ? 3.191 25.625 13.586 1 87.12 332 VAL B N 1
ATOM 6856 C CA . VAL B 1 332 ? 3.117 26.984 14.086 1 87.12 332 VAL B CA 1
ATOM 6857 C C . VAL B 1 332 ? 4.293 27.797 13.547 1 87.12 332 VAL B C 1
ATOM 6859 O O . VAL B 1 332 ? 4.277 29.031 13.594 1 87.12 332 VAL B O 1
ATOM 6862 N N . CYS B 1 333 ? 5.258 27.156 13.023 1 92.12 333 CYS B N 1
ATOM 6863 C CA . CYS B 1 333 ? 6.461 27.828 12.555 1 92.12 333 CYS B CA 1
ATOM 6864 C C . CYS B 1 333 ? 6.352 28.188 11.078 1 92.12 333 CYS B C 1
ATOM 6866 O O . CYS B 1 333 ? 7.281 28.75 10.5 1 92.12 333 CYS B O 1
ATOM 6868 N N . GLU B 1 334 ? 5.27 27.891 10.453 1 92.06 334 GLU B N 1
ATOM 6869 C CA . GLU B 1 334 ? 5.086 28.172 9.031 1 92.06 334 GLU B CA 1
ATOM 6870 C C . GLU B 1 334 ? 5.336 29.641 8.727 1 92.06 334 GLU B C 1
ATOM 6872 O O . GLU B 1 334 ? 4.926 30.516 9.492 1 92.06 334 GLU B O 1
ATOM 6877 N N . GLU B 1 335 ? 6.074 29.891 7.637 1 93.5 335 GLU B N 1
ATOM 6878 C CA . GLU B 1 335 ? 6.34 31.203 7.07 1 93.5 335 GLU B CA 1
ATOM 6879 C C . GLU B 1 335 ? 7.199 32.062 8.008 1 93.5 335 GLU B C 1
ATOM 6881 O O . GLU B 1 335 ? 7.145 33.281 7.973 1 93.5 335 GLU B O 1
ATOM 6886 N N . MET B 1 336 ? 7.922 31.406 8.867 1 94.94 336 MET B N 1
ATOM 6887 C CA . MET B 1 336 ? 8.883 32.094 9.727 1 94.94 336 MET B CA 1
ATOM 6888 C C . MET B 1 336 ? 10.312 31.828 9.258 1 94.94 336 MET B C 1
ATOM 6890 O O . MET B 1 336 ? 10.578 30.844 8.586 1 94.94 336 MET B O 1
ATOM 6894 N N . THR B 1 337 ? 11.148 32.781 9.594 1 95.06 337 THR B N 1
ATOM 6895 C CA . THR B 1 337 ? 12.578 32.531 9.422 1 95.06 337 THR B CA 1
ATOM 6896 C C . THR B 1 337 ? 13.125 31.719 10.594 1 95.06 337 THR B C 1
ATOM 6898 O O . THR B 1 337 ? 12.5 31.625 11.648 1 95.06 337 THR B O 1
ATOM 6901 N N . TYR B 1 338 ? 14.297 31.172 10.375 1 92.69 338 TYR B N 1
ATOM 6902 C CA . TYR B 1 338 ? 14.898 30.406 11.469 1 92.69 338 TYR B CA 1
ATOM 6903 C C . TYR B 1 338 ? 15.203 31.312 12.656 1 92.69 338 TYR B C 1
ATOM 6905 O O . TYR B 1 338 ? 15.102 30.891 13.805 1 92.69 338 TYR B O 1
ATOM 6913 N N . GLU B 1 339 ? 15.516 32.5 12.391 1 94.06 339 GLU B N 1
ATOM 6914 C CA . GLU B 1 339 ? 15.781 33.469 13.445 1 94.06 339 GLU B CA 1
ATOM 6915 C C . GLU B 1 339 ? 14.516 33.75 14.25 1 94.06 339 GLU B C 1
ATOM 6917 O O . GLU B 1 339 ? 14.555 33.844 15.477 1 94.06 339 GLU B O 1
ATOM 6922 N N . GLU B 1 340 ? 13.453 33.906 13.531 1 95.94 340 GLU B N 1
ATOM 6923 C CA . GLU B 1 340 ? 12.18 34.156 14.195 1 95.94 340 GLU B CA 1
ATOM 6924 C C . GLU B 1 340 ? 11.766 32.969 15.047 1 95.94 340 GLU B C 1
ATOM 6926 O O . GLU B 1 340 ? 11.227 33.125 16.141 1 95.94 340 GLU B O 1
ATOM 6931 N N . ILE B 1 341 ? 12.039 31.75 14.609 1 94.25 341 ILE B N 1
ATOM 6932 C CA . ILE B 1 341 ? 11.703 30.531 15.344 1 94.25 341 ILE B CA 1
ATOM 6933 C C . ILE B 1 341 ? 12.539 30.453 16.625 1 94.25 341 ILE B C 1
ATOM 6935 O O . ILE B 1 341 ? 12.023 30.109 17.688 1 94.25 341 ILE B O 1
ATOM 6939 N N . GLN B 1 342 ? 13.797 30.766 16.484 1 93.69 342 GLN B N 1
ATOM 6940 C CA . GLN B 1 342 ? 14.68 30.75 17.656 1 93.69 342 GLN B CA 1
ATOM 6941 C C . GLN B 1 342 ? 14.211 31.75 18.719 1 93.69 342 GLN B C 1
ATOM 6943 O O . GLN B 1 342 ? 14.289 31.469 19.906 1 93.69 342 GLN B O 1
ATOM 6948 N N . GLU B 1 343 ? 13.719 32.844 18.328 1 96.12 343 GLU B N 1
ATOM 6949 C CA . GLU B 1 343 ? 13.273 33.906 19.234 1 96.12 343 GLU B CA 1
ATOM 6950 C C . GLU B 1 343 ? 11.922 33.562 19.859 1 96.12 343 GLU B C 1
ATOM 6952 O O . GLU B 1 343 ? 11.742 33.688 21.078 1 96.12 343 GLU B O 1
ATOM 6957 N N . ARG B 1 344 ? 11.023 33.094 19.047 1 95.12 344 ARG B N 1
ATOM 6958 C CA . ARG B 1 344 ? 9.648 32.906 19.5 1 95.12 344 ARG B CA 1
ATOM 6959 C C . ARG B 1 344 ? 9.469 31.547 20.141 1 95.12 344 ARG B C 1
ATOM 6961 O O . ARG B 1 344 ? 8.633 31.391 21.031 1 95.12 344 ARG B O 1
ATOM 6968 N N . TYR B 1 345 ? 10.242 30.562 19.625 1 94.44 345 TYR B N 1
ATOM 6969 C CA . TYR B 1 345 ? 10.125 29.203 20.109 1 94.44 345 TYR B CA 1
ATOM 6970 C C . TYR B 1 345 ? 11.492 28.594 20.391 1 94.44 345 TYR B C 1
ATOM 6972 O O . TYR B 1 345 ? 11.875 27.594 19.797 1 94.44 345 TYR B O 1
ATOM 6980 N N . PRO B 1 346 ? 12.18 29.125 21.406 1 94.06 346 PRO B N 1
ATOM 6981 C CA . PRO B 1 346 ? 13.547 28.672 21.656 1 94.06 346 PRO B CA 1
ATOM 6982 C C . PRO B 1 346 ? 13.617 27.188 22.047 1 94.06 346 PRO B C 1
ATOM 6984 O O . PRO B 1 346 ? 14.562 26.5 21.688 1 94.06 346 PRO B O 1
ATOM 6987 N N . GLU B 1 347 ? 12.617 26.703 22.75 1 93.31 347 GLU B N 1
ATOM 6988 C CA . GLU B 1 347 ? 12.609 25.297 23.141 1 93.31 347 GLU B CA 1
ATOM 6989 C C . GLU B 1 347 ? 12.461 24.391 21.922 1 93.31 347 GLU B C 1
ATOM 6991 O O . GLU B 1 347 ? 13.117 23.344 21.844 1 93.31 347 GLU B O 1
ATOM 6996 N N . GLU B 1 348 ? 11.602 24.75 21.047 1 92.31 348 GLU B N 1
ATOM 6997 C CA . GLU B 1 348 ? 11.406 23.984 19.812 1 92.31 348 GLU B CA 1
ATOM 6998 C C . GLU B 1 348 ? 12.68 23.953 18.969 1 92.31 348 GLU B C 1
ATOM 7000 O O . GLU B 1 348 ? 13.008 22.938 18.359 1 92.31 348 GLU B O 1
ATOM 7005 N N . PHE B 1 349 ? 13.281 25.062 18.969 1 92.25 349 PHE B N 1
ATOM 7006 C CA . PHE B 1 349 ? 14.523 25.172 18.219 1 92.25 349 PHE B CA 1
ATOM 7007 C C . PHE B 1 349 ? 15.578 24.219 18.75 1 92.25 349 PHE B C 1
ATOM 7009 O O . PHE B 1 349 ? 16.266 23.531 17.984 1 92.25 349 PHE B O 1
ATOM 7016 N N . ALA B 1 350 ? 15.68 24.125 20.031 1 92.62 350 ALA B N 1
ATOM 7017 C CA . ALA B 1 350 ? 16.641 23.25 20.688 1 92.62 350 ALA B CA 1
ATOM 7018 C C . ALA B 1 350 ? 16.281 21.781 20.484 1 92.62 350 ALA B C 1
ATOM 7020 O O . ALA B 1 350 ? 17.156 20.953 20.266 1 92.62 350 ALA B O 1
ATOM 7021 N N . LEU B 1 351 ? 15.047 21.469 20.578 1 92.69 351 LEU B N 1
ATOM 7022 C CA . LEU B 1 351 ? 14.586 20.109 20.391 1 92.69 351 LEU B CA 1
ATOM 7023 C C . LEU B 1 351 ? 14.875 19.609 18.969 1 92.69 351 LEU B C 1
ATOM 7025 O O . LEU B 1 351 ? 15.266 18.469 18.781 1 92.69 351 LEU B O 1
ATOM 7029 N N . ARG B 1 352 ? 14.633 20.438 18.047 1 93.06 352 ARG B N 1
ATOM 7030 C CA . ARG B 1 352 ? 14.898 20.094 16.656 1 93.06 352 ARG B CA 1
ATOM 7031 C C . ARG B 1 352 ? 16.375 19.781 16.438 1 93.06 352 ARG B C 1
ATOM 7033 O O . ARG B 1 352 ? 16.719 18.844 15.719 1 93.06 352 ARG B O 1
ATOM 7040 N N . ASP B 1 353 ? 17.219 20.547 17.047 1 90.81 353 ASP B N 1
ATOM 7041 C CA . ASP B 1 353 ? 18.656 20.359 16.922 1 90.81 353 ASP B CA 1
ATOM 7042 C C . ASP B 1 353 ? 19.109 19.047 17.578 1 90.81 353 ASP B C 1
ATOM 7044 O O . ASP B 1 353 ? 20.078 18.438 17.141 1 90.81 353 ASP B O 1
ATOM 7048 N N . GLN B 1 354 ? 18.438 18.656 18.516 1 91.62 354 GLN B N 1
ATOM 7049 C CA . GLN B 1 354 ? 18.781 17.438 19.219 1 91.62 354 GLN B CA 1
ATOM 7050 C C . GLN B 1 354 ? 18.531 16.203 18.359 1 91.62 354 GLN B C 1
ATOM 7052 O O . GLN B 1 354 ? 19.344 15.281 18.328 1 91.62 354 GLN B O 1
ATOM 7057 N N . ASP B 1 355 ? 17.422 16.125 17.703 1 93.44 355 ASP B N 1
ATOM 7058 C CA . ASP B 1 355 ? 17.047 15.023 16.828 1 93.44 355 ASP B CA 1
ATOM 7059 C C . ASP B 1 355 ? 16.125 15.5 15.703 1 93.44 355 ASP B C 1
ATOM 7061 O O . ASP B 1 355 ? 14.898 15.336 15.789 1 93.44 355 ASP B O 1
ATOM 7065 N N . LYS B 1 356 ? 16.734 15.891 14.664 1 94.25 356 LYS B N 1
ATOM 7066 C CA . LYS B 1 356 ? 16.016 16.531 13.57 1 94.25 356 LYS B CA 1
ATOM 7067 C C . LYS B 1 356 ? 15.055 15.555 12.898 1 94.25 356 LYS B C 1
ATOM 7069 O O . LYS B 1 356 ? 13.984 15.953 12.438 1 94.25 356 LYS B O 1
ATOM 7074 N N . TYR B 1 357 ? 15.406 14.336 12.883 1 93.94 357 TYR B N 1
ATOM 7075 C CA . TYR B 1 357 ? 14.594 13.336 12.203 1 93.94 357 TYR B CA 1
ATOM 7076 C C . TYR B 1 357 ? 13.289 13.094 12.953 1 93.94 357 TYR B C 1
ATOM 7078 O O . TYR B 1 357 ? 12.219 13.008 12.336 1 93.94 357 TYR B O 1
ATOM 7086 N N . ARG B 1 358 ? 13.336 13.055 14.25 1 91.62 358 ARG B N 1
ATOM 7087 C CA . ARG B 1 358 ? 12.18 12.672 15.047 1 91.62 358 ARG B CA 1
ATOM 7088 C C . ARG B 1 358 ? 11.43 13.906 15.539 1 91.62 358 ARG B C 1
ATOM 7090 O O . ARG B 1 358 ? 10.273 13.812 15.953 1 91.62 358 ARG B O 1
ATOM 7097 N N . TYR B 1 359 ? 12.078 15.031 15.523 1 94.19 359 TYR B N 1
ATOM 7098 C CA . TYR B 1 359 ? 11.445 16.25 15.992 1 94.19 359 TYR B CA 1
ATOM 7099 C C . TYR B 1 359 ? 10.195 16.562 15.18 1 94.19 359 TYR B C 1
ATOM 7101 O O . TYR B 1 359 ? 10.234 16.578 13.945 1 94.19 359 TYR B O 1
ATOM 7109 N N . ARG B 1 360 ? 9.148 16.75 15.883 1 91.81 360 ARG B N 1
ATOM 7110 C CA . ARG B 1 360 ? 7.887 17.125 15.266 1 91.81 360 ARG B CA 1
ATOM 7111 C C . ARG B 1 360 ? 7.535 18.578 15.562 1 91.81 360 ARG B C 1
ATOM 7113 O O . ARG B 1 360 ? 7.504 18.984 16.719 1 91.81 360 ARG B O 1
ATOM 7120 N N . TYR B 1 361 ? 7.25 19.375 14.508 1 92.38 361 TYR B N 1
ATOM 7121 C CA . TYR B 1 361 ? 6.754 20.719 14.719 1 92.38 361 TYR B CA 1
ATOM 7122 C C . TYR B 1 361 ? 5.418 20.703 15.453 1 92.38 361 TYR B C 1
ATOM 7124 O O . TYR B 1 361 ? 4.551 19.875 15.164 1 92.38 361 TYR B O 1
ATOM 7132 N N . PRO B 1 362 ? 5.336 21.625 16.406 1 86.88 362 PRO B N 1
ATOM 7133 C CA . PRO B 1 362 ? 4.016 21.688 17.031 1 86.88 362 PRO B CA 1
ATOM 7134 C C . PRO B 1 362 ? 2.891 21.891 16.016 1 86.88 362 PRO B C 1
ATOM 7136 O O . PRO B 1 362 ? 2.928 22.828 15.227 1 86.88 362 PRO B O 1
ATOM 7139 N N . LYS B 1 363 ? 1.953 20.969 16.016 1 82.25 363 LYS B N 1
ATOM 7140 C CA . LYS B 1 363 ? 0.823 20.984 15.094 1 82.25 363 LYS B CA 1
ATOM 7141 C C . LYS B 1 363 ? 1.288 20.766 13.656 1 82.25 363 LYS B C 1
ATOM 7143 O O . LYS B 1 363 ? 0.657 21.25 12.719 1 82.25 363 LYS B O 1
ATOM 7148 N N . GLY B 1 364 ? 2.434 20.141 13.578 1 89.5 364 GLY B N 1
ATOM 7149 C CA . GLY B 1 364 ? 2.994 19.891 12.258 1 89.5 364 GLY B CA 1
ATOM 7150 C C . GLY B 1 364 ? 3.479 18.453 12.086 1 89.5 364 GLY B C 1
ATOM 7151 O O . GLY B 1 364 ? 2.82 17.516 12.531 1 89.5 364 GLY B O 1
ATOM 7152 N N . GLU B 1 365 ? 4.586 18.328 11.258 1 91.25 365 GLU B N 1
ATOM 7153 C CA . GLU B 1 365 ? 5.105 17 10.914 1 91.25 365 GLU B CA 1
ATOM 7154 C C . GLU B 1 365 ? 6.586 16.891 11.266 1 91.25 365 GLU B C 1
ATOM 7156 O O . GLU B 1 365 ? 7.262 17.891 11.469 1 91.25 365 GLU B O 1
ATOM 7161 N N . SER B 1 366 ? 6.988 15.688 11.43 1 93.25 366 SER B N 1
ATOM 7162 C CA . SER B 1 366 ? 8.406 15.344 11.516 1 93.25 366 SER B CA 1
ATOM 7163 C C . SER B 1 366 ? 8.898 14.703 10.219 1 93.25 366 SER B C 1
ATOM 7165 O O . SER B 1 366 ? 8.094 14.383 9.336 1 93.25 366 SER B O 1
ATOM 7167 N N . TYR B 1 367 ? 10.211 14.578 10.086 1 94.69 367 TYR B N 1
ATOM 7168 C CA . TYR B 1 367 ? 10.742 13.805 8.969 1 94.69 367 TYR B CA 1
ATOM 7169 C C . TYR B 1 367 ? 10.227 12.367 9.008 1 94.69 367 TYR B C 1
ATOM 7171 O O . TYR B 1 367 ? 9.992 11.758 7.957 1 94.69 367 TYR B O 1
ATOM 7179 N N . GLU B 1 368 ? 10.094 11.867 10.141 1 91.12 368 GLU B N 1
ATOM 7180 C CA . GLU B 1 368 ? 9.57 10.508 10.289 1 91.12 368 GLU B CA 1
ATOM 7181 C C . GLU B 1 368 ? 8.156 10.406 9.727 1 91.12 368 GLU B C 1
ATOM 7183 O O . GLU B 1 368 ? 7.824 9.43 9.047 1 91.12 368 GLU B O 1
ATOM 7188 N N . ASP B 1 369 ? 7.367 11.43 10.008 1 89.69 369 ASP B N 1
ATOM 7189 C CA . ASP B 1 369 ? 6.02 11.484 9.445 1 89.69 369 ASP B CA 1
ATOM 7190 C C . ASP B 1 369 ? 6.062 11.562 7.918 1 89.69 369 ASP B C 1
ATOM 7192 O O . ASP B 1 369 ? 5.258 10.922 7.238 1 89.69 369 ASP B O 1
ATOM 7196 N N . LEU B 1 370 ? 6.938 12.359 7.488 1 93.5 370 LEU B N 1
ATOM 7197 C CA . LEU B 1 370 ? 7.09 12.555 6.051 1 93.5 370 LEU B CA 1
ATOM 7198 C C . LEU B 1 370 ? 7.461 11.25 5.363 1 93.5 370 LEU B C 1
ATOM 7200 O O . LEU B 1 370 ? 6.906 10.922 4.309 1 93.5 370 LEU B O 1
ATOM 7204 N N . VAL B 1 371 ? 8.32 10.523 5.922 1 92.94 371 VAL B N 1
ATOM 7205 C CA . VAL B 1 371 ? 8.75 9.234 5.379 1 92.94 371 VAL B CA 1
ATOM 7206 C C . VAL B 1 371 ? 7.559 8.289 5.273 1 92.94 371 VAL B C 1
ATOM 7208 O O . VAL B 1 371 ? 7.383 7.613 4.262 1 92.94 371 VAL B O 1
ATOM 7211 N N . GLN B 1 372 ? 6.77 8.336 6.199 1 85.81 372 GLN B N 1
ATOM 7212 C CA . GLN B 1 372 ? 5.613 7.449 6.23 1 85.81 372 GLN B CA 1
ATOM 7213 C C . GLN B 1 372 ? 4.617 7.801 5.133 1 85.81 372 GLN B C 1
ATOM 7215 O O . GLN B 1 372 ? 4.125 6.918 4.426 1 85.81 372 GLN B O 1
ATOM 7220 N N . ARG B 1 373 ? 4.344 9.055 4.98 1 87.5 373 ARG B N 1
ATOM 7221 C CA . ARG B 1 373 ? 3.316 9.406 4.004 1 87.5 373 ARG B CA 1
ATOM 7222 C C . ARG B 1 373 ? 3.859 9.32 2.582 1 87.5 373 ARG B C 1
ATOM 7224 O O . ARG B 1 373 ? 3.094 9.375 1.615 1 87.5 373 ARG B O 1
ATOM 7231 N N . LEU B 1 374 ? 5.18 9.195 2.424 1 93.31 374 LEU B N 1
ATOM 7232 C CA . LEU B 1 374 ? 5.777 9.102 1.096 1 93.31 374 LEU B CA 1
ATOM 7233 C C . LEU B 1 374 ? 5.852 7.652 0.632 1 93.31 374 LEU B C 1
ATOM 7235 O O . LEU B 1 374 ? 6.25 7.375 -0.502 1 93.31 374 LEU B O 1
ATOM 7239 N N . GLU B 1 375 ? 5.426 6.73 1.382 1 88.94 375 GLU B N 1
ATOM 7240 C CA . GLU B 1 375 ? 5.543 5.316 1.029 1 88.94 375 GLU B CA 1
ATOM 7241 C C . GLU B 1 375 ? 4.816 5.012 -0.276 1 88.94 375 GLU B C 1
ATOM 7243 O O . GLU B 1 375 ? 5.367 4.359 -1.163 1 88.94 375 GLU B O 1
ATOM 7248 N N . PRO B 1 376 ? 3.623 5.52 -0.459 1 85.5 376 PRO B N 1
ATOM 7249 C CA . PRO B 1 376 ? 2.969 5.258 -1.743 1 85.5 376 PRO B CA 1
ATOM 7250 C C . PRO B 1 376 ? 3.738 5.84 -2.926 1 85.5 376 PRO B C 1
ATOM 7252 O O . PRO B 1 376 ? 3.73 5.262 -4.016 1 85.5 376 PRO B O 1
ATOM 7255 N N . VAL B 1 377 ? 4.363 6.906 -2.711 1 91.5 377 VAL B N 1
ATOM 7256 C CA . VAL B 1 377 ? 5.152 7.539 -3.762 1 91.5 377 VAL B CA 1
ATOM 7257 C C . VAL B 1 377 ? 6.34 6.652 -4.121 1 91.5 377 VAL B C 1
ATOM 7259 O O . VAL B 1 377 ? 6.613 6.422 -5.305 1 91.5 377 VAL B O 1
ATOM 7262 N N . ILE B 1 378 ? 6.984 6.152 -3.107 1 93.25 378 ILE B N 1
ATOM 7263 C CA . ILE B 1 378 ? 8.141 5.289 -3.324 1 93.25 378 ILE B CA 1
ATOM 7264 C C . ILE B 1 378 ? 7.703 4.023 -4.059 1 93.25 378 ILE B C 1
ATOM 7266 O O . ILE B 1 378 ? 8.398 3.557 -4.969 1 93.25 378 ILE B O 1
ATOM 7270 N N . MET B 1 379 ? 6.617 3.49 -3.689 1 88.94 379 MET B N 1
ATOM 7271 C CA . MET B 1 379 ? 6.109 2.287 -4.34 1 88.94 379 MET B CA 1
ATOM 7272 C C . MET B 1 379 ? 5.844 2.541 -5.82 1 88.94 379 MET B C 1
ATOM 7274 O O . MET B 1 379 ? 6.18 1.709 -6.668 1 88.94 379 MET B O 1
ATOM 7278 N N . GLU B 1 380 ? 5.305 3.656 -6.094 1 88.88 380 GLU B N 1
ATOM 7279 C CA . GLU B 1 380 ? 5.023 3.99 -7.488 1 88.88 380 GLU B CA 1
ATOM 7280 C C . GLU B 1 380 ? 6.312 4.262 -8.258 1 88.88 380 GLU B C 1
ATOM 7282 O O . GLU B 1 380 ? 6.426 3.904 -9.438 1 88.88 380 GLU B O 1
ATOM 7287 N N . LEU B 1 381 ? 7.25 4.922 -7.625 1 92.94 381 LEU B N 1
ATOM 7288 C CA . LEU B 1 381 ? 8.531 5.184 -8.273 1 92.94 381 LEU B CA 1
ATOM 7289 C C . LEU B 1 381 ? 9.25 3.877 -8.602 1 92.94 381 LEU B C 1
ATOM 7291 O O . LEU B 1 381 ? 9.922 3.777 -9.633 1 92.94 381 LEU B O 1
ATOM 7295 N N . GLU B 1 382 ? 9.102 2.891 -7.715 1 90.06 382 GLU B N 1
ATOM 7296 C CA . GLU B 1 382 ? 9.719 1.587 -7.957 1 90.06 382 GLU B CA 1
ATOM 7297 C C . GLU B 1 382 ? 9.047 0.869 -9.125 1 90.06 382 GLU B C 1
ATOM 7299 O O . GLU B 1 382 ? 9.688 0.088 -9.828 1 90.06 382 GLU B O 1
ATOM 7304 N N . ARG B 1 383 ? 7.863 1.186 -9.328 1 85.81 383 ARG B N 1
ATOM 7305 C CA . ARG B 1 383 ? 7.098 0.497 -10.367 1 85.81 383 ARG B CA 1
ATOM 7306 C C . ARG B 1 383 ? 7.262 1.184 -11.719 1 85.81 383 ARG B C 1
ATOM 7308 O O . ARG B 1 383 ? 7.312 0.519 -12.75 1 85.81 383 ARG B O 1
ATOM 7315 N N . GLN B 1 384 ? 7.379 2.479 -11.719 1 87.19 384 GLN B N 1
ATOM 7316 C CA . GLN B 1 384 ? 7.414 3.262 -12.953 1 87.19 384 GLN B CA 1
ATOM 7317 C C . GLN B 1 384 ? 8.797 3.219 -13.594 1 87.19 384 GLN B C 1
ATOM 7319 O O . GLN B 1 384 ? 9.75 2.707 -13 1 87.19 384 GLN B O 1
ATOM 7324 N N . GLU B 1 385 ? 8.781 3.633 -14.82 1 89.62 385 GLU B N 1
ATOM 7325 C CA . GLU B 1 385 ? 10.047 3.699 -15.539 1 89.62 385 GLU B CA 1
ATOM 7326 C C . GLU B 1 385 ? 10.695 5.074 -15.391 1 89.62 385 GLU B C 1
ATOM 7328 O O . GLU B 1 385 ? 11.32 5.367 -14.375 1 89.62 385 GLU B O 1
ATOM 7333 N N . ASN B 1 386 ? 10.375 6.012 -16.312 1 94.38 386 ASN B N 1
ATOM 7334 C CA . ASN B 1 386 ? 10.969 7.34 -16.234 1 94.38 386 ASN B CA 1
ATOM 7335 C C . ASN B 1 386 ? 10.023 8.344 -15.586 1 94.38 386 ASN B C 1
ATOM 7337 O O . ASN B 1 386 ? 8.906 8.547 -16.062 1 94.38 386 ASN B O 1
ATOM 7341 N N . VAL B 1 387 ? 10.523 8.922 -14.453 1 96.12 387 VAL B N 1
ATOM 7342 C CA . VAL B 1 387 ? 9.68 9.859 -13.711 1 96.12 387 VAL B CA 1
ATOM 7343 C C . VAL B 1 387 ? 10.492 11.094 -13.336 1 96.12 387 VAL B C 1
ATOM 7345 O O . VAL B 1 387 ? 11.656 10.984 -12.945 1 96.12 387 VAL B O 1
ATOM 7348 N N . LEU B 1 388 ? 9.898 12.266 -13.523 1 98.06 388 LEU B N 1
ATOM 7349 C CA . LEU B 1 388 ? 10.398 13.516 -12.961 1 98.06 388 LEU B CA 1
ATOM 7350 C C . LEU B 1 388 ? 9.539 13.961 -11.781 1 98.06 388 LEU B C 1
ATOM 7352 O O . LEU B 1 388 ? 8.336 14.18 -11.93 1 98.06 388 LEU B O 1
ATOM 7356 N N . VAL B 1 389 ? 10.156 14.039 -10.664 1 98.25 389 VAL B N 1
ATOM 7357 C CA . VAL B 1 389 ? 9.453 14.516 -9.469 1 98.25 389 VAL B CA 1
ATOM 7358 C C . VAL B 1 389 ? 9.891 15.938 -9.148 1 98.25 389 VAL B C 1
ATOM 7360 O O . VAL B 1 389 ? 11.062 16.172 -8.828 1 98.25 389 VAL B O 1
ATOM 7363 N N . ILE B 1 390 ? 8.977 16.875 -9.281 1 98.5 390 ILE B N 1
ATOM 7364 C CA . ILE B 1 390 ? 9.195 18.234 -8.836 1 98.5 390 ILE B CA 1
ATOM 7365 C C . ILE B 1 390 ? 8.633 18.422 -7.434 1 98.5 390 ILE B C 1
ATOM 7367 O O . ILE B 1 390 ? 7.41 18.422 -7.246 1 98.5 390 ILE B O 1
ATOM 7371 N N . CYS B 1 391 ? 9.508 18.562 -6.512 1 98.19 391 CYS B N 1
ATOM 7372 C CA . CYS B 1 391 ? 9.07 18.531 -5.121 1 98.19 391 CYS B CA 1
ATOM 7373 C C . CYS B 1 391 ? 9.805 19.578 -4.297 1 98.19 391 CYS B C 1
ATOM 7375 O O . CYS B 1 391 ? 10.156 20.656 -4.805 1 98.19 391 CYS B O 1
ATOM 7377 N N . HIS B 1 392 ? 9.852 19.391 -2.977 1 98.19 392 HIS B N 1
ATOM 7378 C CA . HIS B 1 392 ? 10.406 20.344 -2.01 1 98.19 392 HIS B CA 1
ATOM 7379 C C . HIS B 1 392 ? 11.633 19.766 -1.317 1 98.19 392 HIS B C 1
ATOM 7381 O O . HIS B 1 392 ? 12.016 18.625 -1.581 1 98.19 392 HIS B O 1
ATOM 7387 N N . GLN B 1 393 ? 12.242 20.531 -0.542 1 97.56 393 GLN B N 1
ATOM 7388 C CA . GLN B 1 393 ? 13.516 20.172 0.069 1 97.56 393 GLN B CA 1
ATOM 7389 C C . GLN B 1 393 ? 13.367 18.938 0.957 1 97.56 393 GLN B C 1
ATOM 7391 O O . GLN B 1 393 ? 14.062 17.938 0.767 1 97.56 393 GLN B O 1
ATOM 7396 N N . ALA B 1 394 ? 12.469 19.031 1.933 1 97.94 394 ALA B N 1
ATOM 7397 C CA . ALA B 1 394 ? 12.336 17.906 2.869 1 97.94 394 ALA B CA 1
ATOM 7398 C C . ALA B 1 394 ? 11.898 16.641 2.148 1 97.94 394 ALA B C 1
ATOM 7400 O O . ALA B 1 394 ? 12.367 15.547 2.469 1 97.94 394 ALA B O 1
ATOM 7401 N N . VAL B 1 395 ? 11.031 16.766 1.197 1 98.12 395 VAL B N 1
ATOM 7402 C CA . VAL B 1 395 ? 10.531 15.633 0.43 1 98.12 395 VAL B CA 1
ATOM 7403 C C . VAL B 1 395 ? 11.672 15.008 -0.374 1 98.12 395 VAL B C 1
ATOM 7405 O O . VAL B 1 395 ? 11.852 13.789 -0.372 1 98.12 395 VAL B O 1
ATOM 7408 N N . MET B 1 396 ? 12.422 15.852 -0.997 1 98.06 396 MET B N 1
ATOM 7409 C CA . MET B 1 396 ? 13.539 15.367 -1.809 1 98.06 396 MET B CA 1
ATOM 7410 C C . MET B 1 396 ? 14.555 14.633 -0.949 1 98.06 396 MET B C 1
ATOM 7412 O O . MET B 1 396 ? 15.117 13.617 -1.373 1 98.06 396 MET B O 1
ATOM 7416 N N . ARG B 1 397 ? 14.82 15.148 0.235 1 97.94 397 ARG B N 1
ATOM 7417 C CA . ARG B 1 397 ? 15.727 14.477 1.162 1 97.94 397 ARG B CA 1
ATOM 7418 C C . ARG B 1 397 ? 15.258 13.055 1.456 1 97.94 397 ARG B C 1
ATOM 7420 O O . ARG B 1 397 ? 16.062 12.125 1.467 1 97.94 397 ARG B O 1
ATOM 7427 N N . CYS B 1 398 ? 14.008 12.922 1.663 1 97.62 398 CYS B N 1
ATOM 7428 C CA . CYS B 1 398 ? 13.453 11.617 1.995 1 97.62 398 CYS B CA 1
ATOM 7429 C C . CYS B 1 398 ? 13.562 10.656 0.815 1 97.62 398 CYS B C 1
ATOM 7431 O O . CYS B 1 398 ? 13.961 9.5 0.984 1 97.62 398 CYS B O 1
ATOM 7433 N N . LEU B 1 399 ? 13.203 11.148 -0.38 1 97.25 399 LEU B N 1
ATOM 7434 C CA . LEU B 1 399 ? 13.289 10.305 -1.568 1 97.25 399 LEU B CA 1
ATOM 7435 C C . LEU B 1 399 ? 14.727 9.891 -1.841 1 97.25 399 LEU B C 1
ATOM 7437 O O . LEU B 1 399 ? 15 8.719 -2.123 1 97.25 399 LEU B O 1
ATOM 7441 N N . LEU B 1 400 ? 15.602 10.836 -1.683 1 96.38 400 LEU B N 1
ATOM 7442 C CA . LEU B 1 400 ? 17.016 10.562 -1.907 1 96.38 400 LEU B CA 1
ATOM 7443 C C . LEU B 1 400 ? 17.547 9.562 -0.887 1 96.38 400 LEU B C 1
ATOM 7445 O O . LEU B 1 400 ? 18.312 8.664 -1.232 1 96.38 400 LEU B O 1
ATOM 7449 N N . ALA B 1 401 ? 17.141 9.773 0.303 1 95.69 401 ALA B N 1
ATOM 7450 C CA . ALA B 1 401 ? 17.594 8.875 1.358 1 95.69 401 ALA B CA 1
ATOM 7451 C C . ALA B 1 401 ? 17.172 7.434 1.066 1 95.69 401 ALA B C 1
ATOM 7453 O O . ALA B 1 401 ? 17.938 6.496 1.312 1 95.69 401 ALA B O 1
ATOM 7454 N N . TYR B 1 402 ? 15.961 7.23 0.583 1 95.62 402 TYR B N 1
ATOM 7455 C CA . TYR B 1 402 ? 15.492 5.891 0.245 1 95.62 402 TYR B CA 1
ATOM 7456 C C . TYR B 1 402 ? 16.359 5.273 -0.848 1 95.62 402 TYR B C 1
ATOM 7458 O O . TYR B 1 402 ? 16.906 4.176 -0.674 1 95.62 402 TYR B O 1
ATOM 7466 N N . PHE B 1 403 ? 16.547 5.957 -1.913 1 94.25 403 PHE B N 1
ATOM 7467 C CA . PHE B 1 403 ? 17.203 5.371 -3.076 1 94.25 403 PHE B CA 1
ATOM 7468 C C . PHE B 1 403 ? 18.688 5.223 -2.836 1 94.25 403 PHE B C 1
ATOM 7470 O O . PHE B 1 403 ? 19.328 4.305 -3.363 1 94.25 403 PHE B O 1
ATOM 7477 N N . LEU B 1 404 ? 19.219 6.074 -2.018 1 92.25 404 LEU B N 1
ATOM 7478 C CA . LEU B 1 404 ? 20.656 6.012 -1.761 1 92.25 404 LEU B CA 1
ATOM 7479 C C . LEU B 1 404 ? 20.953 5.266 -0.464 1 92.25 404 LEU B C 1
ATOM 7481 O O . LEU B 1 404 ? 22.094 5.234 -0.001 1 92.25 404 LEU B O 1
ATOM 7485 N N . ASP B 1 405 ? 19.953 4.77 0.164 1 90.69 405 ASP B N 1
ATOM 7486 C CA . ASP B 1 405 ? 20.062 3.941 1.363 1 90.69 405 ASP B CA 1
ATOM 7487 C C . ASP B 1 405 ? 20.766 4.699 2.492 1 90.69 405 ASP B C 1
ATOM 7489 O O . ASP B 1 405 ? 21.734 4.215 3.059 1 90.69 405 ASP B O 1
ATOM 7493 N N . LYS B 1 406 ? 20.266 5.914 2.715 1 92.62 406 LYS B N 1
ATOM 7494 C CA . LYS B 1 406 ? 20.781 6.723 3.816 1 92.62 406 LYS B CA 1
ATOM 7495 C C . LYS B 1 406 ? 20 6.473 5.098 1 92.62 406 LYS B C 1
ATOM 7497 O O . LYS B 1 406 ? 18.797 6.172 5.051 1 92.62 406 LYS B O 1
ATOM 7502 N N . SER B 1 407 ? 20.641 6.574 6.203 1 90.5 407 SER B N 1
ATOM 7503 C CA . SER B 1 407 ? 20.016 6.336 7.504 1 90.5 407 SER B CA 1
ATOM 7504 C C . SER B 1 407 ? 19.109 7.5 7.902 1 90.5 407 SER B C 1
ATOM 7506 O O . SER B 1 407 ? 19.156 8.57 7.301 1 90.5 407 SER B O 1
ATOM 7508 N N . SER B 1 408 ? 18.344 7.262 8.922 1 90.5 408 SER B N 1
ATOM 7509 C CA . SER B 1 408 ? 17.453 8.289 9.469 1 90.5 408 SER B CA 1
ATOM 7510 C C . SER B 1 408 ? 18.25 9.461 10.031 1 90.5 408 SER B C 1
ATOM 7512 O O . SER B 1 408 ? 17.781 10.602 10.016 1 90.5 408 SER B O 1
ATOM 7514 N N . GLU B 1 409 ? 19.438 9.211 10.477 1 91.25 409 GLU B N 1
ATOM 7515 C CA . GLU B 1 409 ? 20.281 10.258 11.039 1 91.25 409 GLU B CA 1
ATOM 7516 C C . GLU B 1 409 ? 20.844 11.156 9.938 1 91.25 409 GLU B C 1
ATOM 7518 O O . GLU B 1 409 ? 21 12.367 10.141 1 91.25 409 GLU B O 1
ATOM 7523 N N . GLU B 1 410 ? 21.062 10.609 8.781 1 94.69 410 GLU B N 1
ATOM 7524 C CA . GLU B 1 410 ? 21.656 11.344 7.672 1 94.69 410 GLU B CA 1
ATOM 7525 C C . GLU B 1 410 ? 20.594 12.062 6.848 1 94.69 410 GLU B C 1
ATOM 7527 O O . GLU B 1 410 ? 20.859 13.109 6.254 1 94.69 410 GLU B O 1
ATOM 7532 N N . LEU B 1 411 ? 19.422 11.562 6.844 1 95.56 411 LEU B N 1
ATOM 7533 C CA . LEU B 1 411 ? 18.328 11.93 5.945 1 95.56 411 LEU B CA 1
ATOM 7534 C C . LEU B 1 411 ? 18.031 13.422 6.035 1 95.56 411 LEU B C 1
ATOM 7536 O O . LEU B 1 411 ? 18.047 14.125 5.02 1 95.56 411 LEU B O 1
ATOM 7540 N N . PRO B 1 412 ? 17.938 13.992 7.293 1 96.38 412 PRO B N 1
ATOM 7541 C CA . PRO B 1 412 ? 17.531 15.398 7.383 1 96.38 412 PRO B CA 1
ATOM 7542 C C . PRO B 1 412 ? 18.625 16.359 6.914 1 96.38 412 PRO B C 1
ATOM 7544 O O . PRO B 1 412 ? 18.375 17.547 6.73 1 96.38 412 PRO B O 1
ATOM 7547 N N . TYR B 1 413 ? 19.812 15.844 6.652 1 95.5 413 TYR B N 1
ATOM 7548 C CA . TYR B 1 413 ? 20.938 16.734 6.375 1 95.5 413 TYR B CA 1
ATOM 7549 C C . TYR B 1 413 ? 21.438 16.547 4.945 1 95.5 413 TYR B C 1
ATOM 7551 O O . TYR B 1 413 ? 22.438 17.141 4.551 1 95.5 413 TYR B O 1
ATOM 7559 N N . LEU B 1 414 ? 20.734 15.75 4.18 1 96.19 414 LEU B N 1
ATOM 7560 C CA . LEU B 1 414 ? 21.125 15.562 2.785 1 96.19 414 LEU B CA 1
ATOM 7561 C C . LEU B 1 414 ? 21.016 16.875 2.008 1 96.19 414 LEU B C 1
ATOM 7563 O O . LEU B 1 414 ? 20.047 17.625 2.197 1 96.19 414 LEU B O 1
ATOM 7567 N N . ARG B 1 415 ? 21.953 17.141 1.148 1 94.31 415 ARG B N 1
ATOM 7568 C CA . ARG B 1 415 ? 21.984 18.375 0.379 1 94.31 415 ARG B CA 1
ATOM 7569 C C . ARG B 1 415 ? 21.062 18.297 -0.834 1 94.31 415 ARG B C 1
ATOM 7571 O O . ARG B 1 415 ? 21.266 17.438 -1.705 1 94.31 415 ARG B O 1
ATOM 7578 N N . CYS B 1 416 ? 20.109 19.125 -0.899 1 95.5 416 CYS B N 1
ATOM 7579 C CA . CYS B 1 416 ? 19.156 19.234 -1.999 1 95.5 416 CYS B CA 1
ATOM 7580 C C . CYS B 1 416 ? 19 20.688 -2.453 1 95.5 416 CYS B C 1
ATOM 7582 O O . CYS B 1 416 ? 17.969 21.312 -2.201 1 95.5 416 CYS B O 1
ATOM 7584 N N . PRO B 1 417 ? 19.953 21.203 -3.213 1 94.94 417 PRO B N 1
ATOM 7585 C CA . PRO B 1 417 ? 19.953 22.625 -3.588 1 94.94 417 PRO B CA 1
ATOM 7586 C C . PRO B 1 417 ? 18.859 22.953 -4.605 1 94.94 417 PRO B C 1
ATOM 7588 O O . PRO B 1 417 ? 18.406 22.078 -5.344 1 94.94 417 PRO B O 1
ATOM 7591 N N . LEU B 1 418 ? 18.5 24.203 -4.586 1 96.56 418 LEU B N 1
ATOM 7592 C CA . LEU B 1 418 ? 17.609 24.719 -5.625 1 96.56 418 LEU B CA 1
ATOM 7593 C C . LEU B 1 418 ? 18.297 24.719 -6.98 1 96.56 418 LEU B C 1
ATOM 7595 O O . LEU B 1 418 ? 19.531 24.781 -7.055 1 96.56 418 LEU B O 1
ATOM 7599 N N . HIS B 1 419 ? 17.469 24.594 -8.008 1 97.06 419 HIS B N 1
ATOM 7600 C CA . HIS B 1 419 ? 17.875 24.781 -9.398 1 97.06 419 HIS B CA 1
ATOM 7601 C C . HIS B 1 419 ? 18.875 23.703 -9.828 1 97.06 419 HIS B C 1
ATOM 7603 O O . HIS B 1 419 ? 19.812 23.984 -10.562 1 97.06 419 HIS B O 1
ATOM 7609 N N . THR B 1 420 ? 18.75 22.625 -9.227 1 96.62 420 THR B N 1
ATOM 7610 C CA . THR B 1 420 ? 19.547 21.438 -9.539 1 96.62 420 THR B CA 1
ATOM 7611 C C . THR B 1 420 ? 18.656 20.234 -9.789 1 96.62 420 THR B C 1
ATOM 7613 O O . THR B 1 420 ? 17.672 20.016 -9.078 1 96.62 420 THR B O 1
ATOM 7616 N N . VAL B 1 421 ? 19 19.484 -10.828 1 97.31 421 VAL B N 1
ATOM 7617 C CA . VAL B 1 421 ? 18.297 18.234 -11.117 1 97.31 421 VAL B CA 1
ATOM 7618 C C . VAL B 1 421 ? 19.188 17.047 -10.773 1 97.31 421 VAL B C 1
ATOM 7620 O O . VAL B 1 421 ? 20.359 17 -11.156 1 97.31 421 VAL B O 1
ATOM 7623 N N . LEU B 1 422 ? 18.656 16.156 -10.008 1 97.19 422 LEU B N 1
ATOM 7624 C CA . LEU B 1 422 ? 19.359 14.914 -9.711 1 97.19 422 LEU B CA 1
ATOM 7625 C C . LEU B 1 422 ? 18.781 13.758 -10.516 1 97.19 422 LEU B C 1
ATOM 7627 O O . LEU B 1 422 ? 17.562 13.516 -10.484 1 97.19 422 LEU B O 1
ATOM 7631 N N . LYS B 1 423 ? 19.578 13.094 -11.25 1 96.44 423 LYS B N 1
ATOM 7632 C CA . LYS B 1 423 ? 19.172 11.922 -12.023 1 96.44 423 LYS B CA 1
ATOM 7633 C C . LYS B 1 423 ? 19.625 10.641 -11.344 1 96.44 423 LYS B C 1
ATOM 7635 O O . LYS B 1 423 ? 20.828 10.422 -11.148 1 96.44 423 LYS B O 1
ATOM 7640 N N . LEU B 1 424 ? 18.688 9.805 -10.961 1 95.88 424 LEU B N 1
ATOM 7641 C CA . LEU B 1 424 ? 18.969 8.508 -10.352 1 95.88 424 LEU B CA 1
ATOM 7642 C C . LEU B 1 424 ? 18.781 7.383 -11.359 1 95.88 424 LEU B C 1
ATOM 7644 O O . LEU B 1 424 ? 17.766 7.332 -12.062 1 95.88 424 LEU B O 1
ATOM 7648 N N . THR B 1 425 ? 19.719 6.535 -11.453 1 92.5 425 THR B N 1
ATOM 7649 C CA . THR B 1 425 ? 19.656 5.371 -12.328 1 92.5 425 THR B CA 1
ATOM 7650 C C . THR B 1 425 ? 20.078 4.105 -11.586 1 92.5 425 THR B C 1
ATOM 7652 O O . THR B 1 425 ? 21 4.133 -10.773 1 92.5 425 THR B O 1
ATOM 7655 N N . PRO B 1 426 ? 19.266 3.016 -11.883 1 85.56 426 PRO B N 1
ATOM 7656 C CA . PRO B 1 426 ? 19.656 1.764 -11.227 1 85.56 426 PRO B CA 1
ATOM 7657 C C . PRO B 1 426 ? 21.016 1.264 -11.68 1 85.56 426 PRO B C 1
ATOM 7659 O O . PRO B 1 426 ? 21.375 1.39 -12.859 1 85.56 426 PRO B O 1
ATOM 7662 N N . VAL B 1 427 ? 21.75 0.871 -10.734 1 78.94 427 VAL B N 1
ATOM 7663 C CA . VAL B 1 427 ? 23.031 0.234 -11.023 1 78.94 427 VAL B CA 1
ATOM 7664 C C . VAL B 1 427 ? 23.016 -1.207 -10.516 1 78.94 427 VAL B C 1
ATOM 7666 O O . VAL B 1 427 ? 21.969 -1.722 -10.117 1 78.94 427 VAL B O 1
ATOM 7669 N N . ALA B 1 428 ? 24.125 -1.792 -10.523 1 68.5 428 ALA B N 1
ATOM 7670 C CA . ALA B 1 428 ? 24.188 -3.205 -10.156 1 68.5 428 ALA B CA 1
ATOM 7671 C C . ALA B 1 428 ? 23.844 -3.412 -8.688 1 68.5 428 ALA B C 1
ATOM 7673 O O . ALA B 1 428 ? 23.938 -2.484 -7.879 1 68.5 428 ALA B O 1
ATOM 7674 N N . TYR B 1 429 ? 23.344 -4.551 -8.273 1 65.81 429 TYR B N 1
ATOM 7675 C CA . TYR B 1 429 ? 23.109 -5.059 -6.93 1 65.81 429 TYR B CA 1
ATOM 7676 C C . TYR B 1 429 ? 21.984 -4.281 -6.246 1 65.81 429 TYR B C 1
ATOM 7678 O O . TYR B 1 429 ? 22.016 -4.086 -5.027 1 65.81 429 TYR B O 1
ATOM 7686 N N . GLY B 1 430 ? 21.109 -3.643 -7.086 1 69.38 430 GLY B N 1
ATOM 7687 C CA . GLY B 1 430 ? 19.984 -2.971 -6.453 1 69.38 430 GLY B CA 1
ATOM 7688 C C . GLY B 1 430 ? 20.328 -1.586 -5.938 1 69.38 430 GLY B C 1
ATOM 7689 O O . GLY B 1 430 ? 19.531 -0.964 -5.234 1 69.38 430 GLY B O 1
ATOM 7690 N N . GLU B 1 431 ? 21.5 -1.122 -6.277 1 78.81 431 GLU B N 1
ATOM 7691 C CA . GLU B 1 431 ? 21.938 0.218 -5.883 1 78.81 431 GLU B CA 1
ATOM 7692 C C . GLU B 1 431 ? 21.609 1.241 -6.969 1 78.81 431 GLU B C 1
ATOM 7694 O O . GLU B 1 431 ? 21.219 0.874 -8.078 1 78.81 431 GLU B O 1
ATOM 7699 N N . TRP B 1 432 ? 21.641 2.461 -6.539 1 86.19 432 TRP B N 1
ATOM 7700 C CA . TRP B 1 432 ? 21.312 3.549 -7.461 1 86.19 432 TRP B CA 1
ATOM 7701 C C . TRP B 1 432 ? 22.5 4.5 -7.609 1 86.19 432 TRP B C 1
ATOM 7703 O O . TRP B 1 432 ? 23.172 4.832 -6.625 1 86.19 432 TRP B O 1
ATOM 7713 N N . GLY B 1 433 ? 22.844 4.797 -8.875 1 87.12 433 GLY B N 1
ATOM 7714 C CA . GLY B 1 433 ? 23.766 5.895 -9.156 1 87.12 433 GLY B CA 1
ATOM 7715 C C . GLY B 1 433 ? 23.047 7.223 -9.336 1 87.12 433 GLY B C 1
ATOM 7716 O O . GLY B 1 433 ? 21.844 7.262 -9.562 1 87.12 433 GLY B O 1
ATOM 7717 N N . HIS B 1 434 ? 23.75 8.312 -9 1 90.38 434 HIS B N 1
ATOM 7718 C CA . HIS B 1 434 ? 23.094 9.602 -9.195 1 90.38 434 HIS B CA 1
ATOM 7719 C C . HIS B 1 434 ? 24.047 10.609 -9.836 1 90.38 434 HIS B C 1
ATOM 7721 O O . HIS B 1 434 ? 25.25 10.562 -9.594 1 90.38 434 HIS B O 1
ATOM 7727 N N . ASN B 1 435 ? 23.484 11.406 -10.742 1 92.19 435 ASN B N 1
ATOM 7728 C CA . ASN B 1 435 ? 24.125 12.555 -11.375 1 92.19 435 ASN B CA 1
ATOM 7729 C C . ASN B 1 435 ? 23.375 13.852 -11.062 1 92.19 435 ASN B C 1
ATOM 7731 O O . ASN B 1 435 ? 22.156 13.867 -10.969 1 92.19 435 ASN B O 1
ATOM 7735 N N . ARG B 1 436 ? 24.219 14.898 -10.898 1 94.31 436 ARG B N 1
ATOM 7736 C CA . ARG B 1 436 ? 23.641 16.219 -10.602 1 94.31 436 ARG B CA 1
ATOM 7737 C C . ARG B 1 436 ? 23.828 17.172 -11.781 1 94.31 436 ARG B C 1
ATOM 7739 O O . ARG B 1 436 ? 24.906 17.219 -12.383 1 94.31 436 ARG B O 1
ATOM 7746 N N . TYR B 1 437 ? 22.734 17.859 -12.125 1 94.62 437 TYR B N 1
ATOM 7747 C CA . TYR B 1 437 ? 22.766 18.875 -13.172 1 94.62 437 TYR B CA 1
ATOM 7748 C C . TYR B 1 437 ? 22.359 20.234 -12.633 1 94.62 437 TYR B C 1
ATOM 7750 O O . TYR B 1 437 ? 21.203 20.453 -12.266 1 94.62 437 TYR B O 1
ATOM 7758 N N . HIS B 1 438 ? 23.219 21.188 -12.586 1 93.88 438 HIS B N 1
ATOM 7759 C CA . HIS B 1 438 ? 22.922 22.547 -12.156 1 93.88 438 HIS B CA 1
ATOM 7760 C C . HIS B 1 438 ? 22.406 23.391 -13.32 1 93.88 438 HIS B C 1
ATOM 7762 O O . HIS B 1 438 ? 23.094 23.562 -14.328 1 93.88 438 HIS B O 1
ATOM 7768 N N . LEU B 1 439 ? 21.25 23.812 -13.336 1 89.88 439 LEU B N 1
ATOM 7769 C CA . LEU B 1 439 ? 20.625 24.547 -14.438 1 89.88 439 LEU B CA 1
ATOM 7770 C C . LEU B 1 439 ? 20.609 26.047 -14.164 1 89.88 439 LEU B C 1
ATOM 7772 O O . LEU B 1 439 ? 20.234 26.828 -15.031 1 89.88 439 LEU B O 1
ATOM 7776 N N . GLY B 1 440 ? 20.891 26.703 -13.18 1 67 440 GLY B N 1
ATOM 7777 C CA . GLY B 1 440 ? 20.875 28.141 -12.922 1 67 440 GLY B CA 1
ATOM 7778 C C . GLY B 1 440 ? 21.844 28.906 -13.797 1 67 440 GLY B C 1
ATOM 7779 O O . GLY B 1 440 ? 21.75 28.859 -15.023 1 67 440 GLY B O 1
ATOM 7780 N N . GLY B 1 441 ? 23.141 29.547 -13.531 1 53.28 441 GLY B N 1
ATOM 7781 C CA . GLY B 1 441 ? 23.875 30.625 -14.18 1 53.28 441 GLY B CA 1
ATOM 7782 C C . GLY B 1 441 ? 24.219 30.312 -15.625 1 53.28 441 GLY B C 1
ATOM 7783 O O . GLY B 1 441 ? 23.953 29.234 -16.125 1 53.28 441 GLY B O 1
ATOM 7784 N N . GLY B 1 442 ? 25.391 31.156 -16.422 1 42.66 442 GLY B N 1
ATOM 7785 C CA . GLY B 1 442 ? 25.984 31.156 -17.75 1 42.66 442 GLY B CA 1
ATOM 7786 C C . GLY B 1 44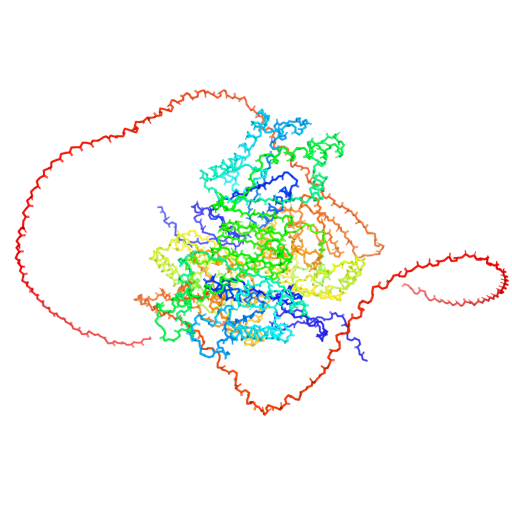2 ? 26.219 29.75 -18.281 1 42.66 442 GLY B C 1
ATOM 7787 O O . GLY B 1 442 ? 25.828 28.766 -17.656 1 42.66 442 GLY B O 1
ATOM 7788 N N . GLY B 1 443 ? 27.609 29.375 -18.625 1 38.31 443 GLY B N 1
ATOM 7789 C CA . GLY B 1 443 ? 28.125 28.234 -19.359 1 38.31 443 GLY B CA 1
ATOM 7790 C C . GLY B 1 443 ? 27.766 26.906 -18.719 1 38.31 443 GLY B C 1
ATOM 7791 O O . GLY B 1 443 ? 27.828 26.766 -17.484 1 38.31 443 GLY B O 1
ATOM 7792 N N . GLY B 1 444 ? 26.797 26.281 -19.125 1 38.81 444 GLY B N 1
ATOM 7793 C CA . GLY B 1 444 ? 26.297 24.953 -18.812 1 38.81 444 GLY B CA 1
ATOM 7794 C C . GLY B 1 444 ? 27.375 23.984 -18.375 1 38.81 444 GLY B C 1
ATOM 7795 O O . GLY B 1 444 ? 27.938 23.266 -19.203 1 38.81 444 GLY B O 1
ATOM 7796 N N . ARG B 1 445 ? 28.328 24.359 -17.562 1 33.78 445 ARG B N 1
ATOM 7797 C CA . ARG B 1 445 ? 29.266 23.281 -17.266 1 33.78 445 ARG B CA 1
ATOM 7798 C C . ARG B 1 445 ? 28.562 22.125 -16.547 1 33.78 445 ARG B C 1
ATOM 7800 O O . ARG B 1 445 ? 27.922 22.328 -15.508 1 33.78 445 ARG B O 1
ATOM 7807 N N . THR B 1 446 ? 28.062 21.109 -17.234 1 40.44 446 THR B N 1
ATOM 7808 C CA . THR B 1 446 ? 27.656 19.781 -16.797 1 40.44 446 THR B CA 1
ATOM 7809 C C . THR B 1 446 ? 28.656 19.219 -15.797 1 40.44 446 THR B C 1
ATOM 7811 O O . THR B 1 446 ? 29.812 18.953 -16.141 1 40.44 446 THR B O 1
ATOM 7814 N N . ASP B 1 447 ? 28.859 19.719 -14.695 1 35.91 447 ASP B N 1
ATOM 7815 C CA . ASP B 1 447 ? 29.703 18.938 -13.812 1 35.91 447 ASP B CA 1
ATOM 7816 C C . ASP B 1 447 ? 29.094 17.562 -13.539 1 35.91 447 ASP B C 1
ATOM 7818 O O . ASP B 1 447 ? 28.047 17.453 -12.914 1 35.91 447 ASP B O 1
ATOM 7822 N N . ILE B 1 448 ? 29.203 16.688 -14.438 1 37.25 448 ILE B N 1
ATOM 7823 C CA . ILE B 1 448 ? 28.891 15.266 -14.281 1 37.25 448 ILE B CA 1
ATOM 7824 C C . ILE B 1 448 ? 29.703 14.695 -13.117 1 37.25 448 ILE B C 1
ATOM 7826 O O . ILE B 1 448 ? 30.906 14.438 -13.258 1 37.25 448 ILE B O 1
ATOM 7830 N N . THR B 1 449 ? 29.766 15.258 -12 1 34.5 449 THR B N 1
ATOM 7831 C CA . THR B 1 449 ? 30.484 14.438 -11.031 1 34.5 449 THR B CA 1
ATOM 7832 C C . THR B 1 449 ? 29.719 13.148 -10.734 1 34.5 449 THR B C 1
ATOM 7834 O O . THR B 1 449 ? 28.609 13.188 -10.227 1 34.5 449 THR B O 1
ATOM 7837 N N . PRO B 1 450 ? 29.906 12.18 -11.484 1 36.5 450 PRO B N 1
ATOM 7838 C CA . PRO B 1 450 ? 29.375 10.891 -11.055 1 36.5 450 PRO B CA 1
ATOM 7839 C C . PRO B 1 450 ? 29.641 10.594 -9.578 1 36.5 450 PRO B C 1
ATOM 7841 O O . PRO B 1 450 ? 30.812 10.531 -9.172 1 36.5 450 PRO B O 1
ATOM 7844 N N . CYS B 1 451 ? 29.141 11.297 -8.734 1 33.91 451 CYS B N 1
ATOM 7845 C CA . CYS B 1 451 ? 29.469 10.898 -7.371 1 33.91 451 CYS B CA 1
ATOM 7846 C C . CYS B 1 451 ? 29.016 9.469 -7.098 1 33.91 451 CYS B C 1
ATOM 7848 O O . CYS B 1 451 ? 27.812 9.188 -7.066 1 33.91 451 CYS B O 1
ATOM 7850 N N . VAL B 1 452 ? 29.625 8.586 -7.656 1 35.09 452 VAL B N 1
ATOM 7851 C CA . VAL B 1 452 ? 29.438 7.238 -7.133 1 35.09 452 VAL B CA 1
ATOM 7852 C C . VAL B 1 452 ? 29.75 7.215 -5.637 1 35.09 452 VAL B C 1
ATOM 7854 O O . VAL B 1 452 ? 30.859 7.527 -5.227 1 35.09 452 VAL B O 1
ATOM 7857 N N . CYS B 1 453 ? 28.969 7.684 -4.82 1 32.75 453 CYS B N 1
ATOM 7858 C CA . CYS B 1 453 ? 29.312 7.551 -3.406 1 32.75 453 CYS B CA 1
ATOM 7859 C C . CYS B 1 453 ? 29.984 6.215 -3.127 1 32.75 453 CYS B C 1
ATOM 7861 O O . CYS B 1 453 ? 29.422 5.16 -3.445 1 32.75 453 CYS B O 1
ATOM 7863 N N . PRO B 1 454 ? 31.25 6.215 -3.086 1 30.34 454 PRO B N 1
ATOM 7864 C CA . PRO B 1 454 ? 31.844 4.934 -2.711 1 30.34 454 PRO B CA 1
ATOM 7865 C C . PRO B 1 454 ? 31.125 4.258 -1.549 1 30.34 454 PRO B C 1
ATOM 7867 O O . PRO B 1 454 ? 30.5 4.938 -0.725 1 30.34 454 PRO B O 1
ATOM 7870 N N . SER B 1 455 ? 30.656 3.176 -1.789 1 29.06 455 SER B N 1
ATOM 7871 C CA . SER B 1 455 ? 30.109 2.426 -0.664 1 29.06 455 SER B CA 1
ATOM 7872 C C . SER B 1 455 ? 30.906 2.68 0.612 1 29.06 455 SER B C 1
ATOM 7874 O O . SER B 1 455 ? 32.125 2.672 0.593 1 29.06 455 SER B O 1
ATOM 7876 N N . PRO B 1 456 ? 30.5 3.578 1.486 1 28.72 456 PRO B N 1
ATOM 7877 C CA . PRO B 1 456 ? 31.406 3.74 2.623 1 28.72 456 PRO B CA 1
ATOM 7878 C C . PRO B 1 456 ? 32.219 2.473 2.924 1 28.72 456 PRO B C 1
ATOM 7880 O O . PRO B 1 456 ? 31.75 1.366 2.629 1 28.72 456 PRO B O 1
ATOM 7883 N N . PRO B 1 457 ? 33.562 2.578 2.83 1 27.2 457 PRO B N 1
ATOM 7884 C CA . PRO B 1 457 ? 34.219 1.337 3.24 1 27.2 457 PRO B CA 1
ATOM 7885 C C . PRO B 1 457 ? 33.5 0.631 4.383 1 27.2 457 PRO B C 1
ATOM 7887 O O . PRO B 1 457 ? 32.719 1.263 5.117 1 27.2 457 PRO B O 1
ATOM 7890 N N . HIS B 1 458 ? 33.281 -0.58 4.301 1 25.75 458 HIS B N 1
ATOM 7891 C CA . HIS B 1 458 ? 32.688 -1.367 5.379 1 25.75 458 HIS B CA 1
ATOM 7892 C C . HIS B 1 458 ? 33.125 -0.86 6.742 1 25.75 458 HIS B C 1
ATOM 7894 O O . HIS B 1 458 ? 34.281 -0.433 6.906 1 25.75 458 HIS B O 1
ATOM 7900 N N . PRO B 1 459 ? 32.25 -0.259 7.523 1 25.12 459 PRO B N 1
ATOM 7901 C CA . PRO B 1 459 ? 32.781 0.159 8.82 1 25.12 459 PRO B CA 1
ATOM 7902 C C . PRO B 1 459 ? 34.031 -0.649 9.242 1 25.12 459 PRO B C 1
ATOM 7904 O O . PRO B 1 459 ? 34.188 -1.797 8.82 1 25.12 459 PRO B O 1
ATOM 7907 N N . LYS B 1 460 ? 35.125 -0.005 9.57 1 25.2 460 LYS B N 1
ATOM 7908 C CA . LYS B 1 460 ? 36.281 -0.61 10.211 1 25.2 460 LYS B CA 1
ATOM 7909 C C . LYS B 1 460 ? 35.875 -1.77 11.109 1 25.2 460 LYS B C 1
ATOM 7911 O O . LYS B 1 460 ? 34.75 -1.803 11.617 1 25.2 460 LYS B O 1
ATOM 7916 N N . GLY B 1 461 ? 36.562 -2.945 11.117 1 21.31 461 GLY B N 1
ATOM 7917 C CA . GLY B 1 461 ? 36.469 -4.16 11.906 1 21.31 461 GLY B CA 1
ATOM 7918 C C . GLY B 1 461 ? 36.125 -3.898 13.367 1 21.31 461 GLY B C 1
ATOM 7919 O O . GLY B 1 461 ? 36.406 -2.803 13.875 1 21.31 461 GLY B O 1
ATOM 7920 N N . TRP B 1 462 ? 35.062 -4.375 13.93 1 22.02 462 TRP B N 1
ATOM 7921 C CA . TRP B 1 462 ? 34.938 -4.332 15.375 1 22.02 462 TRP B CA 1
ATOM 7922 C C . TRP B 1 462 ? 36.281 -4.43 16.062 1 22.02 462 TRP B C 1
ATOM 7924 O O . TRP B 1 462 ? 37.188 -5.113 15.57 1 22.02 462 TRP B O 1
ATOM 7934 N N . PRO B 1 463 ? 36.781 -3.441 16.641 1 24.11 463 PRO B N 1
ATOM 7935 C CA . PRO B 1 463 ? 38.062 -3.705 17.328 1 24.11 463 PRO B CA 1
ATOM 7936 C C . PRO B 1 463 ? 38.188 -5.156 17.781 1 24.11 463 PRO B C 1
ATOM 7938 O O . PRO B 1 463 ? 37.188 -5.82 18.031 1 24.11 463 PRO B O 1
ATOM 7941 N N . GLN B 1 464 ? 39.219 -5.828 17.344 1 20.42 464 GLN B N 1
ATOM 7942 C CA . GLN B 1 464 ? 39.625 -7.156 17.766 1 20.42 464 GLN B CA 1
ATOM 7943 C C . GLN B 1 464 ? 39.5 -7.305 19.281 1 20.42 464 GLN B C 1
ATOM 7945 O O . GLN B 1 464 ? 40.188 -6.621 20.047 1 20.42 464 GLN B O 1
ATOM 7950 N N . LEU B 1 465 ? 38.281 -7.41 19.859 1 22.64 465 LEU B N 1
ATOM 7951 C CA . LEU B 1 465 ? 38.344 -7.859 21.25 1 22.64 465 LEU B CA 1
ATOM 7952 C C . LEU B 1 465 ? 39.469 -8.859 21.438 1 22.64 465 LEU B C 1
ATOM 7954 O O . LEU B 1 465 ? 39.594 -9.812 20.672 1 22.64 465 LEU B O 1
ATOM 7958 N N . HIS B 1 466 ? 40.625 -8.391 21.828 1 21.03 466 HIS B N 1
ATOM 7959 C CA . HIS B 1 466 ? 41.719 -9.234 22.312 1 21.03 466 HIS B CA 1
ATOM 7960 C C . HIS B 1 466 ? 41.188 -10.508 22.953 1 21.03 466 HIS B C 1
ATOM 7962 O O . HIS B 1 466 ? 40.219 -10.461 23.719 1 21.03 466 HIS B O 1
ATOM 7968 N N . HIS B 1 467 ? 41.344 -11.656 22.234 1 21.31 467 HIS B N 1
ATOM 7969 C CA . HIS B 1 467 ? 41.125 -13.055 22.609 1 21.31 467 HIS B CA 1
ATOM 7970 C C . HIS B 1 467 ? 41.656 -13.344 24 1 21.31 467 HIS B C 1
ATOM 7972 O O . HIS B 1 467 ? 42.875 -13.289 24.234 1 21.31 467 HIS B O 1
ATOM 7978 N N . GLY B 1 468 ? 41.188 -12.688 25.062 1 20.73 468 GLY B N 1
ATOM 7979 C CA . GLY B 1 468 ? 41.75 -13.281 26.281 1 20.73 468 GLY B CA 1
ATOM 7980 C C . GLY B 1 468 ? 41.812 -14.797 26.219 1 20.73 468 GLY B C 1
ATOM 7981 O O . GLY B 1 468 ? 41.156 -15.414 25.359 1 20.73 468 GLY B O 1
ATOM 7982 N N . PRO B 1 469 ? 42.656 -15.5 26.906 1 20.97 469 PRO B N 1
ATOM 7983 C CA . PRO B 1 4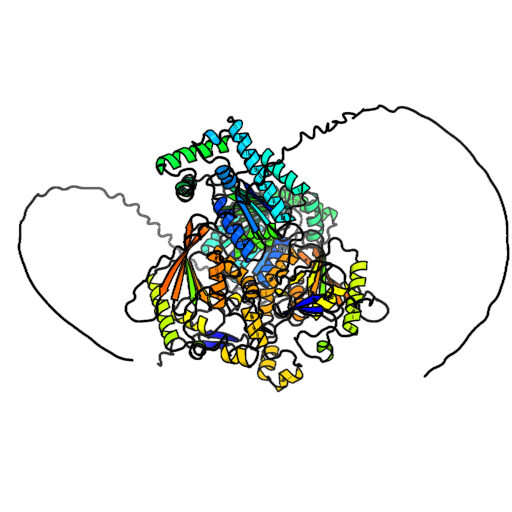69 ? 43 -16.922 26.797 1 20.97 469 PRO B CA 1
ATOM 7984 C C . PRO B 1 469 ? 41.781 -17.812 26.734 1 20.97 469 PRO B C 1
ATOM 7986 O O . PRO B 1 469 ? 40.688 -17.422 27.188 1 20.97 469 PRO B O 1
ATOM 7989 N N . PHE B 1 470 ? 41.625 -18.578 25.641 1 19.77 470 PHE B N 1
ATOM 7990 C CA . PHE B 1 470 ? 40.719 -19.703 25.375 1 19.77 470 PHE B CA 1
ATOM 7991 C C . PHE B 1 470 ? 40.594 -20.609 26.594 1 19.77 470 PHE B C 1
ATOM 7993 O O . PHE B 1 470 ? 41.562 -21.281 26.984 1 19.77 470 PHE B O 1
ATOM 8000 N N . CYS B 1 471 ? 40 -20.141 27.688 1 20.28 471 CYS B N 1
ATOM 8001 C CA . CYS B 1 471 ? 40 -21.156 28.734 1 20.28 471 CYS B CA 1
ATOM 8002 C C . CYS B 1 471 ? 39.469 -22.484 28.203 1 20.28 471 CYS B C 1
ATOM 8004 O O . CYS B 1 471 ? 38.5 -22.5 27.422 1 20.28 471 CYS B O 1
ATOM 8006 N N . PRO B 1 472 ? 40.125 -23.641 28.25 1 19.22 472 PRO B N 1
ATOM 8007 C CA . PRO B 1 472 ? 39.906 -25.016 27.797 1 19.22 472 PRO B CA 1
ATOM 8008 C C . PRO B 1 472 ? 38.5 -25.531 28.094 1 19.22 472 PRO B C 1
ATOM 8010 O O . PRO B 1 472 ? 37.938 -25.172 29.125 1 19.22 472 PRO B O 1
ATOM 8013 N N . LEU B 1 473 ? 37.688 -25.516 27.016 1 19.17 473 LEU B N 1
ATOM 8014 C CA . LEU B 1 473 ? 36.344 -26.125 27.078 1 19.17 473 LEU B CA 1
ATOM 8015 C C . LEU B 1 473 ? 36.406 -27.453 27.812 1 19.17 473 LEU B C 1
ATOM 8017 O O . LEU B 1 473 ? 37.156 -28.344 27.438 1 19.17 473 LEU B O 1
ATOM 8021 N N . HIS B 1 474 ? 36.344 -27.5 29.109 1 18.92 474 HIS B N 1
ATOM 8022 C CA . HIS B 1 474 ? 36.188 -28.797 29.781 1 18.92 474 HIS B CA 1
ATOM 8023 C C . HIS B 1 474 ? 35.094 -29.625 29.141 1 18.92 474 HIS B C 1
ATOM 8025 O O . HIS B 1 474 ? 34.125 -29.062 28.609 1 18.92 474 HIS B O 1
ATOM 8031 N N . SER B 1 475 ? 35.344 -30.922 28.766 1 18.64 475 SER B N 1
ATOM 8032 C CA . SER B 1 475 ? 34.781 -32.125 28.188 1 18.64 475 SER B CA 1
ATOM 8033 C C . SER B 1 475 ? 33.438 -32.469 28.844 1 18.64 475 SER B C 1
ATOM 8035 O O . SER B 1 475 ? 32.969 -33.594 28.781 1 18.64 475 SER B O 1
ATOM 8037 N N . PHE B 1 476 ? 32.469 -31.484 28.969 1 18.02 476 PHE B N 1
ATOM 8038 C CA . PHE B 1 476 ? 31.344 -32.062 29.703 1 18.02 476 PHE B CA 1
ATOM 8039 C C . PHE B 1 476 ? 30.719 -33.219 28.938 1 18.02 476 PHE B C 1
ATOM 8041 O O . PHE B 1 476 ? 30.328 -33.062 27.781 1 18.02 476 PHE B O 1
ATOM 8048 N N . ASP B 1 477 ? 30.969 -34.562 29.188 1 18.2 477 ASP B N 1
ATOM 8049 C CA . ASP B 1 477 ? 30.562 -35.906 28.844 1 18.2 477 ASP B CA 1
ATOM 8050 C C . ASP B 1 477 ? 29.062 -36.094 29 1 18.2 477 ASP B C 1
ATOM 8052 O O . ASP B 1 477 ? 28.562 -37.219 28.953 1 18.2 477 ASP B O 1
ATOM 8056 N N . GLY B 1 478 ? 28.234 -35.062 29.188 1 17.95 478 GLY B N 1
ATOM 8057 C CA . GLY B 1 478 ? 27.016 -35.594 29.766 1 17.95 478 GLY B CA 1
ATOM 8058 C C . GLY B 1 478 ? 26.25 -36.469 28.797 1 17.95 478 GLY B C 1
ATOM 8059 O O . GLY B 1 478 ? 26.156 -36.188 27.609 1 17.95 478 GLY B O 1
ATOM 8060 N N . GLU B 1 479 ? 25.969 -37.781 29.109 1 18.5 479 GLU B N 1
ATOM 8061 C CA . GLU B 1 479 ? 25.375 -39.031 28.656 1 18.5 479 GLU B CA 1
ATOM 8062 C C . GLU B 1 479 ? 23.891 -38.844 28.344 1 18.5 479 GLU B C 1
ATOM 8064 O O . GLU B 1 479 ? 23.094 -38.562 29.234 1 18.5 479 GLU B O 1
ATOM 8069 N N . ILE B 1 480 ? 23.531 -38.062 27.469 1 18.34 480 ILE B N 1
ATOM 8070 C CA . ILE B 1 480 ? 22.078 -38 27.281 1 18.34 480 ILE B CA 1
ATOM 8071 C C . ILE B 1 480 ? 21.547 -39.375 26.906 1 18.34 480 ILE B C 1
ATOM 8073 O O . ILE B 1 480 ? 21.953 -39.969 25.906 1 18.34 480 ILE B O 1
ATOM 8077 N N . ARG B 1 481 ? 20.953 -40.188 27.891 1 17.03 481 ARG B N 1
ATOM 8078 C CA . ARG B 1 481 ? 20.297 -41.469 27.859 1 17.03 481 ARG B CA 1
ATOM 8079 C C . ARG B 1 481 ? 19.094 -41.469 26.938 1 17.03 481 ARG B C 1
ATOM 8081 O O . ARG B 1 481 ? 18.234 -40.594 27.047 1 17.03 481 ARG B O 1
ATOM 8088 N N . VAL B 1 482 ? 19.109 -41.969 25.781 1 17.16 482 VAL B N 1
ATOM 8089 C CA . VAL B 1 482 ? 18.141 -42.25 24.719 1 17.16 482 VAL B CA 1
ATOM 8090 C C . VAL B 1 482 ? 17.047 -43.156 25.25 1 17.16 482 VAL B C 1
ATOM 8092 O O . VAL B 1 482 ? 17.312 -44.344 25.562 1 17.16 482 VAL B O 1
ATOM 8095 N N . ARG B 1 483 ? 16.234 -42.75 26.312 1 16.98 483 ARG B N 1
ATOM 8096 C CA . ARG B 1 483 ? 15.297 -43.75 26.797 1 16.98 483 ARG B CA 1
ATOM 8097 C C . ARG B 1 483 ? 14.43 -44.281 25.656 1 16.98 483 ARG B C 1
ATOM 8099 O O . ARG B 1 483 ? 13.867 -43.531 24.875 1 16.98 483 ARG B O 1
ATOM 8106 N N . SER B 1 484 ? 14.484 -45.625 25.25 1 16.56 484 SER B N 1
ATOM 8107 C CA . SER B 1 484 ? 13.984 -46.562 24.266 1 16.56 484 SER B CA 1
ATOM 8108 C C . SER B 1 484 ? 12.508 -46.875 24.484 1 16.56 484 SER B C 1
ATOM 8110 O O . SER B 1 484 ? 11.836 -47.375 23.594 1 16.56 484 SER B O 1
ATOM 8112 N N . GLY B 1 485 ? 11.711 -46.625 25.688 1 16.72 485 GLY B N 1
ATOM 8113 C CA . GLY B 1 485 ? 10.922 -47.781 26.078 1 16.72 485 GLY B CA 1
ATOM 8114 C C . GLY B 1 485 ? 9.594 -47.875 25.344 1 16.72 485 GLY B C 1
ATOM 8115 O O . GLY B 1 485 ? 8.617 -47.25 25.75 1 16.72 485 GLY B O 1
ATOM 8116 N N . VAL B 1 486 ? 9.297 -47.688 24.094 1 17.41 486 VAL B N 1
ATOM 8117 C CA . VAL B 1 486 ? 7.91 -47.75 23.641 1 17.41 486 VAL B CA 1
ATOM 8118 C C . VAL B 1 486 ? 7.359 -49.156 23.812 1 17.41 486 VAL B C 1
ATOM 8120 O O . VAL B 1 486 ? 7.734 -50.062 23.078 1 17.41 486 VAL B O 1
ATOM 8123 N N . HIS B 1 487 ? 7.164 -49.719 25.047 1 16.34 487 HIS B N 1
ATOM 8124 C CA . HIS B 1 487 ? 6.57 -51.062 25.094 1 16.34 487 HIS B CA 1
ATOM 8125 C C . HIS B 1 487 ? 5.098 -51.031 24.703 1 16.34 487 HIS B C 1
ATOM 8127 O O . HIS B 1 487 ? 4.387 -50.062 25.047 1 16.34 487 HIS B O 1
ATOM 8133 N N . LEU B 1 488 ? 4.574 -51.844 23.75 1 17.33 488 LEU B N 1
ATOM 8134 C CA . LEU B 1 488 ? 3.344 -52.188 23.047 1 17.33 488 LEU B CA 1
ATOM 8135 C C . LEU B 1 488 ? 2.371 -52.906 23.984 1 17.33 488 LEU B C 1
ATOM 8137 O O . LEU B 1 488 ? 1.292 -53.344 23.562 1 17.33 488 LEU B O 1
ATOM 8141 N N . PRO B 1 489 ? 2.221 -52.719 25.375 1 16.02 489 PRO B N 1
ATOM 8142 C CA . PRO B 1 489 ? 1.529 -53.906 25.891 1 16.02 489 PRO B CA 1
ATOM 8143 C C . PRO B 1 489 ? 0.066 -53.969 25.453 1 16.02 489 PRO B C 1
ATOM 8145 O O . PRO B 1 489 ? -0.523 -52.938 25.109 1 16.02 489 PRO B O 1
ATOM 8148 N N . GLN B 1 490 ? -0.631 -55.25 25.453 1 15.89 490 GLN B N 1
ATOM 8149 C CA . GLN B 1 490 ? -1.758 -56.125 25.078 1 15.89 490 GLN B CA 1
ATOM 8150 C C . GLN B 1 490 ? -2.889 -56 26.109 1 15.89 490 GLN B C 1
ATOM 8152 O O . GLN B 1 490 ? -3.91 -56.688 25.984 1 15.89 490 GLN B O 1
ATOM 8157 N N . ARG B 1 491 ? -3.152 -55 26.938 1 14.97 491 ARG B N 1
ATOM 8158 C CA . ARG B 1 491 ? -3.914 -55.531 28.078 1 14.97 491 ARG B CA 1
ATOM 8159 C C . ARG B 1 491 ? -5.297 -56 27.641 1 14.97 491 ARG B C 1
ATOM 8161 O O . ARG B 1 491 ? -5.918 -55.406 26.766 1 14.97 491 ARG B O 1
ATOM 8168 N N . GLY B 1 492 ? -5.789 -57.188 28.266 1 15.39 492 GLY B N 1
ATOM 8169 C CA . GLY B 1 492 ? -6.805 -58.219 28.391 1 15.39 492 GLY B CA 1
ATOM 8170 C C . GLY B 1 492 ? -8.125 -57.719 28.906 1 15.39 492 GLY B C 1
ATOM 8171 O O . GLY B 1 492 ? -9.062 -57.469 28.141 1 15.39 492 GLY B O 1
ATOM 8172 N N . GLY B 1 493 ? -8.445 -57.969 30.281 1 14.94 493 GLY B N 1
ATOM 8173 C CA . GLY B 1 493 ? -9.469 -58.844 30.844 1 14.94 493 GLY B CA 1
ATOM 8174 C C . GLY B 1 493 ? -10.75 -58.094 31.188 1 14.94 493 GLY B C 1
ATOM 8175 O O . GLY B 1 493 ? -11.75 -58.219 30.484 1 14.94 493 GLY B O 1
ATOM 8176 N N . GLY B 1 494 ? -10.93 -57.656 32.5 1 14.94 494 GLY B N 1
ATOM 8177 C CA . GLY B 1 494 ? -11.867 -58.281 33.438 1 14.94 494 GLY B CA 1
ATOM 8178 C C . GLY B 1 494 ? -13.242 -57.656 33.406 1 14.94 494 GLY B C 1
ATOM 8179 O O . GLY B 1 494 ? -13.406 -56.531 32.906 1 14.94 494 GLY B O 1
ATOM 8180 N N . GLU B 1 495 ? -14.203 -58.219 34.312 1 15.62 495 GLU B N 1
ATOM 8181 C CA . GLU B 1 495 ? -15.562 -58.656 34.594 1 15.62 495 GLU B CA 1
ATOM 8182 C C . GLU B 1 495 ? -16.391 -57.562 35.25 1 15.62 495 GLU B C 1
ATOM 8184 O O . GLU B 1 495 ? -17.531 -57.312 34.875 1 15.62 495 GLU B O 1
ATOM 8189 N N . HIS B 1 496 ? -16.031 -57.156 36.5 1 14.59 496 HIS B N 1
ATOM 8190 C CA . HIS B 1 496 ? -16.969 -57.469 37.594 1 14.59 496 HIS B CA 1
ATOM 8191 C C . HIS B 1 496 ? -18.141 -56.5 37.594 1 14.59 496 HIS B C 1
ATOM 8193 O O . HIS B 1 496 ? -18.031 -55.375 37.094 1 14.59 496 HIS B O 1
ATOM 8199 N N . PRO B 1 497 ? -19.141 -56.781 38.656 1 15.38 497 PRO B N 1
ATOM 8200 C CA . PRO B 1 497 ? -20.562 -56.906 38.938 1 15.38 497 PRO B CA 1
ATOM 8201 C C . PRO B 1 497 ? -21.203 -55.625 39.469 1 15.38 497 PRO B C 1
ATOM 8203 O O . PRO B 1 497 ? -22.172 -55.125 38.875 1 15.38 497 PRO B O 1
ATOM 8206 N N . SER B 1 498 ? -21.375 -55.625 40.875 1 13.67 498 SER B N 1
ATOM 8207 C CA . SER B 1 498 ? -22.562 -55.781 41.719 1 13.67 498 SER B CA 1
ATOM 8208 C C . SER B 1 498 ? -23.141 -54.438 42.156 1 13.67 498 SER B C 1
ATOM 8210 O O . SER B 1 498 ? -24.328 -54.188 41.969 1 13.67 498 SER B O 1
ATOM 8212 N N . ARG B 1 499 ? -22.797 -54.125 43.5 1 14.12 499 ARG B N 1
ATOM 8213 C CA . ARG B 1 499 ? -23.672 -54.062 44.688 1 14.12 499 ARG B CA 1
ATOM 8214 C C . ARG B 1 499 ? -24.438 -52.75 44.719 1 14.12 499 ARG B C 1
ATOM 8216 O O . ARG B 1 499 ? -24.047 -51.781 44.094 1 14.12 499 ARG B O 1
ATOM 8223 N N . ALA B 1 500 ? -25.172 -52.625 46 1 13.71 500 ALA B N 1
ATOM 8224 C CA . ALA B 1 500 ? -26.453 -52.406 46.656 1 13.71 500 ALA B CA 1
ATOM 8225 C C . ALA B 1 500 ? -26.578 -50.969 47.125 1 13.71 500 ALA B C 1
ATOM 8227 O O . ALA B 1 500 ? -27.625 -50.344 46.969 1 13.71 500 ALA B O 1
ATOM 8228 N N . ALA B 1 501 ? -25.641 -50.438 47.969 1 13.89 501 ALA B N 1
ATOM 8229 C CA . ALA B 1 501 ? -26.062 -50.219 49.344 1 13.89 501 ALA B CA 1
ATOM 8230 C C . ALA B 1 501 ? -27 -49 49.438 1 13.89 501 ALA B C 1
ATOM 8232 O O . ALA B 1 501 ? -26.969 -48.125 48.594 1 13.89 501 ALA B O 1
ATOM 8233 N N . PRO B 1 502 ? -27.391 -48.812 50.812 1 14.37 502 PRO B N 1
ATOM 8234 C CA . PRO B 1 502 ? -28.547 -48.531 51.656 1 14.37 502 PRO B CA 1
ATOM 8235 C C . PRO B 1 502 ? -28.812 -47.031 51.781 1 14.37 502 PRO B C 1
ATOM 8237 O O . PRO B 1 502 ? -29.922 -46.562 51.469 1 14.37 502 PRO B O 1
ATOM 8240 N N . GLY B 1 503 ? -28.219 -46.5 52.875 1 13.66 503 GLY B N 1
ATOM 8241 C CA . GLY B 1 503 ? -28.875 -46.125 54.125 1 13.66 503 GLY B CA 1
ATOM 8242 C C . GLY B 1 503 ? -29.516 -44.781 54.094 1 13.66 503 GLY B C 1
ATOM 8243 O O . GLY B 1 503 ? -29.297 -44 53.156 1 13.66 503 GLY B O 1
ATOM 8244 N N . GLU B 1 504 ? -29.594 -44.188 55.406 1 14.07 504 GLU B N 1
ATOM 8245 C CA . GLU B 1 504 ? -30.469 -43.688 56.469 1 14.07 504 GLU B CA 1
ATOM 8246 C C . GLU B 1 504 ? -30.656 -42.188 56.406 1 14.07 504 GLU B C 1
ATOM 8248 O O . GLU B 1 504 ? -31.781 -41.719 56.219 1 14.07 504 GLU B O 1
ATOM 8253 N N . GLY B 1 505 ? -30.188 -41.562 57.531 1 13.72 505 GLY B N 1
ATOM 8254 C CA . GLY B 1 505 ? -30.875 -40.969 58.688 1 13.72 505 GLY B CA 1
ATOM 8255 C C . GLY B 1 505 ? -31.234 -39.5 58.469 1 13.72 505 GLY B C 1
ATOM 8256 O O . GLY B 1 505 ? -30.938 -38.938 57.406 1 13.72 505 GLY B O 1
ATOM 8257 N N . GLY B 1 506 ? -30.797 -38.719 59.5 1 13.51 506 GLY B N 1
ATOM 8258 C CA . GLY B 1 506 ? -31.375 -38 60.625 1 13.51 506 GLY B CA 1
ATOM 8259 C C . GLY B 1 506 ? -31.625 -36.531 60.312 1 13.51 506 GLY B C 1
ATOM 8260 O O . GLY B 1 506 ? -31.266 -36.031 59.25 1 13.51 506 GLY B O 1
ATOM 8261 N N . ALA B 1 507 ? -31.109 -35.688 61.312 1 14.24 507 ALA B N 1
ATOM 8262 C CA . ALA B 1 507 ? -31.719 -34.875 62.344 1 14.24 507 ALA B CA 1
ATOM 8263 C C . ALA B 1 507 ? -32 -33.469 61.844 1 14.24 507 ALA B C 1
ATOM 8265 O O . ALA B 1 507 ? -31.688 -33.125 60.688 1 14.24 507 ALA B O 1
ATOM 8266 N N . TYR B 1 508 ? -31.391 -32.469 62.562 1 13.74 508 TYR B N 1
ATOM 8267 C CA . TYR B 1 508 ? -31.844 -31.625 63.688 1 13.74 508 TYR B CA 1
ATOM 8268 C C . TYR B 1 508 ? -32.188 -30.234 63.188 1 13.74 508 TYR B C 1
ATOM 8270 O O . TYR B 1 508 ? -31.906 -29.875 62.031 1 13.74 508 TYR B O 1
ATOM 8278 N N . PHE B 1 509 ? -31.469 -29.219 63.75 1 14.15 509 PHE B N 1
ATOM 8279 C CA . PHE B 1 509 ? -31.859 -28.266 64.812 1 14.15 509 PHE B CA 1
ATOM 8280 C C . PHE B 1 509 ? -32.312 -26.953 64.188 1 14.15 509 PHE B C 1
ATOM 8282 O O . PHE B 1 509 ? -32.062 -26.703 62.969 1 14.15 509 PHE B O 1
ATOM 8289 N N . GLY B 1 510 ? -32.219 -25.906 65 1 13.41 510 GLY B N 1
ATOM 8290 C CA . GLY B 1 510 ? -32.844 -24.875 65.812 1 13.41 510 GLY B CA 1
ATOM 8291 C C . GLY B 1 510 ? -32.844 -23.516 65.125 1 13.41 510 GLY B C 1
ATOM 8292 O O . GLY B 1 510 ? -33.906 -23.062 64.688 1 13.41 510 GLY B O 1
ATOM 8293 N N . GLY B 1 511 ? -32.094 -22.609 65.75 1 13.67 511 GLY B N 1
ATOM 8294 C CA . GLY B 1 511 ? -32.531 -21.484 66.562 1 13.67 511 GLY B CA 1
ATOM 8295 C C . GLY B 1 511 ? -32.75 -20.219 65.75 1 13.67 511 GLY B C 1
ATOM 8296 O O . GLY B 1 511 ? -32.5 -20.203 64.562 1 13.67 511 GLY B O 1
ATOM 8297 N N . GLY B 1 512 ? -32.156 -19.188 66.312 1 14.04 512 GLY B N 1
ATOM 8298 C CA . GLY B 1 512 ? -32.594 -17.969 67 1 14.04 512 GLY B CA 1
ATOM 8299 C C . GLY B 1 512 ? -32.719 -16.781 66.062 1 14.04 512 GLY B C 1
ATOM 8300 O O . GLY B 1 512 ? -32.438 -16.891 64.875 1 14.04 512 GLY B O 1
ATOM 8301 N N . GLY B 1 513 ? -32.094 -15.703 66.562 1 14.32 513 GLY B N 1
ATOM 8302 C CA . GLY B 1 513 ? -32.5 -14.43 67.125 1 14.32 513 GLY B CA 1
ATOM 8303 C C . GLY B 1 513 ? -32.594 -13.312 66.125 1 14.32 513 GLY B C 1
ATOM 8304 O O . GLY B 1 513 ? -32.344 -13.547 64.938 1 14.32 513 GLY B O 1
ATOM 8305 N N . GLY B 1 514 ? -31.906 -12.203 66.5 1 14.38 514 GLY B N 1
ATOM 8306 C CA . GLY B 1 514 ? -32.188 -10.859 67 1 14.38 514 GLY B CA 1
ATOM 8307 C C . GLY B 1 514 ? -32.125 -9.812 65.875 1 14.38 514 GLY B C 1
ATOM 8308 O O . GLY B 1 514 ? -33.125 -9.156 65.625 1 14.38 514 GLY B O 1
ATOM 8309 N N . VAL B 1 515 ? -31.094 -8.992 65.812 1 15.43 515 VAL B N 1
ATOM 8310 C CA . VAL B 1 515 ? -31.125 -7.59 66.25 1 15.43 515 VAL B CA 1
ATOM 8311 C C . VAL B 1 515 ? -31.641 -6.723 65.062 1 15.43 515 VAL B C 1
ATOM 8313 O O . VAL B 1 515 ? -31.609 -7.141 63.906 1 15.43 515 VAL B O 1
ATOM 8316 N N . GLU B 1 516 ? -31.703 -5.359 65.438 1 14.66 516 GLU B N 1
ATOM 8317 C CA . GLU B 1 516 ? -32.281 -4.023 65.625 1 14.66 516 GLU B CA 1
ATOM 8318 C C . GLU B 1 516 ? -31.875 -3.111 64.438 1 14.66 516 GLU B C 1
ATOM 8320 O O . GLU B 1 516 ? -32.719 -2.447 63.844 1 14.66 516 GLU B O 1
ATOM 8325 N N . LYS B 1 517 ? -30.734 -2.459 64.688 1 15.08 517 LYS B N 1
ATOM 8326 C CA . LYS B 1 517 ? -30.734 -1.001 64.75 1 15.08 517 LYS B CA 1
ATOM 8327 C C . LYS B 1 517 ? -31.031 -0.374 63.375 1 15.08 517 LYS B C 1
ATOM 8329 O O . LYS B 1 517 ? -30.953 -1.05 62.344 1 15.08 517 LYS B O 1
ATOM 8334 N N . LYS B 1 518 ? -30.203 0.573 63.188 1 15.74 518 LYS B N 1
ATOM 8335 C CA . LYS B 1 518 ? -30.312 2.027 63.281 1 15.74 518 LYS B CA 1
ATOM 8336 C C . LYS B 1 518 ? -30.703 2.637 61.938 1 15.74 518 LYS B C 1
ATOM 8338 O O . LYS B 1 518 ? -30.578 1.996 60.906 1 15.74 518 LYS B O 1
ATOM 8343 N N . GLY B 1 519 ? -30.266 3.811 61.938 1 14.79 519 GLY B N 1
ATOM 8344 C CA . GLY B 1 519 ? -30.641 5.215 61.906 1 14.79 519 GLY B CA 1
ATOM 8345 C C . GLY B 1 519 ? -30.75 5.758 60.5 1 14.79 519 GLY B C 1
ATOM 8346 O O . GLY B 1 519 ? -30.391 5.078 59.531 1 14.79 519 GLY B O 1
ATOM 8347 N N . THR B 1 520 ? -30.203 6.852 60.438 1 15.3 520 THR B N 1
ATOM 8348 C CA . THR B 1 520 ? -30.688 8.219 60.312 1 15.3 520 THR B CA 1
ATOM 8349 C C . THR B 1 520 ? -30.734 8.648 58.844 1 15.3 520 THR B C 1
ATOM 8351 O O . THR B 1 520 ? -31.766 9.133 58.375 1 15.3 520 THR B O 1
ATOM 8354 N N . LEU B 1 521 ? -29.75 9.523 58.531 1 16.62 521 LEU B N 1
ATOM 8355 C CA . LEU B 1 521 ? -30.016 10.93 58.219 1 16.62 521 LEU B CA 1
ATOM 8356 C C . LEU B 1 521 ? -30.484 11.094 56.781 1 16.62 521 LEU B C 1
ATOM 8358 O O . LEU B 1 521 ? -30.125 10.312 55.906 1 16.62 521 LEU B O 1
ATOM 8362 N N . SER B 1 522 ? -31.312 12.156 56.531 1 15.86 522 SER B N 1
ATOM 8363 C CA . SER B 1 522 ? -32.281 13.07 55.938 1 15.86 522 SER B CA 1
ATOM 8364 C C . SER B 1 522 ? -31.734 13.711 54.656 1 15.86 522 SER B C 1
ATOM 8366 O O . SER B 1 522 ? -32.5 14.227 53.844 1 15.86 522 SER B O 1
ATOM 8368 N N . ALA B 1 523 ? -30.469 14.258 54.75 1 17.64 523 ALA B N 1
ATOM 8369 C CA . ALA B 1 523 ? -30.453 15.625 54.219 1 17.64 523 ALA B CA 1
ATOM 8370 C C . ALA B 1 523 ? -31.016 15.672 52.812 1 17.64 523 ALA B C 1
ATOM 8372 O O . ALA B 1 523 ? -30.906 14.695 52.062 1 17.64 523 ALA B O 1
ATOM 8373 N N . CYS B 1 524 ? -31.484 17 52.375 1 17.42 524 CYS B N 1
ATOM 8374 C CA . CYS B 1 524 ? -32.188 18.016 51.594 1 17.42 524 CYS B CA 1
ATOM 8375 C C . CYS B 1 524 ? -31.688 18.047 50.156 1 17.42 524 CYS B C 1
ATOM 8377 O O . CYS B 1 524 ? -30.484 18.062 49.938 1 17.42 524 CYS B O 1
#

Nearest PDB structures (foldseek):
  1k6m-assembly1_A  TM=9.886E-01  e=5.986E-68  Homo sapiens
  2dwp-assembly1_A  TM=9.809E-01  e=4.749E-68  Homo sapiens
  5ajy-assembly1_A  TM=9.668E-01  e=4.749E-68  Homo sapiens
  1bif-assembly1_A  TM=9.932E-01  e=1.331E-63  Rattus norvegicus
  2bif-assembly1_B  TM=9.912E-01  e=6.649E-64  Rattus norvegicus